Protein AF-A0A4C1YA91-F1 (afdb_monomer_lite)

InterPro domains:
  IPR002928 Myosin tail [PF01576] (52-305)
  IPR002928 Myosin tail [PF01576] (362-850)

Radius of gyration: 110.83 Å; chains: 1; bounding box: 227×131×378 Å

Sequence (899 aa):
MSGVKEERPHRKVKFGICQENVFETGCLVDPHEGNDFRSARDYWESMCISDNSSLDQSYDSRDVLEKAKQTLEAENADLATELKTASAARAEGERRRKQAEAQLAEVAAKLQEIERARSELQEKCVRLQAESEQALQQLEQAELKASAAVKQAGTIGAQLSEAQTLLEEETKLKLSLQTKLRNLEQQLEQARDQLEEEEEAKKNLEKQIATMTQQVTDAKKKAEEAEEAATALEEQRKKLSKDVEALHRQIDELQQANDKLDKSKKKIQAELDDTNIELETQRAKVLELEKKQKSFDKCSLKEDVVTRIERAMLRWFGHLERMNESGLTKQIYRASVCDGKVGRSRVKKFYADHIGGILKKGQILSTRNRGACMKRLVVAEERAVAERNAAERDQAEREAREKETRVLSLTRELDEAAEKIEELERSKRLLQSELDELANTQGTADKNVHELERAKRALESQLAELRAQNEEIEDDLQLTEDAKLRLEVNMQAMRAQFERDLQAKEEQGEEKRRGIVKQLRDLEGELEEERKQRAAAVAQRKKLEAELKDAEQALHLANKLKEDASKQVKKLQQQMKEALREAEEARAGREEAANAARDAERRVKALEAEALQQAEELAASERARRQAEAERDDLLDEVNNSSSKGTLLVDEKKRLEARIAALEEDLDEEQSNNEILNDRLRKAQNQIDQLTMELGTEKSATQKLESSKLVLERQNKELKAKLAEMETAGRAKSKGIITSLELKVSNLEEQLEAESRERLAQQKASRKLDKKMKELALQLDEERRHADQYKEQIEKVNNRVKTLKRQLDEAEEEVQREKVGKRKAQRELEDILETHESLTRECNNLRNKLRRTGAGIGISGTTSSRIKRGSLATSGGTGAAGSGDESLDDINDTTNSIE

pLDDT: mean 73.23, std 19.44, range [23.89, 95.88]

Structure (mmCIF, N/CA/C/O backbone):
data_AF-A0A4C1YA91-F1
#
_entry.id   AF-A0A4C1YA91-F1
#
loop_
_atom_site.group_PDB
_atom_site.id
_atom_site.type_symbol
_atom_site.label_atom_id
_atom_site.label_alt_id
_atom_site.label_comp_id
_atom_site.label_asym_id
_atom_site.label_entity_id
_atom_site.label_seq_id
_atom_site.pdbx_PDB_ins_code
_atom_site.Cartn_x
_atom_site.Cartn_y
_atom_site.Cartn_z
_atom_site.occupancy
_atom_site.B_iso_or_equiv
_atom_site.auth_seq_id
_atom_site.auth_comp_id
_atom_site.auth_asym_id
_atom_site.auth_atom_id
_atom_site.pdbx_PDB_model_num
ATOM 1 N N . MET A 1 1 ? -65.467 -52.767 82.008 1.00 36.25 1 MET A N 1
ATOM 2 C CA . MET A 1 1 ? -64.210 -53.440 82.404 1.00 36.25 1 MET A CA 1
ATOM 3 C C . MET A 1 1 ? -63.932 -53.027 83.848 1.00 36.25 1 MET A C 1
ATOM 5 O O . MET A 1 1 ? -63.899 -51.832 84.081 1.00 36.25 1 MET A O 1
ATOM 9 N N . SER A 1 2 ? -64.108 -53.879 84.870 1.00 33.06 2 SER A N 1
ATOM 10 C CA . SER A 1 2 ? -63.334 -55.093 85.253 1.00 33.06 2 SER A CA 1
ATOM 11 C C . SER A 1 2 ? -61.965 -54.743 85.867 1.00 33.06 2 SER A C 1
ATOM 13 O O . SER A 1 2 ? -61.186 -54.099 85.178 1.00 33.06 2 SER A O 1
ATOM 15 N N . GLY A 1 3 ? -61.593 -55.146 87.093 1.00 34.50 3 GLY A N 1
ATOM 16 C CA . GLY A 1 3 ? -62.260 -55.981 88.121 1.00 34.50 3 GLY A CA 1
ATOM 17 C C . GLY A 1 3 ? -61.747 -55.647 89.549 1.00 34.50 3 GLY A C 1
ATOM 18 O O . GLY A 1 3 ? -60.958 -54.725 89.693 1.00 34.50 3 GLY A O 1
ATOM 19 N N . VAL A 1 4 ? -62.280 -56.225 90.641 1.00 36.47 4 VAL A N 1
ATOM 20 C CA . VAL A 1 4 ? -61.835 -57.515 91.250 1.00 36.47 4 VAL A CA 1
ATOM 21 C C . VAL A 1 4 ? -60.334 -57.458 91.620 1.00 36.47 4 VAL A C 1
ATOM 23 O O . VAL A 1 4 ? -59.521 -57.366 90.709 1.00 36.47 4 VAL A O 1
ATOM 26 N N . LYS A 1 5 ? -59.875 -57.473 92.887 1.00 35.34 5 LYS A N 1
ATOM 27 C CA . LYS A 1 5 ? -60.200 -58.307 94.083 1.00 35.34 5 LYS A CA 1
ATOM 28 C C . LYS A 1 5 ? -60.018 -57.482 95.399 1.00 35.34 5 LYS A C 1
ATOM 30 O O . LYS A 1 5 ? -59.333 -56.471 95.349 1.00 35.34 5 LYS A O 1
ATOM 35 N N . GLU A 1 6 ? -60.747 -57.679 96.515 1.00 37.47 6 GLU A N 1
ATOM 36 C CA . GLU A 1 6 ? -60.669 -58.765 97.544 1.00 37.47 6 GLU A CA 1
ATOM 37 C C . GLU A 1 6 ? -59.343 -58.708 98.356 1.00 37.47 6 GLU A C 1
ATOM 39 O O . GLU A 1 6 ? -58.309 -58.412 97.775 1.00 37.47 6 GLU A O 1
ATOM 44 N N . GLU A 1 7 ? -59.273 -58.898 99.685 1.00 31.50 7 GLU A N 1
ATOM 45 C CA . GLU A 1 7 ? -60.080 -59.749 100.592 1.00 31.50 7 GLU A CA 1
ATOM 46 C C . GLU A 1 7 ? -60.581 -59.052 101.900 1.00 31.50 7 GLU A C 1
ATOM 48 O O . GLU A 1 7 ? -60.613 -57.828 102.008 1.00 31.50 7 GLU A O 1
ATOM 53 N N . ARG A 1 8 ? -61.062 -59.839 102.883 1.00 34.16 8 ARG A N 1
ATOM 54 C CA . ARG A 1 8 ? -61.615 -59.440 104.209 1.00 34.16 8 ARG A CA 1
ATOM 55 C C . ARG A 1 8 ? -61.109 -60.451 105.283 1.00 34.16 8 ARG A C 1
ATOM 57 O O . ARG A 1 8 ? -60.181 -61.186 104.969 1.00 34.16 8 ARG A O 1
ATOM 64 N N . PRO A 1 9 ? -61.794 -60.718 106.423 1.00 54.94 9 PRO A N 1
ATOM 65 C CA . PRO A 1 9 ? -62.444 -59.864 107.435 1.00 54.94 9 PRO A CA 1
ATOM 66 C C . PRO A 1 9 ? -61.939 -60.193 108.872 1.00 54.94 9 PRO A C 1
ATOM 68 O O . PRO A 1 9 ? -61.188 -61.138 109.065 1.00 54.94 9 PRO A O 1
ATOM 71 N N . HIS A 1 10 ? -62.522 -59.582 109.914 1.00 30.53 10 HIS A N 1
ATOM 72 C CA . HIS A 1 10 ? -63.130 -60.387 110.996 1.00 30.53 10 HIS A CA 1
ATOM 73 C C . HIS A 1 10 ? -64.281 -59.641 111.706 1.00 30.53 10 HIS A C 1
ATOM 75 O O . HIS A 1 10 ? -64.357 -58.417 111.676 1.00 30.53 10 HIS A O 1
ATOM 81 N N . ARG A 1 11 ? -65.225 -60.388 112.302 1.00 32.25 11 ARG A N 1
ATOM 82 C CA . ARG A 1 11 ? -66.416 -59.884 113.028 1.00 32.25 11 ARG A CA 1
ATOM 83 C C . ARG A 1 11 ? -66.560 -60.562 114.398 1.00 32.25 11 ARG A C 1
ATOM 85 O O . ARG A 1 11 ? -66.386 -61.780 114.449 1.00 32.25 11 ARG A O 1
ATOM 92 N N . LYS A 1 12 ? -67.039 -59.819 115.410 1.00 29.92 12 LYS A N 1
ATOM 93 C CA . LYS A 1 12 ? -68.144 -60.120 116.374 1.00 29.92 12 LYS A CA 1
ATOM 94 C C . LYS A 1 12 ? -68.134 -59.046 117.498 1.00 29.92 12 LYS A C 1
ATOM 96 O O . LYS A 1 12 ? -67.041 -58.621 117.831 1.00 29.92 12 LYS A O 1
ATOM 101 N N . VAL A 1 13 ? -69.199 -58.478 118.097 1.00 30.39 13 VAL A N 1
ATOM 102 C CA . VAL A 1 13 ? -70.683 -58.647 118.162 1.00 30.39 13 VAL A CA 1
ATOM 103 C C . VAL A 1 13 ? -71.199 -59.117 119.544 1.00 30.39 13 VAL A C 1
ATOM 105 O O . VAL A 1 13 ? -70.820 -60.195 119.983 1.00 30.39 13 VAL A O 1
ATOM 108 N N . LYS A 1 14 ? -72.190 -58.361 120.077 1.00 30.61 14 LYS A N 1
ATOM 109 C CA . LYS A 1 14 ? -73.210 -58.638 121.136 1.00 30.61 14 LYS A CA 1
ATOM 110 C C . LYS A 1 14 ? -72.938 -58.344 122.638 1.00 30.61 14 LYS A C 1
ATOM 112 O O . LYS A 1 14 ? -72.162 -59.035 123.274 1.00 30.61 14 LYS A O 1
ATOM 117 N N . PHE A 1 15 ? -73.766 -57.419 123.163 1.00 31.34 15 PHE A N 1
ATOM 118 C CA . PHE A 1 15 ? -74.708 -57.516 124.312 1.00 31.34 15 PHE A CA 1
ATOM 119 C C . PHE A 1 15 ? -74.268 -57.992 125.719 1.00 31.34 15 PHE A C 1
ATOM 121 O O . PHE A 1 15 ? -73.731 -59.080 125.883 1.00 31.34 15 PHE A O 1
ATOM 128 N N . GLY A 1 16 ? -74.736 -57.252 126.740 1.00 28.77 16 GLY A N 1
ATOM 129 C CA . GLY A 1 16 ? -74.879 -57.658 128.150 1.00 28.77 16 GLY A CA 1
ATOM 130 C C . GLY A 1 16 ? -75.738 -56.640 128.932 1.00 28.77 16 GLY A C 1
ATOM 131 O O . GLY A 1 16 ? -75.663 -55.451 128.633 1.00 28.77 16 GLY A O 1
ATOM 132 N N . ILE A 1 17 ? -76.590 -57.094 129.865 1.00 34.31 17 ILE A N 1
ATOM 133 C CA . ILE A 1 17 ? -77.516 -56.291 130.707 1.00 34.31 17 ILE A CA 1
ATOM 134 C C . ILE A 1 17 ? -77.594 -56.956 132.110 1.00 34.31 17 ILE A C 1
ATOM 136 O O . ILE A 1 17 ? -77.250 -58.133 132.218 1.00 34.31 17 ILE A O 1
ATOM 140 N N . CYS A 1 18 ? -78.091 -56.223 133.122 1.00 28.77 18 CYS A N 1
ATOM 141 C CA . CYS A 1 18 ? -78.454 -56.623 134.505 1.00 28.77 18 CYS A CA 1
ATOM 142 C C . CYS A 1 18 ? -77.326 -56.655 135.574 1.00 28.77 18 CYS A C 1
ATOM 144 O O . CYS A 1 18 ? -76.172 -56.859 135.213 1.00 28.77 18 CYS A O 1
ATOM 146 N N . GLN A 1 19 ? -77.573 -56.549 136.900 1.00 30.06 19 GLN A N 1
ATOM 147 C CA . GLN A 1 19 ? -78.640 -55.911 137.733 1.00 30.06 19 GLN A CA 1
ATOM 148 C C . GLN A 1 19 ? -78.337 -56.171 139.242 1.00 30.06 19 GLN A C 1
ATOM 150 O O . GLN A 1 19 ? -77.990 -57.303 139.554 1.00 30.06 19 GLN A O 1
ATOM 155 N N . GLU A 1 20 ? -78.554 -55.194 140.151 1.00 31.94 20 GLU A N 1
ATOM 156 C CA . GLU A 1 20 ? -78.727 -55.369 141.636 1.00 31.94 20 GLU A CA 1
ATOM 157 C C . GLU A 1 20 ? -77.534 -55.961 142.473 1.00 31.94 20 GLU A C 1
ATOM 159 O O . GLU A 1 20 ? -76.585 -56.481 141.899 1.00 31.94 20 GLU A O 1
ATOM 164 N N . ASN A 1 21 ? -77.422 -55.890 143.824 1.00 31.88 21 ASN A N 1
ATOM 165 C CA . ASN A 1 21 ? -78.192 -55.215 144.901 1.00 31.88 21 ASN A CA 1
ATOM 166 C C . ASN A 1 21 ? -77.363 -54.944 146.208 1.00 31.88 21 ASN A C 1
ATOM 168 O O . ASN A 1 21 ? -76.535 -55.768 146.580 1.00 31.88 21 ASN A O 1
ATOM 172 N N . VAL A 1 22 ? -77.668 -53.822 146.896 1.00 33.84 22 VAL A N 1
ATOM 173 C CA . VAL A 1 22 ? -77.886 -53.561 148.364 1.00 33.84 22 VAL A CA 1
ATOM 174 C C . VAL A 1 22 ? -77.042 -54.212 149.500 1.00 33.84 22 VAL A C 1
ATOM 176 O O . VAL A 1 22 ? -76.906 -55.425 149.544 1.00 33.84 22 VAL A O 1
ATOM 179 N N . PHE A 1 23 ? -76.632 -53.392 150.501 1.00 26.50 23 PHE A N 1
ATOM 180 C CA . PHE A 1 23 ? -76.869 -53.486 151.985 1.00 26.50 23 PHE A CA 1
ATOM 181 C C . PHE A 1 23 ? -76.265 -52.210 152.667 1.00 26.50 23 PHE A C 1
ATOM 183 O O . PHE A 1 23 ? -75.113 -51.895 152.389 1.00 26.50 23 PHE A O 1
ATOM 190 N N . GLU A 1 24 ? -77.016 -51.272 153.284 1.00 32.28 24 GLU A N 1
ATOM 191 C CA . GLU A 1 24 ? -77.578 -51.194 154.673 1.00 32.28 24 GLU A CA 1
ATOM 192 C C . GLU A 1 24 ? -76.527 -50.997 155.806 1.00 32.28 24 GLU A C 1
ATOM 194 O O . GLU A 1 24 ? -75.452 -51.579 155.730 1.00 32.28 24 GLU A O 1
ATOM 199 N N . THR A 1 25 ? -76.718 -50.223 156.896 1.00 29.62 25 THR A N 1
ATOM 200 C CA . THR A 1 25 ? -77.871 -49.465 157.478 1.00 29.62 25 THR A CA 1
ATOM 201 C C . THR A 1 25 ? -77.532 -47.943 157.606 1.00 29.62 25 THR A C 1
ATOM 203 O O . THR A 1 25 ? -76.817 -47.461 156.733 1.00 29.62 25 THR A O 1
ATOM 206 N N . GLY A 1 26 ? -77.973 -47.061 158.535 1.00 28.78 26 GLY A N 1
ATOM 207 C CA . GLY A 1 26 ? -78.795 -47.111 159.772 1.00 28.78 26 GLY A CA 1
ATOM 208 C C . GLY A 1 26 ? -78.870 -45.731 160.496 1.00 28.78 26 GLY A C 1
ATOM 209 O O . GLY A 1 26 ? -78.205 -44.794 160.064 1.00 28.78 26 GLY A O 1
ATOM 210 N N . CYS A 1 27 ? -79.677 -45.576 161.567 1.00 30.55 27 CYS A N 1
ATOM 211 C CA . CYS A 1 27 ? -79.903 -44.332 162.366 1.00 30.55 27 CYS A CA 1
ATOM 212 C C . CYS A 1 27 ? -80.317 -44.640 163.845 1.00 30.55 27 CYS A C 1
ATOM 214 O O . CYS A 1 27 ? -80.451 -45.817 164.168 1.00 30.55 27 CYS A O 1
ATOM 216 N N . LEU A 1 28 ? -80.613 -43.599 164.669 1.00 28.38 28 LEU A N 1
ATOM 217 C CA . LEU A 1 28 ? -81.133 -43.580 166.080 1.00 28.38 28 LEU A CA 1
ATOM 218 C C . LEU A 1 28 ? -80.105 -43.777 167.243 1.00 28.38 28 LEU A C 1
ATOM 220 O O . LEU A 1 28 ? -79.094 -44.430 167.014 1.00 28.38 28 LEU A O 1
ATOM 224 N N . VAL A 1 29 ? -80.306 -43.360 168.524 1.00 30.00 29 VAL A N 1
ATOM 225 C CA . VAL A 1 29 ? -80.939 -42.171 169.207 1.00 30.00 29 VAL A CA 1
ATOM 226 C C . VAL A 1 29 ? -80.755 -42.267 170.764 1.00 30.00 29 VAL A C 1
ATOM 228 O O . VAL A 1 29 ? -81.053 -43.327 171.300 1.00 30.00 29 VAL A O 1
ATOM 231 N N . ASP A 1 30 ? -80.311 -41.186 171.451 1.00 31.67 30 ASP A N 1
ATOM 232 C CA . ASP A 1 30 ? -80.519 -40.741 172.883 1.00 31.67 30 ASP A CA 1
ATOM 233 C C . ASP A 1 30 ? -80.424 -41.726 174.120 1.00 31.67 30 ASP A C 1
ATOM 235 O O . ASP A 1 30 ? -80.076 -42.890 173.941 1.00 31.67 30 ASP A O 1
ATOM 239 N N . PRO A 1 31 ? -80.730 -41.344 175.405 1.00 54.06 31 PRO A N 1
ATOM 240 C CA . PRO A 1 31 ? -80.105 -40.322 176.298 1.00 54.06 31 PRO A CA 1
ATOM 241 C C . PRO A 1 31 ? -79.834 -40.805 177.782 1.00 54.06 31 PRO A C 1
ATOM 243 O O . PRO A 1 31 ? -79.712 -42.001 178.024 1.00 54.06 31 PRO A O 1
ATOM 246 N N . HIS A 1 32 ? -79.824 -39.876 178.776 1.00 28.44 32 HIS A N 1
ATOM 247 C CA . HIS A 1 32 ? -79.619 -39.998 180.261 1.00 28.44 32 HIS A CA 1
ATOM 248 C C . HIS A 1 32 ? -78.151 -40.197 180.737 1.00 28.44 32 HIS A C 1
ATOM 250 O O . HIS A 1 32 ? -77.385 -40.871 180.064 1.00 28.44 32 HIS A O 1
ATOM 256 N N . GLU A 1 33 ? -77.635 -39.693 181.878 1.00 31.62 33 GLU A N 1
ATOM 257 C CA . GLU A 1 33 ? -78.011 -38.676 182.905 1.00 31.62 33 GLU A CA 1
ATOM 258 C C . GLU A 1 33 ? -76.718 -38.281 183.699 1.00 31.62 33 GLU A C 1
ATOM 260 O O . GLU A 1 33 ? -75.680 -38.898 183.472 1.00 31.62 33 GLU A O 1
ATOM 265 N N . GLY A 1 34 ? -76.631 -37.317 184.637 1.00 29.84 34 GLY A N 1
ATOM 266 C CA . GLY A 1 34 ? -77.588 -36.356 185.220 1.00 29.84 34 GLY A CA 1
ATOM 267 C C . GLY A 1 34 ? -76.985 -35.630 186.459 1.00 29.84 34 GLY A C 1
ATOM 268 O O . GLY A 1 34 ? -76.326 -36.281 187.265 1.00 29.84 34 GLY A O 1
ATOM 269 N N . ASN A 1 35 ? -77.236 -34.313 186.632 1.00 36.03 35 ASN A N 1
ATOM 270 C CA . ASN A 1 35 ? -76.660 -33.384 187.652 1.00 36.03 35 ASN A CA 1
ATOM 271 C C . ASN A 1 35 ? -75.109 -33.198 187.588 1.00 36.03 35 ASN A C 1
ATOM 273 O O . ASN A 1 35 ? -74.393 -34.091 187.159 1.00 36.03 35 ASN A O 1
ATOM 277 N N . ASP A 1 36 ? -74.480 -32.066 187.951 1.00 36.66 36 ASP A N 1
ATOM 278 C CA . ASP A 1 36 ? -74.911 -30.819 188.626 1.00 36.66 36 ASP A CA 1
ATOM 279 C C . ASP A 1 36 ? -74.031 -29.598 188.173 1.00 36.66 36 ASP A C 1
ATOM 281 O O . ASP A 1 36 ? -73.176 -29.728 187.301 1.00 36.66 36 ASP A O 1
ATOM 285 N N . PHE A 1 37 ? -74.193 -28.421 188.797 1.00 32.12 37 PHE A N 1
ATOM 286 C CA . PHE A 1 37 ? -73.309 -27.231 188.784 1.00 32.12 37 PHE A CA 1
ATOM 287 C C . PHE A 1 37 ? -73.179 -26.378 187.502 1.00 32.12 37 PHE A C 1
ATOM 289 O O . PHE A 1 37 ? -72.110 -26.245 186.913 1.00 32.12 37 PHE A O 1
ATOM 296 N N . ARG A 1 38 ? -74.258 -25.644 187.191 1.00 46.25 38 ARG A N 1
ATOM 297 C CA . ARG A 1 38 ? -74.375 -24.158 187.048 1.00 46.25 38 ARG A CA 1
ATOM 298 C C . ARG A 1 38 ? -73.259 -23.240 186.470 1.00 46.25 38 ARG A C 1
ATOM 300 O O . ARG A 1 38 ? -73.533 -22.050 186.385 1.00 46.25 38 ARG A O 1
ATOM 307 N N . SER A 1 39 ? -72.069 -23.688 186.061 1.00 47.19 39 SER A N 1
ATOM 308 C CA . SER A 1 39 ? -70.943 -22.799 185.681 1.00 47.19 39 SER A CA 1
ATOM 309 C C . SER A 1 39 ? -70.430 -22.952 184.239 1.00 47.19 39 SER A C 1
ATOM 311 O O . SER A 1 39 ? -69.507 -22.237 183.857 1.00 47.19 39 SER A O 1
ATOM 313 N N . ALA A 1 40 ? -70.985 -23.875 183.444 1.00 45.53 40 ALA A N 1
ATOM 314 C CA . ALA A 1 40 ? -70.473 -24.198 182.102 1.00 45.53 40 ALA A CA 1
ATOM 315 C C . ALA A 1 40 ? -71.290 -23.619 180.925 1.00 45.53 40 ALA A C 1
ATOM 317 O O . ALA A 1 40 ? -70.802 -23.620 179.797 1.00 45.53 40 ALA A O 1
ATOM 318 N N . ARG A 1 41 ? -72.523 -23.136 181.158 1.00 47.12 41 ARG A N 1
ATOM 319 C CA . ARG A 1 41 ? -73.445 -22.705 180.084 1.00 47.12 41 ARG A CA 1
ATOM 320 C C . ARG A 1 41 ? -72.890 -21.525 179.280 1.00 47.12 41 ARG A C 1
ATOM 322 O O . ARG A 1 41 ? -72.819 -21.603 178.058 1.00 47.12 41 ARG A O 1
ATOM 329 N N . ASP A 1 42 ? -72.446 -20.487 179.975 1.00 50.50 42 ASP A N 1
ATOM 330 C CA . ASP A 1 42 ? -72.050 -19.197 179.397 1.00 50.50 42 ASP A CA 1
ATOM 331 C C . ASP A 1 42 ? -70.810 -19.304 178.480 1.00 50.50 42 ASP A C 1
ATOM 333 O O . ASP A 1 42 ? -70.578 -18.446 177.633 1.00 50.50 42 ASP A O 1
ATOM 337 N N . TYR A 1 43 ? -70.025 -20.383 178.606 1.00 52.19 43 TYR A N 1
ATOM 338 C CA . TYR A 1 43 ? -68.881 -20.667 177.729 1.00 52.19 43 TYR A CA 1
ATOM 339 C C . TYR A 1 43 ? -69.290 -21.372 176.422 1.00 52.19 43 TYR A C 1
ATOM 341 O O . TYR A 1 43 ? -68.618 -21.227 175.402 1.00 52.19 43 TYR A O 1
ATOM 349 N N . TRP A 1 44 ? -70.396 -22.124 176.435 1.00 48.59 44 TRP A N 1
ATOM 350 C CA . TRP A 1 44 ? -70.868 -22.916 175.291 1.00 48.59 44 TRP A CA 1
ATOM 351 C C . TRP A 1 44 ? -71.650 -22.072 174.274 1.00 48.59 44 TRP A C 1
ATOM 353 O O . TRP A 1 44 ? -71.534 -22.282 173.066 1.00 48.59 44 TRP A O 1
ATOM 363 N N . GLU A 1 45 ? -72.398 -21.077 174.758 1.00 53.97 45 GLU A N 1
ATOM 364 C CA . GLU A 1 45 ? -73.183 -20.152 173.927 1.00 53.97 45 GLU A CA 1
ATOM 365 C C . GLU A 1 45 ? -72.280 -19.300 173.010 1.00 53.97 45 GLU A C 1
ATOM 367 O O . GLU A 1 45 ? -72.591 -19.096 171.838 1.00 53.97 45 GLU A O 1
ATOM 372 N N . SER A 1 46 ? -71.103 -18.897 173.506 1.00 54.09 46 SER A N 1
ATOM 373 C CA . SER A 1 46 ? -70.082 -18.177 172.728 1.00 54.09 46 SER A CA 1
ATOM 374 C C . SER A 1 46 ? -69.478 -19.034 171.603 1.00 54.09 46 SER A C 1
ATOM 376 O O . SER A 1 46 ? -69.305 -18.565 170.477 1.00 54.09 46 SER A O 1
ATOM 378 N N . MET A 1 47 ? -69.203 -20.317 171.877 1.00 49.81 47 MET A N 1
ATOM 379 C CA . MET A 1 47 ? -68.592 -21.225 170.900 1.00 49.81 47 MET A CA 1
ATOM 380 C C . MET A 1 47 ? -69.553 -21.550 169.746 1.00 49.81 47 MET A C 1
ATOM 382 O O . MET A 1 47 ? -69.157 -21.470 168.588 1.00 49.81 47 MET A O 1
ATOM 386 N N . CYS A 1 48 ? -70.840 -21.774 170.039 1.00 50.69 48 CYS A N 1
ATOM 387 C CA . CYS A 1 48 ? -71.861 -22.001 169.008 1.00 50.69 48 CYS A CA 1
ATOM 388 C C . CYS A 1 48 ? -72.008 -20.819 168.033 1.00 50.69 48 CYS A C 1
ATOM 390 O O . CYS A 1 48 ? -72.216 -21.028 166.840 1.00 50.69 48 CYS A O 1
ATOM 392 N N . ILE A 1 49 ? -71.884 -19.577 168.519 1.00 58.78 49 ILE A N 1
ATOM 393 C CA . ILE A 1 49 ? -71.943 -18.376 167.669 1.00 58.78 49 ILE A CA 1
ATOM 394 C C . ILE A 1 49 ? -70.706 -18.292 166.755 1.00 58.78 49 ILE A C 1
ATOM 396 O O . ILE A 1 49 ? -70.831 -17.922 165.587 1.00 58.78 49 ILE A O 1
ATOM 400 N N . SER A 1 50 ? -69.527 -18.677 167.255 1.00 54.28 50 SER A N 1
ATOM 401 C CA . SER A 1 50 ? -68.296 -18.748 166.456 1.00 54.28 50 SER A CA 1
ATOM 402 C C . SER A 1 50 ? -68.374 -19.822 165.365 1.00 54.28 50 SER A C 1
ATOM 404 O O . SER A 1 50 ? -68.070 -19.545 164.204 1.00 54.28 50 SER A O 1
ATOM 406 N N . ASP A 1 51 ? -68.818 -21.031 165.714 1.00 53.88 51 ASP A N 1
ATOM 407 C CA . ASP A 1 51 ? -68.870 -22.158 164.779 1.00 53.88 51 ASP A CA 1
ATOM 408 C C . ASP A 1 51 ? -69.907 -21.923 163.670 1.00 53.88 51 ASP A C 1
ATOM 410 O O . ASP A 1 51 ? -69.609 -22.140 162.494 1.00 53.88 51 ASP A O 1
ATOM 414 N N . ASN A 1 52 ? -71.086 -21.383 164.005 1.00 52.88 52 ASN A N 1
ATOM 415 C CA . ASN A 1 52 ? -72.120 -21.077 163.013 1.00 52.88 52 ASN A CA 1
ATOM 416 C C . ASN A 1 52 ? -71.679 -19.956 162.045 1.00 52.88 52 ASN A C 1
ATOM 418 O O . ASN A 1 52 ? -71.892 -20.061 160.841 1.00 52.88 52 ASN A O 1
ATOM 422 N N . SER A 1 53 ? -70.964 -18.940 162.547 1.00 56.06 53 SER A N 1
ATOM 423 C CA . SER A 1 53 ? -70.332 -17.894 161.721 1.00 56.06 53 SER A CA 1
ATOM 424 C C . SER A 1 53 ? -69.290 -18.466 160.744 1.00 56.06 53 SER A C 1
ATOM 426 O O . SER A 1 53 ? -69.214 -18.049 159.587 1.00 56.06 53 SER A O 1
ATOM 428 N N . SER A 1 54 ? -68.517 -19.474 161.172 1.00 53.12 54 SER A N 1
ATOM 429 C CA . SER A 1 54 ? -67.551 -20.160 160.300 1.00 53.12 54 SER A CA 1
ATOM 430 C C . SER A 1 54 ? -68.218 -21.003 159.201 1.00 53.12 54 SER A C 1
ATOM 432 O O . SER A 1 54 ? -67.679 -21.120 158.099 1.00 53.12 54 SER A O 1
ATOM 434 N N . LEU A 1 55 ? -69.410 -21.544 159.477 1.00 56.81 55 LEU A N 1
ATOM 435 C CA . LEU A 1 55 ? -70.217 -22.300 158.518 1.00 56.81 55 LEU A CA 1
ATOM 436 C C . LEU A 1 55 ? -70.824 -21.393 157.443 1.00 56.81 55 LEU A C 1
ATOM 438 O O . LEU A 1 55 ? -70.675 -21.700 156.261 1.00 56.81 55 LEU A O 1
ATOM 442 N N . ASP A 1 56 ? -71.419 -20.258 157.819 1.00 60.47 56 ASP A N 1
ATOM 443 C CA . ASP A 1 56 ? -71.965 -19.295 156.850 1.00 60.47 56 ASP A CA 1
ATOM 444 C C . ASP A 1 56 ? -70.866 -18.750 155.916 1.00 60.47 56 ASP A C 1
ATOM 446 O O . ASP A 1 56 ? -71.031 -18.756 154.695 1.00 60.47 56 ASP A O 1
ATOM 450 N N . GLN A 1 57 ? -69.684 -18.402 156.451 1.00 61.88 57 GLN A N 1
ATOM 451 C CA . GLN A 1 57 ? -68.530 -18.012 155.623 1.00 61.88 57 GLN A CA 1
ATOM 452 C C . GLN A 1 57 ? -68.071 -19.124 154.665 1.00 61.88 57 GLN A C 1
ATOM 454 O O . GLN A 1 57 ? -67.565 -18.831 153.577 1.00 61.88 57 GLN A O 1
ATOM 459 N N . SER A 1 58 ? -68.241 -20.395 155.041 1.00 58.91 58 SER A N 1
ATOM 460 C CA . SER A 1 58 ? -67.919 -21.542 154.187 1.00 58.91 58 SER A CA 1
ATOM 461 C C . SER A 1 58 ? -68.931 -21.711 153.048 1.00 58.91 58 SER A C 1
ATOM 463 O O . SER A 1 58 ? -68.523 -21.945 151.908 1.00 58.91 58 SER A O 1
ATOM 465 N N . TYR A 1 59 ? -70.228 -21.522 153.317 1.00 66.44 59 TYR A N 1
ATOM 466 C CA . TYR A 1 59 ? -71.273 -21.564 152.290 1.00 66.44 59 TYR A CA 1
ATOM 467 C C . TYR A 1 59 ? -71.162 -20.406 151.292 1.00 66.44 59 TYR A C 1
ATOM 469 O O . TYR A 1 59 ? -71.151 -20.667 150.089 1.00 66.44 59 TYR A O 1
ATOM 477 N N . ASP A 1 60 ? -70.974 -19.164 151.751 1.00 70.88 60 ASP A N 1
ATOM 478 C CA . ASP A 1 60 ? -70.741 -18.022 150.852 1.00 70.88 60 ASP A CA 1
ATOM 479 C C . ASP A 1 60 ? -69.476 -18.228 149.999 1.00 70.88 60 ASP A C 1
ATOM 481 O O . ASP A 1 60 ? -69.488 -17.998 148.787 1.00 70.88 60 ASP A O 1
ATOM 485 N N . SER A 1 61 ? -68.390 -18.735 150.598 1.00 68.56 61 SER A N 1
ATOM 486 C CA . SER A 1 61 ? -67.158 -19.054 149.860 1.00 68.56 61 SER A CA 1
ATOM 487 C C . SER A 1 61 ? -67.381 -20.139 148.802 1.00 68.56 61 SER A C 1
ATOM 489 O O . SER A 1 61 ? -66.858 -20.027 147.691 1.00 68.56 61 SER A O 1
ATOM 491 N N . ARG A 1 62 ? -68.172 -21.177 149.112 1.00 76.69 62 ARG A N 1
ATOM 492 C CA . ARG A 1 62 ? -68.537 -22.227 148.153 1.00 76.69 62 ARG A CA 1
ATOM 493 C C . ARG A 1 62 ? -69.358 -21.654 147.002 1.00 76.69 62 ARG A C 1
ATOM 495 O O . ARG A 1 62 ? -69.015 -21.909 145.855 1.00 76.69 62 ARG A O 1
ATOM 502 N N . ASP A 1 63 ? -70.387 -20.862 147.279 1.00 72.75 63 ASP A N 1
ATOM 503 C CA . ASP A 1 63 ? -71.273 -20.315 146.246 1.00 72.75 63 ASP A CA 1
ATOM 504 C C . ASP A 1 63 ? -70.570 -19.272 145.358 1.00 72.75 63 ASP A C 1
ATOM 506 O O . ASP A 1 63 ? -70.904 -19.134 144.179 1.00 72.75 63 ASP A O 1
ATOM 510 N N . VAL A 1 64 ? -69.560 -18.566 145.880 1.00 77.94 64 VAL A N 1
ATOM 511 C CA . VAL A 1 64 ? -68.646 -17.733 145.077 1.00 77.94 64 VAL A CA 1
ATOM 512 C C . VAL A 1 64 ? -67.740 -18.595 144.190 1.00 77.94 64 VAL A C 1
ATOM 514 O O . VAL A 1 64 ? -67.595 -18.295 143.004 1.00 77.94 64 VAL A O 1
ATOM 517 N N . LEU A 1 65 ? -67.167 -19.682 144.718 1.00 74.12 65 LEU A N 1
ATOM 518 C CA . LEU A 1 65 ? -66.340 -20.616 143.941 1.00 74.12 65 LEU A CA 1
ATOM 519 C C . LEU A 1 65 ? -67.145 -21.381 142.880 1.00 74.12 65 LEU A C 1
ATOM 521 O O . LEU A 1 65 ? -66.632 -21.631 141.793 1.00 74.12 65 LEU A O 1
ATOM 525 N N . GLU A 1 66 ? -68.401 -21.725 143.157 1.00 75.06 66 GLU A N 1
ATOM 526 C CA . GLU A 1 66 ? -69.284 -22.433 142.229 1.00 75.06 66 GLU A CA 1
ATOM 527 C C . GLU A 1 66 ? -69.755 -21.518 141.088 1.00 75.06 66 GLU A C 1
ATOM 529 O O . GLU A 1 66 ? -69.758 -21.938 139.930 1.00 75.06 66 GLU A O 1
ATOM 534 N N . LYS A 1 67 ? -70.008 -20.231 141.370 1.00 80.25 67 LYS A N 1
ATOM 535 C CA . LYS A 1 67 ? -70.181 -19.202 140.328 1.00 80.25 67 LYS A CA 1
ATOM 536 C C . LYS A 1 67 ? -68.908 -19.018 139.503 1.00 80.25 67 LYS A C 1
ATOM 538 O O . LYS A 1 67 ? -68.978 -19.073 138.282 1.00 80.25 67 LYS A O 1
ATOM 543 N N . ALA A 1 68 ? -67.742 -18.873 140.139 1.00 77.81 68 ALA A N 1
ATOM 544 C CA . ALA A 1 68 ? -66.467 -18.728 139.429 1.00 77.81 68 ALA A CA 1
ATOM 545 C C . ALA A 1 68 ? -66.137 -19.950 138.550 1.00 77.81 68 ALA A C 1
ATOM 547 O O . ALA A 1 68 ? -65.630 -19.794 137.441 1.00 77.81 68 ALA A O 1
ATOM 548 N N . LYS A 1 69 ? -66.477 -21.162 139.009 1.00 79.31 69 LYS A N 1
ATOM 549 C CA . LYS A 1 69 ? -66.398 -22.397 138.220 1.00 79.31 69 LYS A CA 1
ATOM 550 C C . LYS A 1 69 ? -67.297 -22.327 136.983 1.00 79.31 69 LYS A C 1
ATOM 552 O O . LYS A 1 69 ? -66.820 -22.641 135.900 1.00 79.31 69 LYS A O 1
ATOM 557 N N . GLN A 1 70 ? -68.550 -21.889 137.123 1.00 77.06 70 GLN A N 1
ATOM 558 C CA . GLN A 1 70 ? -69.465 -21.725 135.986 1.00 77.06 70 GLN A CA 1
ATOM 559 C C . GLN A 1 70 ? -68.950 -20.682 134.980 1.00 77.06 70 GLN A C 1
ATOM 561 O O . GLN A 1 70 ? -69.009 -20.935 133.779 1.00 77.06 70 GLN A O 1
ATOM 566 N N . THR A 1 71 ? -68.370 -19.564 135.440 1.00 79.62 71 THR A N 1
ATOM 567 C CA . THR A 1 71 ? -67.721 -18.585 134.548 1.00 79.62 71 THR A CA 1
ATOM 568 C C . THR A 1 71 ? -66.548 -19.208 133.790 1.00 79.62 71 THR A C 1
ATOM 570 O O . THR A 1 71 ? -66.480 -19.095 132.573 1.00 79.62 71 THR A O 1
ATOM 573 N N . LEU A 1 72 ? -65.662 -19.937 134.479 1.00 77.25 72 LEU A N 1
ATOM 574 C CA . LEU A 1 72 ? -64.511 -20.602 133.857 1.00 77.25 72 LEU A CA 1
ATOM 575 C C . LEU A 1 72 ? -64.915 -21.749 132.913 1.00 77.25 72 LEU A C 1
ATOM 577 O O . LEU A 1 72 ? -64.205 -22.024 131.947 1.00 77.25 72 LEU A O 1
ATOM 581 N N . GLU A 1 73 ? -66.037 -22.426 133.162 1.00 78.06 73 GLU A N 1
ATOM 582 C CA . GLU A 1 73 ? -66.591 -23.440 132.255 1.00 78.06 73 GLU A CA 1
ATOM 583 C C . GLU A 1 73 ? -67.207 -22.802 130.997 1.00 78.06 73 GLU A C 1
ATOM 585 O O . GLU A 1 73 ? -67.018 -23.341 129.906 1.00 78.06 73 GLU A O 1
ATOM 590 N N . ALA A 1 74 ? -67.842 -21.629 131.117 1.00 80.94 74 ALA A N 1
ATOM 591 C CA . ALA A 1 74 ? -68.281 -20.826 129.973 1.00 80.94 74 ALA A CA 1
ATOM 592 C C . ALA A 1 74 ? -67.088 -20.292 129.158 1.00 80.94 74 ALA A C 1
ATOM 594 O O . ALA A 1 74 ? -67.005 -20.559 127.964 1.00 80.94 74 ALA A O 1
ATOM 595 N N . GLU A 1 75 ? -66.098 -19.666 129.804 1.00 82.75 75 GLU A N 1
ATOM 596 C CA . GLU A 1 75 ? -64.875 -19.172 129.149 1.00 82.75 75 GLU A CA 1
ATOM 597 C C . GLU A 1 75 ? -64.117 -20.293 128.410 1.00 82.75 75 GLU A C 1
ATOM 599 O O . GLU A 1 75 ? -63.605 -20.080 127.311 1.00 82.75 75 GLU A O 1
ATOM 604 N N . ASN A 1 76 ? -64.076 -21.517 128.954 1.00 74.62 76 ASN A N 1
ATOM 605 C CA . ASN A 1 76 ? -63.497 -22.670 128.251 1.00 74.62 76 ASN A CA 1
ATOM 606 C C . ASN A 1 76 ? -64.343 -23.135 127.056 1.00 74.62 76 ASN A C 1
ATOM 608 O O . ASN A 1 76 ? -63.775 -23.591 126.060 1.00 74.62 76 ASN A O 1
ATOM 612 N N . ALA A 1 77 ? -65.674 -23.044 127.129 1.00 84.00 77 ALA A N 1
ATOM 613 C CA . ALA A 1 77 ? -66.544 -23.335 125.992 1.00 84.00 77 ALA A CA 1
ATOM 614 C C . ALA A 1 77 ? -66.343 -22.301 124.873 1.00 84.00 77 ALA A C 1
ATOM 616 O O . ALA A 1 77 ? -66.115 -22.691 123.724 1.00 84.00 77 ALA A O 1
ATOM 617 N N . ASP A 1 78 ? -66.315 -21.013 125.218 1.00 84.25 78 ASP A N 1
ATOM 618 C CA . ASP A 1 78 ? -66.089 -19.907 124.288 1.00 84.25 78 ASP A CA 1
ATOM 619 C C . ASP A 1 78 ? -64.719 -20.037 123.609 1.00 84.25 78 ASP A C 1
ATOM 621 O O . ASP A 1 78 ? -64.657 -20.149 122.382 1.00 84.25 78 ASP A O 1
ATOM 625 N N . LEU A 1 79 ? -63.633 -20.193 124.378 1.00 83.31 79 LEU A N 1
ATOM 626 C CA . LEU A 1 79 ? -62.281 -20.440 123.850 1.00 83.31 79 LEU A CA 1
ATOM 627 C C . LEU A 1 79 ? -62.205 -21.703 122.970 1.00 83.31 79 LEU A C 1
ATOM 629 O O . LEU A 1 79 ? -61.441 -21.744 122.001 1.00 83.31 79 LEU A O 1
ATOM 633 N N . ALA A 1 80 ? -63.004 -22.738 123.251 1.00 79.69 80 ALA A N 1
ATOM 634 C CA . ALA A 1 80 ? -63.088 -23.926 122.401 1.00 79.69 80 ALA A CA 1
ATOM 635 C C . ALA A 1 80 ? -63.863 -23.681 121.090 1.00 79.69 80 ALA A C 1
ATOM 637 O O . ALA A 1 80 ? -63.614 -24.385 120.102 1.00 79.69 80 ALA A O 1
ATOM 638 N N . THR A 1 81 ? -64.768 -22.696 121.036 1.00 83.31 81 THR A N 1
ATOM 639 C CA . THR A 1 81 ? -65.362 -22.224 119.773 1.00 83.31 81 THR A CA 1
ATOM 640 C C . THR A 1 81 ? -64.403 -21.315 119.006 1.00 83.31 81 THR A C 1
ATOM 642 O O . THR A 1 81 ? -64.202 -21.552 117.814 1.00 83.31 81 THR A O 1
ATOM 645 N N . GLU A 1 82 ? -63.713 -20.383 119.672 1.00 83.81 82 GLU A N 1
ATOM 646 C CA . GLU A 1 82 ? -62.689 -19.524 119.060 1.00 83.81 82 GLU A CA 1
ATOM 647 C C . GLU A 1 82 ? -61.546 -20.343 118.447 1.00 83.81 82 GLU A C 1
ATOM 649 O O . GLU A 1 82 ? -61.126 -20.098 117.315 1.00 83.81 82 GLU A O 1
ATOM 654 N N . LEU A 1 83 ? -61.074 -21.387 119.138 1.00 78.75 83 LEU A N 1
ATOM 655 C CA . LEU A 1 83 ? -60.047 -22.281 118.601 1.00 78.75 83 LEU A CA 1
ATOM 656 C C . LEU A 1 83 ? -60.534 -23.012 117.337 1.00 78.75 83 LEU A C 1
ATOM 658 O O . LEU A 1 83 ? -59.764 -23.192 116.387 1.00 78.75 83 LEU A O 1
ATOM 662 N N . LYS A 1 84 ? -61.815 -23.407 117.286 1.00 83.50 84 LYS A N 1
ATOM 663 C CA . LYS A 1 84 ? -62.422 -24.025 116.096 1.00 83.50 84 LYS A CA 1
ATOM 664 C C . LYS A 1 84 ? -62.536 -23.024 114.947 1.00 83.50 84 LYS A C 1
ATOM 666 O O . LYS A 1 84 ? -62.074 -23.350 113.852 1.00 83.50 84 LYS A O 1
ATOM 671 N N . THR A 1 85 ? -63.079 -21.827 115.170 1.00 83.94 85 THR A N 1
ATOM 672 C CA . THR A 1 85 ? -63.228 -20.803 114.120 1.00 83.94 85 THR A CA 1
ATOM 673 C C . THR A 1 85 ? -61.867 -20.334 113.602 1.00 83.94 85 THR A C 1
ATOM 675 O O . THR A 1 85 ? -61.666 -20.298 112.388 1.00 83.94 85 THR A O 1
ATOM 678 N N . ALA A 1 86 ? -60.880 -20.123 114.478 1.00 77.44 86 ALA A N 1
ATOM 679 C CA . ALA A 1 86 ? -59.500 -19.831 114.093 1.00 77.44 86 ALA A CA 1
ATOM 680 C C . ALA A 1 86 ? -58.856 -20.977 113.287 1.00 77.44 86 ALA A C 1
ATOM 682 O O . ALA A 1 86 ? -58.155 -20.725 112.301 1.00 77.44 86 ALA A O 1
ATOM 683 N N . SER A 1 87 ? -59.113 -22.243 113.644 1.00 78.31 87 SER A N 1
ATOM 684 C CA . SER A 1 87 ? -58.617 -23.394 112.872 1.00 78.31 87 SER A CA 1
ATOM 685 C C . SER A 1 87 ? -59.245 -23.482 111.473 1.00 78.31 87 SER A C 1
ATOM 687 O O . SER A 1 87 ? -58.535 -23.747 110.499 1.00 78.31 87 SER A O 1
ATOM 689 N N . ALA A 1 88 ? -60.544 -23.183 111.350 1.00 82.94 88 ALA A N 1
ATOM 690 C CA . ALA A 1 88 ? -61.260 -23.148 110.078 1.00 82.94 88 ALA A CA 1
ATOM 691 C C . ALA A 1 88 ? -60.782 -21.983 109.196 1.00 82.94 88 ALA A C 1
ATOM 693 O O . ALA A 1 88 ? -60.446 -22.197 108.032 1.00 82.94 88 ALA A O 1
ATOM 694 N N . ALA A 1 89 ? -60.646 -20.781 109.765 1.00 80.75 89 ALA A N 1
ATOM 695 C CA . ALA A 1 89 ? -60.100 -19.609 109.084 1.00 80.75 89 ALA A CA 1
ATOM 696 C C . ALA A 1 89 ? -58.665 -19.856 108.585 1.00 80.75 89 ALA A C 1
ATOM 698 O O . ALA A 1 89 ? -58.336 -19.529 107.444 1.00 80.75 89 ALA A O 1
ATOM 699 N N . ARG A 1 90 ? -57.821 -20.521 109.388 1.00 84.94 90 ARG A N 1
ATOM 700 C CA . ARG A 1 90 ? -56.472 -20.934 108.970 1.00 84.94 90 ARG A CA 1
ATOM 701 C C . ARG A 1 90 ? -56.507 -21.948 107.822 1.00 84.94 90 ARG A C 1
ATOM 703 O O . ARG A 1 90 ? -55.713 -21.827 106.892 1.00 84.94 90 ARG A O 1
ATOM 710 N N . ALA A 1 91 ? -57.414 -22.925 107.856 1.00 80.31 91 ALA A N 1
ATOM 711 C CA . ALA A 1 91 ? -57.573 -23.906 106.780 1.00 80.31 91 ALA A CA 1
ATOM 712 C C . ALA A 1 91 ? -58.116 -23.281 105.479 1.00 80.31 91 ALA A C 1
ATOM 714 O O . ALA A 1 91 ? -57.723 -23.697 104.387 1.00 80.31 91 ALA A O 1
ATOM 715 N N . GLU A 1 92 ? -58.979 -22.266 105.570 1.00 82.12 92 GLU A N 1
ATOM 716 C CA . GLU A 1 92 ? -59.445 -21.500 104.411 1.00 82.12 92 GLU A CA 1
ATOM 717 C C . GLU A 1 92 ? -58.340 -20.592 103.850 1.00 82.12 92 GLU A C 1
ATOM 719 O O . GLU A 1 92 ? -58.111 -20.596 102.641 1.00 82.12 92 GLU A O 1
ATOM 724 N N . GLY A 1 93 ? -57.572 -19.909 104.705 1.00 78.25 93 GLY A N 1
ATOM 725 C CA . GLY A 1 93 ? -56.391 -19.138 104.299 1.00 78.25 93 GLY A CA 1
ATOM 726 C C . GLY A 1 93 ? -55.325 -19.996 103.605 1.00 78.25 93 GLY A C 1
ATOM 727 O O . GLY A 1 93 ? -54.797 -19.610 102.565 1.00 78.25 93 GLY A O 1
ATOM 728 N N . GLU A 1 94 ? -55.070 -21.208 104.107 1.00 82.94 94 GLU A N 1
ATOM 729 C CA . GLU A 1 94 ? -54.162 -22.189 103.492 1.00 82.94 94 GLU A CA 1
ATOM 730 C C . GLU A 1 94 ? -54.646 -22.645 102.097 1.00 82.94 94 GLU A C 1
ATOM 732 O O . GLU A 1 94 ? -53.827 -22.905 101.211 1.00 82.94 94 GLU A O 1
ATOM 737 N N . ARG A 1 95 ? -55.969 -22.706 101.867 1.00 86.50 95 ARG A N 1
ATOM 738 C CA . ARG A 1 95 ? -56.563 -22.966 100.542 1.00 86.50 95 ARG A CA 1
ATOM 739 C C . ARG A 1 95 ? -56.440 -21.755 99.615 1.00 86.50 95 ARG A C 1
ATOM 741 O O . ARG A 1 95 ? -55.942 -21.920 98.502 1.00 86.50 95 ARG A O 1
ATOM 748 N N . ARG A 1 96 ? -56.816 -20.551 100.074 1.00 87.00 96 ARG A N 1
ATOM 749 C CA . ARG A 1 96 ? -56.686 -19.299 99.298 1.00 87.00 96 ARG A CA 1
ATOM 750 C C . ARG A 1 96 ? -55.230 -19.061 98.873 1.00 87.00 96 ARG A C 1
ATOM 752 O O . ARG A 1 96 ? -54.983 -18.755 97.711 1.00 87.00 96 ARG A O 1
ATOM 759 N N . ARG A 1 97 ? -54.259 -19.312 99.765 1.00 85.69 97 ARG A N 1
ATOM 760 C CA . ARG A 1 97 ? -52.816 -19.254 99.464 1.00 85.69 97 ARG A CA 1
ATOM 761 C C . ARG A 1 97 ? -52.430 -20.170 98.299 1.00 85.69 97 ARG A C 1
ATOM 763 O O . ARG A 1 97 ? -51.833 -19.701 97.338 1.00 85.69 97 ARG A O 1
ATOM 770 N N . LYS A 1 98 ? -52.811 -21.451 98.346 1.00 87.31 98 LYS A N 1
ATOM 771 C CA . LYS A 1 98 ? -52.494 -22.422 97.279 1.00 87.31 98 LYS A CA 1
ATOM 772 C C . LYS A 1 98 ? -53.173 -22.092 95.949 1.00 87.31 98 LYS A C 1
ATOM 774 O O . LYS A 1 98 ? -52.599 -22.344 94.894 1.00 87.31 98 LYS A O 1
ATOM 779 N N . GLN A 1 99 ? -54.370 -21.509 95.990 1.00 84.75 99 GLN A N 1
ATOM 780 C CA . GLN A 1 99 ? -55.075 -21.042 94.797 1.00 84.75 99 GLN A CA 1
ATOM 781 C C . GLN A 1 99 ? -54.362 -19.839 94.154 1.00 84.75 99 GLN A C 1
ATOM 783 O O . GLN A 1 99 ? -54.141 -19.846 92.944 1.00 84.75 99 GLN A O 1
ATOM 788 N N . ALA A 1 100 ? -53.911 -18.870 94.957 1.00 79.06 100 ALA A N 1
ATOM 789 C CA . ALA A 1 100 ? -53.101 -17.746 94.483 1.00 79.06 100 ALA A CA 1
ATOM 790 C C . ALA A 1 100 ? -51.720 -18.193 93.957 1.00 79.06 100 ALA A C 1
ATOM 792 O O . ALA A 1 100 ? -51.264 -17.704 92.928 1.00 79.06 100 ALA A O 1
ATOM 793 N N . GLU A 1 101 ? -51.071 -19.166 94.607 1.00 83.50 101 GLU A N 1
ATOM 794 C CA . GLU A 1 101 ? -49.810 -19.767 94.139 1.00 83.50 101 GLU A CA 1
ATOM 795 C C . GLU A 1 101 ? -49.973 -20.456 92.770 1.00 83.50 101 GLU A C 1
ATOM 797 O O . GLU A 1 101 ? -49.116 -20.299 91.899 1.00 83.50 101 GLU A O 1
ATOM 802 N N . ALA A 1 102 ? -51.094 -21.149 92.537 1.00 85.69 102 ALA A N 1
ATOM 803 C CA . ALA A 1 102 ? -51.410 -21.742 91.236 1.00 85.69 102 ALA A CA 1
ATOM 804 C C . ALA A 1 102 ? -51.669 -20.677 90.150 1.00 85.69 102 ALA A C 1
ATOM 806 O O . ALA A 1 102 ? -51.138 -20.785 89.045 1.00 85.69 102 ALA A O 1
ATOM 807 N N . GLN A 1 103 ? -52.421 -19.618 90.471 1.00 83.31 103 GLN A N 1
ATOM 808 C CA . GLN A 1 103 ? -52.671 -18.498 89.552 1.00 83.31 103 GLN A CA 1
ATOM 809 C C . GLN A 1 103 ? -51.377 -17.745 89.195 1.00 83.31 103 GLN A C 1
ATOM 811 O O . GLN A 1 103 ? -51.158 -17.407 88.031 1.00 83.31 103 GLN A O 1
ATOM 816 N N . LEU A 1 104 ? -50.477 -17.537 90.162 1.00 79.88 104 LEU A N 1
ATOM 817 C CA . LEU A 1 104 ? -49.154 -16.951 89.921 1.00 79.88 104 LEU A CA 1
ATOM 818 C C . LEU A 1 104 ? -48.294 -17.825 88.996 1.00 79.88 104 LEU A C 1
ATOM 820 O O . LEU A 1 104 ? -47.621 -17.288 88.116 1.00 79.88 104 LEU A O 1
ATOM 824 N N . ALA A 1 105 ? -48.340 -19.152 89.148 1.00 84.88 105 ALA A N 1
ATOM 825 C CA . ALA A 1 105 ? -47.637 -20.075 88.257 1.00 84.88 105 ALA A CA 1
ATOM 826 C C . ALA A 1 105 ? -48.180 -20.022 86.814 1.00 84.88 105 ALA A C 1
ATOM 828 O O . ALA A 1 105 ? -47.396 -19.992 85.864 1.00 84.88 105 ALA A O 1
ATOM 829 N N . GLU A 1 106 ? -49.502 -19.938 86.637 1.00 88.56 106 GLU A N 1
ATOM 830 C CA . GLU A 1 106 ? -50.134 -19.807 85.316 1.00 88.56 106 GLU A CA 1
ATOM 831 C C . GLU A 1 106 ? -49.780 -18.470 84.634 1.00 88.56 106 GLU A C 1
ATOM 833 O O . GLU A 1 106 ? -49.427 -18.440 83.453 1.00 88.56 106 GLU A O 1
ATOM 838 N N . VAL A 1 107 ? -49.805 -17.359 85.380 1.00 81.62 107 VAL A N 1
ATOM 839 C CA . VAL A 1 107 ? -49.403 -16.035 84.872 1.00 81.62 107 VAL A CA 1
ATOM 840 C C . VAL A 1 107 ? -47.907 -15.995 84.531 1.00 81.62 107 VAL A C 1
ATOM 842 O O . VAL A 1 107 ? -47.529 -15.392 83.525 1.00 81.62 107 VAL A O 1
ATOM 845 N N . ALA A 1 108 ? -47.051 -16.664 85.309 1.00 82.19 108 ALA A N 1
ATOM 846 C CA . ALA A 1 108 ? -45.623 -16.779 85.012 1.00 82.19 108 ALA A CA 1
ATOM 847 C C . ALA A 1 108 ? -45.349 -17.597 83.734 1.00 82.19 108 ALA A C 1
ATOM 849 O O . ALA A 1 108 ? -44.495 -17.208 82.935 1.00 82.19 108 ALA A O 1
ATOM 850 N N . ALA A 1 109 ? -46.099 -18.681 83.500 1.00 86.88 109 ALA A N 1
ATOM 851 C CA . ALA A 1 109 ? -46.005 -19.467 82.269 1.00 86.88 109 ALA A CA 1
ATOM 852 C C . ALA A 1 109 ? -46.406 -18.637 81.035 1.00 86.88 109 ALA A C 1
ATOM 854 O O . ALA A 1 109 ? -45.625 -18.526 80.089 1.00 86.88 109 ALA A O 1
ATOM 855 N N . LYS A 1 110 ? -47.561 -17.957 81.087 1.00 87.25 110 LYS A N 1
ATOM 856 C CA . LYS A 1 110 ? -48.027 -17.064 80.009 1.00 87.25 110 LYS A CA 1
ATOM 857 C C . LYS A 1 110 ? -47.047 -15.919 79.732 1.00 87.25 110 LYS A C 1
ATOM 859 O O . LYS A 1 110 ? -46.874 -15.523 78.581 1.00 87.25 110 LYS A O 1
ATOM 864 N N . LEU A 1 111 ? -46.362 -15.405 80.759 1.00 83.94 111 LEU A N 1
ATOM 865 C CA . LEU A 1 111 ? -45.312 -14.400 80.577 1.00 83.94 111 LEU A CA 1
ATOM 866 C C . LEU A 1 111 ? -44.128 -14.956 79.767 1.00 83.94 111 LEU A C 1
ATOM 868 O O . LEU A 1 111 ? -43.694 -14.294 78.828 1.00 83.94 111 LEU A O 1
ATOM 872 N N . GLN A 1 112 ? -43.654 -16.175 80.058 1.00 86.88 112 GLN A N 1
ATOM 873 C CA . GLN A 1 112 ? -42.580 -16.811 79.277 1.00 86.88 112 GLN A CA 1
ATOM 874 C C . GLN A 1 112 ? -42.978 -17.100 77.822 1.00 86.88 112 GLN A C 1
ATOM 876 O O . GLN A 1 112 ? -42.135 -17.005 76.928 1.00 86.88 112 GLN A O 1
ATOM 881 N N . GLU A 1 113 ? -44.237 -17.453 77.561 1.00 87.94 113 GLU A N 1
ATOM 882 C CA . GLU A 1 113 ? -44.743 -17.647 76.195 1.00 87.94 113 GLU A CA 1
ATOM 883 C C . GLU A 1 113 ? -44.758 -16.327 75.411 1.00 87.94 113 GLU A C 1
ATOM 885 O O . GLU A 1 113 ? -44.264 -16.271 74.283 1.00 87.94 113 GLU A O 1
ATOM 890 N N . ILE A 1 114 ? -45.228 -15.240 76.032 1.00 84.25 114 ILE A N 1
ATOM 891 C CA . ILE A 1 114 ? -45.208 -13.894 75.441 1.00 84.25 114 ILE A CA 1
ATOM 892 C C . ILE A 1 114 ? -43.766 -13.404 75.226 1.00 84.25 114 ILE A C 1
ATOM 894 O O . ILE A 1 114 ? -43.471 -12.806 74.191 1.00 84.25 114 ILE A O 1
ATOM 898 N N . GLU A 1 115 ? -42.842 -13.677 76.151 1.00 85.69 115 GLU A N 1
ATOM 899 C CA . GLU A 1 115 ? -41.425 -13.318 76.004 1.00 85.69 115 GLU A CA 1
ATOM 900 C C . GLU A 1 115 ? -40.735 -14.095 74.870 1.00 85.69 115 GLU A C 1
ATOM 902 O O . GLU A 1 115 ? -39.994 -13.486 74.092 1.00 85.69 115 GLU A O 1
ATOM 907 N N . ARG A 1 116 ? -41.041 -15.391 74.693 1.00 90.81 116 ARG A N 1
ATOM 908 C CA . ARG A 1 116 ? -40.608 -16.169 73.515 1.00 90.81 116 ARG A CA 1
ATOM 909 C C . ARG A 1 116 ? -41.161 -15.584 72.219 1.00 90.81 116 ARG A C 1
ATOM 911 O O . ARG A 1 116 ? -40.380 -15.257 71.327 1.00 90.81 116 ARG A O 1
ATOM 918 N N . ALA A 1 117 ? -42.476 -15.373 72.137 1.00 84.44 117 ALA A N 1
ATOM 919 C CA . ALA A 1 117 ? -43.120 -14.809 70.951 1.00 84.44 117 ALA A CA 1
ATOM 920 C C . ALA A 1 117 ? -42.564 -13.415 70.597 1.00 84.44 117 ALA A C 1
ATOM 922 O O . ALA A 1 117 ? -42.353 -13.106 69.422 1.00 84.44 117 ALA A O 1
ATOM 923 N N . ARG A 1 118 ? -42.247 -12.586 71.604 1.00 89.06 118 ARG A N 1
ATOM 924 C CA . ARG A 1 118 ? -41.579 -11.292 71.406 1.00 89.06 118 ARG A CA 1
ATOM 925 C C . ARG A 1 118 ? -40.169 -11.461 70.837 1.00 89.06 118 ARG A C 1
ATOM 927 O O . ARG A 1 118 ? -39.805 -10.701 69.943 1.00 89.06 118 ARG A O 1
ATOM 934 N N . SER A 1 119 ? -39.393 -12.433 71.323 1.00 85.69 119 SER A N 1
ATOM 935 C CA . SER A 1 119 ? -38.050 -12.727 70.801 1.00 85.69 119 SER A CA 1
ATOM 936 C C . SER A 1 119 ? -38.103 -13.178 69.340 1.00 85.69 119 SER A C 1
ATOM 938 O O . SER A 1 119 ? -37.395 -12.623 68.505 1.00 85.69 119 SER A O 1
ATOM 940 N N . GLU A 1 120 ? -39.008 -14.099 68.997 1.00 89.12 120 GLU A N 1
ATOM 941 C CA . GLU A 1 120 ? -39.189 -14.575 67.619 1.00 89.12 120 GLU A CA 1
ATOM 942 C C . GLU A 1 120 ? -39.618 -13.460 66.655 1.00 89.12 120 GLU A C 1
ATOM 944 O O . GLU A 1 120 ? -39.137 -13.394 65.523 1.00 89.12 120 GLU A O 1
ATOM 949 N N . LEU A 1 121 ? -40.518 -12.567 67.082 1.00 84.50 121 LEU A N 1
ATOM 950 C CA . LEU A 1 121 ? -40.911 -11.395 66.294 1.00 84.50 121 LEU A CA 1
ATOM 951 C C . LEU A 1 121 ? -39.759 -10.391 66.151 1.00 84.50 121 LEU A C 1
ATOM 953 O O . LEU A 1 121 ? -39.573 -9.822 65.077 1.00 84.50 121 LEU A O 1
ATOM 957 N N . GLN A 1 122 ? -38.954 -10.203 67.199 1.00 86.81 122 GLN A N 1
ATOM 958 C CA . GLN A 1 122 ? -37.788 -9.322 67.172 1.00 86.81 122 GLN A CA 1
ATOM 959 C C . GLN A 1 122 ? -36.692 -9.864 66.232 1.00 86.81 122 GLN A C 1
ATOM 961 O O . GLN A 1 122 ? -36.140 -9.097 65.443 1.00 86.81 122 GLN A O 1
ATOM 966 N N . GLU A 1 123 ? -36.442 -11.177 66.224 1.00 90.00 123 GLU A N 1
ATOM 967 C CA . GLU A 1 123 ? -35.556 -11.839 65.255 1.00 90.00 123 GLU A CA 1
ATOM 968 C C . GLU A 1 123 ? -36.082 -11.750 63.815 1.00 90.00 123 GLU A C 1
ATOM 970 O O . GLU A 1 123 ? -35.308 -11.465 62.898 1.00 90.00 123 GLU A O 1
ATOM 975 N N . LYS A 1 124 ? -37.395 -11.931 63.600 1.00 87.75 124 LYS A N 1
ATOM 976 C CA . LYS A 1 124 ? -38.034 -11.752 62.283 1.00 87.75 124 LYS A CA 1
ATOM 977 C C . LYS A 1 124 ? -37.862 -10.321 61.764 1.00 87.75 124 LYS A C 1
ATOM 979 O O . LYS A 1 124 ? -37.473 -10.153 60.612 1.00 87.75 124 LYS A O 1
ATOM 984 N N . CYS A 1 125 ? -38.065 -9.303 62.604 1.00 84.75 125 CYS A N 1
ATOM 985 C CA . CYS A 1 125 ? -37.815 -7.906 62.233 1.00 84.75 125 CYS A CA 1
ATOM 986 C C . CYS A 1 125 ? -36.347 -7.655 61.855 1.00 84.75 125 CYS A C 1
ATOM 988 O O . CYS A 1 125 ? -36.093 -7.062 60.811 1.00 84.75 125 CYS A O 1
ATOM 990 N N . VAL A 1 126 ? -35.382 -8.143 62.646 1.00 88.44 126 VAL A N 1
ATOM 991 C CA . VAL A 1 126 ? -33.946 -7.992 62.335 1.00 88.44 126 VAL A CA 1
ATOM 992 C C . VAL A 1 126 ? -33.578 -8.690 61.021 1.00 88.44 126 VAL A C 1
ATOM 994 O O . VAL A 1 126 ? -32.822 -8.133 60.226 1.00 88.44 126 VAL A O 1
ATOM 997 N N . ARG A 1 127 ? -34.137 -9.877 60.748 1.00 89.12 127 ARG A N 1
ATOM 998 C CA . ARG A 1 127 ? -33.896 -10.604 59.492 1.00 89.12 127 ARG A CA 1
ATOM 999 C C . ARG A 1 127 ? -34.475 -9.868 58.278 1.00 89.12 127 ARG A C 1
ATOM 1001 O O . ARG A 1 127 ? -33.744 -9.645 57.320 1.00 89.12 127 ARG A O 1
ATOM 1008 N N . LEU A 1 128 ? -35.730 -9.418 58.349 1.00 82.88 128 LEU A N 1
ATOM 1009 C CA . LEU A 1 128 ? -36.368 -8.626 57.286 1.00 82.88 128 LEU A CA 1
ATOM 1010 C C . LEU A 1 128 ? -35.650 -7.289 57.044 1.00 82.88 128 LEU A C 1
ATOM 1012 O O . LEU A 1 128 ? -35.544 -6.834 55.906 1.00 82.88 128 LEU A O 1
ATOM 1016 N N . GLN A 1 129 ? -35.123 -6.664 58.100 1.00 81.31 129 GLN A N 1
ATOM 1017 C CA . GLN A 1 129 ? -34.339 -5.437 57.985 1.00 81.31 129 GLN A CA 1
ATOM 1018 C C . GLN A 1 129 ? -33.007 -5.685 57.256 1.00 81.31 129 GLN A C 1
ATOM 1020 O O . GLN A 1 129 ? -32.680 -4.945 56.329 1.00 81.31 129 GLN A O 1
ATOM 1025 N N . ALA A 1 130 ? -32.293 -6.767 57.585 1.00 87.56 130 ALA A N 1
ATOM 1026 C CA . ALA A 1 130 ? -31.076 -7.165 56.875 1.00 87.56 130 ALA A CA 1
ATOM 1027 C C . ALA A 1 130 ? -31.341 -7.548 55.403 1.00 87.56 130 ALA A C 1
ATOM 1029 O O . ALA A 1 130 ? -30.555 -7.198 54.525 1.00 87.56 130 ALA A O 1
ATOM 1030 N N . GLU A 1 131 ? -32.459 -8.220 55.108 1.00 86.50 131 GLU A N 1
ATOM 1031 C CA . GLU A 1 131 ? -32.884 -8.538 53.735 1.00 86.50 131 GLU A CA 1
ATOM 1032 C C . GLU A 1 131 ? -33.208 -7.267 52.925 1.00 86.50 131 GLU A C 1
ATOM 1034 O O . GLU A 1 131 ? -32.823 -7.163 51.758 1.00 86.50 131 GLU A O 1
ATOM 1039 N N . SER A 1 132 ? -33.830 -6.262 53.552 1.00 80.31 132 SER A N 1
ATOM 1040 C CA . SER A 1 132 ? -34.087 -4.942 52.953 1.00 80.31 132 SER A CA 1
ATOM 1041 C C . SER A 1 132 ? -32.792 -4.170 52.659 1.00 80.31 132 SER A C 1
ATOM 1043 O O . SER A 1 132 ? -32.589 -3.683 51.545 1.00 80.31 132 SER A O 1
ATOM 1045 N N . GLU A 1 133 ? -31.860 -4.123 53.617 1.00 90.50 133 GLU A N 1
ATOM 1046 C CA . GLU A 1 133 ? -30.538 -3.507 53.435 1.00 90.50 133 GLU A CA 1
ATOM 1047 C C . GLU A 1 133 ? -29.729 -4.218 52.331 1.00 90.50 133 GLU A C 1
ATOM 1049 O O . GLU A 1 133 ? -29.088 -3.563 51.504 1.00 90.50 133 GLU A O 1
ATOM 1054 N N . GLN A 1 134 ? -29.818 -5.550 52.241 1.00 89.44 134 GLN A N 1
ATOM 1055 C CA . GLN A 1 134 ? -29.186 -6.328 51.173 1.00 89.44 134 GLN A CA 1
ATOM 1056 C C . GLN A 1 134 ? -29.824 -6.067 49.795 1.00 89.44 134 GLN A C 1
ATOM 1058 O O . GLN A 1 134 ? -29.109 -6.023 48.789 1.00 89.44 134 GLN A O 1
ATOM 1063 N N . ALA A 1 135 ? -31.145 -5.876 49.724 1.00 83.31 135 ALA A N 1
ATOM 1064 C CA . ALA A 1 135 ? -31.843 -5.527 48.487 1.00 83.31 135 ALA A CA 1
ATOM 1065 C C . ALA A 1 135 ? -31.459 -4.123 47.985 1.00 83.31 135 ALA A C 1
ATOM 1067 O O . ALA A 1 135 ? -31.202 -3.951 46.791 1.00 83.31 135 ALA A O 1
ATOM 1068 N N . LEU A 1 136 ? -31.329 -3.144 48.888 1.00 85.25 136 LEU A N 1
ATOM 1069 C CA . LEU A 1 136 ? -30.849 -1.795 48.563 1.00 85.25 136 LEU A CA 1
ATOM 1070 C C . LEU A 1 136 ? -29.414 -1.816 48.011 1.00 85.25 136 LEU A C 1
ATOM 1072 O O . LEU A 1 136 ? -29.150 -1.215 46.971 1.00 85.25 136 LEU A O 1
ATOM 1076 N N . GLN A 1 137 ? -28.505 -2.582 48.624 1.00 89.38 137 GLN A N 1
ATOM 1077 C CA . GLN A 1 137 ? -27.136 -2.749 48.108 1.00 89.38 137 GLN A CA 1
ATOM 1078 C C . GLN A 1 137 ? -27.095 -3.437 46.730 1.00 89.38 137 GLN A C 1
ATOM 1080 O O . GLN A 1 137 ? -26.239 -3.119 45.903 1.00 89.38 137 GLN A O 1
ATOM 1085 N N . GLN A 1 138 ? -28.013 -4.372 46.449 1.00 83.50 138 GLN A N 1
ATOM 1086 C CA . GLN A 1 138 ? -28.128 -4.989 45.120 1.00 83.50 138 GLN A CA 1
ATOM 1087 C C . GLN A 1 138 ? -28.629 -3.994 44.062 1.00 83.50 138 GLN A C 1
ATOM 1089 O O . GLN A 1 138 ? -28.129 -4.022 42.935 1.00 83.50 138 GLN A O 1
ATOM 1094 N N . LEU A 1 139 ? -29.560 -3.102 44.421 1.00 81.81 139 LEU A N 1
ATOM 1095 C CA . LEU A 1 139 ? -30.041 -2.029 43.547 1.00 81.81 139 LEU A CA 1
ATOM 1096 C C . LEU A 1 139 ? -28.924 -1.023 43.228 1.00 81.81 139 LEU A C 1
ATOM 1098 O O . LEU A 1 139 ? -28.639 -0.788 42.057 1.00 81.81 139 LEU A O 1
ATOM 1102 N N . GLU A 1 140 ? -28.223 -0.515 44.243 1.00 87.06 140 GLU A N 1
ATOM 1103 C CA . GLU A 1 140 ? -27.131 0.459 44.082 1.00 87.06 140 GLU A CA 1
ATOM 1104 C C . GLU A 1 140 ? -25.990 -0.103 43.202 1.00 87.06 140 GLU A C 1
ATOM 1106 O O . GLU A 1 140 ? -25.480 0.565 42.298 1.00 87.06 140 GLU A O 1
ATOM 1111 N N . GLN A 1 141 ? -25.649 -1.390 43.362 1.00 87.44 141 GLN A N 1
ATOM 1112 C CA . GLN A 1 141 ? -24.712 -2.075 42.463 1.00 87.44 141 GLN A CA 1
ATOM 1113 C C . GLN A 1 141 ? -25.241 -2.259 41.031 1.00 87.44 141 GLN A C 1
ATOM 1115 O O . GLN A 1 141 ? -24.438 -2.310 40.095 1.00 87.44 141 GLN A O 1
ATOM 1120 N N . ALA A 1 142 ? -26.552 -2.417 40.837 1.00 79.44 142 ALA A N 1
ATOM 1121 C CA . ALA A 1 142 ? -27.155 -2.532 39.511 1.00 79.44 142 ALA A CA 1
ATOM 1122 C C . ALA A 1 142 ? -27.170 -1.177 38.785 1.00 79.44 142 ALA A C 1
ATOM 1124 O O . ALA A 1 142 ? -26.818 -1.119 37.607 1.00 79.44 142 ALA A O 1
ATOM 1125 N N . GLU A 1 143 ? -27.477 -0.087 39.492 1.00 86.94 143 GLU A N 1
ATOM 1126 C CA . GLU A 1 143 ? -27.436 1.281 38.963 1.00 86.94 143 GLU A CA 1
ATOM 1127 C C . GLU A 1 143 ? -26.012 1.706 38.578 1.00 86.94 143 GLU A C 1
ATOM 1129 O O . GLU A 1 143 ? -25.798 2.235 37.484 1.00 86.94 143 GLU A O 1
ATOM 1134 N N . LEU A 1 144 ? -25.006 1.381 39.401 1.00 88.50 144 LEU A N 1
ATOM 1135 C CA . LEU A 1 144 ? -23.594 1.593 39.059 1.00 88.50 144 LEU A CA 1
ATOM 1136 C C . LEU A 1 144 ? -23.180 0.828 37.789 1.00 88.50 144 LEU A C 1
ATOM 1138 O O . LEU A 1 144 ? -22.505 1.390 36.923 1.00 88.50 144 LEU A O 1
ATOM 1142 N N . LYS A 1 145 ? -23.619 -0.431 37.634 1.00 87.00 145 LYS A N 1
ATOM 1143 C CA . LYS A 1 145 ? -23.365 -1.238 36.424 1.00 87.00 145 LYS A CA 1
ATOM 1144 C C . LYS A 1 145 ? -24.088 -0.676 35.196 1.00 87.00 145 LYS A C 1
ATOM 1146 O O . LYS A 1 145 ? -23.494 -0.638 34.123 1.00 87.00 145 LYS A O 1
ATOM 1151 N N . ALA A 1 146 ? -25.323 -0.195 35.344 1.00 79.56 146 ALA A N 1
ATOM 1152 C CA . ALA A 1 146 ? -26.065 0.457 34.266 1.00 79.56 146 ALA A CA 1
ATOM 1153 C C . ALA A 1 146 ? -25.392 1.770 33.825 1.00 79.56 146 ALA A C 1
ATOM 1155 O O . ALA A 1 146 ? -25.188 1.986 32.633 1.00 79.56 146 ALA A O 1
ATOM 1156 N N . SER A 1 147 ? -24.961 2.606 34.776 1.00 84.19 147 SER A N 1
ATOM 1157 C CA . SER A 1 147 ? -24.222 3.850 34.514 1.00 84.19 147 SER A CA 1
ATOM 1158 C C . SER A 1 147 ? -22.891 3.596 33.791 1.00 84.19 147 SER A C 1
ATOM 1160 O O . SER A 1 147 ? -22.554 4.298 32.834 1.00 84.19 147 SER A O 1
ATOM 1162 N N . ALA A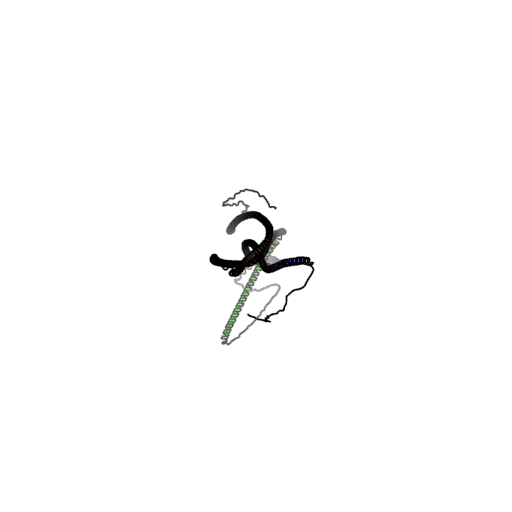 1 148 ? -22.158 2.549 34.185 1.00 84.44 148 ALA A N 1
ATOM 1163 C CA . ALA A 1 148 ? -20.949 2.113 33.488 1.00 84.44 148 ALA A CA 1
ATOM 1164 C C . ALA A 1 148 ? -21.247 1.625 32.057 1.00 84.44 148 ALA A C 1
ATOM 1166 O O . ALA A 1 148 ? -20.581 2.057 31.117 1.00 84.44 148 ALA A O 1
ATOM 1167 N N . ALA A 1 149 ? -22.279 0.794 31.874 1.00 80.00 149 ALA A N 1
ATOM 1168 C CA . ALA A 1 149 ? -22.676 0.278 30.565 1.00 80.00 149 ALA A CA 1
ATOM 1169 C C . ALA A 1 149 ? -23.139 1.386 29.600 1.00 80.00 149 ALA A C 1
ATOM 1171 O O . ALA A 1 149 ? -22.784 1.349 28.425 1.00 80.00 149 ALA A O 1
ATOM 1172 N N . VAL A 1 150 ? -23.864 2.403 30.083 1.00 83.88 150 VAL A N 1
ATOM 1173 C CA . VAL A 1 150 ? -24.262 3.574 29.276 1.00 83.88 150 VAL A CA 1
ATOM 1174 C C . VAL A 1 150 ? -23.038 4.366 28.808 1.00 83.88 150 VAL A C 1
ATOM 1176 O O . VAL A 1 150 ? -22.958 4.725 27.634 1.00 83.88 150 VAL A O 1
ATOM 1179 N N . LYS A 1 151 ? -22.048 4.589 29.683 1.00 86.88 151 LYS A N 1
ATOM 1180 C CA . LYS A 1 151 ? -20.787 5.249 29.298 1.00 86.88 151 LYS A CA 1
ATOM 1181 C C . LYS A 1 151 ? -20.014 4.432 28.264 1.00 86.88 151 LYS A C 1
ATOM 1183 O O . LYS A 1 151 ? -19.597 4.984 27.252 1.00 86.88 151 LYS A O 1
ATOM 1188 N N . GLN A 1 152 ? -19.883 3.124 28.482 1.00 84.81 152 GLN A N 1
ATOM 1189 C CA . GLN A 1 152 ? -19.172 2.222 27.574 1.00 84.81 152 GLN A CA 1
ATOM 1190 C C . GLN A 1 152 ? -19.868 2.099 26.207 1.00 84.81 152 GLN A C 1
ATOM 1192 O O . GLN A 1 152 ? -19.192 2.072 25.183 1.00 84.81 152 GLN A O 1
ATOM 1197 N N . ALA A 1 153 ? -21.204 2.111 26.165 1.00 81.81 153 ALA A N 1
ATOM 1198 C CA . ALA A 1 153 ? -21.968 2.192 24.920 1.00 81.81 153 ALA A CA 1
ATOM 1199 C C . ALA A 1 153 ? -21.730 3.520 24.178 1.00 81.81 153 ALA A C 1
ATOM 1201 O O . ALA A 1 153 ? -21.612 3.517 22.955 1.00 81.81 153 ALA A O 1
ATOM 1202 N N . GLY A 1 154 ? -21.589 4.637 24.902 1.00 84.44 154 GLY A N 1
ATOM 1203 C CA . GLY A 1 154 ? -21.165 5.920 24.332 1.00 84.44 154 GLY A CA 1
ATOM 1204 C C . GLY A 1 154 ? -19.762 5.862 23.717 1.00 84.44 154 GLY A C 1
ATOM 1205 O O . GLY A 1 154 ? -19.570 6.320 22.593 1.00 84.44 154 GLY A O 1
ATOM 1206 N N . THR A 1 155 ? -18.798 5.237 24.403 1.00 85.38 155 THR A N 1
ATOM 1207 C CA . THR A 1 155 ? -17.435 5.026 23.880 1.00 85.38 155 THR A CA 1
ATOM 1208 C C . THR A 1 155 ? -17.436 4.167 22.614 1.00 85.38 155 THR A C 1
ATOM 1210 O O . THR A 1 155 ? -16.835 4.558 21.618 1.00 85.38 155 THR A O 1
ATOM 1213 N N . ILE A 1 156 ? -18.163 3.045 22.613 1.00 83.44 156 ILE A N 1
ATOM 1214 C CA . ILE A 1 156 ? -18.287 2.165 21.439 1.00 83.44 156 ILE A CA 1
ATOM 1215 C C . ILE A 1 156 ? -19.000 2.887 20.282 1.00 83.44 156 ILE A C 1
ATOM 1217 O O . ILE A 1 156 ? -18.627 2.706 19.127 1.00 83.44 156 ILE A O 1
ATOM 1221 N N . GLY A 1 157 ? -19.982 3.748 20.571 1.00 86.75 157 GLY A N 1
ATOM 1222 C CA . GLY A 1 157 ? -20.634 4.597 19.570 1.00 86.75 157 GLY A CA 1
ATOM 1223 C C . GLY A 1 157 ? -19.680 5.603 18.916 1.00 86.75 157 GLY A C 1
ATOM 1224 O O . GLY A 1 157 ? -19.712 5.765 17.697 1.00 86.75 157 GLY A O 1
ATOM 1225 N N . ALA A 1 158 ? -18.791 6.226 19.696 1.00 84.44 158 ALA A N 1
ATOM 1226 C CA . ALA A 1 158 ? -17.745 7.104 19.168 1.00 84.44 158 ALA A CA 1
ATOM 1227 C C . ALA A 1 158 ? -16.735 6.327 18.303 1.00 84.44 158 ALA A C 1
ATOM 1229 O O . ALA A 1 158 ? -16.499 6.704 17.159 1.00 84.44 158 ALA A O 1
ATOM 1230 N N . GLN A 1 159 ? -16.235 5.187 18.793 1.00 81.50 159 GLN A N 1
ATOM 1231 C CA . GLN A 1 159 ? -15.318 4.314 18.047 1.00 81.50 159 GLN A CA 1
ATOM 1232 C C . GLN A 1 159 ? -15.934 3.790 16.739 1.00 81.50 159 GLN A C 1
ATOM 1234 O O . GLN A 1 159 ? -15.246 3.684 15.726 1.00 81.50 159 GLN A O 1
ATOM 1239 N N . LEU A 1 160 ? -17.239 3.493 16.728 1.00 82.31 160 LEU A N 1
ATOM 1240 C CA . LEU A 1 160 ? -17.965 3.112 15.515 1.00 82.31 160 LEU A CA 1
ATOM 1241 C C . LEU A 1 160 ? -18.046 4.275 14.514 1.00 82.31 160 LEU A C 1
ATOM 1243 O O . LEU A 1 160 ? -17.890 4.045 13.317 1.00 82.31 160 LEU A O 1
ATOM 1247 N N . SER A 1 161 ? -18.248 5.508 14.990 1.00 85.00 161 SER A N 1
ATOM 1248 C CA . SER A 1 161 ? -18.238 6.707 14.144 1.00 85.00 161 SER A CA 1
ATOM 1249 C C . SER A 1 161 ? -16.856 6.957 13.532 1.00 85.00 161 SER A C 1
ATOM 1251 O O . SER A 1 161 ? -16.767 7.230 12.338 1.00 85.00 161 SER A O 1
ATOM 1253 N N . GLU A 1 162 ? -15.781 6.820 14.315 1.00 89.38 162 GLU A N 1
ATOM 1254 C CA . GLU A 1 162 ? -14.399 6.949 13.829 1.00 89.38 162 GLU A CA 1
ATOM 1255 C C . GLU A 1 162 ? -14.062 5.862 12.797 1.00 89.38 162 GLU A C 1
ATOM 1257 O O . GLU A 1 162 ? -13.525 6.156 11.727 1.00 89.38 162 GLU A O 1
ATOM 1262 N N . ALA A 1 163 ? -14.447 4.609 13.065 1.00 80.75 163 ALA A N 1
ATOM 1263 C CA . ALA A 1 163 ? -14.268 3.495 12.135 1.00 80.75 163 ALA A CA 1
ATOM 1264 C C . ALA A 1 163 ? -15.063 3.682 10.828 1.00 80.75 163 ALA A C 1
ATOM 1266 O O . ALA A 1 163 ? -14.580 3.307 9.759 1.00 80.75 163 ALA A O 1
ATOM 1267 N N . GLN A 1 164 ? -16.252 4.292 10.885 1.00 83.56 164 GLN A N 1
ATOM 1268 C CA . GLN A 1 164 ? -17.024 4.660 9.695 1.00 83.56 164 GLN A CA 1
ATOM 1269 C C . GLN A 1 164 ? -16.328 5.759 8.880 1.00 83.56 164 GLN A C 1
ATOM 1271 O O . GLN A 1 164 ? -16.199 5.605 7.665 1.00 83.56 164 GLN A O 1
ATOM 1276 N N . THR A 1 165 ? -15.804 6.815 9.515 1.00 87.31 165 THR A N 1
ATOM 1277 C CA . THR A 1 165 ? -15.044 7.854 8.796 1.00 87.31 165 THR A CA 1
ATOM 1278 C C . THR A 1 165 ? -13.754 7.312 8.179 1.00 87.31 165 THR A C 1
ATOM 1280 O O . THR A 1 165 ? -13.475 7.604 7.018 1.00 87.31 165 THR A O 1
ATOM 1283 N N . LEU A 1 166 ? -13.023 6.441 8.884 1.00 85.00 166 LEU A N 1
ATOM 1284 C CA . LEU A 1 166 ? -11.823 5.787 8.350 1.00 85.00 166 LEU A CA 1
ATOM 1285 C C . LEU A 1 166 ? -12.148 4.865 7.162 1.00 85.00 166 LEU A C 1
ATOM 1287 O O . LEU A 1 166 ? -11.390 4.823 6.197 1.00 85.00 166 LEU A O 1
ATOM 1291 N N . LEU A 1 167 ? -13.295 4.177 7.173 1.00 82.94 167 LEU A N 1
ATOM 1292 C CA . LEU A 1 167 ? -13.752 3.367 6.038 1.00 82.94 167 LEU A CA 1
ATOM 1293 C C . LEU A 1 167 ? -14.130 4.229 4.818 1.00 82.94 167 LEU A C 1
ATOM 1295 O O . LEU A 1 167 ? -13.864 3.842 3.676 1.00 82.94 167 LEU A O 1
ATOM 1299 N N . GLU A 1 168 ? -14.717 5.411 5.025 1.00 82.81 168 GLU A N 1
ATOM 1300 C CA . GLU A 1 168 ? -14.942 6.380 3.946 1.00 82.81 168 GLU A CA 1
ATOM 1301 C C . GLU A 1 168 ? -13.636 6.968 3.388 1.00 82.81 168 GLU A C 1
ATOM 1303 O O . GLU A 1 168 ? -13.548 7.253 2.192 1.00 82.81 168 GLU A O 1
ATOM 1308 N N . GLU A 1 169 ? -12.619 7.160 4.224 1.00 86.25 169 GLU A N 1
ATOM 1309 C CA . GLU A 1 169 ? -11.298 7.622 3.792 1.00 86.25 169 GLU A CA 1
ATOM 1310 C C . GLU A 1 169 ? -10.533 6.524 3.045 1.00 86.25 169 GLU A C 1
ATOM 1312 O O . GLU A 1 169 ? -10.067 6.771 1.932 1.00 86.25 169 GLU A O 1
ATOM 1317 N N . GLU A 1 170 ? -10.495 5.288 3.554 1.00 79.00 170 GLU A N 1
ATOM 1318 C CA . GLU A 1 170 ? -9.892 4.156 2.841 1.00 79.00 170 GLU A CA 1
ATOM 1319 C C . GLU A 1 170 ? -10.596 3.866 1.510 1.00 79.00 170 GLU A C 1
ATOM 1321 O O . GLU A 1 170 ? -9.929 3.550 0.526 1.00 79.00 170 GLU A O 1
ATOM 1326 N N . THR A 1 171 ? -11.922 4.011 1.414 1.00 81.94 171 THR A N 1
ATOM 1327 C CA . THR A 1 171 ? -12.625 3.824 0.130 1.00 81.94 171 THR A CA 1
ATOM 1328 C C . THR A 1 171 ? -12.337 4.951 -0.869 1.00 81.94 171 THR A C 1
ATOM 1330 O O . THR A 1 171 ? -12.143 4.659 -2.052 1.00 81.94 171 THR A O 1
ATOM 1333 N N . LYS A 1 172 ? -12.195 6.211 -0.424 1.00 87.69 172 LYS A N 1
ATOM 1334 C CA . LYS A 1 172 ? -11.704 7.326 -1.266 1.00 87.69 172 LYS A CA 1
ATOM 1335 C C . LYS A 1 172 ? -10.258 7.093 -1.726 1.00 87.69 172 LYS A C 1
ATOM 1337 O O . LYS A 1 172 ? -9.963 7.233 -2.915 1.00 87.69 172 LYS A O 1
ATOM 1342 N N . LEU A 1 173 ? -9.368 6.685 -0.818 1.00 84.44 173 LEU A N 1
ATOM 1343 C CA . LEU A 1 173 ? -7.970 6.362 -1.126 1.00 84.44 173 LEU A CA 1
ATOM 1344 C C . LEU A 1 173 ? -7.869 5.175 -2.089 1.00 84.44 173 LEU A C 1
ATOM 1346 O O . LEU A 1 173 ? -7.140 5.258 -3.073 1.00 84.44 173 LEU A O 1
ATOM 1350 N N . LYS A 1 174 ? -8.659 4.117 -1.889 1.00 87.12 174 LYS A N 1
ATOM 1351 C CA . LYS A 1 174 ? -8.737 2.958 -2.788 1.00 87.12 174 LYS A CA 1
ATOM 1352 C C . LYS A 1 174 ? -9.189 3.343 -4.196 1.00 87.12 174 LYS A C 1
ATOM 1354 O O . LYS A 1 174 ? -8.587 2.874 -5.154 1.00 87.12 174 LYS A O 1
ATOM 1359 N N . LEU A 1 175 ? -10.197 4.206 -4.345 1.00 82.69 175 LEU A N 1
ATOM 1360 C CA . LEU A 1 175 ? -10.636 4.698 -5.661 1.00 82.69 175 LEU A CA 1
ATOM 1361 C C . LEU A 1 175 ? -9.563 5.568 -6.342 1.00 82.69 175 LEU A C 1
ATOM 1363 O O . LEU A 1 175 ? -9.340 5.446 -7.548 1.00 82.69 175 LEU A O 1
ATOM 1367 N N . SER A 1 176 ? -8.850 6.393 -5.570 1.00 84.69 176 SER A N 1
ATOM 1368 C CA . SER A 1 176 ? -7.697 7.169 -6.051 1.00 84.69 176 SER A CA 1
ATOM 1369 C C . SER A 1 176 ? -6.553 6.257 -6.517 1.00 84.69 176 SER A C 1
ATOM 1371 O O . SER A 1 176 ? -6.082 6.382 -7.647 1.00 84.69 176 SER A O 1
ATOM 1373 N N . LEU A 1 177 ? -6.166 5.270 -5.702 1.00 81.50 177 LEU A N 1
ATOM 1374 C CA . LEU A 1 177 ? -5.137 4.278 -6.026 1.00 81.50 177 LEU A CA 1
ATOM 1375 C C . LEU A 1 177 ? -5.534 3.391 -7.211 1.00 81.50 177 LEU A C 1
ATOM 1377 O O . LEU A 1 177 ? -4.697 3.130 -8.063 1.00 81.50 177 LEU A O 1
ATOM 1381 N N . GLN A 1 178 ? -6.801 2.988 -7.329 1.00 84.06 178 GLN A N 1
ATOM 1382 C CA . GLN A 1 178 ? -7.307 2.232 -8.479 1.00 84.06 178 GLN A CA 1
ATOM 1383 C C . GLN A 1 178 ? -7.276 3.065 -9.774 1.00 84.06 178 GLN A C 1
ATOM 1385 O O . GLN A 1 178 ? -7.011 2.528 -10.847 1.00 84.06 178 GLN A O 1
ATOM 1390 N N . THR A 1 179 ? -7.487 4.381 -9.678 1.00 85.69 179 THR A N 1
ATOM 1391 C CA . THR A 1 179 ? -7.340 5.306 -10.815 1.00 85.69 179 THR A CA 1
ATOM 1392 C C . THR A 1 179 ? -5.865 5.495 -11.190 1.00 85.69 179 THR A C 1
ATOM 1394 O O . THR A 1 179 ? -5.523 5.430 -12.368 1.00 85.69 179 THR A O 1
ATOM 1397 N N . LYS A 1 180 ? -4.969 5.653 -10.203 1.00 84.06 180 LYS A N 1
ATOM 1398 C CA . LYS A 1 180 ? -3.512 5.691 -10.429 1.00 84.06 180 LYS A CA 1
ATOM 1399 C C . LYS A 1 180 ? -2.996 4.395 -11.053 1.00 84.06 180 LYS A C 1
ATOM 1401 O O . LYS A 1 180 ? -2.247 4.464 -12.018 1.00 84.06 180 LYS A O 1
ATOM 1406 N N . LEU A 1 181 ? -3.423 3.240 -10.539 1.00 79.31 181 LEU A N 1
ATOM 1407 C CA . LEU A 1 181 ? -3.069 1.921 -11.062 1.00 79.31 181 LEU A CA 1
ATOM 1408 C C . LEU A 1 181 ? -3.457 1.811 -12.536 1.00 79.31 181 LEU A C 1
ATOM 1410 O O . LEU A 1 181 ? -2.601 1.502 -13.350 1.00 79.31 181 LEU A O 1
ATOM 1414 N N . ARG A 1 182 ? -4.693 2.178 -12.897 1.00 86.56 182 ARG A N 1
ATOM 1415 C CA . ARG A 1 182 ? -5.148 2.157 -14.293 1.00 86.56 182 ARG A CA 1
ATOM 1416 C C . ARG A 1 182 ? -4.339 3.084 -15.210 1.00 86.56 182 ARG A C 1
ATOM 1418 O O . ARG A 1 182 ? -4.088 2.736 -16.360 1.00 86.56 182 ARG A O 1
ATOM 1425 N N . ASN A 1 183 ? -3.906 4.243 -14.711 1.00 82.81 183 ASN A N 1
ATOM 1426 C CA . ASN A 1 183 ? -3.024 5.140 -15.461 1.00 82.81 183 ASN A CA 1
ATOM 1427 C C . ASN A 1 183 ? -1.607 4.555 -15.618 1.00 82.81 183 ASN A C 1
ATOM 1429 O O . ASN A 1 183 ? -1.019 4.691 -16.686 1.00 82.81 183 ASN A O 1
ATOM 1433 N N . LEU A 1 184 ? -1.072 3.888 -14.590 1.00 80.94 184 LEU A N 1
ATOM 1434 C CA . LEU A 1 184 ? 0.225 3.201 -14.643 1.00 80.94 184 LEU A CA 1
ATOM 1435 C C . LEU A 1 184 ? 0.181 1.963 -15.550 1.00 80.94 184 LEU A C 1
ATOM 1437 O O . LEU A 1 184 ? 1.123 1.729 -16.294 1.00 80.94 184 LEU A O 1
ATOM 1441 N N . GLU A 1 185 ? -0.920 1.209 -15.550 1.00 83.56 185 GLU A N 1
ATOM 1442 C CA . GLU A 1 185 ? -1.186 0.115 -16.495 1.00 83.56 185 GLU A CA 1
ATOM 1443 C C . GLU A 1 185 ? -1.224 0.640 -17.940 1.00 83.56 185 GLU A C 1
ATOM 1445 O O . GLU A 1 185 ? -0.606 0.052 -18.822 1.00 83.56 185 GLU A O 1
ATOM 1450 N N . GLN A 1 186 ? -1.870 1.788 -18.181 1.00 87.75 186 GLN A N 1
ATOM 1451 C CA . GLN A 1 186 ? -1.879 2.432 -19.498 1.00 87.75 186 GLN A CA 1
ATOM 1452 C C . GLN A 1 186 ? -0.490 2.953 -19.914 1.00 87.75 186 GLN A C 1
ATOM 1454 O O . GLN A 1 186 ? -0.125 2.828 -21.080 1.00 87.75 186 GLN A O 1
ATOM 1459 N N . GLN A 1 187 ? 0.298 3.506 -18.986 1.00 86.12 187 GLN A N 1
ATOM 1460 C CA . GLN A 1 187 ? 1.682 3.923 -19.253 1.00 86.12 187 GLN A CA 1
ATOM 1461 C C . GLN A 1 187 ? 2.613 2.728 -19.501 1.00 86.12 187 GLN A C 1
ATOM 1463 O O . GLN A 1 187 ? 3.504 2.818 -20.341 1.00 86.12 187 GLN A O 1
ATOM 1468 N N . LEU A 1 188 ? 2.397 1.605 -18.809 1.00 82.50 188 LEU A N 1
ATOM 1469 C CA . LEU A 1 188 ? 3.124 0.355 -19.029 1.00 82.50 188 LEU A CA 1
ATOM 1470 C C . LEU A 1 188 ? 2.843 -0.209 -20.426 1.00 82.50 188 LEU A C 1
ATOM 1472 O O . LEU A 1 188 ? 3.776 -0.652 -21.088 1.00 82.50 188 LEU A O 1
ATOM 1476 N N . GLU A 1 189 ? 1.587 -0.169 -20.879 1.00 87.62 189 GLU A N 1
ATOM 1477 C CA . GLU A 1 189 ? 1.222 -0.611 -22.230 1.00 87.62 189 GLU A CA 1
ATOM 1478 C C . GLU A 1 189 ? 1.808 0.325 -23.297 1.00 87.62 189 GLU A C 1
ATOM 1480 O O . GLU A 1 189 ? 2.484 -0.143 -24.202 1.00 87.62 189 GLU A O 1
ATOM 1485 N N . GLN A 1 190 ? 1.719 1.648 -23.117 1.00 85.56 190 GLN A N 1
ATOM 1486 C CA . GLN A 1 190 ? 2.374 2.614 -24.014 1.00 85.56 190 GLN A CA 1
ATOM 1487 C C . GLN A 1 190 ? 3.901 2.432 -24.085 1.00 85.56 190 GLN A C 1
ATOM 1489 O O . GLN A 1 190 ? 4.498 2.626 -25.142 1.00 85.56 190 GLN A O 1
ATOM 1494 N N . ALA A 1 191 ? 4.545 2.041 -22.981 1.00 80.88 191 ALA A N 1
ATOM 1495 C CA . ALA A 1 191 ? 5.972 1.721 -22.956 1.00 80.88 191 ALA A CA 1
ATOM 1496 C C . ALA A 1 191 ? 6.302 0.357 -23.600 1.00 80.88 191 ALA A C 1
ATOM 1498 O O . ALA A 1 191 ? 7.435 0.158 -24.035 1.00 80.88 191 ALA A O 1
ATOM 1499 N N . ARG A 1 192 ? 5.338 -0.574 -23.680 1.00 83.56 192 ARG A N 1
ATOM 1500 C CA . ARG A 1 192 ? 5.457 -1.821 -24.457 1.00 83.56 192 ARG A CA 1
ATOM 1501 C C . ARG A 1 192 ? 5.291 -1.555 -25.944 1.00 83.56 192 ARG A C 1
ATOM 1503 O O . ARG A 1 192 ? 6.156 -1.978 -26.696 1.00 83.56 192 ARG A O 1
ATOM 1510 N N . ASP A 1 193 ? 4.269 -0.795 -26.338 1.00 87.81 193 ASP A N 1
ATOM 1511 C CA . ASP A 1 193 ? 4.050 -0.377 -27.728 1.00 87.81 193 ASP A CA 1
ATOM 1512 C C . ASP A 1 193 ? 5.323 0.291 -28.287 1.00 87.81 193 ASP A C 1
ATOM 1514 O O . ASP A 1 193 ? 5.844 -0.111 -29.325 1.00 87.81 193 ASP A O 1
ATOM 1518 N N . GLN A 1 194 ? 5.908 1.232 -27.533 1.00 79.38 194 GLN A N 1
ATOM 1519 C CA . GLN A 1 194 ? 7.177 1.888 -27.886 1.00 79.38 194 GLN A CA 1
ATOM 1520 C C . GLN A 1 194 ? 8.377 0.929 -27.928 1.00 79.38 194 GLN A C 1
ATOM 1522 O O . GLN A 1 194 ? 9.275 1.111 -28.750 1.00 79.38 194 GLN A O 1
ATOM 1527 N N . LEU A 1 195 ? 8.424 -0.088 -27.060 1.00 79.19 195 LEU A N 1
ATOM 1528 C CA . LEU A 1 195 ? 9.484 -1.099 -27.088 1.00 79.19 195 LEU A CA 1
ATOM 1529 C C . LEU A 1 195 ? 9.350 -2.024 -28.306 1.00 79.19 195 LEU A C 1
ATOM 1531 O O . LEU A 1 195 ? 10.366 -2.395 -28.888 1.00 79.19 195 LEU A O 1
ATOM 1535 N N . GLU A 1 196 ? 8.127 -2.373 -28.712 1.00 85.94 196 GLU A N 1
ATOM 1536 C CA . GLU A 1 196 ? 7.871 -3.153 -29.925 1.00 85.94 196 GLU A CA 1
ATOM 1537 C C . GLU A 1 196 ? 8.188 -2.339 -31.193 1.00 85.94 196 GLU A C 1
ATOM 1539 O O . GLU A 1 196 ? 8.859 -2.863 -32.085 1.00 85.94 196 GLU A O 1
ATOM 1544 N N . GLU A 1 197 ? 7.835 -1.046 -31.241 1.00 86.94 197 GLU A N 1
ATOM 1545 C CA . GLU A 1 197 ? 8.236 -0.122 -32.317 1.00 86.94 197 GLU A CA 1
ATOM 1546 C C . GLU A 1 197 ? 9.769 0.019 -32.426 1.00 86.94 197 GLU A C 1
ATOM 1548 O O . GLU A 1 197 ? 10.325 -0.115 -33.520 1.00 86.94 197 GLU A O 1
ATOM 1553 N N . GLU A 1 198 ? 10.478 0.230 -31.311 1.00 76.94 198 GLU A N 1
ATOM 1554 C CA . GLU A 1 198 ? 11.950 0.292 -31.282 1.00 76.94 198 GLU A CA 1
ATOM 1555 C C . GLU A 1 198 ? 12.597 -1.066 -31.615 1.00 76.94 198 GLU A C 1
ATOM 1557 O O . GLU A 1 198 ? 13.634 -1.120 -32.282 1.00 76.94 198 GLU A O 1
ATOM 1562 N N . GLU A 1 199 ? 11.984 -2.191 -31.233 1.00 82.56 199 GLU A N 1
ATOM 1563 C CA . GLU A 1 199 ? 12.434 -3.517 -31.658 1.00 82.56 199 GLU A CA 1
ATOM 1564 C C . GLU A 1 199 ? 12.242 -3.748 -33.165 1.00 82.56 199 GLU A C 1
ATOM 1566 O O . GLU A 1 199 ? 13.120 -4.338 -33.800 1.00 82.56 199 GLU A O 1
ATOM 1571 N N . GLU A 1 200 ? 11.134 -3.308 -33.766 1.00 84.19 200 GLU A N 1
ATOM 1572 C CA . GLU A 1 200 ? 10.937 -3.361 -35.219 1.00 84.19 200 GLU A CA 1
ATOM 1573 C C . GLU A 1 200 ? 11.910 -2.430 -35.953 1.00 84.19 200 GLU A C 1
ATOM 1575 O O . GLU A 1 200 ? 12.535 -2.845 -36.936 1.00 84.19 200 GLU A O 1
ATOM 1580 N N . ALA A 1 201 ? 12.116 -1.209 -35.451 1.00 84.00 201 ALA A N 1
ATOM 1581 C CA . ALA A 1 201 ? 13.113 -0.275 -35.967 1.00 84.00 201 ALA A CA 1
ATOM 1582 C C . ALA A 1 201 ? 14.523 -0.889 -35.920 1.00 84.00 201 ALA A C 1
ATOM 1584 O O . ALA A 1 201 ? 15.224 -0.905 -36.935 1.00 84.00 201 ALA A O 1
ATOM 1585 N N . LYS A 1 202 ? 14.904 -1.502 -34.792 1.00 86.44 202 LYS A N 1
ATOM 1586 C CA . LYS A 1 202 ? 16.163 -2.243 -34.628 1.00 86.44 202 LYS A CA 1
ATOM 1587 C C . LYS A 1 202 ? 16.274 -3.415 -35.603 1.00 86.44 202 LYS A C 1
ATOM 1589 O O . LYS A 1 202 ? 17.278 -3.504 -36.304 1.00 86.44 202 LYS A O 1
ATOM 1594 N N . LYS A 1 203 ? 15.243 -4.260 -35.735 1.00 86.56 203 LYS A N 1
ATOM 1595 C CA . LYS A 1 203 ? 15.209 -5.375 -36.707 1.00 86.56 203 LYS A CA 1
ATOM 1596 C C . LYS A 1 203 ? 15.338 -4.876 -38.152 1.00 86.56 203 LYS A C 1
ATOM 1598 O O . LYS A 1 203 ? 15.891 -5.574 -39.000 1.00 86.56 203 LYS A O 1
ATOM 1603 N N . ASN A 1 204 ? 14.839 -3.680 -38.464 1.00 84.94 204 ASN A N 1
ATOM 1604 C CA . ASN A 1 204 ? 14.954 -3.074 -39.791 1.00 84.94 204 ASN A CA 1
ATOM 1605 C C . ASN A 1 204 ? 16.335 -2.439 -40.037 1.00 84.94 204 ASN A C 1
ATOM 1607 O O . ASN A 1 204 ? 16.887 -2.610 -41.125 1.00 84.94 204 ASN A O 1
ATOM 1611 N N . LEU A 1 205 ? 16.944 -1.811 -39.028 1.00 81.12 205 LEU A N 1
ATOM 1612 C CA . LEU A 1 205 ? 18.338 -1.357 -39.077 1.00 81.12 205 LEU A CA 1
ATOM 1613 C C . LEU A 1 205 ? 19.318 -2.536 -39.175 1.00 81.12 205 LEU A C 1
ATOM 1615 O O . LEU A 1 205 ? 20.254 -2.479 -39.963 1.00 81.12 205 LEU A O 1
ATOM 1619 N N . GLU A 1 206 ? 19.077 -3.643 -38.470 1.00 80.88 206 GLU A N 1
ATOM 1620 C CA . GLU A 1 206 ? 19.874 -4.874 -38.575 1.00 80.88 206 GLU A CA 1
ATOM 1621 C C . GLU A 1 206 ? 19.819 -5.479 -39.987 1.00 80.88 206 GLU A C 1
ATOM 1623 O O . GLU A 1 206 ? 20.857 -5.868 -40.523 1.00 80.88 206 GLU A O 1
ATOM 1628 N N . LYS A 1 207 ? 18.648 -5.480 -40.645 1.00 88.38 207 LYS A N 1
ATOM 1629 C CA . LYS A 1 207 ? 18.521 -5.863 -42.068 1.00 88.38 207 LYS A CA 1
ATOM 1630 C C . LYS A 1 207 ? 19.307 -4.923 -42.989 1.00 88.38 207 LYS A C 1
ATOM 1632 O O . LYS A 1 207 ? 19.947 -5.396 -43.929 1.00 88.38 207 LYS A O 1
ATOM 1637 N N . GLN A 1 208 ? 19.276 -3.610 -42.741 1.00 78.00 208 GLN A N 1
ATOM 1638 C CA . GLN A 1 208 ? 20.058 -2.643 -43.522 1.00 78.00 208 GLN A CA 1
ATOM 1639 C C . GLN A 1 208 ? 21.562 -2.855 -43.324 1.00 78.00 208 GLN A C 1
ATOM 1641 O O . GLN A 1 208 ? 22.286 -2.953 -44.310 1.00 78.00 208 GLN A O 1
ATOM 1646 N N . ILE A 1 209 ? 22.025 -3.019 -42.082 1.00 79.19 209 ILE A N 1
ATOM 1647 C CA . ILE A 1 209 ? 23.424 -3.318 -41.757 1.00 79.19 209 ILE A CA 1
ATOM 1648 C C . ILE A 1 209 ? 23.857 -4.618 -42.438 1.00 79.19 209 ILE A C 1
ATOM 1650 O O . ILE A 1 209 ? 24.862 -4.604 -43.137 1.00 79.19 209 ILE A O 1
ATOM 1654 N N . ALA A 1 210 ? 23.074 -5.699 -42.348 1.00 81.94 210 ALA A N 1
ATOM 1655 C CA . ALA A 1 210 ? 23.375 -6.955 -43.038 1.00 81.94 210 ALA A CA 1
ATOM 1656 C C . ALA A 1 210 ? 23.459 -6.783 -44.568 1.00 81.94 210 ALA A C 1
ATOM 1658 O O . ALA A 1 210 ? 24.368 -7.318 -45.200 1.00 81.94 210 ALA A O 1
ATOM 1659 N N . THR A 1 211 ? 22.567 -5.983 -45.162 1.00 84.38 211 THR A N 1
ATOM 1660 C CA . THR A 1 211 ? 22.590 -5.675 -46.603 1.00 84.38 211 THR A CA 1
ATOM 1661 C C . THR A 1 211 ? 23.844 -4.889 -46.997 1.00 84.38 211 THR A C 1
ATOM 1663 O O . THR A 1 211 ? 24.504 -5.231 -47.977 1.00 84.38 211 THR A O 1
ATOM 1666 N N . MET A 1 212 ? 24.220 -3.872 -46.217 1.00 79.38 212 MET A N 1
ATOM 1667 C CA . MET A 1 212 ? 25.443 -3.092 -46.442 1.00 79.38 212 MET A CA 1
ATOM 1668 C C . MET A 1 212 ? 26.707 -3.933 -46.204 1.00 79.38 212 MET A C 1
ATOM 1670 O O . MET A 1 212 ? 27.672 -3.814 -46.954 1.00 79.38 212 MET A O 1
ATOM 1674 N N . THR A 1 213 ? 26.706 -4.830 -45.211 1.00 78.56 213 THR A N 1
ATOM 1675 C CA . THR A 1 213 ? 27.794 -5.792 -44.982 1.00 78.56 213 THR A CA 1
ATOM 1676 C C . THR A 1 213 ? 27.953 -6.737 -46.171 1.00 78.56 213 THR A C 1
ATOM 1678 O O . THR A 1 213 ? 29.081 -6.925 -46.620 1.00 78.56 213 THR A O 1
ATOM 1681 N N . GLN A 1 214 ? 26.855 -7.253 -46.739 1.00 84.38 214 GLN A N 1
ATOM 1682 C CA . GLN A 1 214 ? 26.908 -8.088 -47.943 1.00 84.38 214 GLN A CA 1
ATOM 1683 C C . GLN A 1 214 ? 27.464 -7.312 -49.147 1.00 84.38 214 GLN A C 1
ATOM 1685 O O . GLN A 1 214 ? 28.329 -7.817 -49.858 1.00 84.38 214 GLN A O 1
ATOM 1690 N N . GLN A 1 215 ? 27.047 -6.057 -49.347 1.00 77.31 215 GLN A N 1
ATOM 1691 C CA . GLN A 1 215 ? 27.608 -5.202 -50.401 1.00 77.31 215 GLN A CA 1
ATOM 1692 C C . GLN A 1 215 ? 29.116 -4.965 -50.213 1.00 77.31 215 GLN A C 1
ATOM 1694 O O . GLN A 1 215 ? 29.861 -4.966 -51.192 1.00 77.31 215 GLN A O 1
ATOM 1699 N N . VAL A 1 216 ? 29.589 -4.820 -48.969 1.00 78.31 216 VAL A N 1
ATOM 1700 C CA . VAL A 1 216 ? 31.022 -4.704 -48.656 1.00 78.31 216 VAL A CA 1
ATOM 1701 C C . VAL A 1 216 ? 31.770 -6.020 -48.899 1.00 78.31 216 VAL A C 1
ATOM 1703 O O . VAL A 1 216 ? 32.884 -5.974 -49.420 1.00 78.31 216 VAL A O 1
ATOM 1706 N N . THR A 1 217 ? 31.201 -7.191 -48.589 1.00 80.12 217 THR A N 1
ATOM 1707 C CA . THR A 1 217 ? 31.843 -8.478 -48.924 1.00 80.12 217 THR A CA 1
ATOM 1708 C C . THR A 1 217 ? 31.864 -8.742 -50.428 1.00 80.12 217 THR A C 1
ATOM 1710 O O . THR A 1 217 ? 32.881 -9.195 -50.944 1.00 80.12 217 THR A O 1
ATOM 1713 N N . ASP A 1 218 ? 30.802 -8.383 -51.151 1.00 82.25 218 ASP A N 1
ATOM 1714 C CA . ASP A 1 218 ? 30.736 -8.513 -52.610 1.00 82.25 218 ASP A CA 1
ATOM 1715 C C . ASP A 1 218 ? 31.714 -7.553 -53.306 1.00 82.25 218 ASP A C 1
ATOM 1717 O O . ASP A 1 218 ? 32.306 -7.898 -54.329 1.00 82.25 218 ASP A O 1
ATOM 1721 N N . ALA A 1 219 ? 31.911 -6.351 -52.752 1.00 73.12 219 ALA A N 1
ATOM 1722 C CA . ALA A 1 219 ? 32.912 -5.396 -53.222 1.00 73.12 219 ALA A CA 1
ATOM 1723 C C . ALA A 1 219 ? 34.346 -5.875 -52.940 1.00 73.12 219 ALA A C 1
ATOM 1725 O O . ALA A 1 219 ? 35.195 -5.764 -53.821 1.00 73.12 219 ALA A O 1
ATOM 1726 N N . LYS A 1 220 ? 34.610 -6.455 -51.758 1.00 77.38 220 LYS A N 1
ATOM 1727 C CA . LYS A 1 220 ? 35.909 -7.075 -51.438 1.00 77.38 220 LYS A CA 1
ATOM 1728 C C . LYS A 1 220 ? 36.232 -8.229 -52.379 1.00 77.38 220 LYS A C 1
ATOM 1730 O O . LYS A 1 220 ? 37.287 -8.205 -52.997 1.00 77.38 220 LYS A O 1
ATOM 1735 N N . LYS A 1 221 ? 35.294 -9.157 -52.585 1.00 83.25 221 LYS A N 1
ATOM 1736 C CA . LYS A 1 221 ? 35.482 -10.292 -53.499 1.00 83.25 221 LYS A CA 1
ATOM 1737 C C . LYS A 1 221 ? 35.786 -9.846 -54.935 1.00 83.25 221 LYS A C 1
ATOM 1739 O O . LYS A 1 221 ? 36.628 -10.440 -55.593 1.00 83.25 221 LYS A O 1
ATOM 1744 N N . LYS A 1 222 ? 35.159 -8.763 -55.407 1.00 79.75 222 LYS A N 1
ATOM 1745 C CA . LYS A 1 222 ? 35.463 -8.160 -56.720 1.00 79.75 222 LYS A CA 1
ATOM 1746 C C . LYS A 1 222 ? 36.819 -7.451 -56.774 1.00 79.75 222 LYS A C 1
ATOM 1748 O O . LYS A 1 222 ? 37.395 -7.355 -57.852 1.00 79.75 222 LYS A O 1
ATOM 1753 N N . ALA A 1 223 ? 37.319 -6.938 -55.650 1.00 72.88 223 ALA A N 1
ATOM 1754 C CA . ALA A 1 223 ? 38.670 -6.390 -55.558 1.00 72.88 223 ALA A CA 1
ATOM 1755 C C . ALA A 1 223 ? 39.724 -7.512 -55.547 1.00 72.88 223 ALA A C 1
ATOM 1757 O O . ALA A 1 223 ? 40.706 -7.414 -56.272 1.00 72.88 223 ALA A O 1
ATOM 1758 N N . GLU A 1 224 ? 39.469 -8.602 -54.818 1.00 79.94 224 GLU A N 1
ATOM 1759 C CA . GLU A 1 224 ? 40.285 -9.826 -54.813 1.00 79.94 224 GLU A CA 1
ATOM 1760 C C . GLU A 1 224 ? 40.357 -10.442 -56.229 1.00 79.94 224 GLU A C 1
ATOM 1762 O O . GLU A 1 224 ? 41.445 -10.659 -56.754 1.00 79.94 224 GLU A O 1
ATOM 1767 N N . GLU A 1 225 ? 39.216 -10.597 -56.915 1.00 81.00 225 GLU A N 1
ATOM 1768 C CA . GLU A 1 225 ? 39.145 -11.036 -58.324 1.00 81.00 225 GLU A CA 1
ATOM 1769 C C . GLU A 1 225 ? 39.907 -10.100 -59.289 1.00 81.00 225 GLU A C 1
ATOM 1771 O O . GLU A 1 225 ? 40.466 -10.552 -60.291 1.00 81.00 225 GLU A O 1
ATOM 1776 N N . ALA A 1 226 ? 39.957 -8.794 -59.002 1.00 75.38 226 ALA A N 1
ATOM 1777 C CA . ALA A 1 226 ? 40.720 -7.827 -59.792 1.00 75.38 226 ALA A CA 1
ATOM 1778 C C . ALA A 1 226 ? 42.233 -7.871 -59.499 1.00 75.38 226 ALA A C 1
ATOM 1780 O O . ALA A 1 226 ? 43.032 -7.628 -60.404 1.00 75.38 226 ALA A O 1
ATOM 1781 N N . GLU A 1 227 ? 42.640 -8.210 -58.273 1.00 76.19 227 GLU A N 1
ATOM 1782 C CA . GLU A 1 227 ? 44.042 -8.402 -57.882 1.00 76.19 227 GLU A CA 1
ATOM 1783 C C . GLU A 1 227 ? 44.614 -9.710 -58.465 1.00 76.19 227 GLU A C 1
ATOM 1785 O O . GLU A 1 227 ? 45.724 -9.719 -59.007 1.00 76.19 227 GLU A O 1
ATOM 1790 N N . GLU A 1 228 ? 43.825 -10.790 -58.483 1.00 79.12 228 GLU A N 1
ATOM 1791 C CA . GLU A 1 228 ? 44.150 -12.024 -59.218 1.00 79.12 228 GLU A CA 1
ATOM 1792 C C . GLU A 1 228 ? 44.292 -11.762 -60.732 1.00 79.12 228 GLU A C 1
ATOM 1794 O O . GLU A 1 228 ? 45.249 -12.214 -61.365 1.00 79.12 228 GLU A O 1
ATOM 1799 N N . ALA A 1 229 ? 43.400 -10.958 -61.325 1.00 78.38 229 ALA A N 1
ATOM 1800 C CA . ALA A 1 229 ? 43.519 -10.564 -62.730 1.00 78.38 229 ALA A CA 1
ATOM 1801 C C . ALA A 1 229 ? 44.762 -9.689 -63.002 1.00 78.38 229 ALA A C 1
ATOM 1803 O O . ALA A 1 229 ? 45.448 -9.879 -64.011 1.00 78.38 229 ALA A O 1
ATOM 1804 N N . ALA A 1 230 ? 45.087 -8.751 -62.107 1.00 72.38 230 ALA A N 1
ATOM 1805 C CA . ALA A 1 230 ? 46.258 -7.883 -62.235 1.00 72.38 230 ALA A CA 1
ATOM 1806 C C . ALA A 1 230 ? 47.579 -8.663 -62.118 1.00 72.38 230 ALA A C 1
ATOM 1808 O O . ALA A 1 230 ? 48.500 -8.444 -62.909 1.00 72.38 230 ALA A O 1
ATOM 1809 N N . THR A 1 231 ? 47.667 -9.611 -61.182 1.00 79.94 231 THR A N 1
ATOM 1810 C CA . THR A 1 231 ? 48.853 -10.468 -61.017 1.00 79.94 231 THR A CA 1
ATOM 1811 C C . THR A 1 231 ? 49.047 -11.417 -62.204 1.00 79.94 231 THR A C 1
ATOM 1813 O O . THR A 1 231 ? 50.170 -11.541 -62.697 1.00 79.94 231 THR A O 1
ATOM 1816 N N . ALA A 1 232 ? 47.974 -11.989 -62.764 1.00 77.88 232 ALA A N 1
ATOM 1817 C CA . ALA A 1 232 ? 48.048 -12.771 -64.002 1.00 77.88 232 ALA A CA 1
ATOM 1818 C C . ALA A 1 232 ? 48.553 -11.940 -65.205 1.00 77.88 232 ALA A C 1
ATOM 1820 O O . ALA A 1 232 ? 49.391 -12.405 -65.985 1.00 77.88 232 ALA A O 1
ATOM 1821 N N . LEU A 1 233 ? 48.106 -10.684 -65.333 1.00 73.75 233 LEU A N 1
ATOM 1822 C CA . LEU A 1 233 ? 48.597 -9.753 -66.358 1.00 73.75 233 LEU A CA 1
ATOM 1823 C C . LEU A 1 233 ? 50.069 -9.359 -66.136 1.00 73.75 233 LEU A C 1
ATOM 1825 O O . LEU A 1 233 ? 50.824 -9.242 -67.105 1.00 73.75 233 LEU A O 1
ATOM 1829 N N . GLU A 1 234 ? 50.517 -9.212 -64.885 1.00 74.88 234 GLU A N 1
ATOM 1830 C CA . GLU A 1 234 ? 51.936 -9.028 -64.565 1.00 74.88 234 GLU A CA 1
ATOM 1831 C C . GLU A 1 234 ? 52.794 -10.229 -64.987 1.00 74.88 234 GLU A C 1
ATOM 1833 O O . GLU A 1 234 ? 53.885 -10.033 -65.525 1.00 74.88 234 GLU A O 1
ATOM 1838 N N . GLU A 1 235 ? 52.340 -11.464 -64.759 1.00 80.38 235 GLU A N 1
ATOM 1839 C CA . GLU A 1 235 ? 53.066 -12.662 -65.198 1.00 80.38 235 GLU A CA 1
ATOM 1840 C C . GLU A 1 235 ? 53.127 -12.762 -66.726 1.00 80.38 235 GLU A C 1
ATOM 1842 O O . GLU A 1 235 ? 54.199 -13.019 -67.285 1.00 80.38 235 GLU A O 1
ATOM 1847 N N . GLN A 1 236 ? 52.023 -12.467 -67.420 1.00 76.12 236 GLN A N 1
ATOM 1848 C CA . GLN A 1 236 ? 51.995 -12.408 -68.882 1.00 76.12 236 GLN A CA 1
ATOM 1849 C C . GLN A 1 236 ? 52.956 -11.335 -69.423 1.00 76.12 236 GLN A C 1
ATOM 1851 O O . GLN A 1 236 ? 53.731 -11.612 -70.339 1.00 76.12 236 GLN A O 1
ATOM 1856 N N . ARG A 1 237 ? 52.990 -10.142 -68.812 1.00 83.50 237 ARG A N 1
ATOM 1857 C CA . ARG A 1 237 ? 53.957 -9.073 -69.122 1.00 83.50 237 ARG A CA 1
ATOM 1858 C C . ARG A 1 237 ? 55.404 -9.514 -68.871 1.00 83.50 237 ARG A C 1
ATOM 1860 O O . ARG A 1 237 ? 56.262 -9.288 -69.722 1.00 83.50 237 ARG A O 1
ATOM 1867 N N . LYS A 1 238 ? 55.689 -10.175 -67.742 1.00 84.00 238 LYS A N 1
ATOM 1868 C CA . LYS A 1 238 ? 57.026 -10.713 -67.404 1.00 84.00 238 LYS A CA 1
ATOM 1869 C C . LYS A 1 238 ? 57.470 -11.816 -68.371 1.00 84.00 238 LYS A C 1
ATOM 1871 O O . LYS A 1 238 ? 58.669 -11.956 -68.608 1.00 84.00 238 LYS A O 1
ATOM 1876 N N . LYS A 1 239 ? 56.534 -12.580 -68.945 1.00 83.44 239 LYS A N 1
ATOM 1877 C CA . LYS A 1 239 ? 56.815 -13.548 -70.014 1.00 83.44 239 LYS A CA 1
ATOM 1878 C C . LYS A 1 239 ? 57.142 -12.841 -71.332 1.00 83.44 239 LYS A C 1
ATOM 1880 O O . LYS A 1 239 ? 58.240 -13.031 -71.844 1.00 83.44 239 LYS A O 1
ATOM 1885 N N . LEU A 1 240 ? 56.261 -11.956 -71.805 1.00 77.06 240 LEU A N 1
ATOM 1886 C CA . LEU A 1 240 ? 56.467 -11.191 -73.043 1.00 77.06 240 LEU A CA 1
ATOM 1887 C C . LEU A 1 240 ? 57.776 -10.384 -73.016 1.00 77.06 240 LEU A C 1
ATOM 1889 O O . LEU A 1 240 ? 58.483 -10.343 -74.015 1.00 77.06 240 LEU A O 1
ATOM 1893 N N . SER A 1 241 ? 58.163 -9.822 -71.866 1.00 80.62 241 SER A N 1
ATOM 1894 C CA . SER A 1 241 ? 59.457 -9.140 -71.699 1.00 80.62 241 SER A CA 1
ATOM 1895 C C . SER A 1 241 ? 60.661 -10.054 -71.981 1.00 80.62 241 SER A C 1
ATOM 1897 O O . SER A 1 241 ? 61.633 -9.610 -72.586 1.00 80.62 241 SER A O 1
ATOM 1899 N N . LYS A 1 242 ? 60.604 -11.332 -71.581 1.00 85.00 242 LYS A N 1
ATOM 1900 C CA . LYS A 1 242 ? 61.669 -12.317 -71.847 1.00 85.00 242 LYS A CA 1
ATOM 1901 C C . LYS A 1 242 ? 61.677 -12.776 -73.301 1.00 85.00 242 LYS A C 1
ATOM 1903 O O . LYS A 1 242 ? 62.750 -12.991 -73.859 1.00 85.00 242 LYS A O 1
ATOM 1908 N N . ASP A 1 243 ? 60.499 -12.901 -73.905 1.00 81.19 243 ASP A N 1
ATOM 1909 C CA . ASP A 1 243 ? 60.364 -13.226 -75.325 1.00 81.19 243 ASP A CA 1
ATOM 1910 C C . ASP A 1 243 ? 60.933 -12.071 -76.186 1.00 81.19 243 ASP A C 1
ATOM 1912 O O . ASP A 1 243 ? 61.702 -12.310 -77.116 1.00 81.19 243 ASP A O 1
ATOM 1916 N N . VAL A 1 244 ? 60.690 -10.811 -75.796 1.00 78.50 244 VAL A N 1
ATOM 1917 C CA . VAL A 1 244 ? 61.300 -9.609 -76.398 1.00 78.50 244 VAL A CA 1
ATOM 1918 C C . VAL A 1 244 ? 62.822 -9.559 -76.194 1.00 78.50 244 VAL A C 1
ATOM 1920 O O . VAL A 1 244 ? 63.541 -9.258 -77.145 1.00 78.50 244 VAL A O 1
ATOM 1923 N N . GLU A 1 245 ? 63.351 -9.887 -75.009 1.00 82.94 245 GLU A N 1
ATOM 1924 C CA . GLU A 1 245 ? 64.808 -10.018 -74.800 1.00 82.94 245 GLU A CA 1
ATOM 1925 C C . GLU A 1 245 ? 65.440 -11.098 -75.696 1.00 82.94 245 GLU A C 1
ATOM 1927 O O . GLU A 1 245 ? 66.557 -10.926 -76.187 1.00 82.94 245 GLU A O 1
ATOM 1932 N N . ALA A 1 246 ? 64.751 -12.224 -75.900 1.00 82.69 246 ALA A N 1
ATOM 1933 C CA . ALA A 1 246 ? 65.229 -13.305 -76.757 1.00 82.69 246 ALA A CA 1
ATOM 1934 C C . ALA A 1 246 ? 65.250 -12.887 -78.237 1.00 82.69 246 ALA A C 1
ATOM 1936 O O . ALA A 1 246 ? 66.235 -13.151 -78.929 1.00 82.69 246 ALA A O 1
ATOM 1937 N N . LEU A 1 247 ? 64.214 -12.177 -78.699 1.00 81.44 247 LEU A N 1
ATOM 1938 C CA . LEU A 1 247 ? 64.156 -11.619 -80.052 1.00 81.44 247 LEU A CA 1
ATOM 1939 C C . LEU A 1 247 ? 65.252 -10.570 -80.292 1.00 81.44 247 LEU A C 1
ATOM 1941 O O . LEU A 1 247 ? 65.891 -10.614 -81.341 1.00 81.44 247 LEU A O 1
ATOM 1945 N N . HIS A 1 248 ? 65.552 -9.697 -79.322 1.00 77.19 248 HIS A N 1
ATOM 1946 C CA . HIS A 1 248 ? 66.673 -8.751 -79.440 1.00 77.19 248 HIS A CA 1
ATOM 1947 C C . HIS A 1 248 ? 68.020 -9.468 -79.609 1.00 77.19 248 HIS A C 1
ATOM 1949 O O . HIS A 1 248 ? 68.755 -9.150 -80.539 1.00 77.19 248 HIS A O 1
ATOM 1955 N N . ARG A 1 249 ? 68.309 -10.508 -78.811 1.00 81.75 249 ARG A N 1
ATOM 1956 C CA . ARG A 1 249 ? 69.539 -11.313 -78.981 1.00 81.75 249 ARG A CA 1
ATOM 1957 C C . ARG A 1 249 ? 69.612 -11.974 -80.363 1.00 81.75 249 ARG A C 1
ATOM 1959 O O . ARG A 1 249 ? 70.686 -12.051 -80.953 1.00 81.75 249 ARG A O 1
ATOM 1966 N N . GLN A 1 250 ? 68.478 -12.422 -80.904 1.00 80.69 250 GLN A N 1
ATOM 1967 C CA . GLN A 1 250 ? 68.421 -12.989 -82.253 1.00 80.69 250 GLN A CA 1
ATOM 1968 C C . GLN A 1 250 ? 68.643 -11.923 -83.346 1.00 80.69 250 GLN A C 1
ATOM 1970 O O . GLN A 1 250 ? 69.264 -12.215 -84.369 1.00 80.69 250 GLN A O 1
ATOM 1975 N N . ILE A 1 251 ? 68.190 -10.684 -83.127 1.00 77.31 251 ILE A N 1
ATOM 1976 C CA . ILE A 1 251 ? 68.481 -9.534 -83.997 1.00 77.31 251 ILE A CA 1
ATOM 1977 C C . ILE A 1 251 ? 69.978 -9.187 -83.946 1.00 77.31 251 ILE A C 1
ATOM 1979 O O . ILE A 1 251 ? 70.585 -9.070 -85.011 1.00 77.31 251 ILE A O 1
ATOM 1983 N N . ASP A 1 252 ? 70.597 -9.139 -82.759 1.00 82.81 252 ASP A N 1
ATOM 1984 C CA . ASP A 1 252 ? 72.044 -8.916 -82.588 1.00 82.81 252 ASP A CA 1
ATOM 1985 C C . ASP A 1 252 ? 72.878 -9.970 -83.343 1.00 82.81 252 ASP A C 1
ATOM 1987 O O . ASP A 1 252 ? 73.836 -9.644 -84.052 1.00 82.81 252 ASP A O 1
ATOM 1991 N N . GLU A 1 253 ? 72.516 -11.254 -83.224 1.00 83.50 253 GLU A N 1
ATOM 1992 C CA . GLU A 1 253 ? 73.178 -12.356 -83.935 1.00 83.50 253 GLU A CA 1
ATOM 1993 C C . GLU A 1 253 ? 73.045 -12.223 -85.462 1.00 83.50 253 GLU A C 1
ATOM 1995 O O . GLU A 1 253 ? 74.022 -12.421 -86.196 1.00 83.50 253 GLU A O 1
ATOM 2000 N N . LEU A 1 254 ? 71.860 -11.842 -85.953 1.00 79.94 254 LEU A N 1
ATOM 2001 C CA . LEU A 1 254 ? 71.604 -11.619 -87.378 1.00 79.94 254 LEU A CA 1
ATOM 2002 C C . LEU A 1 254 ? 72.322 -10.372 -87.912 1.00 79.94 254 LEU A C 1
ATOM 2004 O O . LEU A 1 254 ? 72.877 -10.425 -89.012 1.00 79.94 254 LEU A O 1
ATOM 2008 N N . GLN A 1 255 ? 72.397 -9.283 -87.143 1.00 80.44 255 GLN A N 1
ATOM 2009 C CA . GLN A 1 255 ? 73.198 -8.108 -87.491 1.00 80.44 255 GLN A CA 1
ATOM 2010 C C . GLN A 1 255 ? 74.684 -8.474 -87.558 1.00 80.44 255 GLN A C 1
ATOM 2012 O O . GLN A 1 255 ? 75.322 -8.212 -88.577 1.00 80.44 255 GLN A O 1
ATOM 2017 N N . GLN A 1 256 ? 75.224 -9.193 -86.567 1.00 82.56 256 GLN A N 1
ATOM 2018 C CA . GLN A 1 256 ? 76.600 -9.703 -86.609 1.00 82.56 256 GLN A CA 1
ATOM 2019 C C . GLN A 1 256 ? 76.867 -10.668 -87.776 1.00 82.56 256 GLN A C 1
ATOM 2021 O O . GLN A 1 256 ? 78.017 -10.807 -88.201 1.00 82.56 256 GLN A O 1
ATOM 2026 N N . ALA A 1 257 ? 75.859 -11.386 -88.277 1.00 81.44 257 ALA A N 1
ATOM 2027 C CA . ALA A 1 257 ? 75.980 -12.217 -89.474 1.00 81.44 257 ALA A CA 1
ATOM 2028 C C . ALA A 1 257 ? 75.992 -11.365 -90.756 1.00 81.44 257 ALA A C 1
ATOM 2030 O O . ALA A 1 257 ? 76.861 -11.551 -91.611 1.00 81.44 257 ALA A O 1
ATOM 2031 N N . ASN A 1 258 ? 75.086 -10.392 -90.861 1.00 74.69 258 ASN A N 1
ATOM 2032 C CA . ASN A 1 258 ? 74.994 -9.466 -91.990 1.00 74.69 258 ASN A CA 1
ATOM 2033 C C . ASN A 1 258 ? 76.277 -8.623 -92.131 1.00 74.69 258 ASN A C 1
ATOM 2035 O O . ASN A 1 258 ? 76.839 -8.493 -93.214 1.00 74.69 258 ASN A O 1
ATOM 2039 N N . ASP A 1 259 ? 76.826 -8.172 -91.006 1.00 84.56 259 ASP A N 1
ATOM 2040 C CA . ASP A 1 259 ? 78.073 -7.414 -90.911 1.00 84.56 259 ASP A CA 1
ATOM 2041 C C . ASP A 1 259 ? 79.300 -8.213 -91.421 1.00 84.56 259 ASP A C 1
ATOM 2043 O O . ASP A 1 259 ? 80.212 -7.662 -92.045 1.00 84.56 259 ASP A O 1
ATOM 2047 N N . LYS A 1 260 ? 79.301 -9.546 -91.251 1.00 85.56 260 LYS A N 1
ATOM 2048 C CA . LYS A 1 260 ? 80.306 -10.461 -91.839 1.00 85.56 260 LYS A CA 1
ATOM 2049 C C . LYS A 1 260 ? 80.098 -10.642 -93.349 1.00 85.56 260 LYS A C 1
ATOM 2051 O O . LYS A 1 260 ? 81.079 -10.684 -94.095 1.00 85.56 260 LYS A O 1
ATOM 2056 N N . LEU A 1 261 ? 78.846 -10.718 -93.809 1.00 76.88 261 LEU A N 1
ATOM 2057 C CA . LEU A 1 261 ? 78.511 -10.807 -95.235 1.00 76.88 261 LEU A CA 1
ATOM 2058 C C . LEU A 1 261 ? 78.896 -9.530 -95.989 1.00 76.88 261 LEU A C 1
ATOM 2060 O O . LEU A 1 261 ? 79.492 -9.618 -97.060 1.00 76.88 261 LEU A O 1
ATOM 2064 N N . ASP A 1 262 ? 78.650 -8.349 -95.424 1.00 79.12 262 ASP A N 1
ATOM 2065 C CA . ASP A 1 262 ? 78.965 -7.080 -96.086 1.00 79.12 262 ASP A CA 1
ATOM 2066 C C . ASP A 1 262 ? 80.487 -6.814 -96.129 1.00 79.12 262 ASP A C 1
ATOM 2068 O O . ASP A 1 262 ? 81.007 -6.279 -97.112 1.00 79.12 262 ASP A O 1
ATOM 2072 N N . LYS A 1 263 ? 81.244 -7.308 -95.133 1.00 87.31 263 LYS A N 1
ATOM 2073 C CA . LYS A 1 263 ? 82.720 -7.391 -95.179 1.00 87.31 263 LYS A CA 1
ATOM 2074 C C . LYS A 1 263 ? 83.211 -8.335 -96.288 1.00 87.31 263 LYS A C 1
ATOM 2076 O O . LYS A 1 263 ? 84.151 -7.993 -97.006 1.00 87.31 263 LYS A O 1
ATOM 2081 N N . SER A 1 264 ? 82.555 -9.482 -96.485 1.00 78.50 264 SER A N 1
ATOM 2082 C CA . SER A 1 264 ? 82.854 -10.407 -97.591 1.00 78.50 264 SER A CA 1
ATOM 2083 C C . SER A 1 264 ? 82.540 -9.791 -98.964 1.00 78.50 264 SER A C 1
ATOM 2085 O O . SER A 1 264 ? 83.381 -9.819 -99.861 1.00 78.50 264 SER A O 1
ATOM 2087 N N . LYS A 1 265 ? 81.384 -9.135 -99.103 1.00 84.12 265 LYS A N 1
ATOM 2088 C CA . LYS A 1 265 ? 80.952 -8.409 -100.307 1.00 84.12 265 LYS A CA 1
ATOM 2089 C C . LYS A 1 265 ? 81.916 -7.281 -100.687 1.00 84.12 265 LYS A C 1
ATOM 2091 O O . LYS A 1 265 ? 82.294 -7.187 -101.850 1.00 84.12 265 LYS A O 1
ATOM 2096 N N . LYS A 1 266 ? 82.382 -6.477 -99.722 1.00 83.75 266 LYS A N 1
ATOM 2097 C CA . LYS A 1 266 ? 83.405 -5.435 -99.953 1.00 83.75 266 LYS A CA 1
ATOM 2098 C C . LYS A 1 266 ? 84.739 -6.019 -100.440 1.00 83.75 266 LYS A C 1
ATOM 2100 O O . LYS A 1 266 ? 85.377 -5.419 -101.299 1.00 83.75 266 LYS A O 1
ATOM 2105 N N . LYS A 1 267 ? 85.134 -7.205 -99.959 1.00 84.94 267 LYS A N 1
ATOM 2106 C CA . LYS A 1 267 ? 86.330 -7.919 -100.441 1.00 84.94 267 LYS A CA 1
ATOM 2107 C C . LYS A 1 267 ? 86.169 -8.415 -101.885 1.00 84.94 267 LYS A C 1
ATOM 2109 O O . LYS A 1 267 ? 87.058 -8.188 -102.696 1.00 84.94 267 LYS A O 1
ATOM 2114 N N . ILE A 1 268 ? 85.025 -9.018 -102.218 1.00 76.06 268 ILE A N 1
ATOM 2115 C CA . ILE A 1 268 ? 84.712 -9.474 -103.586 1.00 76.06 268 ILE A CA 1
ATOM 2116 C C . ILE A 1 268 ? 84.620 -8.286 -104.562 1.00 76.06 268 ILE A C 1
ATOM 2118 O O . ILE A 1 268 ? 85.043 -8.405 -105.707 1.00 76.06 268 ILE A O 1
ATOM 2122 N N . GLN A 1 269 ? 84.118 -7.130 -104.115 1.00 78.00 269 GLN A N 1
ATOM 2123 C CA . GLN A 1 269 ? 84.095 -5.907 -104.923 1.00 78.00 269 GLN A CA 1
ATOM 2124 C C . GLN A 1 269 ? 85.513 -5.413 -105.254 1.00 78.00 269 GLN A C 1
ATOM 2126 O O . GLN A 1 269 ? 85.790 -5.126 -106.412 1.00 78.00 269 GLN A O 1
ATOM 2131 N N . ALA A 1 270 ? 86.430 -5.390 -104.280 1.00 79.94 270 ALA A N 1
ATOM 2132 C CA . ALA A 1 270 ? 87.828 -5.035 -104.539 1.00 79.94 270 ALA A CA 1
ATOM 2133 C C . ALA A 1 270 ? 88.504 -6.015 -105.521 1.00 79.94 270 ALA A C 1
ATOM 2135 O O . ALA A 1 270 ? 89.158 -5.585 -106.467 1.00 79.94 270 ALA A O 1
ATOM 2136 N N . GLU A 1 271 ? 88.275 -7.324 -105.356 1.00 81.19 271 GLU A N 1
ATOM 2137 C CA . GLU A 1 271 ? 88.769 -8.355 -106.283 1.00 81.19 271 GLU A CA 1
ATOM 2138 C C . GLU A 1 271 ? 88.209 -8.176 -107.710 1.00 81.19 271 GLU A C 1
ATOM 2140 O O . GLU A 1 271 ? 88.925 -8.387 -108.690 1.00 81.19 271 GLU A O 1
ATOM 2145 N N . LEU A 1 272 ? 86.952 -7.739 -107.850 1.00 77.38 272 LEU A N 1
ATOM 2146 C CA . LEU A 1 272 ? 86.355 -7.394 -109.142 1.00 77.38 272 LEU A CA 1
ATOM 2147 C C . LEU A 1 272 ? 87.033 -6.164 -109.767 1.00 77.38 272 LEU A C 1
ATOM 2149 O O . LEU A 1 272 ? 87.389 -6.194 -110.947 1.00 77.38 272 LEU A O 1
ATOM 2153 N N . ASP A 1 273 ? 87.230 -5.100 -108.991 1.00 86.12 273 ASP A N 1
ATOM 2154 C CA . ASP A 1 273 ? 87.790 -3.837 -109.477 1.00 86.12 273 ASP A CA 1
ATOM 2155 C C . ASP A 1 273 ? 89.267 -3.980 -109.894 1.00 86.12 273 ASP A C 1
ATOM 2157 O O . ASP A 1 273 ? 89.648 -3.479 -110.957 1.00 86.12 273 ASP A O 1
ATOM 2161 N N . ASP A 1 274 ? 90.061 -4.778 -109.171 1.00 86.38 274 ASP A N 1
ATOM 2162 C CA . ASP A 1 274 ? 91.420 -5.168 -109.580 1.00 86.38 274 ASP A CA 1
ATOM 2163 C C . ASP A 1 274 ? 91.421 -5.885 -110.948 1.00 86.38 274 ASP A C 1
ATOM 2165 O O . ASP A 1 274 ? 92.198 -5.535 -111.845 1.00 86.38 274 ASP A O 1
ATOM 2169 N N . THR A 1 275 ? 90.512 -6.849 -111.169 1.00 77.94 275 THR A N 1
ATOM 2170 C CA . THR A 1 275 ? 90.429 -7.550 -112.470 1.00 77.94 275 THR A CA 1
ATOM 2171 C C . THR A 1 275 ? 89.953 -6.651 -113.615 1.00 77.94 275 THR A C 1
ATOM 2173 O O . THR A 1 275 ? 90.369 -6.850 -114.760 1.00 77.94 275 THR A O 1
ATOM 2176 N N . ASN A 1 276 ? 89.143 -5.623 -113.334 1.00 80.38 276 ASN A N 1
ATOM 2177 C CA . ASN A 1 276 ? 88.773 -4.609 -114.323 1.00 80.38 276 ASN A CA 1
ATOM 2178 C C . ASN A 1 276 ? 89.986 -3.753 -114.733 1.00 80.38 276 ASN A C 1
ATOM 2180 O O . ASN A 1 276 ? 90.208 -3.546 -115.928 1.00 80.38 276 ASN A O 1
ATOM 2184 N N . ILE A 1 277 ? 90.814 -3.321 -113.776 1.00 87.31 277 ILE A N 1
ATOM 2185 C CA . ILE A 1 277 ? 92.055 -2.569 -114.046 1.00 87.31 277 ILE A CA 1
ATOM 2186 C C . ILE A 1 277 ? 93.036 -3.413 -114.878 1.00 87.31 277 ILE A C 1
ATOM 2188 O O . ILE A 1 277 ? 93.652 -2.916 -115.832 1.00 87.31 277 ILE A O 1
ATOM 2192 N N . GLU A 1 278 ? 93.160 -4.710 -114.580 1.00 84.62 278 GLU A N 1
ATOM 2193 C CA . GLU A 1 278 ? 93.991 -5.613 -115.379 1.00 84.62 278 GLU A CA 1
ATOM 2194 C C . GLU A 1 278 ? 93.433 -5.794 -116.806 1.00 84.62 278 GLU A C 1
ATOM 2196 O O . GLU A 1 278 ? 94.190 -5.713 -117.780 1.00 84.62 278 GLU A O 1
ATOM 2201 N N . LEU A 1 279 ? 92.110 -5.932 -116.967 1.00 76.62 279 LEU A N 1
ATOM 2202 C CA . LEU A 1 279 ? 91.444 -6.002 -118.274 1.00 76.62 279 LEU A CA 1
ATOM 2203 C C . LEU A 1 279 ? 91.694 -4.744 -119.126 1.00 76.62 279 LEU A C 1
ATOM 2205 O O . LEU A 1 279 ? 92.008 -4.856 -120.316 1.00 76.62 279 LEU A O 1
ATOM 2209 N N . GLU A 1 280 ? 91.593 -3.547 -118.542 1.00 82.56 280 GLU A N 1
ATOM 2210 C CA . GLU A 1 280 ? 91.901 -2.292 -119.240 1.00 82.56 280 GLU A CA 1
ATOM 2211 C C . GLU A 1 280 ? 93.382 -2.185 -119.617 1.00 82.56 280 GLU A C 1
ATOM 2213 O O . GLU A 1 280 ? 93.715 -1.781 -120.736 1.00 82.56 280 GLU A O 1
ATOM 2218 N N . THR A 1 281 ? 94.273 -2.665 -118.749 1.00 85.38 281 THR A N 1
ATOM 2219 C CA . THR A 1 281 ? 95.712 -2.754 -119.027 1.00 85.38 281 THR A CA 1
ATOM 2220 C C . THR A 1 281 ? 96.007 -3.666 -120.228 1.00 85.38 281 THR A C 1
ATOM 2222 O O . THR A 1 281 ? 96.882 -3.353 -121.043 1.00 85.38 281 THR A O 1
ATOM 2225 N N . GLN A 1 282 ? 95.269 -4.769 -120.409 1.00 77.19 282 GLN A N 1
ATOM 2226 C CA . GLN A 1 282 ? 95.394 -5.602 -121.615 1.00 77.19 282 GLN A CA 1
ATOM 2227 C C . GLN A 1 282 ? 94.802 -4.916 -122.861 1.00 77.19 282 GLN A C 1
ATOM 2229 O O . GLN A 1 282 ? 95.424 -4.951 -123.926 1.00 77.19 282 GLN A O 1
ATOM 2234 N N . ARG A 1 283 ? 93.653 -4.228 -122.744 1.00 81.75 283 ARG A N 1
ATOM 2235 C CA . ARG A 1 283 ? 93.061 -3.438 -123.849 1.00 81.75 283 ARG A CA 1
ATOM 2236 C C . ARG A 1 283 ? 94.030 -2.367 -124.368 1.00 81.75 283 ARG A C 1
ATOM 2238 O O . ARG A 1 283 ? 94.173 -2.213 -125.581 1.00 81.75 283 ARG A O 1
ATOM 2245 N N . ALA A 1 284 ? 94.745 -1.682 -123.473 1.00 78.38 284 ALA A N 1
ATOM 2246 C CA . ALA A 1 284 ? 95.753 -0.684 -123.835 1.00 78.38 284 ALA A CA 1
ATOM 2247 C C . ALA A 1 284 ? 96.915 -1.283 -124.656 1.00 78.38 284 ALA A C 1
ATOM 2249 O O . ALA A 1 284 ? 97.302 -0.712 -125.678 1.00 78.38 284 ALA A O 1
ATOM 2250 N N . LYS A 1 285 ? 97.422 -2.464 -124.270 1.00 79.88 285 LYS A N 1
ATOM 2251 C CA . LYS A 1 285 ? 98.489 -3.177 -125.004 1.00 79.88 285 LYS A CA 1
ATOM 2252 C C . LYS A 1 285 ? 98.054 -3.581 -126.417 1.00 79.88 285 LYS A C 1
ATOM 2254 O O . LYS A 1 285 ? 98.820 -3.407 -127.363 1.00 79.88 285 LYS A O 1
ATOM 2259 N N . VAL A 1 286 ? 96.819 -4.064 -126.589 1.00 76.50 286 VAL A N 1
ATOM 2260 C CA . VAL A 1 286 ? 96.261 -4.390 -127.920 1.00 76.50 286 VAL A CA 1
ATOM 2261 C C . VAL A 1 286 ? 96.211 -3.142 -128.814 1.00 76.50 286 VAL A C 1
ATOM 2263 O O . VAL A 1 286 ? 96.654 -3.184 -129.963 1.00 76.50 286 VAL A O 1
ATOM 2266 N N . LEU A 1 287 ? 95.770 -2.005 -128.266 1.00 82.69 287 LEU A N 1
ATOM 2267 C CA . LEU A 1 287 ? 95.738 -0.711 -128.960 1.00 82.69 287 LEU A CA 1
ATOM 2268 C C . LEU A 1 287 ? 97.128 -0.185 -129.366 1.00 82.69 287 LEU A C 1
ATOM 2270 O O . LEU A 1 287 ? 97.246 0.546 -130.353 1.00 82.69 287 LEU A O 1
ATOM 2274 N N . GLU A 1 288 ? 98.185 -0.537 -128.631 1.00 79.00 288 GLU A N 1
ATOM 2275 C CA . GLU A 1 288 ? 99.567 -0.214 -129.004 1.00 79.00 288 GLU A CA 1
ATOM 2276 C C . GLU A 1 288 ? 100.067 -1.096 -130.162 1.00 79.00 288 GLU A C 1
ATOM 2278 O O . GLU A 1 288 ? 100.683 -0.596 -131.108 1.00 79.00 288 GLU A O 1
ATOM 2283 N N . LEU A 1 289 ? 99.761 -2.398 -130.126 1.00 73.69 289 LEU A N 1
ATOM 2284 C CA . LEU A 1 289 ? 100.132 -3.352 -131.176 1.00 73.69 289 LEU A CA 1
ATOM 2285 C C . LEU A 1 289 ? 99.466 -3.009 -132.518 1.00 73.69 289 LEU A C 1
ATOM 2287 O O . LEU A 1 289 ? 100.145 -2.983 -133.546 1.00 73.69 289 LEU A O 1
ATOM 2291 N N . GLU A 1 290 ? 98.183 -2.631 -132.519 1.00 75.38 290 GLU A N 1
ATOM 2292 C CA . GLU A 1 290 ? 97.500 -2.160 -133.733 1.00 75.38 290 GLU A CA 1
ATOM 2293 C C . GLU A 1 290 ? 98.179 -0.945 -134.385 1.00 75.38 290 GLU A C 1
ATOM 2295 O O . GLU A 1 290 ? 98.226 -0.838 -135.614 1.00 75.38 290 GLU A O 1
ATOM 2300 N N . LYS A 1 291 ? 98.707 -0.010 -133.583 1.00 77.62 291 LYS A N 1
ATOM 2301 C CA . LYS A 1 291 ? 99.409 1.176 -134.101 1.00 77.62 291 LYS A CA 1
ATOM 2302 C C . LYS A 1 291 ? 100.740 0.806 -134.762 1.00 77.62 291 LYS A C 1
ATOM 2304 O O . LYS A 1 291 ? 101.114 1.449 -135.740 1.00 77.62 291 LYS A O 1
ATOM 2309 N N . LYS A 1 292 ? 101.418 -0.239 -134.273 1.00 73.69 292 LYS A N 1
ATOM 2310 C CA . LYS A 1 292 ? 102.654 -0.781 -134.869 1.00 73.69 292 LYS A CA 1
ATOM 2311 C C . LYS A 1 292 ? 102.381 -1.564 -136.158 1.00 73.69 292 LYS A C 1
ATOM 2313 O O . LYS A 1 292 ? 103.153 -1.445 -137.103 1.00 73.69 292 LYS A O 1
ATOM 2318 N N . GLN A 1 293 ? 101.257 -2.278 -136.245 1.00 63.94 293 GLN A N 1
ATOM 2319 C CA . GLN A 1 293 ? 100.801 -2.905 -137.494 1.00 63.94 293 GLN A CA 1
ATOM 2320 C C . GLN A 1 293 ? 100.594 -1.843 -138.595 1.00 63.94 293 GLN A C 1
ATOM 2322 O O . GLN A 1 293 ? 101.197 -1.902 -139.665 1.00 63.94 293 GLN A O 1
ATOM 2327 N N . LYS A 1 294 ? 99.827 -0.790 -138.274 1.00 70.38 294 LYS A N 1
ATOM 2328 C CA . LYS A 1 294 ? 99.429 0.287 -139.201 1.00 70.38 294 LYS A CA 1
ATOM 2329 C C . LYS A 1 294 ? 100.578 1.201 -139.671 1.00 70.38 294 LYS A C 1
ATOM 2331 O O . LYS A 1 294 ? 100.347 2.034 -140.550 1.00 70.38 294 LYS A O 1
ATOM 2336 N N . SER A 1 295 ? 101.794 1.082 -139.122 1.00 58.44 295 SER A N 1
ATOM 2337 C CA . SER A 1 295 ? 102.990 1.751 -139.662 1.00 58.44 295 SER A CA 1
ATOM 2338 C C . SER A 1 295 ? 103.770 0.873 -140.649 1.00 58.44 295 SER A C 1
ATOM 2340 O O . SER A 1 295 ? 104.275 1.401 -141.640 1.00 58.44 295 SER A O 1
ATOM 2342 N N . PHE A 1 296 ? 103.812 -0.449 -140.441 1.00 53.56 296 PHE A N 1
ATOM 2343 C CA . PHE A 1 296 ? 104.443 -1.399 -141.367 1.00 53.56 296 PHE A CA 1
ATOM 2344 C C . PHE A 1 296 ? 103.733 -1.437 -142.727 1.00 53.56 296 PHE A C 1
ATOM 2346 O O . PHE A 1 296 ? 104.386 -1.327 -143.766 1.00 53.56 296 PHE A O 1
ATOM 2353 N N . ASP A 1 297 ? 102.397 -1.474 -142.723 1.00 53.28 297 ASP A N 1
ATOM 2354 C CA . ASP A 1 297 ? 101.565 -1.518 -143.938 1.00 53.28 297 ASP A CA 1
ATOM 2355 C C . ASP A 1 297 ? 101.674 -0.249 -144.818 1.00 53.28 297 ASP A C 1
ATOM 2357 O O . ASP A 1 297 ? 101.105 -0.184 -145.908 1.00 53.28 297 ASP A O 1
ATOM 2361 N N . LYS A 1 298 ? 102.394 0.788 -144.360 1.00 47.56 298 LYS A N 1
ATOM 2362 C CA . LYS A 1 298 ? 102.468 2.106 -145.011 1.00 47.56 298 LYS A CA 1
ATOM 2363 C C . LYS A 1 298 ? 103.732 2.356 -145.843 1.00 47.56 298 LYS A C 1
ATOM 2365 O O . LYS A 1 298 ? 103.801 3.386 -146.513 1.00 47.56 298 LYS A O 1
ATOM 2370 N N . CYS A 1 299 ? 104.700 1.435 -145.837 1.00 43.25 299 CYS A N 1
ATOM 2371 C CA . CYS A 1 299 ? 105.930 1.526 -146.645 1.00 43.25 299 CYS A CA 1
ATOM 2372 C C . CYS A 1 299 ? 105.958 0.601 -147.877 1.00 43.25 299 CYS A C 1
ATOM 2374 O O . CYS A 1 299 ? 106.830 0.760 -148.725 1.00 43.25 299 CYS A O 1
ATOM 2376 N N . SER A 1 300 ? 105.024 -0.343 -148.007 1.00 32.75 300 SER A N 1
ATOM 2377 C CA . SER A 1 300 ? 105.038 -1.406 -149.029 1.00 32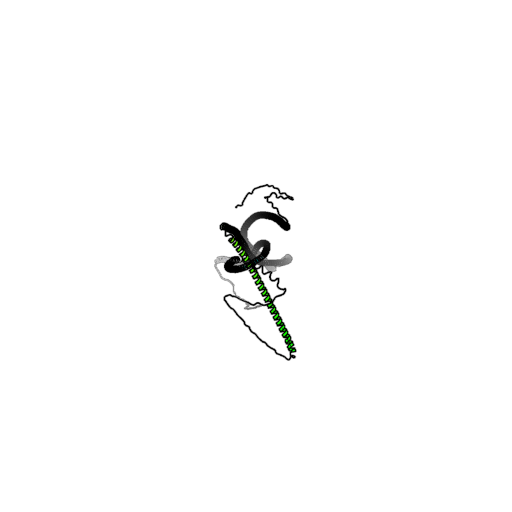.75 300 SER A CA 1
ATOM 2378 C C . SER A 1 300 ? 104.253 -1.094 -150.316 1.00 32.75 300 SER A C 1
ATOM 2380 O O . SER A 1 300 ? 104.145 -1.953 -151.186 1.00 32.75 300 SER A O 1
ATOM 2382 N N . LEU A 1 301 ? 103.690 0.113 -150.458 1.00 38.16 301 LEU A N 1
ATOM 2383 C CA . LEU A 1 301 ? 102.704 0.451 -151.499 1.00 38.16 301 LEU A CA 1
ATOM 2384 C C . LEU A 1 301 ? 103.081 1.707 -152.309 1.00 38.16 301 LEU A C 1
ATOM 2386 O O . LEU A 1 301 ? 102.406 2.735 -152.226 1.00 38.16 301 LEU A O 1
ATOM 2390 N N . LYS A 1 302 ? 104.158 1.628 -153.107 1.00 43.41 302 LYS A N 1
ATOM 2391 C CA . LYS A 1 302 ? 104.500 2.652 -154.123 1.00 43.41 302 LYS A CA 1
ATOM 2392 C C . LYS A 1 302 ? 105.015 2.140 -155.479 1.00 43.41 302 LYS A C 1
ATOM 2394 O O . LYS A 1 302 ? 105.255 2.961 -156.360 1.00 43.41 302 LYS A O 1
ATOM 2399 N N . GLU A 1 303 ? 105.100 0.830 -155.684 1.00 40.22 303 GLU A N 1
ATOM 2400 C CA . GLU A 1 303 ? 105.310 0.214 -157.005 1.00 40.22 303 GLU A CA 1
ATOM 2401 C C . GLU A 1 303 ? 104.053 -0.602 -157.401 1.00 40.22 303 GLU A C 1
ATOM 2403 O O . GLU A 1 303 ? 103.148 -0.760 -156.582 1.00 40.22 303 GLU A O 1
ATOM 2408 N N . ASP A 1 304 ? 103.954 -1.055 -158.660 1.00 41.38 304 ASP A N 1
ATOM 2409 C CA . ASP A 1 304 ? 102.807 -1.790 -159.258 1.00 41.38 304 ASP A CA 1
ATOM 2410 C C . ASP A 1 304 ? 101.506 -1.022 -159.627 1.00 41.38 304 ASP A C 1
ATOM 2412 O O . ASP A 1 304 ? 100.402 -1.572 -159.607 1.00 41.38 304 ASP A O 1
ATOM 2416 N N . VAL A 1 305 ? 101.614 0.224 -160.118 1.00 50.16 305 VAL A N 1
ATOM 2417 C CA . VAL A 1 305 ? 100.491 0.917 -160.813 1.00 50.16 305 VAL A CA 1
ATOM 2418 C C . VAL A 1 305 ? 100.547 0.793 -162.351 1.00 50.16 305 VAL A C 1
ATOM 2420 O O . VAL A 1 305 ? 99.511 0.842 -163.012 1.00 50.16 305 VAL A O 1
ATOM 2423 N N . VAL A 1 306 ? 101.725 0.580 -162.948 1.00 46.34 306 VAL A N 1
ATOM 2424 C CA . VAL A 1 306 ? 101.907 0.584 -164.420 1.00 46.34 306 VAL A CA 1
ATOM 2425 C C . VAL A 1 306 ? 101.393 -0.707 -165.087 1.00 46.34 306 VAL A C 1
ATOM 2427 O O . VAL A 1 306 ? 100.847 -0.685 -166.189 1.00 46.34 306 VAL A O 1
ATOM 2430 N N . THR A 1 307 ? 101.493 -1.848 -164.404 1.00 47.62 307 THR A N 1
ATOM 2431 C CA . THR A 1 307 ? 101.465 -3.208 -164.985 1.00 47.62 307 THR A CA 1
ATOM 2432 C C . THR A 1 307 ? 100.066 -3.771 -165.321 1.00 47.62 307 THR A C 1
ATOM 2434 O O . THR A 1 307 ? 99.898 -4.990 -165.496 1.00 47.62 307 THR A O 1
ATOM 2437 N N . ARG A 1 308 ? 99.031 -2.913 -165.380 1.00 49.41 308 ARG A N 1
ATOM 2438 C CA . ARG A 1 308 ? 97.612 -3.329 -165.443 1.00 49.41 308 ARG A CA 1
ATOM 2439 C C . ARG A 1 308 ? 96.747 -2.721 -166.556 1.00 49.41 308 ARG A C 1
ATOM 2441 O O . ARG A 1 308 ? 95.641 -3.216 -166.747 1.00 49.41 308 ARG A O 1
ATOM 2448 N N . ILE A 1 309 ? 97.234 -1.742 -167.324 1.00 46.94 309 ILE A N 1
ATOM 2449 C CA . ILE A 1 309 ? 96.468 -1.143 -168.442 1.00 46.94 309 ILE A CA 1
ATOM 2450 C C . ILE A 1 309 ? 96.459 -2.047 -169.695 1.00 46.94 309 ILE A C 1
ATOM 2452 O O . ILE A 1 309 ? 95.437 -2.171 -170.367 1.00 46.94 309 ILE A O 1
ATOM 2456 N N . GLU A 1 310 ? 97.556 -2.746 -169.994 1.00 37.94 310 GLU A N 1
ATOM 2457 C CA . GLU A 1 310 ? 97.741 -3.416 -171.297 1.00 37.94 310 GLU A CA 1
ATOM 2458 C C . GLU A 1 310 ? 96.903 -4.691 -171.507 1.00 37.94 310 GLU A C 1
ATOM 2460 O O . GLU A 1 310 ? 96.587 -5.060 -172.638 1.00 37.94 310 GLU A O 1
ATOM 2465 N N . ARG A 1 311 ? 96.497 -5.385 -170.435 1.00 45.19 311 ARG A N 1
ATOM 2466 C CA . ARG A 1 311 ? 95.825 -6.700 -170.540 1.00 45.19 311 ARG A CA 1
ATOM 2467 C C . ARG A 1 311 ? 94.312 -6.646 -170.792 1.00 45.19 311 ARG A C 1
ATOM 2469 O O . ARG A 1 311 ? 93.675 -7.697 -170.817 1.00 45.19 311 ARG A O 1
ATOM 2476 N N . ALA A 1 312 ? 93.751 -5.460 -171.037 1.00 46.16 312 ALA A N 1
ATOM 2477 C CA . ALA A 1 312 ? 92.345 -5.286 -171.410 1.00 46.16 312 ALA A CA 1
ATOM 2478 C C . ALA A 1 312 ? 92.068 -5.460 -172.920 1.00 46.16 312 ALA A C 1
ATOM 2480 O O . ALA A 1 312 ? 90.994 -5.929 -173.284 1.00 46.16 312 ALA A O 1
ATOM 2481 N N . MET A 1 313 ? 93.012 -5.117 -173.810 1.00 39.41 313 MET A N 1
ATOM 2482 C CA . MET A 1 313 ? 92.732 -5.026 -175.259 1.00 39.41 313 MET A CA 1
ATOM 2483 C C . MET A 1 313 ? 92.966 -6.319 -176.065 1.00 39.41 313 MET A C 1
ATOM 2485 O O . MET A 1 313 ? 92.408 -6.474 -177.148 1.00 39.41 313 MET A O 1
ATOM 2489 N N . LEU A 1 314 ? 93.735 -7.286 -175.552 1.00 37.50 314 LEU A N 1
ATOM 2490 C CA . LEU A 1 314 ? 94.207 -8.444 -176.335 1.00 37.50 314 LEU A CA 1
ATOM 2491 C C . LEU A 1 314 ? 93.319 -9.707 -176.301 1.00 37.50 314 LEU A C 1
ATOM 2493 O O . LEU A 1 314 ? 93.791 -10.804 -176.590 1.00 37.50 314 LEU A O 1
ATOM 2497 N N . ARG A 1 315 ? 92.023 -9.578 -175.986 1.00 39.91 315 ARG A N 1
ATOM 2498 C CA . ARG A 1 315 ? 91.025 -10.655 -176.187 1.00 39.91 315 ARG A CA 1
ATOM 2499 C C . ARG A 1 315 ? 89.704 -10.194 -176.823 1.00 39.91 315 ARG A C 1
ATOM 2501 O O . ARG A 1 315 ? 88.679 -10.846 -176.657 1.00 39.91 315 ARG A O 1
ATOM 2508 N N . TRP A 1 316 ? 89.745 -9.117 -177.613 1.00 37.88 316 TRP A N 1
ATOM 2509 C CA . TRP A 1 316 ? 88.650 -8.755 -178.532 1.00 37.88 316 TRP A CA 1
ATOM 2510 C C . TRP A 1 316 ? 88.814 -9.350 -179.947 1.00 37.88 316 TRP A C 1
ATOM 2512 O O . TRP A 1 316 ? 87.866 -9.366 -180.723 1.00 37.88 316 TRP A O 1
ATOM 2522 N N . PHE A 1 317 ? 89.988 -9.909 -180.272 1.00 32.47 317 PHE A N 1
ATOM 2523 C CA . PHE A 1 317 ? 90.249 -10.631 -181.523 1.00 32.47 317 PHE A CA 1
ATOM 2524 C C . PHE A 1 317 ? 90.690 -12.069 -181.228 1.00 32.47 317 PHE A C 1
ATOM 2526 O O . PHE A 1 317 ? 91.821 -12.315 -180.820 1.00 32.47 317 PHE A O 1
ATOM 2533 N N . GLY A 1 318 ? 89.766 -13.017 -181.405 1.00 36.91 318 GLY A N 1
ATOM 2534 C CA . GLY A 1 318 ? 89.999 -14.439 -181.119 1.00 36.91 318 GLY A CA 1
ATOM 2535 C C . GLY A 1 318 ? 89.009 -15.415 -181.765 1.00 36.91 318 GLY A C 1
ATOM 2536 O O . GLY A 1 318 ? 89.030 -16.599 -181.429 1.00 36.91 318 GLY A O 1
ATOM 2537 N N . HIS A 1 319 ? 88.135 -14.950 -182.668 1.00 40.06 319 HIS A N 1
ATOM 2538 C CA . HIS A 1 319 ? 87.243 -15.844 -183.415 1.00 40.06 319 HIS A CA 1
ATOM 2539 C C . HIS A 1 319 ? 86.844 -15.340 -184.812 1.00 40.06 319 HIS A C 1
ATOM 2541 O O . HIS A 1 319 ? 85.670 -15.306 -185.170 1.00 40.06 319 HIS A O 1
ATOM 2547 N N . LEU A 1 320 ? 87.845 -15.006 -185.632 1.00 30.36 320 LEU A N 1
ATOM 2548 C CA . LEU A 1 320 ? 87.705 -15.133 -187.082 1.00 30.36 320 LEU A CA 1
ATOM 2549 C C . LEU A 1 320 ? 88.961 -15.791 -187.672 1.00 30.36 320 LEU A C 1
ATOM 2551 O O . LEU A 1 320 ? 89.977 -15.141 -187.867 1.00 30.36 320 LEU A O 1
ATOM 2555 N N . GLU A 1 321 ? 88.831 -17.099 -187.905 1.00 31.88 321 GLU A N 1
ATOM 2556 C CA . GLU A 1 321 ? 89.501 -17.924 -188.922 1.00 31.88 321 GLU A CA 1
ATOM 2557 C C . GLU A 1 321 ? 91.038 -17.884 -189.119 1.00 31.88 321 GLU A C 1
ATOM 2559 O O . GLU A 1 321 ? 91.606 -16.876 -189.518 1.00 31.88 321 GLU A O 1
ATOM 2564 N N . ARG A 1 322 ? 91.643 -19.091 -189.101 1.00 31.45 322 ARG A N 1
ATOM 2565 C CA . ARG A 1 322 ? 92.953 -19.469 -189.699 1.00 31.45 322 ARG A CA 1
ATOM 2566 C C . ARG A 1 322 ? 94.184 -18.773 -189.059 1.00 31.45 322 ARG A C 1
ATOM 2568 O O . ARG A 1 322 ? 94.418 -17.595 -189.264 1.00 31.45 322 ARG A O 1
ATOM 2575 N N . MET A 1 323 ? 95.082 -19.465 -188.347 1.00 23.89 323 MET A N 1
ATOM 2576 C CA . MET A 1 323 ? 95.698 -20.749 -188.720 1.00 23.89 323 MET A CA 1
ATOM 2577 C C . MET A 1 323 ? 96.309 -21.556 -187.551 1.00 23.89 323 MET A C 1
ATOM 2579 O O . MET A 1 323 ? 97.024 -20.995 -186.730 1.00 23.89 323 MET A O 1
ATOM 2583 N N . ASN A 1 324 ? 96.181 -22.885 -187.673 1.00 29.86 324 ASN A N 1
ATOM 2584 C CA . ASN A 1 324 ? 97.199 -23.927 -187.416 1.00 29.86 324 ASN A CA 1
ATOM 2585 C C . ASN A 1 324 ? 97.685 -24.235 -185.972 1.00 29.86 324 ASN A C 1
ATOM 2587 O O . ASN A 1 324 ? 97.439 -23.509 -185.015 1.00 29.86 324 ASN A O 1
ATOM 2591 N N . GLU A 1 325 ? 98.336 -25.397 -185.842 1.00 32.69 325 GLU A N 1
ATOM 2592 C CA . GLU A 1 325 ? 98.626 -26.131 -184.602 1.00 32.69 325 GLU A CA 1
ATOM 2593 C C . GLU A 1 325 ? 100.118 -26.118 -184.175 1.00 32.69 325 GLU A C 1
ATOM 2595 O O . GLU A 1 325 ? 100.998 -25.680 -184.916 1.00 32.69 325 GLU A O 1
ATOM 2600 N N . SER A 1 326 ? 100.393 -26.777 -183.032 1.00 33.56 326 SER A N 1
ATOM 2601 C CA . SER A 1 326 ? 101.690 -27.324 -182.554 1.00 33.56 326 SER A CA 1
ATOM 2602 C C . SER A 1 326 ? 102.700 -26.372 -181.870 1.00 33.56 326 SER A C 1
ATOM 2604 O O . SER A 1 326 ? 102.738 -25.181 -182.154 1.00 33.56 326 SER A O 1
ATOM 2606 N N . GLY A 1 327 ? 103.544 -26.902 -180.955 1.00 31.14 327 GLY A N 1
ATOM 2607 C CA . GLY A 1 327 ? 104.713 -26.157 -180.422 1.00 31.14 327 GLY A CA 1
ATOM 2608 C C . GLY A 1 327 ? 105.118 -26.343 -178.941 1.00 31.14 327 GLY A C 1
ATOM 2609 O O . GLY A 1 327 ? 105.129 -25.390 -178.176 1.00 31.14 327 GLY A O 1
ATOM 2610 N N . LEU A 1 328 ? 105.488 -27.560 -178.537 1.00 31.00 328 LEU A N 1
ATOM 2611 C CA . LEU A 1 328 ? 106.098 -27.965 -177.248 1.00 31.00 328 LEU A CA 1
ATOM 2612 C C . LEU A 1 328 ? 107.183 -27.047 -176.593 1.00 31.00 328 LEU A C 1
ATOM 2614 O O . LEU A 1 328 ? 108.137 -26.657 -177.257 1.00 31.00 328 LEU A O 1
ATOM 2618 N N . THR A 1 329 ? 107.211 -27.025 -175.240 1.00 36.12 329 THR A N 1
ATOM 2619 C CA . THR A 1 329 ? 108.412 -26.913 -174.336 1.00 36.12 329 THR A CA 1
ATOM 2620 C C . THR A 1 329 ? 109.186 -25.560 -174.241 1.00 36.12 329 THR A C 1
ATOM 2622 O O . THR A 1 329 ? 108.984 -24.706 -175.085 1.00 36.12 329 THR A O 1
ATOM 2625 N N . LYS A 1 330 ? 110.062 -25.232 -173.249 1.00 35.16 330 LYS A N 1
ATOM 2626 C CA . LYS A 1 330 ? 110.685 -25.926 -172.070 1.00 35.16 330 LYS A CA 1
ATOM 2627 C C . LYS A 1 330 ? 111.311 -24.917 -171.049 1.00 35.16 330 LYS A C 1
ATOM 2629 O O . LYS A 1 330 ? 111.762 -23.870 -171.484 1.00 35.16 330 LYS A O 1
ATOM 2634 N N . GLN A 1 331 ? 111.533 -25.348 -169.784 1.00 30.72 331 GLN A N 1
ATOM 2635 C CA . GLN A 1 331 ? 112.633 -24.926 -168.849 1.00 30.72 331 GLN A CA 1
ATOM 2636 C C . GLN A 1 331 ? 112.647 -23.460 -168.282 1.00 30.72 331 GLN A C 1
ATOM 2638 O O . GLN A 1 331 ? 112.022 -22.588 -168.862 1.00 30.72 331 GLN A O 1
ATOM 2643 N N . ILE A 1 332 ? 113.276 -23.101 -167.132 1.00 32.69 332 ILE A N 1
ATOM 2644 C CA . ILE A 1 332 ? 114.094 -23.836 -166.121 1.00 32.69 332 ILE A CA 1
ATOM 2645 C C . ILE A 1 332 ? 114.001 -23.236 -164.674 1.00 32.69 332 ILE A C 1
ATOM 2647 O O . ILE A 1 332 ? 113.811 -22.037 -164.553 1.00 32.69 332 ILE A O 1
ATOM 2651 N N . TYR A 1 333 ? 114.164 -24.084 -163.629 1.00 32.16 333 TYR A N 1
ATOM 2652 C CA . TYR A 1 333 ? 114.684 -23.910 -162.221 1.00 32.16 333 TYR A CA 1
ATOM 2653 C C . TYR A 1 333 ? 114.608 -22.552 -161.441 1.00 32.16 333 TYR A C 1
ATOM 2655 O O . TYR A 1 333 ? 114.782 -21.501 -162.031 1.00 32.16 333 TYR A O 1
ATOM 2663 N N . ARG A 1 334 ? 114.496 -22.449 -160.088 1.00 41.44 334 ARG A N 1
ATOM 2664 C CA . ARG A 1 334 ? 114.635 -23.337 -158.873 1.00 41.44 334 ARG A CA 1
ATOM 2665 C C . ARG A 1 334 ? 114.096 -22.565 -157.604 1.00 41.44 334 ARG A C 1
ATOM 2667 O O . ARG A 1 334 ? 113.648 -21.448 -157.812 1.00 41.44 334 ARG A O 1
ATOM 2674 N N . ALA A 1 335 ? 114.104 -22.950 -156.302 1.00 34.81 335 ALA A N 1
ATOM 2675 C CA . ALA A 1 335 ? 114.410 -24.146 -155.465 1.00 34.81 335 ALA A CA 1
ATOM 2676 C C . ALA A 1 335 ? 113.813 -24.010 -154.014 1.00 34.81 335 ALA A C 1
ATOM 2678 O O . ALA A 1 335 ? 113.488 -22.902 -153.618 1.00 34.81 335 ALA A O 1
ATOM 2679 N N . SER A 1 336 ? 113.801 -25.113 -153.231 1.00 35.41 336 SER A N 1
ATOM 2680 C CA . SER A 1 336 ? 114.116 -25.277 -151.769 1.00 35.41 336 SER A CA 1
ATOM 2681 C C . SER A 1 336 ? 113.498 -24.421 -150.618 1.00 35.41 336 SER A C 1
ATOM 2683 O O . SER A 1 336 ? 113.470 -23.206 -150.723 1.00 35.41 336 SER A O 1
ATOM 2685 N N . VAL A 1 337 ? 113.171 -24.948 -149.406 1.00 40.62 337 VAL A N 1
ATOM 2686 C CA . VAL A 1 337 ? 112.935 -26.346 -148.910 1.00 40.62 337 VAL A CA 1
ATOM 2687 C C . VAL A 1 337 ? 112.336 -26.397 -147.458 1.00 40.62 337 VAL A C 1
ATOM 2689 O O . VAL A 1 337 ? 112.704 -25.551 -146.654 1.00 40.62 337 VAL A O 1
ATOM 2692 N N . CYS A 1 338 ? 111.523 -27.430 -147.121 1.00 36.53 338 CYS A N 1
ATOM 2693 C CA . CYS A 1 338 ? 111.199 -28.017 -145.771 1.00 36.53 338 CYS A CA 1
ATOM 2694 C C . CYS A 1 338 ? 110.499 -27.201 -144.626 1.00 36.53 338 CYS A C 1
ATOM 2696 O O . CYS A 1 338 ? 110.730 -26.009 -144.506 1.00 36.53 338 CYS A O 1
ATOM 2698 N N . ASP A 1 339 ? 109.718 -27.769 -143.665 1.00 40.59 339 ASP A N 1
ATOM 2699 C CA . ASP A 1 339 ? 108.935 -29.045 -143.558 1.00 40.59 339 ASP A CA 1
ATOM 2700 C C . ASP A 1 339 ? 107.982 -29.118 -142.301 1.00 40.59 339 ASP A C 1
ATOM 2702 O O . ASP A 1 339 ? 108.317 -28.566 -141.256 1.00 40.59 339 ASP A O 1
ATOM 2706 N N . GLY A 1 340 ? 106.882 -29.910 -142.358 1.00 36.25 340 GLY A N 1
ATOM 2707 C CA . GLY A 1 340 ? 106.290 -30.692 -141.223 1.00 36.25 340 GLY A CA 1
ATOM 2708 C C . GLY A 1 340 ? 104.908 -30.340 -140.578 1.00 36.25 340 GLY A C 1
ATOM 2709 O O . GLY A 1 340 ? 104.428 -29.228 -140.749 1.00 36.25 340 GLY A O 1
ATOM 2710 N N . LYS A 1 341 ? 104.227 -31.192 -139.751 1.00 40.41 341 LYS A N 1
ATOM 2711 C CA . LYS A 1 341 ? 103.798 -32.636 -139.885 1.00 40.41 341 LYS A CA 1
ATOM 2712 C C . LYS A 1 341 ? 102.909 -33.208 -138.699 1.00 40.41 341 LYS A C 1
ATOM 2714 O O . LYS A 1 341 ? 103.463 -33.528 -137.661 1.00 40.41 341 LYS A O 1
ATOM 2719 N N . VAL A 1 342 ? 101.600 -33.510 -138.934 1.00 40.38 342 VAL A N 1
ATOM 2720 C CA . VAL A 1 342 ? 100.736 -34.635 -138.360 1.00 40.38 342 VAL A CA 1
ATOM 2721 C C . VAL A 1 342 ? 100.322 -34.656 -136.837 1.00 40.38 342 VAL A C 1
ATOM 2723 O O . VAL A 1 342 ? 101.092 -34.176 -136.024 1.00 40.38 342 VAL A O 1
ATOM 2726 N N . GLY A 1 343 ? 99.188 -35.222 -136.310 1.00 36.62 343 GLY A N 1
ATOM 2727 C CA . GLY A 1 343 ? 97.844 -35.678 -136.826 1.00 36.62 343 GLY A CA 1
ATOM 2728 C C . GLY A 1 343 ? 97.109 -36.911 -136.134 1.00 36.62 343 GLY A C 1
ATOM 2729 O O . GLY A 1 343 ? 97.797 -37.826 -135.704 1.00 36.62 343 GLY A O 1
ATOM 2730 N N . ARG A 1 344 ? 95.734 -37.012 -136.184 1.00 40.62 344 ARG A N 1
ATOM 2731 C CA . ARG A 1 344 ? 94.774 -38.211 -136.028 1.00 40.62 344 ARG A CA 1
ATOM 2732 C C . ARG A 1 344 ? 94.442 -38.822 -134.606 1.00 40.62 344 ARG A C 1
ATOM 2734 O O . ARG A 1 344 ? 95.144 -38.454 -133.683 1.00 40.62 344 ARG A O 1
ATOM 2741 N N . SER A 1 345 ? 93.504 -39.783 -134.287 1.00 35.91 345 SER A N 1
ATOM 2742 C CA . SER A 1 345 ? 92.082 -40.259 -134.623 1.00 35.91 345 SER A CA 1
ATOM 2743 C C . SER A 1 345 ? 91.727 -41.625 -133.878 1.00 35.91 345 SER A C 1
ATOM 2745 O O . SER A 1 345 ? 92.694 -42.252 -133.471 1.00 35.91 345 SER A O 1
ATOM 2747 N N . ARG A 1 346 ? 90.529 -42.296 -133.718 1.00 41.59 346 ARG A N 1
ATOM 2748 C CA . ARG A 1 346 ? 89.017 -42.094 -133.640 1.00 41.59 346 ARG A CA 1
ATOM 2749 C C . ARG A 1 346 ? 88.244 -43.490 -133.432 1.00 41.59 346 ARG A C 1
ATOM 2751 O O . ARG A 1 346 ? 88.886 -44.495 -133.697 1.00 41.59 346 ARG A O 1
ATOM 2758 N N . VAL A 1 347 ? 86.903 -43.573 -133.113 1.00 35.91 347 VAL A N 1
ATOM 2759 C CA . VAL A 1 347 ? 85.855 -44.691 -133.369 1.00 35.91 347 VAL A CA 1
ATOM 2760 C C . VAL A 1 347 ? 85.386 -45.750 -132.265 1.00 35.91 347 VAL A C 1
ATOM 2762 O O . VAL A 1 347 ? 86.270 -46.422 -131.755 1.00 35.91 347 VAL A O 1
ATOM 2765 N N . LYS A 1 348 ? 84.041 -46.023 -132.004 1.00 38.91 348 LYS A N 1
ATOM 2766 C CA . LYS A 1 348 ? 83.287 -47.360 -131.755 1.00 38.91 348 LYS A CA 1
ATOM 2767 C C . LYS A 1 348 ? 81.743 -47.339 -131.314 1.00 38.91 348 LYS A C 1
ATOM 2769 O O . LYS A 1 348 ? 81.142 -46.286 -131.484 1.00 38.91 348 LYS A O 1
ATOM 2774 N N . LYS A 1 349 ? 81.070 -48.478 -130.898 1.00 41.25 349 LYS A N 1
ATOM 2775 C CA . LYS A 1 349 ? 79.563 -48.755 -130.731 1.00 41.25 349 LYS A CA 1
ATOM 2776 C C . LYS A 1 349 ? 79.140 -50.046 -129.895 1.00 41.25 349 LYS A C 1
ATOM 2778 O O . LYS A 1 349 ? 79.869 -51.014 -130.075 1.00 41.25 349 LYS A O 1
ATOM 2783 N N . PHE A 1 350 ? 77.982 -50.124 -129.143 1.00 37.62 350 PHE A N 1
ATOM 2784 C CA . PHE A 1 350 ? 76.990 -51.280 -128.867 1.00 37.62 350 PHE A CA 1
ATOM 2785 C C . PHE A 1 350 ? 75.924 -50.971 -127.713 1.00 37.62 350 PHE A C 1
ATOM 2787 O O . PHE A 1 350 ? 76.045 -49.852 -127.231 1.00 37.62 350 PHE A O 1
ATOM 2794 N N . TYR A 1 351 ? 74.871 -51.712 -127.199 1.00 35.31 351 TYR A N 1
ATOM 2795 C CA . TYR A 1 351 ? 74.159 -53.056 -127.341 1.00 35.31 351 TYR A CA 1
ATOM 2796 C C . TYR A 1 351 ? 72.631 -53.101 -126.827 1.00 35.31 351 TYR A C 1
ATOM 2798 O O . TYR A 1 351 ? 72.023 -52.037 -126.835 1.00 35.31 351 TYR A O 1
ATOM 2806 N N . ALA A 1 352 ? 71.992 -54.263 -126.448 1.00 42.25 352 ALA A N 1
ATOM 2807 C CA . ALA A 1 352 ? 70.549 -54.534 -126.004 1.00 42.25 352 ALA A CA 1
ATOM 2808 C C . ALA A 1 352 ? 70.405 -55.814 -125.058 1.00 42.25 352 ALA A C 1
ATOM 2810 O O . ALA A 1 352 ? 71.483 -56.297 -124.716 1.00 42.25 352 ALA A O 1
ATOM 2811 N N . ASP A 1 353 ? 69.308 -56.485 -124.558 1.00 43.28 353 ASP A N 1
ATOM 2812 C CA . ASP A 1 353 ? 67.782 -56.608 -124.628 1.00 43.28 353 ASP A CA 1
ATOM 2813 C C . ASP A 1 353 ? 67.225 -57.410 -123.333 1.00 43.28 353 ASP A C 1
ATOM 2815 O O . ASP A 1 353 ? 68.027 -57.442 -122.402 1.00 43.28 353 ASP A O 1
ATOM 2819 N N . HIS A 1 354 ? 66.065 -58.100 -123.012 1.00 39.00 354 HIS A N 1
ATOM 2820 C CA . HIS A 1 354 ? 64.735 -58.597 -123.564 1.00 39.00 354 HIS A CA 1
ATOM 2821 C C . HIS A 1 354 ? 63.713 -59.224 -122.478 1.00 39.00 354 HIS A C 1
ATOM 2823 O O . HIS A 1 354 ? 64.179 -59.584 -121.402 1.00 39.00 354 HIS A O 1
ATOM 2829 N N . ILE A 1 355 ? 62.396 -59.499 -122.792 1.00 42.66 355 ILE A N 1
ATOM 2830 C CA . ILE A 1 355 ? 61.335 -60.458 -122.191 1.00 42.66 355 ILE A CA 1
ATOM 2831 C C . ILE A 1 355 ? 60.638 -60.237 -120.776 1.00 42.66 355 ILE A C 1
ATOM 2833 O O . ILE A 1 355 ? 61.201 -59.498 -119.981 1.00 42.66 355 ILE A O 1
ATOM 2837 N N . GLY A 1 356 ? 59.485 -60.823 -120.280 1.00 41.78 356 GLY A N 1
ATOM 2838 C CA . GLY A 1 356 ? 58.166 -61.382 -120.796 1.00 41.78 356 GLY A CA 1
ATOM 2839 C C . GLY A 1 356 ? 57.376 -62.512 -119.970 1.00 41.78 356 GLY A C 1
ATOM 2840 O O . GLY A 1 356 ? 57.985 -63.533 -119.674 1.00 41.78 356 GLY A O 1
ATOM 2841 N N . GLY A 1 357 ? 56.031 -62.428 -119.666 1.00 42.94 357 GLY A N 1
ATOM 2842 C CA . GLY A 1 357 ? 55.090 -63.520 -119.126 1.00 42.94 357 GLY A CA 1
ATOM 2843 C C . GLY A 1 357 ? 53.906 -63.080 -118.159 1.00 42.94 357 GLY A C 1
ATOM 2844 O O . GLY A 1 357 ? 53.931 -61.911 -117.799 1.00 42.94 357 GLY A O 1
ATOM 2845 N N . ILE A 1 358 ? 52.866 -63.819 -117.623 1.00 43.66 358 ILE A N 1
ATOM 2846 C CA . ILE A 1 358 ? 52.034 -65.060 -117.932 1.00 43.66 358 ILE A CA 1
ATOM 2847 C C . ILE A 1 358 ? 50.609 -65.136 -117.169 1.00 43.66 358 ILE A C 1
ATOM 2849 O O . ILE A 1 358 ? 50.024 -64.071 -117.007 1.00 43.66 358 ILE A O 1
ATOM 2853 N N . LEU A 1 359 ? 49.943 -66.286 -116.784 1.00 48.12 359 LEU A N 1
ATOM 2854 C CA . LEU A 1 359 ? 48.426 -66.450 -116.620 1.00 48.12 359 LEU A CA 1
ATOM 2855 C C . LEU A 1 359 ? 47.728 -67.519 -115.643 1.00 48.12 359 LEU A C 1
ATOM 2857 O O . LEU A 1 359 ? 48.116 -68.681 -115.650 1.00 48.12 359 LEU A O 1
ATOM 2861 N N . LYS A 1 360 ? 46.556 -67.159 -115.015 1.00 50.59 360 LYS A N 1
ATOM 2862 C CA . LYS A 1 360 ? 45.144 -67.777 -114.915 1.00 50.59 360 LYS A CA 1
ATOM 2863 C C . LYS A 1 360 ? 44.702 -69.154 -114.248 1.00 50.59 360 LYS A C 1
ATOM 2865 O O . LYS A 1 360 ? 45.247 -70.192 -114.604 1.00 50.59 360 LYS A O 1
ATOM 2870 N N . LYS A 1 361 ? 43.548 -69.177 -113.484 1.00 43.50 361 LYS A N 1
ATOM 2871 C CA . LYS A 1 361 ? 42.442 -70.234 -113.271 1.00 43.50 361 LYS A CA 1
ATOM 2872 C C . LYS A 1 361 ? 41.414 -69.848 -112.129 1.00 43.50 361 LYS A C 1
ATOM 2874 O O . LYS A 1 361 ? 41.747 -68.904 -111.428 1.00 43.50 361 LYS A O 1
ATOM 2879 N N . GLY A 1 362 ? 40.218 -70.441 -111.809 1.00 38.50 362 GLY A N 1
ATOM 2880 C CA . GLY A 1 362 ? 39.184 -71.260 -112.538 1.00 38.50 362 GLY A CA 1
ATOM 2881 C C . GLY A 1 362 ? 38.106 -72.127 -111.739 1.00 38.50 362 GLY A C 1
ATOM 2882 O O . GLY A 1 362 ? 38.454 -73.237 -111.368 1.00 38.50 362 GLY A O 1
ATOM 2883 N N . GLN A 1 363 ? 36.802 -71.713 -111.636 1.00 42.84 363 GLN A N 1
ATOM 2884 C CA . GLN A 1 363 ? 35.489 -72.480 -111.428 1.00 42.84 363 GLN A CA 1
ATOM 2885 C C . GLN A 1 363 ? 35.157 -73.325 -110.130 1.00 42.84 363 GLN A C 1
ATOM 2887 O O . GLN A 1 363 ? 36.066 -73.613 -109.367 1.00 42.84 363 GLN A O 1
ATOM 2892 N N . ILE A 1 364 ? 33.942 -73.908 -109.865 1.00 50.47 364 ILE A N 1
ATOM 2893 C CA . ILE A 1 364 ? 32.509 -73.457 -109.619 1.00 50.47 364 ILE A CA 1
ATOM 2894 C C . ILE A 1 364 ? 31.603 -74.667 -109.162 1.00 50.47 364 ILE A C 1
ATOM 2896 O O . ILE A 1 364 ? 31.767 -75.717 -109.771 1.00 50.47 364 ILE A O 1
ATOM 2900 N N . LEU A 1 365 ? 30.616 -74.542 -108.217 1.00 40.84 365 LEU A N 1
ATOM 2901 C CA . LEU A 1 365 ? 29.264 -75.232 -108.219 1.00 40.84 365 LEU A CA 1
ATOM 2902 C C . LEU A 1 365 ? 28.317 -75.072 -106.967 1.00 40.84 365 LEU A C 1
ATOM 2904 O O . LEU A 1 365 ? 28.738 -74.740 -105.863 1.00 40.84 365 LEU A O 1
ATOM 2908 N N . SER A 1 366 ? 27.027 -75.425 -107.171 1.00 33.97 366 SER A N 1
ATOM 2909 C CA . SER A 1 366 ? 25.929 -75.799 -106.225 1.00 33.97 366 SER A CA 1
ATOM 2910 C C . SER A 1 366 ? 25.285 -74.765 -105.262 1.00 33.97 366 SER A C 1
ATOM 2912 O O . SER A 1 366 ? 25.763 -74.513 -104.151 1.00 33.97 366 SER A O 1
ATOM 2914 N N . THR A 1 367 ? 24.094 -74.258 -105.624 1.00 44.50 367 THR A N 1
ATOM 2915 C CA . THR A 1 367 ? 23.282 -73.284 -104.853 1.00 44.50 367 THR A CA 1
ATOM 2916 C C . THR A 1 367 ? 21.758 -73.496 -105.009 1.00 44.50 367 THR A C 1
ATOM 2918 O O . THR A 1 367 ? 21.174 -73.081 -106.005 1.00 44.50 367 THR A O 1
ATOM 2921 N N . ARG A 1 368 ? 21.057 -74.058 -104.001 1.00 43.53 368 ARG A N 1
ATOM 2922 C CA . ARG A 1 368 ? 19.579 -73.897 -103.888 1.00 43.53 368 ARG A CA 1
ATOM 2923 C C . ARG A 1 368 ? 19.030 -73.895 -102.455 1.00 43.53 368 ARG A C 1
ATOM 2925 O O . ARG A 1 368 ? 18.450 -72.892 -102.052 1.00 43.53 368 ARG A O 1
ATOM 2932 N N . ASN A 1 369 ? 19.325 -74.909 -101.631 1.00 46.53 369 ASN A N 1
ATOM 2933 C CA . ASN A 1 369 ? 18.915 -74.920 -100.207 1.00 46.53 369 ASN A CA 1
ATOM 2934 C C . ASN A 1 369 ? 19.587 -73.842 -99.337 1.00 46.53 369 ASN A C 1
ATOM 2936 O O . ASN A 1 369 ? 19.205 -73.661 -98.184 1.00 46.53 369 ASN A O 1
ATOM 2940 N N . ARG A 1 370 ? 20.529 -73.063 -99.889 1.00 51.56 370 ARG A N 1
ATOM 2941 C CA . ARG A 1 370 ? 21.027 -71.859 -99.217 1.00 51.56 370 ARG A CA 1
ATOM 2942 C C . ARG A 1 370 ? 19.893 -70.844 -98.999 1.00 51.56 370 ARG A C 1
ATOM 2944 O O . ARG A 1 370 ? 19.866 -70.241 -97.942 1.00 51.56 370 ARG A O 1
ATOM 2951 N N . GLY A 1 371 ? 18.929 -70.703 -99.920 1.00 54.38 371 GLY A N 1
ATOM 2952 C CA . GLY A 1 371 ? 18.012 -69.551 -100.041 1.00 54.38 371 GLY A CA 1
ATOM 2953 C C . GLY A 1 371 ? 17.338 -69.003 -98.766 1.00 54.38 371 GLY A C 1
ATOM 2954 O O . GLY A 1 371 ? 17.261 -67.788 -98.604 1.00 54.38 371 GLY A O 1
ATOM 2955 N N . ALA A 1 372 ? 16.875 -69.848 -97.838 1.00 52.78 372 ALA A N 1
ATOM 2956 C CA . ALA A 1 372 ? 16.218 -69.385 -96.605 1.00 52.78 372 ALA A CA 1
ATOM 2957 C C . ALA A 1 372 ? 17.215 -68.974 -95.504 1.00 52.78 372 ALA A C 1
ATOM 2959 O O . ALA A 1 372 ? 17.039 -67.939 -94.861 1.00 52.78 372 ALA A O 1
ATOM 2960 N N . CYS A 1 373 ? 18.295 -69.744 -95.331 1.00 50.00 373 CYS A N 1
ATOM 2961 C CA . CYS A 1 373 ? 19.424 -69.362 -94.480 1.00 50.00 373 CYS A CA 1
ATOM 2962 C C . CYS A 1 373 ? 20.102 -68.104 -95.043 1.00 50.00 373 CYS A C 1
ATOM 2964 O O . CYS A 1 373 ? 20.306 -67.141 -94.321 1.00 50.00 373 CYS A O 1
ATOM 2966 N N . MET A 1 374 ? 20.302 -68.070 -96.361 1.00 55.97 374 MET A N 1
ATOM 2967 C CA . MET A 1 374 ? 20.767 -66.946 -97.169 1.00 55.97 374 MET A CA 1
ATOM 2968 C C . MET A 1 374 ? 19.878 -65.711 -97.028 1.00 55.97 374 MET A C 1
ATOM 2970 O O . MET A 1 374 ? 20.431 -64.633 -96.988 1.00 55.97 374 MET A O 1
ATOM 2974 N N . LYS A 1 375 ? 18.548 -65.803 -96.874 1.00 57.62 375 LYS A N 1
ATOM 2975 C CA . LYS A 1 375 ? 17.738 -64.603 -96.577 1.00 57.62 375 LYS A CA 1
ATOM 2976 C C . LYS A 1 375 ? 17.968 -64.047 -95.168 1.00 57.62 375 LYS A C 1
ATOM 2978 O O . LYS A 1 375 ? 17.917 -62.835 -95.004 1.00 57.62 375 LYS A O 1
ATOM 2983 N N . ARG A 1 376 ? 18.241 -64.885 -94.160 1.00 58.66 376 ARG A N 1
ATOM 2984 C CA . ARG A 1 376 ? 18.610 -64.398 -92.813 1.00 58.66 376 ARG A CA 1
ATOM 2985 C C . ARG A 1 376 ? 20.060 -63.921 -92.744 1.00 58.66 376 ARG A C 1
ATOM 2987 O O . ARG A 1 376 ? 20.306 -62.910 -92.103 1.00 58.66 376 ARG A O 1
ATOM 2994 N N . LEU A 1 377 ? 20.975 -64.608 -93.432 1.00 59.03 377 LEU A N 1
ATOM 2995 C CA . LEU A 1 377 ? 22.353 -64.169 -93.638 1.00 59.03 377 LEU A CA 1
ATOM 2996 C C . LEU A 1 377 ? 22.361 -62.831 -94.367 1.00 59.03 377 LEU A C 1
ATOM 2998 O O . LEU A 1 377 ? 22.804 -61.883 -93.760 1.00 59.03 377 LEU A O 1
ATOM 3002 N N . VAL A 1 378 ? 21.753 -62.701 -95.550 1.00 68.75 378 VAL A N 1
ATOM 3003 C CA . VAL A 1 378 ? 21.662 -61.428 -96.289 1.00 68.75 378 VAL A CA 1
ATOM 3004 C C . VAL A 1 378 ? 21.039 -60.320 -95.439 1.00 68.75 378 VAL A C 1
ATOM 3006 O O . VAL A 1 378 ? 21.590 -59.237 -95.415 1.00 68.75 378 VAL A O 1
ATOM 3009 N N . VAL A 1 379 ? 19.974 -60.547 -94.659 1.00 73.31 379 VAL A N 1
ATOM 3010 C CA . VAL A 1 379 ? 19.445 -59.481 -93.775 1.00 73.31 379 VAL A CA 1
ATOM 3011 C C . VAL A 1 379 ? 20.400 -59.130 -92.617 1.00 73.31 379 VAL A C 1
ATOM 3013 O O . VAL A 1 379 ? 20.458 -57.973 -92.210 1.00 73.31 379 VAL A O 1
ATOM 3016 N N . ALA A 1 380 ? 21.168 -60.086 -92.088 1.00 71.50 380 ALA A N 1
ATOM 3017 C CA . ALA A 1 380 ? 22.197 -59.827 -91.074 1.00 71.50 380 ALA A CA 1
ATOM 3018 C C . ALA A 1 380 ? 23.495 -59.238 -91.666 1.00 71.50 380 ALA A C 1
ATOM 3020 O O . ALA A 1 380 ? 24.200 -58.496 -90.995 1.00 71.50 380 ALA A O 1
ATOM 3021 N N . GLU A 1 381 ? 23.794 -59.548 -92.923 1.00 75.12 381 GLU A N 1
ATOM 3022 C CA . GLU A 1 381 ? 24.975 -59.160 -93.689 1.00 75.12 381 GLU A CA 1
ATOM 3023 C C . GLU A 1 381 ? 24.770 -57.776 -94.310 1.00 75.12 381 GLU A C 1
ATOM 3025 O O . GLU A 1 381 ? 25.670 -56.955 -94.232 1.00 75.12 381 GLU A O 1
ATOM 3030 N N . GLU A 1 382 ? 23.563 -57.446 -94.779 1.00 75.50 382 GLU A N 1
ATOM 3031 C CA . GLU A 1 382 ? 23.155 -56.076 -95.106 1.00 75.50 382 GLU A CA 1
ATOM 3032 C C . GLU A 1 382 ? 23.052 -55.199 -93.857 1.00 75.50 382 GLU A C 1
ATOM 3034 O O . GLU A 1 382 ? 23.419 -54.031 -93.929 1.00 75.50 382 GLU A O 1
ATOM 3039 N N . ARG A 1 383 ? 22.657 -55.737 -92.690 1.00 76.19 383 ARG A N 1
ATOM 3040 C CA . ARG A 1 383 ? 22.815 -55.008 -91.417 1.00 76.19 383 ARG A CA 1
ATOM 3041 C C . ARG A 1 383 ? 24.282 -54.778 -91.072 1.00 76.19 383 ARG A C 1
ATOM 3043 O O . ARG A 1 383 ? 24.650 -53.638 -90.836 1.00 76.19 383 ARG A O 1
ATOM 3050 N N . ALA A 1 384 ? 25.130 -55.803 -91.128 1.00 79.69 384 ALA A N 1
ATOM 3051 C CA . ALA A 1 384 ? 26.561 -55.658 -90.859 1.00 79.69 384 ALA A CA 1
ATOM 3052 C C . ALA A 1 384 ? 27.270 -54.742 -91.878 1.00 79.69 384 ALA A C 1
ATOM 3054 O O . ALA A 1 384 ? 28.228 -54.060 -91.527 1.00 79.69 384 ALA A O 1
ATOM 3055 N N . VAL A 1 385 ? 26.810 -54.694 -93.132 1.00 84.31 385 VAL A N 1
ATOM 3056 C CA . VAL A 1 385 ? 27.276 -53.744 -94.154 1.00 84.31 385 VAL A CA 1
ATOM 3057 C C . VAL A 1 385 ? 26.733 -52.342 -93.885 1.00 84.31 385 VAL A C 1
ATOM 3059 O O . VAL A 1 385 ? 27.497 -51.395 -93.980 1.00 84.31 385 VAL A O 1
ATOM 3062 N N . ALA A 1 386 ? 25.474 -52.173 -93.476 1.00 79.44 386 ALA A N 1
ATOM 3063 C CA . ALA A 1 386 ? 24.946 -50.869 -93.071 1.00 79.44 386 ALA A CA 1
ATOM 3064 C C . ALA A 1 386 ? 25.657 -50.319 -91.818 1.00 79.44 386 ALA A C 1
ATOM 3066 O O . ALA A 1 386 ? 25.980 -49.137 -91.771 1.00 79.44 386 ALA A O 1
ATOM 3067 N N . GLU A 1 387 ? 25.958 -51.177 -90.842 1.00 84.62 387 GLU A N 1
ATOM 3068 C CA . GLU A 1 387 ? 26.723 -50.854 -89.631 1.00 84.62 387 GLU A CA 1
ATOM 3069 C C . GLU A 1 387 ? 28.188 -50.515 -89.959 1.00 84.62 387 GLU A C 1
ATOM 3071 O O . GLU A 1 387 ? 28.715 -49.542 -89.424 1.00 84.62 387 GLU A O 1
ATOM 3076 N N . ARG A 1 388 ? 28.832 -51.234 -90.895 1.00 86.12 388 ARG A N 1
ATOM 3077 C CA . ARG A 1 388 ? 30.160 -50.863 -91.427 1.00 86.12 388 ARG A CA 1
ATOM 3078 C C . ARG A 1 388 ? 30.126 -49.538 -92.176 1.00 86.12 388 ARG A C 1
ATOM 3080 O O . ARG A 1 388 ? 30.915 -48.665 -91.854 1.00 86.12 388 ARG A O 1
ATOM 3087 N N . ASN A 1 389 ? 29.190 -49.349 -93.104 1.00 84.50 389 ASN A N 1
ATOM 3088 C CA . ASN A 1 389 ? 29.056 -48.113 -93.875 1.00 84.50 389 ASN A CA 1
ATOM 3089 C C . ASN A 1 389 ? 28.765 -46.908 -92.960 1.00 84.50 389 ASN A C 1
ATOM 3091 O O . ASN A 1 389 ? 29.249 -45.810 -93.221 1.00 84.50 389 ASN A O 1
ATOM 3095 N N . ALA A 1 390 ? 28.011 -47.103 -91.871 1.00 83.12 390 ALA A N 1
ATOM 3096 C CA . ALA A 1 390 ? 27.823 -46.091 -90.835 1.00 83.12 390 ALA A CA 1
ATOM 3097 C C . ALA A 1 390 ? 29.128 -45.816 -90.069 1.00 83.12 390 ALA A C 1
ATOM 3099 O O . ALA A 1 390 ? 29.515 -44.661 -89.938 1.00 83.12 390 ALA A O 1
ATOM 3100 N N . ALA A 1 391 ? 29.853 -46.849 -89.631 1.00 87.88 391 ALA A N 1
ATOM 3101 C CA . ALA A 1 391 ? 31.135 -46.683 -88.944 1.00 87.88 391 ALA A CA 1
ATOM 3102 C C . ALA A 1 391 ? 32.220 -46.032 -89.830 1.00 87.88 391 ALA A C 1
ATOM 3104 O O . ALA A 1 391 ? 32.990 -45.209 -89.339 1.00 87.88 391 ALA A O 1
ATOM 3105 N N . GLU A 1 392 ? 32.259 -46.360 -91.124 1.00 86.44 392 GLU A N 1
ATOM 3106 C CA . GLU A 1 392 ? 33.145 -45.768 -92.133 1.00 86.44 392 GLU A CA 1
ATOM 3107 C C . GLU A 1 392 ? 32.767 -44.311 -92.429 1.00 86.44 392 GLU A C 1
ATOM 3109 O O . GLU A 1 392 ? 33.651 -43.457 -92.481 1.00 86.44 392 GLU A O 1
ATOM 3114 N N . ARG A 1 393 ? 31.468 -43.989 -92.533 1.00 89.25 393 ARG A N 1
ATOM 3115 C CA . ARG A 1 393 ? 30.982 -42.602 -92.621 1.00 89.25 393 ARG A CA 1
ATOM 3116 C C . ARG A 1 393 ? 31.388 -41.798 -91.387 1.00 89.25 393 ARG A C 1
ATOM 3118 O O . ARG A 1 393 ? 31.940 -40.714 -91.529 1.00 89.25 393 ARG A O 1
ATOM 3125 N N . ASP A 1 394 ? 31.144 -42.328 -90.194 1.00 89.31 394 ASP A N 1
ATOM 3126 C CA . ASP A 1 394 ? 31.424 -41.638 -88.932 1.00 89.31 394 ASP A CA 1
ATOM 3127 C C . ASP A 1 394 ? 32.938 -41.487 -88.696 1.00 89.31 394 ASP A C 1
ATOM 3129 O O . ASP A 1 394 ? 33.379 -40.522 -88.075 1.00 89.31 394 ASP A O 1
ATOM 3133 N N . GLN A 1 395 ? 33.751 -42.412 -89.218 1.00 89.31 395 GLN A N 1
ATOM 3134 C CA . GLN A 1 395 ? 35.208 -42.283 -89.267 1.00 89.31 395 GLN A CA 1
ATOM 3135 C C . GLN A 1 395 ? 35.648 -41.207 -90.269 1.00 89.31 395 GLN A C 1
ATOM 3137 O O . GLN A 1 395 ? 36.456 -40.351 -89.916 1.00 89.31 395 GLN A O 1
ATOM 3142 N N . ALA A 1 396 ? 35.088 -41.193 -91.480 1.00 86.25 396 ALA A N 1
ATOM 3143 C CA . ALA A 1 396 ? 35.367 -40.157 -92.473 1.00 86.25 396 ALA A CA 1
ATOM 3144 C C . ALA A 1 396 ? 34.937 -38.758 -91.991 1.00 86.25 396 ALA A C 1
ATOM 3146 O O . ALA A 1 396 ? 35.612 -37.776 -92.291 1.00 86.25 396 ALA A O 1
ATOM 3147 N N . GLU A 1 397 ? 33.862 -38.659 -91.204 1.00 86.50 397 GLU A N 1
ATOM 3148 C CA . GLU A 1 397 ? 33.416 -37.408 -90.586 1.00 86.50 397 GLU A CA 1
ATOM 3149 C C . GLU A 1 397 ? 34.351 -36.953 -89.451 1.00 86.50 397 GLU A C 1
ATOM 3151 O O . GLU A 1 397 ? 34.687 -35.770 -89.386 1.00 86.50 397 GLU A O 1
ATOM 3156 N N . ARG A 1 398 ? 34.844 -37.868 -88.598 1.00 90.69 398 ARG A N 1
ATOM 3157 C CA . ARG A 1 398 ? 35.912 -37.549 -87.625 1.00 90.69 398 ARG A CA 1
ATOM 3158 C C . ARG A 1 398 ? 37.155 -37.030 -88.331 1.00 90.69 398 ARG A C 1
ATOM 3160 O O . ARG A 1 398 ? 37.636 -35.954 -88.000 1.00 90.69 398 ARG A O 1
ATOM 3167 N N . GLU A 1 399 ? 37.618 -37.739 -89.354 1.00 88.81 399 GLU A N 1
ATOM 3168 C CA . GLU A 1 399 ? 38.771 -37.318 -90.143 1.00 88.81 399 GLU A CA 1
ATOM 3169 C C . GLU A 1 399 ? 38.551 -35.986 -90.870 1.00 88.81 399 GLU A C 1
ATOM 3171 O O . GLU A 1 399 ? 39.504 -35.231 -91.046 1.00 88.81 399 GLU A O 1
ATOM 3176 N N . ALA A 1 400 ? 37.328 -35.680 -91.312 1.00 87.56 400 ALA A N 1
ATOM 3177 C CA . ALA A 1 400 ? 37.001 -34.380 -91.891 1.00 87.56 400 ALA A CA 1
ATOM 3178 C C . ALA A 1 400 ? 37.133 -33.265 -90.845 1.00 87.56 400 ALA A C 1
ATOM 3180 O O . ALA A 1 400 ? 37.804 -32.273 -91.114 1.00 87.56 400 ALA A O 1
ATOM 3181 N N . ARG A 1 401 ? 36.591 -33.467 -89.636 1.00 91.06 401 ARG A N 1
ATOM 3182 C CA . ARG A 1 401 ? 36.713 -32.521 -88.512 1.00 91.06 401 ARG A CA 1
ATOM 3183 C C . ARG A 1 401 ? 38.162 -32.370 -88.028 1.00 91.06 401 ARG A C 1
ATOM 3185 O O . ARG A 1 401 ? 38.585 -31.268 -87.692 1.00 91.06 401 ARG A O 1
ATOM 3192 N N . GLU A 1 402 ? 38.958 -33.441 -88.030 1.00 91.44 402 GLU A N 1
ATOM 3193 C CA . GLU A 1 402 ? 40.402 -33.384 -87.744 1.00 91.44 402 GLU A CA 1
ATOM 3194 C C . GLU A 1 402 ? 41.161 -32.583 -88.812 1.00 91.44 402 GLU A C 1
ATOM 3196 O O . GLU A 1 402 ? 42.015 -31.760 -88.481 1.00 91.44 402 GLU A O 1
ATOM 3201 N N . LYS A 1 403 ? 40.831 -32.778 -90.097 1.00 92.12 403 LYS A N 1
ATOM 3202 C CA . LYS A 1 403 ? 41.415 -32.021 -91.217 1.00 92.12 403 LYS A CA 1
ATOM 3203 C C . LYS A 1 403 ? 40.996 -30.546 -91.168 1.00 92.12 403 LYS A C 1
ATOM 3205 O O . LYS A 1 403 ? 41.845 -29.687 -91.370 1.00 92.12 403 LYS A O 1
ATOM 3210 N N . GLU A 1 404 ? 39.747 -30.246 -90.819 1.00 90.06 404 GLU A N 1
ATOM 3211 C CA . GLU A 1 404 ? 39.226 -28.889 -90.589 1.00 90.06 404 GLU A CA 1
ATOM 3212 C C . GLU A 1 404 ? 39.929 -28.197 -89.406 1.00 90.06 404 GLU A C 1
ATOM 3214 O O . GLU A 1 404 ? 40.467 -27.103 -89.561 1.00 90.06 404 GLU A O 1
ATOM 3219 N N . THR A 1 405 ? 40.056 -28.880 -88.262 1.00 88.88 405 THR A N 1
ATOM 3220 C CA . THR A 1 405 ? 40.839 -28.408 -87.099 1.00 88.88 405 THR A CA 1
ATOM 3221 C C . THR A 1 405 ? 42.295 -28.124 -87.482 1.00 88.88 405 THR A C 1
ATOM 3223 O O . THR A 1 405 ? 42.878 -27.125 -87.062 1.00 88.88 405 THR A O 1
ATOM 3226 N N . ARG A 1 406 ? 42.892 -28.976 -88.325 1.00 93.06 406 ARG A N 1
ATOM 3227 C CA . ARG A 1 406 ? 44.264 -28.799 -88.812 1.00 93.06 406 ARG A CA 1
ATOM 3228 C C . ARG A 1 406 ? 44.399 -27.650 -89.813 1.00 93.06 406 ARG A C 1
ATOM 3230 O O . ARG A 1 406 ? 45.432 -26.990 -89.808 1.00 93.06 406 ARG A O 1
ATOM 3237 N N . VAL A 1 407 ? 43.379 -27.379 -90.630 1.00 91.06 407 VAL A N 1
ATOM 3238 C CA . VAL A 1 407 ? 43.325 -26.171 -91.469 1.00 91.06 407 VAL A CA 1
ATOM 3239 C C . VAL A 1 407 ? 43.277 -24.925 -90.588 1.00 91.06 407 VAL A C 1
ATOM 3241 O O . VAL A 1 407 ? 44.073 -24.026 -90.816 1.00 91.06 407 VAL A O 1
ATOM 3244 N N . LEU A 1 408 ? 42.451 -24.897 -89.536 1.00 90.75 408 LEU A N 1
ATOM 3245 C CA . LEU A 1 408 ? 42.400 -23.765 -88.599 1.00 90.75 408 LEU A CA 1
ATOM 3246 C C . LEU A 1 408 ? 43.741 -23.532 -87.874 1.00 90.75 408 LEU A C 1
ATOM 3248 O O . LEU A 1 408 ? 44.148 -22.381 -87.723 1.00 90.75 408 LEU A O 1
ATOM 3252 N N . SER A 1 409 ? 44.456 -24.599 -87.489 1.00 91.75 409 SER A N 1
ATOM 3253 C CA . SER A 1 409 ? 45.831 -24.499 -86.959 1.00 91.75 409 SER A CA 1
ATOM 3254 C C . SER A 1 409 ? 46.774 -23.864 -87.982 1.00 91.75 409 SER A C 1
ATOM 3256 O O . SER A 1 409 ? 47.418 -22.866 -87.682 1.00 91.75 409 SER A O 1
ATOM 3258 N N . LEU A 1 410 ? 46.786 -24.373 -89.218 1.00 91.31 410 LEU A N 1
ATOM 3259 C CA . LEU A 1 410 ? 47.655 -23.873 -90.287 1.00 91.31 410 LEU A CA 1
ATOM 3260 C C . LEU A 1 410 ? 47.312 -22.440 -90.726 1.00 91.31 410 LEU A C 1
ATOM 3262 O O . LEU A 1 410 ? 48.214 -21.699 -91.107 1.00 91.31 410 LEU A O 1
ATOM 3266 N N . THR A 1 411 ? 46.042 -22.028 -90.658 1.00 90.00 411 THR A N 1
ATOM 3267 C CA . THR A 1 411 ? 45.634 -20.629 -90.857 1.00 90.00 411 THR A CA 1
ATOM 3268 C C . THR A 1 411 ? 46.209 -19.752 -89.753 1.00 90.00 411 THR A C 1
ATOM 3270 O O . THR A 1 411 ? 46.896 -18.788 -90.064 1.00 90.00 411 THR A O 1
ATOM 3273 N N . ARG A 1 412 ? 46.049 -20.136 -88.479 1.00 93.12 412 ARG A N 1
ATOM 3274 C CA . ARG A 1 412 ? 46.636 -19.399 -87.352 1.00 93.12 412 ARG A CA 1
ATOM 3275 C C . ARG A 1 412 ? 48.165 -19.329 -87.434 1.00 93.12 412 ARG A C 1
ATOM 3277 O O . ARG A 1 412 ? 48.732 -18.272 -87.196 1.00 93.12 412 ARG A O 1
ATOM 3284 N N . GLU A 1 413 ? 48.835 -20.424 -87.785 1.00 91.25 413 GLU A N 1
ATOM 3285 C CA . GLU A 1 413 ? 50.292 -20.468 -87.988 1.00 91.25 413 GLU A CA 1
ATOM 3286 C C . GLU A 1 413 ? 50.745 -19.539 -89.133 1.00 91.25 413 GLU A C 1
ATOM 3288 O O . GLU A 1 413 ? 51.839 -18.978 -89.075 1.00 91.25 413 GLU A O 1
ATOM 3293 N N . LEU A 1 414 ? 49.903 -19.346 -90.156 1.00 89.69 414 LEU A N 1
ATOM 3294 C CA . LEU A 1 414 ? 50.146 -18.438 -91.278 1.00 89.69 414 LEU A CA 1
ATOM 3295 C C . LEU A 1 414 ? 49.867 -16.971 -90.912 1.00 89.69 414 LEU A C 1
ATOM 3297 O O . LEU A 1 414 ? 50.657 -16.108 -91.289 1.00 89.69 414 LEU A O 1
ATOM 3301 N N . ASP A 1 415 ? 48.819 -16.691 -90.136 1.00 91.94 415 ASP A N 1
ATOM 3302 C CA . ASP A 1 415 ? 48.527 -15.356 -89.597 1.00 91.94 415 ASP A CA 1
ATOM 3303 C C . ASP A 1 415 ? 49.639 -14.915 -88.625 1.00 91.94 415 ASP A C 1
ATOM 3305 O O . ASP A 1 415 ? 50.233 -13.850 -88.789 1.00 91.94 415 ASP A O 1
ATOM 3309 N N . GLU A 1 416 ? 50.038 -15.788 -87.693 1.00 91.12 416 GLU A N 1
ATOM 3310 C CA . GLU A 1 416 ? 51.174 -15.564 -86.791 1.00 91.12 416 GLU A CA 1
ATOM 3311 C C . GLU A 1 416 ? 52.520 -15.448 -87.536 1.00 91.12 416 GLU A C 1
ATOM 3313 O O . GLU A 1 416 ? 53.486 -14.925 -86.975 1.00 91.12 416 GLU A O 1
ATOM 3318 N N . ALA A 1 417 ? 52.633 -15.944 -88.773 1.00 86.94 417 ALA A N 1
ATOM 3319 C CA . ALA A 1 417 ? 53.795 -15.713 -89.631 1.00 86.94 417 ALA A CA 1
ATOM 3320 C C . ALA A 1 417 ? 53.699 -14.375 -90.385 1.00 86.94 417 ALA A C 1
ATOM 3322 O O . ALA A 1 417 ? 54.716 -13.701 -90.548 1.00 86.94 417 ALA A O 1
ATOM 3323 N N . ALA A 1 418 ? 52.498 -13.957 -90.795 1.00 89.38 418 ALA A N 1
ATOM 3324 C CA . ALA A 1 418 ? 52.250 -12.654 -91.407 1.00 89.38 418 ALA A CA 1
ATOM 3325 C C . ALA A 1 418 ? 52.505 -11.503 -90.417 1.00 89.38 418 ALA A C 1
ATOM 3327 O O . ALA A 1 418 ? 53.193 -10.548 -90.771 1.00 89.38 418 ALA A O 1
ATOM 3328 N N . GLU A 1 419 ? 52.066 -11.630 -89.160 1.00 92.50 419 GLU A N 1
ATOM 3329 C CA . GLU A 1 419 ? 52.374 -10.663 -88.094 1.00 92.50 419 GLU A CA 1
ATOM 3330 C C . GLU A 1 419 ? 53.888 -10.515 -87.875 1.00 92.50 419 GLU A C 1
ATOM 3332 O O . GLU A 1 419 ? 54.394 -9.396 -87.798 1.00 92.50 419 GLU A O 1
ATOM 3337 N N . LYS A 1 420 ? 54.636 -11.629 -87.866 1.00 89.31 420 LYS A N 1
ATOM 3338 C CA . LYS A 1 420 ? 56.108 -11.615 -87.768 1.00 89.31 420 LYS A CA 1
ATOM 3339 C C . LYS A 1 420 ? 56.768 -10.982 -88.997 1.00 89.31 420 LYS A C 1
ATOM 3341 O O . LYS A 1 420 ? 57.794 -10.323 -88.858 1.00 89.31 420 LYS A O 1
ATOM 3346 N N . ILE A 1 421 ? 56.197 -11.140 -90.194 1.00 89.75 421 ILE A N 1
ATOM 3347 C CA . ILE A 1 421 ? 56.670 -10.446 -91.403 1.00 89.75 421 ILE A CA 1
ATOM 3348 C C . ILE A 1 421 ? 56.405 -8.939 -91.297 1.00 89.75 421 ILE A C 1
ATOM 3350 O O . ILE A 1 421 ? 57.300 -8.156 -91.607 1.00 89.75 421 ILE A O 1
ATOM 3354 N N . GLU A 1 422 ? 55.237 -8.512 -90.807 1.00 92.38 422 GLU A N 1
ATOM 3355 C CA . GLU A 1 422 ? 54.972 -7.092 -90.550 1.00 92.38 422 GLU A CA 1
ATOM 3356 C C . GLU A 1 422 ? 55.894 -6.508 -89.474 1.00 92.38 422 GLU A C 1
ATOM 3358 O O . GLU A 1 422 ? 56.379 -5.390 -89.631 1.00 92.38 422 GLU A O 1
ATOM 3363 N N . GLU A 1 423 ? 56.171 -7.241 -88.396 1.00 90.56 423 GLU A N 1
ATOM 3364 C CA . GLU A 1 423 ? 57.098 -6.818 -87.344 1.00 90.56 423 GLU A CA 1
ATOM 3365 C C . GLU A 1 423 ? 58.537 -6.696 -87.868 1.00 90.56 423 GLU A C 1
ATOM 3367 O O . GLU A 1 423 ? 59.195 -5.682 -87.624 1.00 90.56 423 GLU A O 1
ATOM 3372 N N . LEU A 1 424 ? 58.992 -7.655 -88.682 1.00 88.31 424 LEU A N 1
ATOM 3373 C CA . LEU A 1 424 ? 60.275 -7.582 -89.389 1.00 88.31 424 LEU A CA 1
ATOM 3374 C C . LEU A 1 424 ? 60.312 -6.464 -90.443 1.00 88.31 424 LEU A C 1
ATOM 3376 O O . LEU A 1 424 ? 61.369 -5.883 -90.678 1.00 88.31 424 LEU A O 1
ATOM 3380 N N . GLU A 1 425 ? 59.187 -6.107 -91.067 1.00 90.44 425 GLU A N 1
ATOM 3381 C CA . GLU A 1 425 ? 59.113 -4.920 -91.922 1.00 90.44 425 GLU A CA 1
ATOM 3382 C C . GLU A 1 425 ? 59.142 -3.616 -91.121 1.00 90.44 425 GLU A C 1
ATOM 3384 O O . GLU A 1 425 ? 59.776 -2.658 -91.563 1.00 90.44 425 GLU A O 1
ATOM 3389 N N . ARG A 1 426 ? 58.498 -3.554 -89.950 1.00 92.19 426 ARG A N 1
ATOM 3390 C CA . ARG A 1 426 ? 58.550 -2.388 -89.056 1.00 92.19 426 ARG A CA 1
ATOM 3391 C C . ARG A 1 426 ? 59.968 -2.183 -88.531 1.00 92.19 426 ARG A C 1
ATOM 3393 O O . ARG A 1 426 ? 60.493 -1.084 -88.684 1.00 92.19 426 ARG A O 1
ATOM 3400 N N . SER A 1 427 ? 60.621 -3.228 -88.017 1.00 87.19 427 SER A N 1
ATOM 3401 C CA . SER A 1 427 ? 62.013 -3.145 -87.557 1.00 87.19 427 SER A CA 1
ATOM 3402 C C . SER A 1 427 ? 62.979 -2.851 -88.705 1.00 87.19 427 SER A C 1
ATOM 3404 O O . SER A 1 427 ? 63.852 -2.009 -88.546 1.00 87.19 427 SER A O 1
ATOM 3406 N N . LYS A 1 428 ? 62.775 -3.411 -89.907 1.00 88.31 428 LYS A N 1
ATOM 3407 C CA . LYS A 1 428 ? 63.541 -3.030 -91.107 1.00 88.31 428 LYS A CA 1
ATOM 3408 C C . LYS A 1 428 ? 63.363 -1.555 -91.484 1.00 88.31 428 LYS A C 1
ATOM 3410 O O . LYS A 1 428 ? 64.340 -0.924 -91.870 1.00 88.31 428 LYS A O 1
ATOM 3415 N N . ARG A 1 429 ? 62.148 -0.998 -91.413 1.00 91.31 429 ARG A N 1
ATOM 3416 C CA . ARG A 1 429 ? 61.902 0.436 -91.681 1.00 91.31 429 ARG A CA 1
ATOM 3417 C C . ARG A 1 429 ? 62.550 1.321 -90.613 1.00 91.31 429 ARG A C 1
ATOM 3419 O O . ARG A 1 429 ? 63.070 2.374 -90.955 1.00 91.31 429 ARG A O 1
ATOM 3426 N N . LEU A 1 430 ? 62.552 0.875 -89.358 1.00 88.81 430 LEU A N 1
ATOM 3427 C CA . LEU A 1 430 ? 63.164 1.578 -88.231 1.00 88.81 430 LEU A CA 1
ATOM 3428 C C . LEU A 1 430 ? 64.700 1.557 -88.339 1.00 88.81 430 LEU A C 1
ATOM 3430 O O . LEU A 1 430 ? 65.308 2.617 -88.382 1.00 88.81 430 LEU A O 1
ATOM 3434 N N . LEU A 1 431 ? 65.302 0.386 -88.576 1.00 86.88 431 LEU A N 1
ATOM 3435 C CA . LEU A 1 431 ? 66.726 0.219 -88.904 1.00 86.88 431 LEU A CA 1
ATOM 3436 C C . LEU A 1 431 ? 67.141 0.966 -90.184 1.00 86.88 431 LEU A C 1
ATOM 3438 O O . LEU A 1 431 ? 68.290 1.380 -90.296 1.00 86.88 431 LEU A O 1
ATOM 3442 N N . GLN A 1 432 ? 66.243 1.143 -91.162 1.00 85.38 432 GLN A N 1
ATOM 3443 C CA . GLN A 1 432 ? 66.510 1.984 -92.334 1.00 85.38 432 GLN A CA 1
ATOM 3444 C C . GLN A 1 432 ? 66.485 3.475 -91.971 1.00 85.38 432 GLN A C 1
ATOM 3446 O O . GLN A 1 432 ? 67.337 4.198 -92.467 1.00 85.38 432 GLN A O 1
ATOM 3451 N N . SER A 1 433 ? 65.580 3.926 -91.089 1.00 86.56 433 SER A N 1
ATOM 3452 C CA . SER A 1 433 ? 65.611 5.297 -90.547 1.00 86.56 433 SER A CA 1
ATOM 3453 C C . SER A 1 433 ? 66.907 5.535 -89.780 1.00 86.56 433 SER A C 1
ATOM 3455 O O . SER A 1 433 ? 67.627 6.469 -90.099 1.00 86.56 433 SER A O 1
ATOM 3457 N N . GLU A 1 434 ? 67.280 4.631 -88.870 1.00 84.56 434 GLU A N 1
ATOM 3458 C CA . GLU A 1 434 ? 68.548 4.694 -88.134 1.00 84.56 434 GLU A CA 1
ATOM 3459 C C . GLU A 1 434 ? 69.763 4.687 -89.072 1.00 84.56 434 GLU A C 1
ATOM 3461 O O . GLU A 1 434 ? 70.706 5.444 -88.859 1.00 84.56 434 GLU A O 1
ATOM 3466 N N . LEU A 1 435 ? 69.758 3.873 -90.134 1.00 80.75 435 LEU A N 1
ATOM 3467 C CA . LEU A 1 435 ? 70.848 3.831 -91.111 1.00 80.75 435 LEU A CA 1
ATOM 3468 C C . LEU A 1 435 ? 70.891 5.084 -91.997 1.00 80.75 435 LEU A C 1
ATOM 3470 O O . LEU A 1 435 ? 71.983 5.554 -92.308 1.00 80.75 435 LEU A O 1
ATOM 3474 N N . ASP A 1 436 ? 69.746 5.654 -92.369 1.00 82.44 436 ASP A N 1
ATOM 3475 C CA . ASP A 1 436 ? 69.669 6.909 -93.118 1.00 82.44 436 ASP A CA 1
ATOM 3476 C C . ASP A 1 436 ? 70.049 8.105 -92.220 1.00 82.44 436 ASP A C 1
ATOM 3478 O O . ASP A 1 436 ? 70.730 9.026 -92.665 1.00 82.44 436 ASP A O 1
ATOM 3482 N N . GLU A 1 437 ? 69.695 8.087 -90.935 1.00 80.94 437 GLU A N 1
ATOM 3483 C CA . GLU A 1 437 ? 70.113 9.058 -89.917 1.00 80.94 437 GLU A CA 1
ATOM 3484 C C . GLU A 1 437 ? 71.622 8.969 -89.652 1.00 80.94 437 GLU A C 1
ATOM 3486 O O . GLU A 1 437 ? 72.313 9.984 -89.732 1.00 80.94 437 GLU A O 1
ATOM 3491 N N . LEU A 1 438 ? 72.169 7.766 -89.449 1.00 74.94 438 LEU A N 1
ATOM 3492 C CA . LEU A 1 438 ? 73.613 7.529 -89.329 1.00 74.94 438 LEU A CA 1
ATOM 3493 C C . LEU A 1 438 ? 74.363 7.894 -90.619 1.00 74.94 438 LEU A C 1
ATOM 3495 O O . LEU A 1 438 ? 75.445 8.471 -90.556 1.00 74.94 438 LEU A O 1
ATOM 3499 N N . ALA A 1 439 ? 73.793 7.642 -91.799 1.00 74.06 439 ALA A N 1
ATOM 3500 C CA . ALA A 1 439 ? 74.367 8.104 -93.062 1.00 74.06 439 ALA A CA 1
ATOM 3501 C C . ALA A 1 439 ? 74.334 9.639 -93.178 1.00 74.06 439 ALA A C 1
ATOM 3503 O O . ALA A 1 439 ? 75.265 10.226 -93.730 1.00 74.06 439 ALA A O 1
ATOM 3504 N N . ASN A 1 440 ? 73.322 10.306 -92.614 1.00 69.19 440 ASN A N 1
ATOM 3505 C CA . ASN A 1 440 ? 73.271 11.765 -92.515 1.00 69.19 440 ASN A CA 1
ATOM 3506 C C . ASN A 1 440 ? 74.253 12.335 -91.468 1.00 69.19 440 ASN A C 1
ATOM 3508 O O . ASN A 1 440 ? 74.746 13.443 -91.679 1.00 69.19 440 ASN A O 1
ATOM 3512 N N . THR A 1 441 ? 74.591 11.614 -90.386 1.00 62.50 441 THR A N 1
ATOM 3513 C CA . THR A 1 441 ? 75.665 12.031 -89.453 1.00 62.50 441 THR A CA 1
ATOM 3514 C C . THR A 1 441 ? 77.065 11.726 -89.985 1.00 62.50 441 THR A C 1
ATOM 3516 O O . THR A 1 441 ? 77.996 12.483 -89.726 1.00 62.50 441 THR A O 1
ATOM 3519 N N . GLN A 1 442 ? 77.234 10.653 -90.762 1.00 57.12 442 GLN A N 1
ATOM 3520 C CA . GLN A 1 442 ? 78.516 10.272 -91.358 1.00 57.12 442 GLN A CA 1
ATOM 3521 C C . GLN A 1 442 ? 78.820 11.058 -92.646 1.00 57.12 442 GLN A C 1
ATOM 3523 O O . GLN A 1 442 ? 79.976 11.368 -92.928 1.00 57.12 442 GLN A O 1
ATOM 3528 N N . GLY A 1 443 ? 77.793 11.417 -93.420 1.00 57.72 443 GLY A N 1
ATOM 3529 C CA . GLY A 1 443 ? 77.907 12.133 -94.694 1.00 57.72 443 GLY A CA 1
ATOM 3530 C C . GLY A 1 443 ? 78.302 13.609 -94.586 1.00 57.72 443 GLY A C 1
ATOM 3531 O O . GLY A 1 443 ? 78.477 14.261 -95.615 1.00 57.72 443 GLY A O 1
ATOM 3532 N N . THR A 1 444 ? 78.449 14.158 -93.375 1.00 53.97 444 THR A N 1
ATOM 3533 C CA . THR A 1 444 ? 78.917 15.538 -93.165 1.00 53.97 444 THR A CA 1
ATOM 3534 C C . THR A 1 444 ? 80.411 15.660 -92.842 1.00 53.97 444 THR A C 1
ATOM 3536 O O . THR A 1 444 ? 80.927 16.770 -92.996 1.00 53.97 444 THR A O 1
ATOM 3539 N N . ALA A 1 445 ? 81.086 14.548 -92.498 1.00 56.38 445 ALA A N 1
ATOM 3540 C CA . ALA A 1 445 ? 82.333 14.439 -91.710 1.00 56.38 445 ALA A CA 1
ATOM 3541 C C . ALA A 1 445 ? 83.622 15.111 -92.249 1.00 56.38 445 ALA A C 1
ATOM 3543 O O . ALA A 1 445 ? 84.702 14.947 -91.678 1.00 56.38 445 ALA A O 1
ATOM 3544 N N . ASP A 1 446 ? 83.537 15.889 -93.327 1.00 49.56 446 ASP A N 1
ATOM 3545 C CA . ASP A 1 446 ? 84.637 16.687 -93.884 1.00 49.56 446 ASP A CA 1
ATOM 3546 C C . ASP A 1 446 ? 84.687 18.128 -93.315 1.00 49.56 446 ASP A C 1
ATOM 3548 O O . ASP A 1 446 ? 85.419 18.981 -93.828 1.00 49.56 446 ASP A O 1
ATOM 3552 N N . LYS A 1 447 ? 83.899 18.464 -92.275 1.00 56.53 447 LYS A N 1
ATOM 3553 C CA . LYS A 1 447 ? 83.775 19.835 -91.723 1.00 56.53 447 LYS A CA 1
ATOM 3554 C C . LYS A 1 447 ? 83.825 19.886 -90.189 1.00 56.53 447 LYS A C 1
ATOM 3556 O O . LYS A 1 447 ? 83.112 20.678 -89.565 1.00 56.53 447 LYS A O 1
ATOM 3561 N N . ASN A 1 448 ? 84.783 19.134 -89.639 1.00 59.75 448 ASN A N 1
ATOM 3562 C CA . ASN A 1 448 ? 85.228 18.922 -88.243 1.00 59.75 448 ASN A CA 1
ATOM 3563 C C . ASN A 1 448 ? 85.064 20.028 -87.163 1.00 59.75 448 ASN A C 1
ATOM 3565 O O . ASN A 1 448 ? 85.319 19.747 -85.998 1.00 59.75 448 ASN A O 1
ATOM 3569 N N . VAL A 1 449 ? 84.674 21.267 -87.478 1.00 65.06 449 VAL A N 1
ATOM 3570 C CA . VAL A 1 449 ? 84.352 22.314 -86.484 1.00 65.06 449 VAL A CA 1
ATOM 3571 C C . VAL A 1 449 ? 82.844 22.552 -86.407 1.00 65.06 449 VAL A C 1
ATOM 3573 O O . VAL A 1 449 ? 82.251 22.370 -85.348 1.00 65.06 449 VAL A O 1
ATOM 3576 N N . HIS A 1 450 ? 82.194 22.887 -87.525 1.00 64.44 450 HIS A N 1
ATOM 3577 C CA . HIS A 1 450 ? 80.754 23.182 -87.545 1.00 64.44 450 HIS A CA 1
ATOM 3578 C C . HIS A 1 450 ? 79.880 21.952 -87.263 1.00 64.44 450 HIS A C 1
ATOM 3580 O O . HIS A 1 450 ? 78.738 22.084 -86.825 1.00 64.44 450 HIS A O 1
ATOM 3586 N N . GLU A 1 451 ? 80.413 20.752 -87.486 1.00 63.88 451 GLU A N 1
ATOM 3587 C CA . GLU A 1 451 ? 79.767 19.501 -87.089 1.00 63.88 451 GLU A CA 1
ATOM 3588 C C . GLU A 1 451 ? 79.829 19.278 -85.582 1.00 63.88 451 GLU A C 1
ATOM 3590 O O . GLU A 1 451 ? 78.808 18.956 -84.984 1.00 63.88 451 GLU A O 1
ATOM 3595 N N . LEU A 1 452 ? 80.979 19.539 -84.948 1.00 71.88 452 LEU A N 1
ATOM 3596 C CA . LEU A 1 452 ? 81.096 19.503 -83.489 1.00 71.88 452 LEU A CA 1
ATOM 3597 C C . LEU A 1 452 ? 80.219 20.582 -82.843 1.00 71.88 452 LEU A C 1
ATOM 3599 O O . LEU A 1 452 ? 79.578 20.307 -81.836 1.00 71.88 452 LEU A O 1
ATOM 3603 N N . GLU A 1 453 ? 80.099 21.772 -83.442 1.00 76.88 453 GLU A N 1
ATOM 3604 C CA . GLU A 1 453 ? 79.132 22.788 -83.001 1.00 76.88 453 GLU A CA 1
ATOM 3605 C C . GLU A 1 453 ? 77.672 22.329 -83.158 1.00 76.88 453 GLU A C 1
ATOM 3607 O O . GLU A 1 453 ? 76.845 22.627 -82.296 1.00 76.88 453 GLU A O 1
ATOM 3612 N N . ARG A 1 454 ? 77.331 21.600 -84.231 1.00 79.88 454 ARG A N 1
ATOM 3613 C CA . ARG A 1 454 ? 75.973 21.075 -84.454 1.00 79.88 454 ARG A CA 1
ATOM 3614 C C . ARG A 1 454 ? 75.644 19.921 -83.507 1.00 79.88 454 ARG A C 1
ATOM 3616 O O . ARG A 1 454 ? 74.581 19.946 -82.897 1.00 79.88 454 ARG A O 1
ATOM 3623 N N . ALA A 1 455 ? 76.545 18.952 -83.356 1.00 78.19 455 ALA A N 1
ATOM 3624 C CA . ALA A 1 455 ? 76.399 17.831 -82.432 1.00 78.19 455 ALA A CA 1
ATOM 3625 C C . ALA A 1 455 ? 76.353 18.318 -80.978 1.00 78.19 455 ALA A C 1
ATOM 3627 O O . ALA A 1 455 ? 75.494 17.887 -80.214 1.00 78.19 455 ALA A O 1
ATOM 3628 N N . LYS A 1 456 ? 77.196 19.298 -80.619 1.00 79.81 456 LYS A N 1
ATOM 3629 C CA . LYS A 1 456 ? 77.117 19.986 -79.328 1.00 79.81 456 LYS A CA 1
ATOM 3630 C C . LYS A 1 456 ? 75.740 20.625 -79.122 1.00 79.81 456 LYS A C 1
ATOM 3632 O O . LYS A 1 456 ? 75.135 20.369 -78.093 1.00 79.81 456 LYS A O 1
ATOM 3637 N N . ARG A 1 457 ? 75.216 21.392 -80.088 1.00 85.56 457 ARG A N 1
ATOM 3638 C CA . ARG A 1 457 ? 73.875 22.004 -79.972 1.00 85.56 457 ARG A CA 1
ATOM 3639 C C . ARG A 1 457 ? 72.746 20.974 -79.885 1.00 85.56 457 ARG A C 1
ATOM 3641 O O . ARG A 1 457 ? 71.774 21.226 -79.186 1.00 85.56 457 ARG A O 1
ATOM 3648 N N . ALA A 1 458 ? 72.868 19.830 -80.559 1.00 82.38 458 ALA A N 1
ATOM 3649 C CA . ALA A 1 458 ? 71.904 18.735 -80.444 1.00 82.38 458 ALA A CA 1
ATOM 3650 C C . ALA A 1 458 ? 71.923 18.113 -79.037 1.00 82.38 458 ALA A C 1
ATOM 3652 O O . ALA A 1 458 ? 70.871 17.968 -78.423 1.00 82.38 458 ALA A O 1
ATOM 3653 N N . LEU A 1 459 ? 73.113 17.844 -78.488 1.00 82.69 459 LEU A N 1
ATOM 3654 C CA . LEU A 1 459 ? 73.277 17.374 -77.109 1.00 82.69 459 LEU A CA 1
ATOM 3655 C C . LEU A 1 459 ? 72.841 18.429 -76.079 1.00 82.69 459 LEU A C 1
ATOM 3657 O O . LEU A 1 459 ? 72.266 18.073 -75.060 1.00 82.69 459 LEU A O 1
ATOM 3661 N N . GLU A 1 460 ? 73.065 19.722 -76.334 1.00 88.69 460 GLU A N 1
ATOM 3662 C CA . GLU A 1 460 ? 72.560 20.820 -75.496 1.00 88.69 460 GLU A CA 1
ATOM 3663 C C . GLU A 1 460 ? 71.023 20.921 -75.547 1.00 88.69 460 GLU A C 1
ATOM 3665 O O . GLU A 1 460 ? 70.423 21.227 -74.519 1.00 88.69 460 GLU A O 1
ATOM 3670 N N . SER A 1 461 ? 70.385 20.604 -76.684 1.00 89.69 461 SER A N 1
ATOM 3671 C CA . SER A 1 461 ? 68.919 20.491 -76.802 1.00 89.69 461 SER A CA 1
ATOM 3672 C C . SER A 1 461 ? 68.391 19.293 -76.015 1.00 89.69 461 SER A C 1
ATOM 3674 O O . SER A 1 461 ? 67.569 19.470 -75.127 1.00 89.69 461 SER A O 1
ATOM 3676 N N . GLN A 1 462 ? 68.948 18.096 -76.231 1.00 87.12 462 GLN A N 1
ATOM 3677 C CA . GLN A 1 462 ? 68.565 16.883 -75.497 1.00 87.12 462 GLN A CA 1
ATOM 3678 C C . GLN A 1 462 ? 68.788 17.022 -73.982 1.00 87.12 462 GLN A C 1
ATOM 3680 O O . GLN A 1 462 ? 67.972 16.564 -73.190 1.00 87.12 462 GLN A O 1
ATOM 3685 N N . LEU A 1 463 ? 69.859 17.698 -73.555 1.00 88.50 463 LEU A N 1
ATOM 3686 C CA . LEU A 1 463 ? 70.119 18.017 -72.147 1.00 88.50 463 LEU A CA 1
ATOM 3687 C C . LEU A 1 463 ? 69.109 19.034 -71.582 1.00 88.50 463 LEU A C 1
ATOM 3689 O O . LEU A 1 463 ? 68.819 18.994 -70.389 1.00 88.50 463 LEU A O 1
ATOM 3693 N N . ALA A 1 464 ? 68.591 19.953 -72.401 1.00 91.44 464 ALA A N 1
ATOM 3694 C CA . ALA A 1 464 ? 67.536 20.885 -72.002 1.00 91.44 464 ALA A CA 1
ATOM 3695 C C . ALA A 1 464 ? 66.158 20.203 -71.953 1.00 91.44 464 ALA A C 1
ATOM 3697 O O . ALA A 1 464 ? 65.417 20.417 -71.002 1.00 91.44 464 ALA A O 1
ATOM 3698 N N . GLU A 1 465 ? 65.850 19.334 -72.915 1.00 92.25 465 GLU A N 1
ATOM 3699 C CA . GLU A 1 465 ? 64.632 18.514 -72.960 1.00 92.25 465 GLU A CA 1
ATOM 3700 C C . GLU A 1 465 ? 64.576 17.540 -71.774 1.00 92.25 465 GLU A C 1
ATOM 3702 O O . GLU A 1 465 ? 63.573 17.488 -71.069 1.00 92.25 465 GLU A O 1
ATOM 3707 N N . LEU A 1 466 ? 65.680 16.846 -71.471 1.00 90.06 466 LEU A N 1
ATOM 3708 C CA . LEU A 1 466 ? 65.785 15.996 -70.281 1.00 90.06 466 LEU A CA 1
ATOM 3709 C C . LEU A 1 466 ? 65.721 16.800 -68.975 1.00 90.06 466 LEU A C 1
ATOM 3711 O O . LEU A 1 466 ? 65.248 16.270 -67.977 1.00 90.06 466 LEU A O 1
ATOM 3715 N N . ARG A 1 467 ? 66.169 18.063 -68.943 1.00 92.62 467 ARG A N 1
ATOM 3716 C CA . ARG A 1 467 ? 65.975 18.930 -67.766 1.00 92.62 467 ARG A CA 1
ATOM 3717 C C . ARG A 1 467 ? 64.517 19.319 -67.593 1.00 92.62 467 ARG A C 1
ATOM 3719 O O . ARG A 1 467 ? 63.996 19.084 -66.515 1.00 92.62 467 ARG A O 1
ATOM 3726 N N . ALA A 1 468 ? 63.859 19.789 -68.651 1.00 92.69 468 ALA A N 1
ATOM 3727 C CA . ALA A 1 468 ? 62.432 20.095 -68.624 1.00 92.69 468 ALA A CA 1
ATOM 3728 C C . ALA A 1 468 ? 61.598 18.877 -68.188 1.00 92.69 468 ALA A C 1
ATOM 3730 O O . ALA A 1 468 ? 60.717 19.019 -67.356 1.00 92.69 468 ALA A O 1
ATOM 3731 N N . GLN A 1 469 ? 61.935 17.668 -68.650 1.00 92.38 469 GLN A N 1
ATOM 3732 C CA . GLN A 1 469 ? 61.268 16.435 -68.210 1.00 92.38 469 GLN A CA 1
ATOM 3733 C C . GLN A 1 469 ? 61.532 16.079 -66.738 1.00 92.38 469 GLN A C 1
ATOM 3735 O O . GLN A 1 469 ? 60.652 15.518 -66.095 1.00 92.38 469 GLN A O 1
ATOM 3740 N N . ASN A 1 470 ? 62.714 16.381 -66.183 1.00 89.25 470 ASN A N 1
ATOM 3741 C CA . ASN A 1 470 ? 62.940 16.216 -64.741 1.00 89.25 470 ASN A CA 1
ATOM 3742 C C . ASN A 1 470 ? 62.197 17.297 -63.941 1.00 89.25 470 ASN A C 1
ATOM 3744 O O . ASN A 1 470 ? 61.577 16.959 -62.945 1.00 89.25 470 ASN A O 1
ATOM 3748 N N . GLU A 1 471 ? 62.192 18.552 -64.400 1.00 93.81 471 GLU A N 1
ATOM 3749 C CA . GLU A 1 471 ? 61.442 19.659 -63.788 1.00 93.81 471 GLU A CA 1
ATOM 3750 C C . GLU A 1 471 ? 59.923 19.366 -63.783 1.00 93.81 471 GLU A C 1
ATOM 3752 O O . GLU A 1 471 ? 59.282 19.494 -62.745 1.00 93.81 471 GLU A O 1
ATOM 3757 N N . GLU A 1 472 ? 59.359 18.856 -64.887 1.00 94.25 472 GLU A N 1
ATOM 3758 C CA . GLU A 1 472 ? 57.959 18.400 -64.976 1.00 94.25 472 GLU A CA 1
ATOM 3759 C C . GLU A 1 472 ? 57.656 17.231 -64.016 1.00 94.25 472 GLU A C 1
ATOM 3761 O O . GLU A 1 472 ? 56.605 17.220 -63.377 1.00 94.25 472 GLU A O 1
ATOM 3766 N N . ILE A 1 473 ? 58.570 16.262 -63.870 1.00 91.75 473 ILE A N 1
ATOM 3767 C CA . ILE A 1 473 ? 58.407 15.119 -62.950 1.00 91.75 473 ILE A CA 1
ATOM 3768 C C . ILE A 1 473 ? 58.582 15.535 -61.478 1.00 91.75 473 ILE A C 1
ATOM 3770 O O . ILE A 1 473 ? 57.925 14.965 -60.607 1.00 91.75 473 ILE A O 1
ATOM 3774 N N . GLU A 1 474 ? 59.440 16.514 -61.181 1.00 93.81 474 GLU A N 1
ATOM 3775 C CA . GLU A 1 474 ? 59.609 17.085 -59.839 1.00 93.81 474 GLU A CA 1
ATOM 3776 C C . GLU A 1 474 ? 58.368 17.899 -59.422 1.00 93.81 474 GLU A C 1
ATOM 3778 O O . GLU A 1 474 ? 57.883 17.719 -58.302 1.00 93.81 474 GLU A O 1
ATOM 3783 N N . ASP A 1 475 ? 57.786 18.693 -60.332 1.00 95.44 475 ASP A N 1
ATOM 3784 C CA . ASP A 1 475 ? 56.508 19.393 -60.120 1.00 95.44 475 ASP A CA 1
ATOM 3785 C C . ASP A 1 475 ? 55.338 18.403 -59.917 1.00 95.44 475 ASP A C 1
ATOM 3787 O O . ASP A 1 475 ? 54.577 18.537 -58.953 1.00 95.44 475 ASP A O 1
ATOM 3791 N N . ASP A 1 476 ? 55.201 17.373 -60.766 1.00 92.31 476 ASP A N 1
ATOM 3792 C CA . ASP A 1 476 ? 54.162 16.336 -60.614 1.00 92.31 476 ASP A CA 1
ATOM 3793 C C . ASP A 1 476 ? 54.333 15.551 -59.300 1.00 92.31 476 ASP A C 1
ATOM 3795 O O . ASP A 1 476 ? 53.353 15.298 -58.587 1.00 92.31 476 ASP A O 1
ATOM 3799 N N . LEU A 1 477 ? 55.571 15.206 -58.922 1.00 92.88 477 LEU A N 1
ATOM 3800 C CA . LEU A 1 477 ? 55.859 14.579 -57.632 1.00 92.88 477 LEU A CA 1
ATOM 3801 C C . LEU A 1 477 ? 55.405 15.488 -56.485 1.00 92.88 477 LEU A C 1
ATOM 3803 O O . LEU A 1 477 ? 54.640 15.033 -55.631 1.00 92.88 477 LEU A O 1
ATOM 3807 N N . GLN A 1 478 ? 55.788 16.768 -56.497 1.00 94.69 478 GLN A N 1
ATOM 3808 C CA . GLN A 1 478 ? 55.383 17.725 -55.469 1.00 94.69 478 GLN A CA 1
ATOM 3809 C C . GLN A 1 478 ? 53.851 17.860 -55.390 1.00 94.69 478 GLN A C 1
ATOM 3811 O O . GLN A 1 478 ? 53.299 17.867 -54.288 1.00 94.69 478 GLN A O 1
ATOM 3816 N N . LEU A 1 479 ? 53.138 17.884 -56.522 1.00 92.75 479 LEU A N 1
ATOM 3817 C CA . LEU A 1 479 ? 51.670 17.889 -56.549 1.00 92.75 479 LEU A CA 1
ATOM 3818 C C . LEU A 1 479 ? 51.063 16.626 -55.913 1.00 92.75 479 LEU A C 1
ATOM 3820 O O . LEU A 1 479 ? 50.060 16.724 -55.195 1.00 92.75 479 LEU A O 1
ATOM 3824 N N . THR A 1 480 ? 51.659 15.445 -56.121 1.00 90.69 480 THR A N 1
ATOM 3825 C CA . THR A 1 480 ? 51.194 14.206 -55.468 1.00 90.69 480 THR A CA 1
ATOM 3826 C C . THR A 1 480 ? 51.507 14.156 -53.970 1.00 90.69 480 THR A C 1
ATOM 3828 O O . THR A 1 480 ? 50.672 13.674 -53.199 1.00 90.69 480 THR A O 1
ATOM 3831 N N . GLU A 1 481 ? 52.645 14.697 -53.522 1.00 94.50 481 GLU A N 1
ATOM 3832 C CA . GLU A 1 481 ? 52.961 14.817 -52.094 1.00 94.50 481 GLU A CA 1
ATOM 3833 C C . GLU A 1 481 ? 52.014 15.797 -51.389 1.00 94.50 481 GLU A C 1
ATOM 3835 O O . GLU A 1 481 ? 51.480 15.485 -50.323 1.00 94.50 481 GLU A O 1
ATOM 3840 N N . ASP A 1 482 ? 51.711 16.932 -52.018 1.00 93.50 482 ASP A N 1
ATOM 3841 C CA . ASP A 1 482 ? 50.773 17.926 -51.496 1.00 93.50 482 ASP A CA 1
ATOM 3842 C C . ASP A 1 482 ? 49.336 17.362 -51.420 1.00 93.50 482 ASP A C 1
ATOM 3844 O O . ASP A 1 482 ? 48.622 17.556 -50.430 1.00 93.50 482 ASP A O 1
ATOM 3848 N N . ALA A 1 483 ? 48.922 16.567 -52.415 1.00 93.75 483 ALA A N 1
ATOM 3849 C CA . ALA A 1 483 ? 47.658 15.829 -52.390 1.00 93.75 483 ALA A CA 1
ATOM 3850 C C . ALA A 1 483 ? 47.615 14.761 -51.278 1.00 93.75 483 ALA A C 1
ATOM 3852 O O . ALA A 1 483 ? 46.610 14.648 -50.568 1.00 93.75 483 ALA A O 1
ATOM 3853 N N . LYS A 1 484 ? 48.709 14.013 -51.079 1.00 94.06 484 LYS A N 1
ATOM 3854 C CA . LYS A 1 484 ? 48.857 13.035 -49.990 1.00 94.06 484 LYS A CA 1
ATOM 3855 C C . LYS A 1 484 ? 48.750 13.707 -48.619 1.00 94.06 484 LYS A C 1
ATOM 3857 O O . LYS A 1 484 ? 47.983 13.231 -47.785 1.00 94.06 484 LYS A O 1
ATOM 3862 N N . LEU A 1 485 ? 49.450 14.820 -48.394 1.00 95.88 485 LEU A N 1
ATOM 3863 C CA . LEU A 1 485 ? 49.401 15.564 -47.129 1.00 95.88 485 LEU A CA 1
ATOM 3864 C C . LEU A 1 485 ? 47.983 16.062 -46.817 1.00 95.88 485 LEU A C 1
ATOM 3866 O O . LEU A 1 485 ? 47.520 15.933 -45.683 1.00 95.88 485 LEU A O 1
ATOM 3870 N N . ARG A 1 486 ? 47.243 16.548 -47.822 1.00 94.75 486 ARG A N 1
ATOM 3871 C CA . ARG A 1 486 ? 45.827 16.935 -47.665 1.00 94.75 486 ARG A CA 1
ATOM 3872 C C . ARG A 1 486 ? 44.941 15.743 -47.283 1.00 94.75 486 ARG A C 1
ATOM 3874 O O . ARG A 1 486 ? 44.089 15.880 -46.407 1.00 94.75 486 ARG A O 1
ATOM 3881 N N . LEU A 1 487 ? 45.141 14.571 -47.894 1.00 93.06 487 LEU A N 1
ATOM 3882 C CA . LEU A 1 487 ? 44.421 13.342 -47.528 1.00 93.06 487 LEU A CA 1
ATOM 3883 C C . LEU A 1 487 ? 44.774 12.859 -46.113 1.00 93.06 487 LEU A C 1
ATOM 3885 O O . LEU A 1 487 ? 43.888 12.421 -45.381 1.00 93.06 487 LEU A O 1
ATOM 3889 N N . GLU A 1 488 ? 46.036 12.976 -45.704 1.00 92.38 488 GLU A N 1
ATOM 3890 C CA . GLU A 1 488 ? 46.504 12.578 -44.376 1.00 92.38 488 GLU A CA 1
ATOM 3891 C C . GLU A 1 488 ? 45.960 13.503 -43.272 1.00 92.38 488 GLU A C 1
ATOM 3893 O O . GLU A 1 488 ? 45.442 13.012 -42.267 1.00 92.38 488 GLU A O 1
ATOM 3898 N N . VAL A 1 489 ? 45.949 14.823 -43.494 1.00 95.69 489 VAL A N 1
ATOM 3899 C CA . VAL A 1 489 ? 45.291 15.799 -42.603 1.00 95.69 489 VAL A CA 1
ATOM 3900 C C . VAL A 1 489 ? 43.779 15.560 -42.533 1.00 95.69 489 VAL A C 1
ATOM 3902 O O . VAL A 1 489 ? 43.219 15.538 -41.437 1.00 95.69 489 VAL A O 1
ATOM 3905 N N . ASN A 1 490 ? 43.112 15.302 -43.664 1.00 93.69 490 ASN A N 1
ATOM 3906 C CA . ASN A 1 490 ? 41.685 14.959 -43.676 1.00 93.69 490 ASN A CA 1
ATOM 3907 C C . ASN A 1 490 ? 41.401 13.661 -42.900 1.00 93.69 490 ASN A C 1
ATOM 3909 O O . ASN A 1 490 ? 40.437 13.598 -42.139 1.00 93.69 490 ASN A O 1
ATOM 3913 N N . MET A 1 491 ? 42.252 12.638 -43.027 1.00 93.81 491 MET A N 1
ATOM 3914 C CA . MET A 1 491 ? 42.136 11.403 -42.247 1.00 93.81 491 MET A CA 1
ATOM 3915 C C . MET A 1 491 ? 42.325 11.660 -40.744 1.00 93.81 491 MET A C 1
ATOM 3917 O O . MET A 1 491 ? 41.575 11.108 -39.941 1.00 93.81 491 MET A O 1
ATOM 3921 N N . GLN A 1 492 ? 43.292 12.493 -40.347 1.00 93.56 492 GLN A N 1
ATOM 3922 C CA . GLN A 1 492 ? 43.494 12.868 -38.942 1.00 93.56 492 GLN A CA 1
ATOM 3923 C C . GLN A 1 492 ? 42.294 13.653 -38.387 1.00 93.56 492 GLN A C 1
ATOM 3925 O O . GLN A 1 492 ? 41.820 13.343 -37.296 1.00 93.56 492 GLN A O 1
ATOM 3930 N N . ALA A 1 493 ? 41.741 14.596 -39.157 1.00 92.00 493 ALA A N 1
ATOM 3931 C CA . ALA A 1 493 ? 40.535 15.336 -38.786 1.00 92.00 493 ALA A CA 1
ATOM 3932 C C . ALA A 1 493 ? 39.314 14.411 -38.614 1.00 92.00 493 ALA A C 1
ATOM 3934 O O . ALA A 1 493 ? 38.604 14.522 -37.613 1.00 92.00 493 ALA A O 1
ATOM 3935 N N . MET A 1 494 ? 39.115 13.457 -39.533 1.00 90.12 494 MET A N 1
ATOM 3936 C CA . MET A 1 494 ? 38.054 12.447 -39.438 1.00 90.12 494 MET A CA 1
ATOM 3937 C C . MET A 1 494 ? 38.241 11.518 -38.231 1.00 90.12 494 MET A C 1
ATOM 3939 O O . MET A 1 494 ? 37.269 11.241 -37.535 1.00 90.12 494 MET A O 1
ATOM 3943 N N . ARG A 1 495 ? 39.469 11.067 -37.927 1.00 93.25 495 ARG A N 1
ATOM 3944 C CA . ARG A 1 495 ? 39.756 10.271 -36.715 1.00 93.25 495 ARG A CA 1
ATOM 3945 C C . ARG A 1 495 ? 39.430 11.053 -35.445 1.00 93.25 495 ARG A C 1
ATOM 3947 O O . ARG A 1 495 ? 38.649 10.576 -34.632 1.00 93.25 495 ARG A O 1
ATOM 3954 N N . ALA A 1 496 ? 39.933 12.281 -35.334 1.00 94.00 496 ALA A N 1
ATOM 3955 C CA . ALA A 1 496 ? 39.663 13.144 -34.190 1.00 94.00 496 ALA A CA 1
ATOM 3956 C C . ALA A 1 496 ? 38.173 13.509 -34.060 1.00 94.00 496 ALA A C 1
ATOM 3958 O O . ALA A 1 496 ? 37.731 13.857 -32.967 1.00 94.00 496 ALA A O 1
ATOM 3959 N N . GLN A 1 497 ? 37.399 13.487 -35.153 1.00 92.75 497 GLN A N 1
ATOM 3960 C CA . GLN A 1 497 ? 35.940 13.589 -35.101 1.00 92.75 497 GLN A CA 1
ATOM 3961 C C . GLN A 1 497 ? 35.313 12.289 -34.582 1.00 92.75 497 GLN A C 1
ATOM 3963 O O . GLN A 1 497 ? 34.555 12.355 -33.622 1.00 92.75 497 GLN A O 1
ATOM 3968 N N . PHE A 1 498 ? 35.656 11.125 -35.144 1.00 93.50 498 PHE A N 1
ATOM 3969 C CA . PHE A 1 498 ? 35.141 9.833 -34.676 1.00 93.50 498 PHE A CA 1
ATOM 3970 C C . PHE A 1 498 ? 35.445 9.570 -33.194 1.00 93.50 498 PHE A C 1
ATOM 3972 O O . PHE A 1 498 ? 34.598 9.021 -32.501 1.00 93.50 498 PHE A O 1
ATOM 3979 N N . GLU A 1 499 ? 36.606 9.991 -32.691 1.00 93.62 499 GLU A N 1
ATOM 3980 C CA . GLU A 1 499 ? 36.965 9.905 -31.267 1.00 93.62 499 GLU A CA 1
ATOM 3981 C C . GLU A 1 499 ? 36.054 10.784 -30.391 1.00 93.62 499 GLU A C 1
ATOM 3983 O O . GLU A 1 499 ? 35.563 10.322 -29.362 1.00 93.62 499 GLU A O 1
ATOM 3988 N N . ARG A 1 500 ? 35.746 12.015 -30.827 1.00 94.81 500 ARG A N 1
ATOM 3989 C CA . ARG A 1 500 ? 34.792 12.909 -30.142 1.00 94.81 500 ARG A CA 1
ATOM 3990 C C . ARG A 1 500 ? 33.354 12.392 -30.207 1.00 94.81 500 ARG A C 1
ATOM 3992 O O . ARG A 1 500 ? 32.658 12.422 -29.196 1.00 94.81 500 ARG A O 1
ATOM 3999 N N . ASP A 1 501 ? 32.921 11.894 -31.362 1.00 92.81 501 ASP A N 1
ATOM 4000 C CA . ASP A 1 501 ? 31.584 11.325 -31.555 1.00 92.81 501 ASP A CA 1
ATOM 4001 C C . ASP A 1 501 ? 31.413 10.025 -30.740 1.00 92.81 501 ASP A C 1
ATOM 4003 O O . ASP A 1 501 ? 30.345 9.790 -30.172 1.00 92.81 501 ASP A O 1
ATOM 4007 N N . LEU A 1 502 ? 32.471 9.210 -30.615 1.00 91.62 502 LEU A N 1
ATOM 4008 C CA . LEU A 1 502 ? 32.509 8.030 -29.747 1.00 91.62 502 LEU A CA 1
ATOM 4009 C C . LEU A 1 502 ? 32.428 8.423 -28.267 1.00 91.62 502 LEU A C 1
ATOM 4011 O O . LEU A 1 502 ? 31.542 7.929 -27.573 1.00 91.62 502 LEU A O 1
ATOM 4015 N N . GLN A 1 503 ? 33.274 9.348 -27.800 1.00 93.38 503 GLN A N 1
ATOM 4016 C CA . GLN A 1 503 ? 33.246 9.820 -26.411 1.00 93.38 503 GLN A CA 1
ATOM 4017 C C . GLN A 1 503 ? 31.871 10.404 -26.048 1.00 93.38 503 GLN A C 1
ATOM 4019 O O . GLN A 1 503 ? 31.294 10.031 -25.030 1.00 93.38 503 GLN A O 1
ATOM 4024 N N . ALA A 1 504 ? 31.277 11.231 -26.915 1.00 92.25 504 ALA A N 1
ATOM 4025 C CA . ALA A 1 504 ? 29.933 11.772 -26.704 1.00 92.25 504 ALA A CA 1
ATOM 4026 C C . ALA A 1 504 ? 28.847 10.676 -26.638 1.00 92.25 504 ALA A C 1
ATOM 4028 O O . ALA A 1 504 ? 27.836 10.834 -25.947 1.00 92.25 504 ALA A O 1
ATOM 4029 N N . LYS A 1 505 ? 29.038 9.539 -27.326 1.00 93.12 505 LYS A N 1
ATOM 4030 C CA . LYS A 1 505 ? 28.148 8.368 -27.229 1.00 93.12 505 LYS A CA 1
ATOM 4031 C C . LYS A 1 505 ? 28.377 7.553 -25.959 1.00 93.12 505 LYS A C 1
ATOM 4033 O O . LYS A 1 505 ? 27.401 7.051 -25.398 1.00 93.12 505 LYS A O 1
ATOM 4038 N N . GLU A 1 506 ? 29.611 7.451 -25.480 1.00 92.56 506 GLU A N 1
ATOM 4039 C CA . GLU A 1 506 ? 29.932 6.822 -24.197 1.00 92.56 506 GLU A CA 1
ATOM 4040 C C . GLU A 1 506 ? 29.390 7.643 -23.020 1.00 92.56 506 GLU A C 1
ATOM 4042 O O . GLU A 1 506 ? 28.721 7.078 -22.154 1.00 92.56 506 GLU A O 1
ATOM 4047 N N . GLU A 1 507 ? 29.555 8.968 -23.045 1.00 94.50 507 GLU A N 1
ATOM 4048 C CA . GLU A 1 507 ? 28.991 9.911 -22.071 1.00 94.50 507 GLU A CA 1
ATOM 4049 C C . GLU A 1 507 ? 27.454 9.883 -22.078 1.00 94.50 507 GLU A C 1
ATOM 4051 O O . GLU A 1 507 ? 26.840 9.710 -21.025 1.00 94.50 507 GLU A O 1
ATOM 4056 N N . GLN A 1 508 ? 26.811 9.914 -23.253 1.00 92.25 508 GLN A N 1
ATOM 4057 C CA . GLN A 1 508 ? 25.356 9.724 -23.379 1.00 92.25 508 GLN A CA 1
ATOM 4058 C C . GLN A 1 508 ? 24.896 8.342 -22.864 1.00 92.25 508 GLN A C 1
ATOM 4060 O O . GLN A 1 508 ? 23.796 8.206 -22.320 1.00 92.25 508 GLN A O 1
ATOM 4065 N N . GLY A 1 509 ? 25.717 7.300 -23.022 1.00 90.31 509 GLY A N 1
ATOM 4066 C CA . GLY A 1 509 ? 25.457 5.960 -22.489 1.00 90.31 509 GLY A CA 1
ATOM 4067 C C . GLY A 1 509 ? 25.634 5.868 -20.970 1.00 90.31 509 GLY A C 1
ATOM 4068 O O . GLY A 1 509 ? 24.876 5.171 -20.292 1.00 90.31 509 GLY A O 1
ATOM 4069 N N . GLU A 1 510 ? 26.611 6.576 -20.407 1.00 93.50 510 GLU A N 1
ATOM 4070 C CA . GLU A 1 510 ? 26.772 6.768 -18.966 1.00 93.50 510 GLU A CA 1
ATOM 4071 C C . GLU A 1 510 ? 25.621 7.564 -18.359 1.00 93.50 510 GLU A C 1
ATOM 4073 O O . GLU A 1 510 ? 25.065 7.127 -17.356 1.00 93.50 510 GLU A O 1
ATOM 4078 N N . GLU A 1 511 ? 25.216 8.681 -18.959 1.00 93.94 511 GLU A N 1
ATOM 4079 C CA . GLU A 1 511 ? 24.122 9.512 -18.454 1.00 93.94 511 GLU A CA 1
ATOM 4080 C C . GLU A 1 511 ? 22.801 8.732 -18.422 1.00 93.94 511 GLU A C 1
ATOM 4082 O O . GLU A 1 511 ? 22.133 8.697 -17.387 1.00 93.94 511 GLU A O 1
ATOM 4087 N N . LYS A 1 512 ? 22.484 7.982 -19.489 1.00 93.38 512 LYS A N 1
ATOM 4088 C CA . LYS A 1 512 ? 21.345 7.048 -19.498 1.00 93.38 512 LYS A CA 1
ATOM 4089 C C . LYS A 1 512 ? 21.450 5.988 -18.396 1.00 93.38 512 LYS A C 1
ATOM 4091 O O . LYS A 1 512 ? 20.465 5.737 -17.704 1.00 93.38 512 LYS A O 1
ATOM 4096 N N . ARG A 1 513 ? 22.632 5.395 -18.172 1.00 93.44 513 ARG A N 1
ATOM 4097 C CA . ARG A 1 513 ? 22.851 4.434 -17.071 1.00 93.44 513 ARG A CA 1
ATOM 4098 C C . ARG A 1 513 ? 22.679 5.077 -15.693 1.00 93.44 513 ARG A C 1
ATOM 4100 O O . ARG A 1 513 ? 22.034 4.480 -14.837 1.00 93.44 513 ARG A O 1
ATOM 4107 N N . ARG A 1 514 ? 23.189 6.294 -15.478 1.00 95.19 514 ARG A N 1
ATOM 4108 C CA . ARG A 1 514 ? 23.015 7.067 -14.234 1.00 95.19 514 ARG A CA 1
ATOM 4109 C C . ARG A 1 514 ? 21.538 7.409 -14.001 1.00 95.19 514 ARG A C 1
ATOM 4111 O O . ARG A 1 514 ? 21.067 7.268 -12.876 1.00 95.19 514 ARG A O 1
ATOM 4118 N N . GLY A 1 515 ? 20.799 7.762 -15.056 1.00 91.94 515 GLY A N 1
ATOM 4119 C CA . GLY A 1 515 ? 19.349 7.974 -15.027 1.00 91.94 515 GLY A CA 1
ATOM 4120 C C . GLY A 1 515 ? 18.573 6.723 -14.606 1.00 91.94 515 GLY A C 1
ATOM 4121 O O . GLY A 1 515 ? 17.802 6.784 -13.652 1.00 91.94 515 GLY A O 1
ATOM 4122 N N . ILE A 1 516 ? 18.841 5.574 -15.236 1.00 91.94 516 ILE A N 1
ATOM 4123 C CA . ILE A 1 516 ? 18.204 4.289 -14.893 1.00 91.94 516 ILE A CA 1
ATOM 4124 C C . ILE A 1 516 ? 18.561 3.855 -13.461 1.00 91.94 516 ILE A C 1
ATOM 4126 O O . ILE A 1 516 ? 17.685 3.441 -12.708 1.00 91.94 516 ILE A O 1
ATOM 4130 N N . VAL A 1 517 ? 19.822 3.997 -13.036 1.00 92.75 517 VAL A N 1
ATOM 4131 C CA . VAL A 1 517 ? 20.243 3.695 -11.653 1.00 92.75 517 VAL A CA 1
ATOM 4132 C C . VAL A 1 517 ? 19.573 4.628 -10.639 1.00 92.75 517 VAL A C 1
ATOM 4134 O O . VAL A 1 517 ? 19.263 4.190 -9.531 1.00 92.75 517 VAL A O 1
ATOM 4137 N N . LYS A 1 518 ? 19.304 5.889 -10.999 1.00 95.88 518 LYS A N 1
ATOM 4138 C CA . LYS A 1 518 ? 18.503 6.786 -10.162 1.00 95.88 518 LYS A CA 1
ATOM 4139 C C . LYS A 1 518 ? 17.046 6.316 -10.088 1.00 95.88 518 LYS A C 1
ATOM 4141 O O . LYS A 1 518 ? 16.552 6.128 -8.988 1.00 95.88 518 LYS A O 1
ATOM 4146 N N . GLN A 1 519 ? 16.401 6.045 -11.225 1.00 91.25 519 GLN A N 1
ATOM 4147 C CA . GLN A 1 519 ? 15.021 5.540 -11.272 1.00 91.25 519 GLN A CA 1
ATOM 4148 C C . GLN A 1 519 ? 14.848 4.241 -10.470 1.00 91.25 519 GLN A C 1
ATOM 4150 O O . GLN A 1 519 ? 13.861 4.094 -9.758 1.00 91.25 519 GLN A O 1
ATOM 4155 N N . LEU A 1 520 ? 15.822 3.326 -10.529 1.00 88.44 520 LEU A N 1
ATOM 4156 C CA . LEU A 1 520 ? 15.829 2.114 -9.707 1.00 88.44 520 LEU A CA 1
ATOM 4157 C C . LEU A 1 520 ? 15.881 2.438 -8.209 1.00 88.44 520 LEU A C 1
ATOM 4159 O O . LEU A 1 520 ? 15.085 1.882 -7.464 1.00 88.44 520 LEU A O 1
ATOM 4163 N N . ARG A 1 521 ? 16.739 3.368 -7.768 1.00 92.69 521 ARG A N 1
ATOM 4164 C CA . ARG A 1 521 ? 16.795 3.801 -6.358 1.00 92.69 521 ARG A CA 1
ATOM 4165 C C . ARG A 1 521 ? 15.532 4.524 -5.900 1.00 92.69 521 ARG A C 1
ATOM 4167 O O . ARG A 1 521 ? 15.101 4.320 -4.769 1.00 92.69 521 ARG A O 1
ATOM 4174 N N . ASP A 1 522 ? 14.957 5.358 -6.763 1.00 91.25 522 ASP A N 1
ATOM 4175 C CA . ASP A 1 522 ? 13.715 6.078 -6.487 1.00 91.25 522 ASP A CA 1
ATOM 4176 C C . ASP A 1 522 ? 12.570 5.047 -6.276 1.00 91.25 522 ASP A C 1
ATOM 4178 O O . ASP A 1 522 ? 11.885 5.085 -5.253 1.00 91.25 522 ASP A O 1
ATOM 4182 N N . LEU A 1 523 ? 12.461 4.029 -7.147 1.00 90.00 523 LEU A N 1
ATOM 4183 C CA . LEU A 1 523 ? 11.510 2.907 -7.023 1.00 90.00 523 LEU A CA 1
ATOM 4184 C C . LEU A 1 523 ? 11.804 1.958 -5.842 1.00 90.00 523 LEU A C 1
ATOM 4186 O O . LEU A 1 523 ? 10.876 1.445 -5.215 1.00 90.00 523 LEU A O 1
ATOM 4190 N N . GLU A 1 524 ? 13.074 1.701 -5.513 1.00 89.75 524 GLU A N 1
ATOM 4191 C CA . GLU A 1 524 ? 13.470 0.948 -4.311 1.00 89.75 524 GLU A CA 1
ATOM 4192 C C . GLU A 1 524 ? 13.043 1.688 -3.033 1.00 89.75 524 GLU A C 1
ATOM 4194 O O . GLU A 1 524 ? 12.565 1.055 -2.088 1.00 89.75 524 GLU A O 1
ATOM 4199 N N . GLY A 1 525 ? 13.151 3.021 -3.029 1.00 92.25 525 GLY A N 1
ATOM 4200 C CA . GLY A 1 525 ? 12.653 3.896 -1.969 1.00 92.25 525 GLY A CA 1
ATOM 4201 C C . GLY A 1 525 ? 11.136 3.811 -1.806 1.00 92.25 525 GLY A C 1
ATOM 4202 O O . GLY A 1 525 ? 10.662 3.517 -0.708 1.00 92.25 525 GLY A O 1
ATOM 4203 N N . GLU A 1 526 ? 10.376 3.975 -2.894 1.00 91.50 526 GLU A N 1
ATOM 4204 C CA . GLU A 1 526 ? 8.912 3.811 -2.890 1.00 91.50 526 GLU A CA 1
ATOM 4205 C C . GLU A 1 526 ? 8.494 2.418 -2.383 1.00 91.50 526 GLU A C 1
ATOM 4207 O O . GLU A 1 526 ? 7.602 2.298 -1.539 1.00 91.50 526 GLU A O 1
ATOM 4212 N N . LEU A 1 527 ? 9.184 1.357 -2.819 1.00 86.94 527 LEU A N 1
ATOM 4213 C CA . LEU A 1 527 ? 8.934 -0.015 -2.371 1.00 86.94 527 LEU A CA 1
ATOM 4214 C C . LEU A 1 527 ? 9.245 -0.212 -0.876 1.00 86.94 527 LEU A C 1
ATOM 4216 O O . LEU A 1 527 ? 8.560 -0.982 -0.195 1.00 86.94 527 LEU A O 1
ATOM 4220 N N . GLU A 1 528 ? 10.269 0.455 -0.342 1.00 91.94 528 GLU A N 1
ATOM 4221 C CA . GLU A 1 528 ? 10.539 0.471 1.095 1.00 91.94 528 GLU A CA 1
ATOM 4222 C C . GLU A 1 528 ? 9.490 1.251 1.894 1.00 91.94 528 GLU A C 1
ATOM 4224 O O . GLU A 1 528 ? 9.140 0.822 2.997 1.00 91.94 528 GLU A O 1
ATOM 4229 N N . GLU A 1 529 ? 8.987 2.372 1.380 1.00 92.38 529 GLU A N 1
ATOM 4230 C CA . GLU A 1 529 ? 7.917 3.129 2.034 1.00 92.38 529 GLU A CA 1
ATOM 4231 C C . GLU A 1 529 ? 6.602 2.348 2.048 1.00 92.38 529 GLU A C 1
ATOM 4233 O O . GLU A 1 529 ? 6.006 2.211 3.115 1.00 92.38 529 GLU A O 1
ATOM 4238 N N . GLU A 1 530 ? 6.210 1.716 0.939 1.00 89.44 530 GLU A N 1
ATOM 4239 C CA . GLU A 1 530 ? 5.086 0.768 0.887 1.00 89.44 530 GLU A CA 1
ATOM 4240 C C . GLU A 1 530 ? 5.257 -0.377 1.900 1.00 89.44 530 GLU A C 1
ATOM 4242 O O . GLU A 1 530 ? 4.344 -0.694 2.665 1.00 89.44 530 GLU A O 1
ATOM 4247 N N . ARG A 1 531 ? 6.459 -0.964 2.009 1.00 90.62 531 ARG A N 1
ATOM 4248 C CA . ARG A 1 531 ? 6.752 -1.987 3.033 1.00 90.62 531 ARG A CA 1
ATOM 4249 C C . ARG A 1 531 ? 6.581 -1.451 4.460 1.00 90.62 531 ARG A C 1
ATOM 4251 O O . ARG A 1 531 ? 6.032 -2.168 5.300 1.00 90.62 531 ARG A O 1
ATOM 4258 N N . LYS A 1 532 ? 7.012 -0.216 4.742 1.00 92.88 532 LYS A N 1
ATOM 4259 C CA . LYS A 1 532 ? 6.867 0.446 6.056 1.00 92.88 532 LYS A CA 1
ATOM 4260 C C . LYS A 1 532 ? 5.395 0.759 6.362 1.00 92.88 532 LYS A C 1
ATOM 4262 O O . LYS A 1 532 ? 4.917 0.402 7.440 1.00 92.88 532 LYS A O 1
ATOM 4267 N N . GLN A 1 533 ? 4.654 1.327 5.409 1.00 89.00 533 GLN A N 1
ATOM 4268 C CA . GLN A 1 533 ? 3.219 1.617 5.528 1.00 89.00 533 GLN A CA 1
ATOM 4269 C C . GLN A 1 533 ? 2.405 0.332 5.734 1.00 89.00 533 GLN A C 1
ATOM 4271 O O . GLN A 1 533 ? 1.613 0.238 6.672 1.00 89.00 533 GLN A O 1
ATOM 4276 N N . ARG A 1 534 ? 2.665 -0.714 4.942 1.00 91.19 534 ARG A N 1
ATOM 4277 C CA . ARG A 1 534 ? 2.014 -2.024 5.077 1.00 91.19 534 ARG A CA 1
ATOM 4278 C C . ARG A 1 534 ? 2.331 -2.707 6.410 1.00 91.19 534 ARG A C 1
ATOM 4280 O O . ARG A 1 534 ? 1.453 -3.354 6.982 1.00 91.19 534 ARG A O 1
ATOM 4287 N N . ALA A 1 535 ? 3.548 -2.557 6.936 1.00 91.31 535 ALA A N 1
ATOM 4288 C CA . ALA A 1 535 ? 3.901 -3.046 8.269 1.00 91.31 535 ALA A CA 1
ATOM 4289 C C . ALA A 1 535 ? 3.145 -2.291 9.379 1.00 91.31 535 ALA A C 1
ATOM 4291 O O . ALA A 1 535 ? 2.613 -2.931 10.290 1.00 91.31 535 ALA A O 1
ATOM 4292 N N . ALA A 1 536 ? 3.030 -0.962 9.274 1.00 92.12 536 ALA A N 1
ATOM 4293 C CA . ALA A 1 536 ? 2.245 -0.140 10.196 1.00 92.12 536 ALA A CA 1
ATOM 4294 C C . ALA A 1 536 ? 0.750 -0.507 10.158 1.00 92.12 536 ALA A C 1
ATOM 4296 O O . ALA A 1 536 ? 0.159 -0.764 11.206 1.00 92.12 536 ALA A O 1
ATOM 4297 N N . ALA A 1 537 ? 0.165 -0.654 8.966 1.00 89.94 537 ALA A N 1
ATOM 4298 C CA . ALA A 1 537 ? -1.221 -1.088 8.788 1.00 89.94 537 ALA A CA 1
ATOM 4299 C C . ALA A 1 537 ? -1.479 -2.479 9.399 1.00 89.94 537 ALA A C 1
ATOM 4301 O O . ALA A 1 537 ? -2.480 -2.681 10.083 1.00 89.94 537 ALA A O 1
ATOM 4302 N N . VAL A 1 538 ? -0.557 -3.439 9.238 1.00 92.25 538 VAL A N 1
ATOM 4303 C CA . VAL A 1 538 ? -0.661 -4.764 9.883 1.00 92.25 538 VAL A CA 1
ATOM 4304 C C . VAL A 1 538 ? -0.539 -4.675 11.411 1.00 92.25 538 VAL A C 1
ATOM 4306 O O . VAL A 1 538 ? -1.238 -5.408 12.113 1.00 92.25 538 VAL A O 1
ATOM 4309 N N . ALA A 1 539 ? 0.303 -3.788 11.947 1.00 93.12 539 ALA A N 1
ATOM 4310 C CA . ALA A 1 539 ? 0.400 -3.560 13.390 1.00 93.12 539 ALA A CA 1
ATOM 4311 C C . ALA A 1 539 ? -0.885 -2.928 13.958 1.00 93.12 539 ALA A C 1
ATOM 4313 O O . ALA A 1 539 ? -1.408 -3.399 14.969 1.00 93.12 539 ALA A O 1
ATOM 4314 N N . GLN A 1 540 ? -1.443 -1.926 13.274 1.00 93.25 540 GLN A N 1
ATOM 4315 C CA . GLN A 1 540 ? -2.701 -1.283 13.655 1.00 93.25 540 GLN A CA 1
ATOM 4316 C C . GLN A 1 540 ? -3.892 -2.244 13.535 1.00 93.25 540 GLN A C 1
ATOM 4318 O O . GLN A 1 540 ? -4.716 -2.305 14.446 1.00 93.25 540 GLN A O 1
ATOM 4323 N N . ARG A 1 541 ? -3.937 -3.088 12.495 1.00 93.38 541 ARG A N 1
ATOM 4324 C CA . ARG A 1 541 ? -4.954 -4.142 12.372 1.00 93.38 541 ARG A CA 1
ATOM 4325 C C . ARG A 1 541 ? -4.876 -5.147 13.523 1.00 93.38 541 ARG A C 1
ATOM 4327 O O . ARG A 1 541 ? -5.908 -5.481 14.085 1.00 93.38 541 ARG A O 1
ATOM 4334 N N . LYS A 1 542 ? -3.674 -5.569 13.939 1.00 95.69 542 LYS A N 1
ATOM 4335 C CA . LYS A 1 542 ? -3.485 -6.437 15.120 1.00 95.69 542 LYS A CA 1
ATOM 4336 C C . LYS A 1 542 ? -3.918 -5.776 16.433 1.00 95.69 542 LYS A C 1
ATOM 4338 O O . LYS A 1 542 ? -4.425 -6.465 17.314 1.00 95.69 542 LYS A O 1
ATOM 4343 N N . LYS A 1 543 ? -3.735 -4.458 16.572 1.00 94.69 543 LYS A N 1
ATOM 4344 C CA . LYS A 1 543 ? -4.245 -3.686 17.718 1.00 94.69 543 LYS A CA 1
ATOM 4345 C C . LYS A 1 543 ? -5.778 -3.695 17.743 1.00 94.69 543 LYS A C 1
ATOM 4347 O O . LYS A 1 543 ? -6.353 -4.026 18.772 1.00 94.69 543 LYS A O 1
ATOM 4352 N N . LEU A 1 544 ? -6.424 -3.445 16.602 1.00 89.81 544 LEU A N 1
ATOM 4353 C CA . LEU A 1 544 ? -7.885 -3.506 16.466 1.00 89.81 544 LEU A CA 1
ATOM 4354 C C . LEU A 1 544 ? -8.441 -4.933 16.656 1.00 89.81 544 LEU A C 1
ATOM 4356 O O . LEU A 1 544 ? -9.476 -5.099 17.289 1.00 89.81 544 LEU A O 1
ATOM 4360 N N . GLU A 1 545 ? -7.744 -5.971 16.178 1.00 90.50 545 GLU A N 1
ATOM 4361 C CA . GLU A 1 545 ? -8.078 -7.385 16.436 1.00 90.50 545 GLU A CA 1
ATOM 4362 C C . GLU A 1 545 ? -8.045 -7.722 17.940 1.00 90.50 545 GLU A C 1
ATOM 4364 O O . GLU A 1 545 ? -8.889 -8.480 18.419 1.00 90.50 545 GLU A O 1
ATOM 4369 N N . ALA A 1 546 ? -7.097 -7.156 18.695 1.00 93.06 546 ALA A N 1
ATOM 4370 C CA . ALA A 1 546 ? -7.022 -7.324 20.146 1.00 93.06 546 ALA A CA 1
ATOM 4371 C C . ALA A 1 546 ? -8.124 -6.536 20.877 1.00 93.06 546 ALA A C 1
ATOM 4373 O O . ALA A 1 546 ? -8.829 -7.102 21.709 1.00 93.06 546 ALA A O 1
ATOM 4374 N N . GLU A 1 547 ? -8.329 -5.265 20.520 1.00 92.44 547 GLU A N 1
ATOM 4375 C CA . GLU A 1 547 ? -9.367 -4.402 21.106 1.00 92.44 547 GLU A CA 1
ATOM 4376 C C . GLU A 1 547 ? -10.781 -4.954 20.859 1.00 92.44 547 GLU A C 1
ATOM 4378 O O . GLU A 1 547 ? -11.608 -4.961 21.773 1.00 92.44 547 GLU A O 1
ATOM 4383 N N . LEU A 1 548 ? -11.037 -5.512 19.670 1.00 89.62 548 LEU A N 1
ATOM 4384 C CA . LEU A 1 548 ? -12.264 -6.248 19.360 1.00 89.62 548 LEU A CA 1
ATOM 4385 C C . LEU A 1 548 ? -12.432 -7.468 20.274 1.00 89.62 548 LEU A C 1
ATOM 4387 O O . LEU A 1 548 ? -13.494 -7.649 20.864 1.00 89.62 548 LEU A O 1
ATOM 4391 N N . LYS A 1 549 ? -11.388 -8.286 20.433 1.00 94.88 549 LYS A N 1
ATOM 4392 C CA . LYS A 1 549 ? -11.432 -9.500 21.259 1.00 94.88 549 LYS A CA 1
ATOM 4393 C C . LYS A 1 549 ? -11.641 -9.198 22.748 1.00 94.88 549 LYS A C 1
ATOM 4395 O O . LYS A 1 549 ? -12.285 -9.974 23.458 1.00 94.88 549 LYS A O 1
ATOM 4400 N N . ASP A 1 550 ? -11.123 -8.080 23.244 1.00 93.31 550 ASP A N 1
ATOM 4401 C CA . ASP A 1 550 ? -11.372 -7.630 24.617 1.00 93.31 550 ASP A CA 1
ATOM 4402 C C . ASP A 1 550 ? -12.791 -7.053 24.772 1.00 93.31 550 ASP A C 1
ATOM 4404 O O . ASP A 1 550 ? -13.456 -7.316 25.780 1.00 93.31 550 ASP A O 1
ATOM 4408 N N . ALA A 1 551 ? -13.324 -6.378 23.746 1.00 88.38 551 ALA A N 1
ATOM 4409 C CA . ALA A 1 551 ? -14.728 -5.966 23.699 1.00 88.38 551 ALA A CA 1
ATOM 4410 C C . ALA A 1 551 ? -15.699 -7.166 23.635 1.00 88.38 551 ALA A C 1
ATOM 4412 O O . ALA A 1 551 ? -16.719 -7.160 24.325 1.00 88.38 551 ALA A O 1
ATOM 4413 N N . GLU A 1 552 ? -15.374 -8.228 22.888 1.00 91.56 552 GLU A N 1
ATOM 4414 C CA . GLU A 1 552 ? -16.126 -9.493 22.861 1.00 91.56 552 GLU A CA 1
ATOM 4415 C C . GLU A 1 552 ? -16.160 -10.165 24.243 1.00 91.56 552 GLU A C 1
ATOM 4417 O O . GLU A 1 552 ? -17.223 -10.583 24.712 1.00 91.56 552 GLU A O 1
ATOM 4422 N N . GLN A 1 553 ? -15.017 -10.223 24.938 1.00 92.75 553 GLN A N 1
ATOM 4423 C CA . GLN A 1 553 ? -14.933 -10.746 26.306 1.00 92.75 553 GLN A CA 1
ATOM 4424 C C . GLN A 1 553 ? -15.754 -9.900 27.292 1.00 92.75 553 GLN A C 1
ATOM 4426 O O . GLN A 1 553 ? -16.491 -10.455 28.114 1.00 92.75 553 GLN A O 1
ATOM 4431 N N . ALA A 1 554 ? -15.688 -8.569 27.188 1.00 91.38 554 ALA A N 1
ATOM 4432 C CA . ALA A 1 554 ? -16.493 -7.658 27.998 1.00 91.38 554 ALA A CA 1
ATOM 4433 C C . ALA A 1 554 ? -18.001 -7.828 27.731 1.00 91.38 554 ALA A C 1
ATOM 4435 O O . ALA A 1 554 ? -18.789 -7.897 28.676 1.00 91.38 554 ALA A O 1
ATOM 4436 N N . LEU A 1 555 ? -18.407 -7.978 26.465 1.00 90.12 555 LEU A N 1
ATOM 4437 C CA . LEU A 1 555 ? -19.792 -8.233 26.060 1.00 90.12 555 LEU A CA 1
ATOM 4438 C C . LEU A 1 555 ? -20.299 -9.589 26.574 1.00 90.12 555 LEU A C 1
ATOM 4440 O O . LEU A 1 555 ? -21.430 -9.684 27.056 1.00 90.12 555 LEU A O 1
ATOM 4444 N N . HIS A 1 556 ? -19.474 -10.636 26.517 1.00 92.81 556 HIS A N 1
ATOM 4445 C CA . HIS A 1 556 ? -19.799 -11.945 27.083 1.00 92.81 556 HIS A CA 1
ATOM 4446 C C . HIS A 1 556 ? -19.983 -11.867 28.610 1.00 92.81 556 HIS A C 1
ATOM 4448 O O . HIS A 1 556 ? -20.960 -12.393 29.151 1.00 92.81 556 HIS A O 1
ATOM 4454 N N . LEU A 1 557 ? -19.096 -11.153 29.314 1.00 93.75 557 LEU A N 1
ATOM 4455 C CA . LEU A 1 557 ? -19.207 -10.935 30.759 1.00 93.75 557 LEU A CA 1
ATOM 4456 C C . LEU A 1 557 ? -20.468 -10.128 31.122 1.00 93.75 557 LEU A C 1
ATOM 4458 O O . LEU A 1 557 ? -21.194 -10.501 32.045 1.00 93.75 557 LEU A O 1
ATOM 4462 N N . ALA A 1 558 ? -20.771 -9.070 30.366 1.00 89.31 558 ALA A N 1
ATOM 4463 C CA . ALA A 1 558 ? -21.970 -8.252 30.541 1.00 89.31 558 ALA A CA 1
ATOM 4464 C C . ALA A 1 558 ? -23.262 -9.046 30.282 1.00 89.31 558 ALA A C 1
ATOM 4466 O O . ALA A 1 558 ? -24.215 -8.933 31.056 1.00 89.31 558 ALA A O 1
ATOM 4467 N N . ASN A 1 559 ? -23.293 -9.902 29.254 1.00 89.62 559 ASN A N 1
ATOM 4468 C CA . ASN A 1 559 ? -24.426 -10.794 28.997 1.00 89.62 559 ASN A CA 1
ATOM 4469 C C . ASN A 1 559 ? -24.629 -11.809 30.129 1.00 89.62 559 ASN A C 1
ATOM 4471 O O . ASN A 1 559 ? -25.761 -11.990 30.574 1.00 89.62 559 ASN A O 1
ATOM 4475 N N . LYS A 1 560 ? -23.555 -12.398 30.673 1.00 95.38 560 LYS A N 1
ATOM 4476 C CA . LYS A 1 560 ? -23.655 -13.282 31.845 1.00 95.38 560 LYS A CA 1
ATOM 4477 C C . LYS A 1 560 ? -24.214 -12.547 33.072 1.00 95.38 560 LYS A C 1
ATOM 4479 O O . LYS A 1 560 ? -25.145 -13.035 33.708 1.00 95.38 560 LYS A O 1
ATOM 4484 N N . LEU A 1 561 ? -23.717 -11.341 33.361 1.00 93.06 561 LEU A N 1
ATOM 4485 C CA . LEU A 1 561 ? -24.233 -10.502 34.452 1.00 93.06 561 LEU A CA 1
ATOM 4486 C C . LEU A 1 561 ? -25.712 -10.124 34.252 1.00 93.06 561 LEU A C 1
ATOM 4488 O O . LEU A 1 561 ? -26.479 -10.130 35.213 1.00 93.06 561 LEU A O 1
ATOM 4492 N N . LYS A 1 562 ? -26.133 -9.845 33.011 1.00 93.19 562 LYS A N 1
ATOM 4493 C CA . LYS A 1 562 ? -27.536 -9.606 32.632 1.00 93.19 562 LYS A CA 1
ATOM 4494 C C . LYS A 1 562 ? -28.408 -10.846 32.847 1.00 93.19 562 LYS A C 1
ATOM 4496 O O . LYS A 1 562 ? -29.525 -10.715 33.347 1.00 93.19 562 LYS A O 1
ATOM 4501 N N . GLU A 1 563 ? -27.937 -12.038 32.485 1.00 93.25 563 GLU A N 1
ATOM 4502 C CA . GLU A 1 563 ? -28.672 -13.278 32.749 1.00 93.25 563 GLU A CA 1
ATOM 4503 C C . GLU A 1 563 ? -28.836 -13.541 34.244 1.00 93.25 563 GLU A C 1
ATOM 4505 O O . GLU A 1 563 ? -29.933 -13.881 34.683 1.00 93.25 563 GLU A O 1
ATOM 4510 N N . ASP A 1 564 ? -27.770 -13.378 35.027 1.00 91.44 564 ASP A N 1
ATOM 4511 C CA . ASP A 1 564 ? -27.800 -13.622 36.469 1.00 91.44 564 ASP A CA 1
ATOM 4512 C C . ASP A 1 564 ? -28.675 -12.582 37.194 1.00 91.44 564 ASP A C 1
ATOM 4514 O O . ASP A 1 564 ? -29.488 -12.948 38.046 1.00 91.44 564 ASP A O 1
ATOM 4518 N N . ALA A 1 565 ? -28.652 -11.318 36.756 1.00 87.44 565 ALA A N 1
ATOM 4519 C CA . ALA A 1 565 ? -29.623 -10.309 37.178 1.00 87.44 565 ALA A CA 1
ATOM 4520 C C . ALA A 1 565 ? -31.066 -10.672 36.770 1.00 87.44 565 ALA A C 1
ATOM 4522 O O . ALA A 1 565 ? -31.988 -10.516 37.567 1.00 87.44 565 ALA A O 1
ATOM 4523 N N . SER A 1 566 ? -31.290 -11.216 35.567 1.00 85.00 566 SER A N 1
ATOM 4524 C CA . SER A 1 566 ? -32.623 -11.659 35.124 1.00 85.00 566 SER A CA 1
ATOM 4525 C C . SER A 1 566 ? -33.147 -12.850 35.938 1.00 85.00 566 SER A C 1
ATOM 4527 O O . SER A 1 566 ? -34.333 -12.890 36.273 1.00 85.00 566 SER A O 1
ATOM 4529 N N . LYS A 1 567 ? -32.274 -13.794 36.318 1.00 95.19 567 LYS A N 1
ATOM 4530 C CA . LYS A 1 567 ? -32.590 -14.898 37.244 1.00 95.19 567 LYS A CA 1
ATOM 4531 C C . LYS A 1 567 ? -32.986 -14.343 38.621 1.00 95.19 567 LYS A C 1
ATOM 4533 O O . LYS A 1 567 ? -34.015 -14.749 39.159 1.00 95.19 567 LYS A O 1
ATOM 4538 N N . GLN A 1 568 ? -32.240 -13.366 39.144 1.00 87.88 568 GLN A N 1
ATOM 4539 C CA . GLN A 1 568 ? -32.534 -12.710 40.424 1.00 87.88 568 GLN A CA 1
ATOM 4540 C C . GLN A 1 568 ? -33.861 -11.928 40.393 1.00 87.88 568 GLN A C 1
ATOM 4542 O O . GLN A 1 568 ? -34.678 -12.087 41.295 1.00 87.88 568 GLN A O 1
ATOM 4547 N N . VAL A 1 569 ? -34.144 -11.162 39.331 1.00 87.25 569 VAL A N 1
ATOM 4548 C CA . VAL A 1 569 ? -35.432 -10.457 39.158 1.00 87.25 569 VAL A CA 1
ATOM 4549 C C . VAL A 1 569 ? -36.606 -11.437 39.101 1.00 87.25 569 VAL A C 1
ATOM 4551 O O . VAL A 1 569 ? -37.620 -11.205 39.756 1.00 87.25 569 VAL A O 1
ATOM 4554 N N . LYS A 1 570 ? -36.476 -12.565 38.387 1.00 93.69 570 LYS A N 1
ATOM 4555 C CA . LYS A 1 570 ? -37.511 -13.616 38.365 1.00 93.69 570 LYS A CA 1
ATOM 4556 C C . LYS A 1 570 ? -37.738 -14.235 39.747 1.00 93.69 570 LYS A C 1
ATOM 4558 O O . LYS A 1 570 ? -38.885 -14.485 40.110 1.00 93.69 570 LYS A O 1
ATOM 4563 N N . LYS A 1 571 ? -36.673 -14.443 40.529 1.00 93.50 571 LYS A N 1
ATOM 4564 C CA . LYS A 1 571 ? -36.768 -14.934 41.911 1.00 93.50 571 LYS A CA 1
ATOM 4565 C C . LYS A 1 571 ? -37.501 -13.933 42.813 1.00 93.50 571 LYS A C 1
ATOM 4567 O O . LYS A 1 571 ? -38.450 -14.319 43.485 1.00 93.50 571 LYS A O 1
ATOM 4572 N N . LEU A 1 572 ? -37.137 -12.650 42.755 1.00 88.19 572 LEU A N 1
ATOM 4573 C CA . LEU A 1 572 ? -37.803 -11.583 43.513 1.00 88.19 572 LEU A CA 1
ATOM 4574 C C . LEU A 1 572 ? -39.281 -11.418 43.111 1.00 88.19 572 LEU A C 1
ATOM 4576 O O . LEU A 1 572 ? -40.134 -11.261 43.979 1.00 88.19 572 LEU A O 1
ATOM 4580 N N . GLN A 1 573 ? -39.616 -11.531 41.819 1.00 83.50 573 GLN A N 1
ATOM 4581 C CA . GLN A 1 573 ? -41.011 -11.551 41.355 1.00 83.50 573 GLN A CA 1
ATOM 4582 C C . GLN A 1 573 ? -41.806 -12.751 41.889 1.00 83.50 573 GLN A C 1
ATOM 4584 O O . GLN A 1 573 ? -43.001 -12.616 42.146 1.00 83.50 573 GLN A O 1
ATOM 4589 N N . GLN A 1 574 ? -41.175 -13.917 42.046 1.00 91.69 574 GLN A N 1
ATOM 4590 C CA . GLN A 1 574 ? -41.827 -15.090 42.627 1.00 91.69 574 GLN A CA 1
ATOM 4591 C C . GLN A 1 574 ? -42.060 -14.905 44.134 1.00 91.69 574 GLN A C 1
ATOM 4593 O O . GLN A 1 574 ? -43.189 -15.064 44.589 1.00 91.69 574 GLN A O 1
ATOM 4598 N N . GLN A 1 575 ? -41.048 -14.441 44.874 1.00 86.56 575 GLN A N 1
ATOM 4599 C CA . GLN A 1 575 ? -41.167 -14.131 46.306 1.00 86.56 575 GLN A CA 1
ATOM 4600 C C . GLN A 1 575 ? -42.219 -13.039 46.579 1.00 86.56 575 GLN A C 1
ATOM 4602 O O . GLN A 1 575 ? -42.984 -13.138 47.534 1.00 86.56 575 GLN A O 1
ATOM 4607 N N . MET A 1 576 ? -42.330 -12.028 45.707 1.00 88.50 576 MET A N 1
ATOM 4608 C CA . MET A 1 576 ? -43.398 -11.021 45.770 1.00 88.50 576 MET A CA 1
ATOM 4609 C C . MET A 1 576 ? -44.794 -11.644 45.608 1.00 88.50 576 MET A C 1
ATOM 4611 O O . MET A 1 576 ? -45.718 -11.257 46.322 1.00 88.50 576 MET A O 1
ATOM 4615 N N . LYS A 1 577 ? -44.974 -12.594 44.680 1.00 93.44 577 LYS A N 1
ATOM 4616 C CA . LYS A 1 577 ? -46.258 -13.294 44.496 1.00 93.44 577 LYS A CA 1
ATOM 4617 C C . LYS A 1 577 ? -46.606 -14.171 45.694 1.00 93.44 577 LYS A C 1
ATOM 4619 O O . LYS A 1 577 ? -47.765 -14.212 46.085 1.00 93.44 577 LYS A O 1
ATOM 4624 N N . GLU A 1 578 ? -45.617 -14.845 46.270 1.00 91.62 578 GLU A N 1
ATOM 4625 C CA . GLU A 1 578 ? -45.784 -15.668 47.471 1.00 91.62 578 GLU A CA 1
ATOM 4626 C C . GLU A 1 578 ? -46.205 -14.801 48.668 1.00 91.62 578 GLU A C 1
ATOM 4628 O O . GLU A 1 578 ? -47.241 -15.074 49.270 1.00 91.62 578 GLU A O 1
ATOM 4633 N N . ALA A 1 579 ? -45.520 -13.679 48.912 1.00 84.62 579 ALA A N 1
ATOM 4634 C CA . ALA A 1 579 ? -45.883 -12.722 49.961 1.00 84.62 579 ALA A CA 1
ATOM 4635 C C . ALA A 1 579 ? -47.263 -12.062 49.748 1.00 84.62 579 ALA A C 1
ATOM 4637 O O . ALA A 1 579 ? -47.982 -11.805 50.714 1.00 84.62 579 ALA A O 1
ATOM 4638 N N . LEU A 1 580 ? -47.671 -11.803 48.496 1.00 84.69 580 LEU A N 1
ATOM 4639 C CA . LEU A 1 580 ? -49.035 -11.351 48.189 1.00 84.69 580 LEU A CA 1
ATOM 4640 C C . LEU A 1 580 ? -50.074 -12.432 48.514 1.00 84.69 580 LEU A C 1
ATOM 4642 O O . LEU A 1 580 ? -51.084 -12.121 49.140 1.00 84.69 580 LEU A O 1
ATOM 4646 N N . ARG A 1 581 ? -49.806 -13.693 48.156 1.00 90.44 581 ARG A N 1
ATOM 4647 C CA . ARG A 1 581 ? -50.695 -14.830 48.439 1.00 90.44 581 ARG A CA 1
ATOM 4648 C C . ARG A 1 581 ? -50.860 -15.055 49.945 1.00 90.44 581 ARG A C 1
ATOM 4650 O O . ARG A 1 581 ? -51.979 -15.226 50.416 1.00 90.44 581 ARG A O 1
ATOM 4657 N N . GLU A 1 582 ? -49.769 -14.977 50.708 1.00 86.56 582 GLU A N 1
ATOM 4658 C CA . GLU A 1 582 ? -49.795 -15.026 52.177 1.00 86.56 582 GLU A CA 1
ATOM 4659 C C . GLU A 1 582 ? -50.574 -13.844 52.780 1.00 86.56 582 GLU A C 1
ATOM 4661 O O . GLU A 1 582 ? -51.332 -14.020 53.733 1.00 86.56 582 GLU A O 1
ATOM 4666 N N . ALA A 1 583 ? -50.449 -12.639 52.212 1.00 81.94 583 ALA A N 1
ATOM 4667 C CA . ALA A 1 583 ? -51.212 -11.470 52.650 1.00 81.94 583 ALA A CA 1
ATOM 4668 C C . ALA A 1 583 ? -52.715 -11.567 52.315 1.00 81.94 583 ALA A C 1
ATOM 4670 O O . ALA A 1 583 ? -53.539 -11.022 53.051 1.00 81.94 583 ALA A O 1
ATOM 4671 N N . GLU A 1 584 ? -53.085 -12.255 51.233 1.00 89.62 584 GLU A N 1
ATOM 4672 C CA . GLU A 1 584 ? -54.474 -12.563 50.874 1.00 89.62 584 GLU A CA 1
ATOM 4673 C C . GLU A 1 584 ? -55.067 -13.643 51.792 1.00 89.62 584 GLU A C 1
ATOM 4675 O O . GLU A 1 584 ? -56.142 -13.432 52.353 1.00 89.62 584 GLU A O 1
ATOM 4680 N N . GLU A 1 585 ? -54.338 -14.729 52.064 1.00 89.38 585 GLU A N 1
ATOM 4681 C CA . GLU A 1 585 ? -54.739 -15.755 53.043 1.00 89.38 585 GLU A CA 1
ATOM 4682 C C . GLU A 1 585 ? -54.873 -15.169 54.460 1.00 89.38 585 GLU A C 1
ATOM 4684 O O . GLU A 1 585 ? -55.861 -15.416 55.153 1.00 89.38 585 GLU A O 1
ATOM 4689 N N . ALA A 1 586 ? -53.946 -14.297 54.871 1.00 82.19 586 ALA A N 1
ATOM 4690 C CA . ALA A 1 586 ? -54.019 -13.589 56.149 1.00 82.19 586 ALA A CA 1
ATOM 4691 C C . ALA A 1 586 ? -55.150 -12.542 56.214 1.00 82.19 586 ALA A C 1
ATOM 4693 O O . ALA A 1 586 ? -55.569 -12.168 57.313 1.00 82.19 586 ALA A O 1
ATOM 4694 N N . ARG A 1 587 ? -55.660 -12.052 55.074 1.00 83.62 587 ARG A N 1
ATOM 4695 C CA . ARG A 1 587 ? -56.883 -11.230 55.020 1.00 83.62 587 ARG A CA 1
ATOM 4696 C C . ARG A 1 587 ? -58.131 -12.097 55.145 1.00 83.62 587 ARG A C 1
ATOM 4698 O O . ARG A 1 587 ? -58.972 -11.780 55.980 1.00 83.62 587 ARG A O 1
ATOM 4705 N N . ALA A 1 588 ? -58.208 -13.200 54.400 1.00 88.31 588 ALA A N 1
ATOM 4706 C CA . ALA A 1 588 ? -59.317 -14.149 54.477 1.00 88.31 588 ALA A CA 1
ATOM 4707 C C . ALA A 1 588 ? -59.498 -14.683 55.910 1.00 88.31 588 ALA A C 1
ATOM 4709 O O . ALA A 1 588 ? -60.574 -14.538 56.482 1.00 88.31 588 ALA A O 1
ATOM 4710 N N . GLY A 1 589 ? -58.423 -15.154 56.554 1.00 86.81 589 GLY A N 1
ATOM 4711 C CA . GLY A 1 589 ? -58.477 -15.634 57.941 1.00 86.81 589 GLY A CA 1
ATOM 4712 C C . GLY A 1 589 ? -58.877 -14.560 58.968 1.00 86.81 589 GLY A C 1
ATOM 4713 O O . GLY A 1 589 ? -59.502 -14.873 59.980 1.00 86.81 589 GLY A O 1
ATOM 4714 N N . ARG A 1 590 ? -58.586 -13.272 58.714 1.00 85.81 590 ARG A N 1
ATOM 4715 C CA . ARG A 1 590 ? -59.100 -12.160 59.544 1.00 85.81 590 ARG A CA 1
ATOM 4716 C C . ARG A 1 590 ? -60.592 -11.924 59.333 1.00 85.81 590 ARG A C 1
ATOM 4718 O O . ARG A 1 590 ? -61.278 -11.577 60.290 1.00 85.81 590 ARG A O 1
ATOM 4725 N N . GLU A 1 591 ? -61.090 -12.077 58.111 1.00 87.50 591 GLU A N 1
ATOM 4726 C CA . GLU A 1 591 ? -62.510 -11.911 57.798 1.00 87.50 591 GLU A CA 1
ATOM 4727 C C . GLU A 1 591 ? -63.347 -13.082 58.337 1.00 87.50 591 GLU A C 1
ATOM 4729 O O . GLU A 1 591 ? -64.391 -12.855 58.949 1.00 87.50 591 GLU A O 1
ATOM 4734 N N . GLU A 1 592 ? -62.842 -14.314 58.242 1.00 89.31 592 GLU A N 1
ATOM 4735 C CA . GLU A 1 592 ? -63.400 -15.488 58.925 1.00 89.31 592 GLU A CA 1
ATOM 4736 C C . GLU A 1 592 ? -63.444 -15.286 60.447 1.00 89.31 592 GLU A C 1
ATOM 4738 O O . GLU A 1 592 ? -64.503 -15.447 61.056 1.00 89.31 592 GLU A O 1
ATOM 4743 N N . ALA A 1 593 ? -62.340 -14.845 61.063 1.00 83.31 593 ALA A N 1
ATOM 4744 C CA . ALA A 1 593 ? -62.295 -14.549 62.496 1.00 83.31 593 ALA A CA 1
ATOM 4745 C C . ALA A 1 593 ? -63.256 -13.414 62.903 1.00 83.31 593 ALA A C 1
ATOM 4747 O O . ALA A 1 593 ? -63.910 -13.504 63.942 1.00 83.31 593 ALA A O 1
ATOM 4748 N N . ALA A 1 594 ? -63.398 -12.369 62.081 1.00 86.31 594 ALA A N 1
ATOM 4749 C CA . ALA A 1 594 ? -64.349 -11.283 62.321 1.00 86.31 594 ALA A CA 1
ATOM 4750 C C . ALA A 1 594 ? -65.811 -11.749 62.205 1.00 86.31 594 ALA A C 1
ATOM 4752 O O . ALA A 1 594 ? -66.667 -11.290 62.962 1.00 86.31 594 ALA A O 1
ATOM 4753 N N . ASN A 1 595 ? -66.111 -12.679 61.297 1.00 89.00 595 ASN A N 1
ATOM 4754 C CA . ASN A 1 595 ? -67.438 -13.283 61.180 1.00 89.00 595 ASN A CA 1
ATOM 4755 C C . ASN A 1 595 ? -67.735 -14.232 62.351 1.00 89.00 595 ASN A C 1
ATOM 4757 O O . ASN A 1 595 ? -68.801 -14.124 62.955 1.00 89.00 595 ASN A O 1
ATOM 4761 N N . ALA A 1 596 ? -66.769 -15.054 62.768 1.00 86.12 596 ALA A N 1
ATOM 4762 C CA . ALA A 1 596 ? -66.881 -15.873 63.975 1.00 86.12 596 ALA A CA 1
ATOM 4763 C C . ALA A 1 596 ? -67.091 -15.020 65.244 1.00 86.12 596 ALA A C 1
ATOM 4765 O O . ALA A 1 596 ? -67.905 -15.376 66.097 1.00 86.12 596 ALA A O 1
ATOM 4766 N N . ALA A 1 597 ? -66.422 -13.864 65.347 1.00 83.00 597 ALA A N 1
ATOM 4767 C CA . ALA A 1 597 ? -66.627 -12.909 66.435 1.00 83.00 597 ALA A CA 1
ATOM 4768 C C . ALA A 1 597 ? -68.039 -12.295 66.417 1.00 83.00 597 ALA A C 1
ATOM 4770 O O . ALA A 1 597 ? -68.687 -12.249 67.459 1.00 83.00 597 ALA A O 1
ATOM 4771 N N . ARG A 1 598 ? -68.560 -11.898 65.245 1.00 91.25 598 ARG A N 1
ATOM 4772 C CA . ARG A 1 598 ? -69.951 -11.418 65.087 1.00 91.25 598 ARG A CA 1
ATOM 4773 C C . ARG A 1 598 ? -70.980 -12.480 65.479 1.00 91.25 598 ARG A C 1
ATOM 4775 O O . ARG A 1 598 ? -71.990 -12.153 66.097 1.00 91.25 598 ARG A O 1
ATOM 4782 N N . ASP A 1 599 ? -70.740 -13.747 65.149 1.00 88.44 599 ASP A N 1
ATOM 4783 C CA . ASP A 1 599 ? -71.633 -14.849 65.528 1.00 88.44 599 ASP A CA 1
ATOM 4784 C C . ASP A 1 599 ? -71.535 -15.213 67.015 1.00 88.44 599 ASP A C 1
ATOM 4786 O O . ASP A 1 599 ? -72.545 -15.570 67.622 1.00 88.44 599 ASP A O 1
ATOM 4790 N N . ALA A 1 600 ? -70.367 -15.051 67.642 1.00 81.75 600 ALA A N 1
ATOM 4791 C CA . ALA A 1 600 ? -70.245 -15.101 69.097 1.00 81.75 600 ALA A CA 1
ATOM 4792 C C . ALA A 1 600 ? -70.995 -13.933 69.767 1.00 81.75 600 ALA A C 1
ATOM 4794 O O . ALA A 1 600 ? -71.761 -14.157 70.699 1.00 81.75 600 ALA A O 1
ATOM 4795 N N . GLU A 1 601 ? -70.862 -12.709 69.251 1.00 84.94 601 GLU A N 1
ATOM 4796 C CA . GLU A 1 601 ? -71.557 -11.515 69.752 1.00 84.94 601 GLU A CA 1
ATOM 4797 C C . GLU A 1 601 ? -73.090 -11.639 69.632 1.00 84.94 601 GLU A C 1
ATOM 4799 O O . GLU A 1 601 ? -73.825 -11.253 70.540 1.00 84.94 601 GLU A O 1
ATOM 4804 N N . ARG A 1 602 ? -73.588 -12.247 68.544 1.00 92.44 602 ARG A N 1
ATOM 4805 C CA . ARG A 1 602 ? -75.007 -12.614 68.377 1.00 92.44 602 ARG A CA 1
ATOM 4806 C C . ARG A 1 602 ? -75.476 -13.622 69.430 1.00 92.44 602 ARG A C 1
ATOM 4808 O O . ARG A 1 602 ? -76.571 -13.462 69.959 1.00 92.44 602 ARG A O 1
ATOM 4815 N N . ARG A 1 603 ? -74.664 -14.639 69.748 1.00 91.06 603 ARG A N 1
ATOM 4816 C CA . ARG A 1 603 ? -74.979 -15.631 70.797 1.00 91.06 603 ARG A CA 1
ATOM 4817 C C . ARG A 1 603 ? -74.993 -15.003 72.188 1.00 91.06 603 ARG A C 1
ATOM 4819 O O . ARG A 1 603 ? -75.895 -15.307 72.955 1.00 91.06 603 ARG A O 1
ATOM 4826 N N . VAL A 1 604 ? -74.052 -14.106 72.493 1.00 84.44 604 VAL A N 1
ATOM 4827 C CA . VAL A 1 604 ? -74.051 -13.350 73.758 1.00 84.44 604 VAL A CA 1
ATOM 4828 C C . VAL A 1 604 ? -75.343 -12.544 73.893 1.00 84.44 604 VAL A C 1
ATOM 4830 O O . VAL A 1 604 ? -76.037 -12.706 74.885 1.00 84.44 604 VAL A O 1
ATOM 4833 N N . LYS A 1 605 ? -75.747 -11.795 72.860 1.00 87.81 605 LYS A N 1
ATOM 4834 C CA . LYS A 1 605 ? -76.993 -11.002 72.885 1.00 87.81 605 LYS A CA 1
ATOM 4835 C C . LYS A 1 605 ? -78.271 -11.843 72.984 1.00 87.81 605 LYS A C 1
ATOM 4837 O O . LYS A 1 605 ? -79.264 -11.371 73.527 1.00 87.81 605 LYS A O 1
ATOM 4842 N N . ALA A 1 606 ? -78.256 -13.084 72.492 1.00 87.06 606 ALA A N 1
ATOM 4843 C CA . ALA A 1 606 ? -79.345 -14.034 72.721 1.00 87.06 606 ALA A CA 1
ATOM 4844 C C . ALA A 1 606 ? -79.392 -14.495 74.191 1.00 87.06 606 ALA A C 1
ATOM 4846 O O . ALA A 1 606 ? -80.446 -14.421 74.814 1.00 87.06 606 ALA A O 1
ATOM 4847 N N . LEU A 1 607 ? -78.246 -14.870 74.771 1.00 84.56 607 LEU A N 1
ATOM 4848 C CA . LEU A 1 607 ? -78.137 -15.267 76.182 1.00 84.56 607 LEU A CA 1
ATOM 4849 C C . LEU A 1 607 ? -78.459 -14.111 77.149 1.00 84.56 607 LEU A C 1
ATOM 4851 O O . LEU A 1 607 ? -79.053 -14.338 78.198 1.00 84.56 607 LEU A O 1
ATOM 4855 N N . GLU A 1 608 ? -78.118 -12.868 76.797 1.00 83.31 608 GLU A N 1
ATOM 4856 C CA . GLU A 1 608 ? -78.512 -11.661 77.539 1.00 83.31 608 GLU A CA 1
ATOM 4857 C C . GLU A 1 608 ? -80.039 -11.468 77.540 1.00 83.31 608 GLU A C 1
ATOM 4859 O O . GLU A 1 608 ? -80.615 -11.124 78.571 1.00 83.31 608 GLU A O 1
ATOM 4864 N N . ALA A 1 609 ? -80.712 -11.737 76.414 1.00 85.50 609 ALA A N 1
ATOM 4865 C CA . ALA A 1 609 ? -82.171 -11.683 76.323 1.00 85.50 609 ALA A CA 1
ATOM 4866 C C . ALA A 1 609 ? -82.852 -12.831 77.096 1.00 85.50 609 ALA A C 1
ATOM 4868 O O . ALA A 1 609 ? -83.834 -12.593 77.796 1.00 85.50 609 ALA A O 1
ATOM 4869 N N . GLU A 1 610 ? -82.308 -14.051 77.032 1.00 85.06 610 GLU A N 1
ATOM 4870 C CA . GLU A 1 610 ? -82.771 -15.197 77.833 1.00 85.06 610 GLU A CA 1
ATOM 4871 C C . GLU A 1 610 ? -82.614 -14.931 79.344 1.00 85.06 610 GLU A C 1
ATOM 4873 O O . GLU A 1 610 ? -83.526 -15.210 80.123 1.00 85.06 610 GLU A O 1
ATOM 4878 N N . ALA A 1 611 ? -81.501 -14.320 79.766 1.00 81.12 611 ALA A N 1
ATOM 4879 C CA . ALA A 1 611 ? -81.273 -13.930 81.158 1.00 81.12 611 ALA A CA 1
ATOM 4880 C C . ALA A 1 611 ? -82.228 -12.817 81.631 1.00 81.12 611 ALA A C 1
ATOM 4882 O O . ALA A 1 611 ? -82.699 -12.857 82.768 1.00 81.12 611 ALA A O 1
ATOM 4883 N N . LEU A 1 612 ? -82.554 -11.847 80.766 1.00 87.06 612 LEU A N 1
ATOM 4884 C CA . LEU A 1 612 ? -83.574 -10.831 81.054 1.00 87.06 612 LEU A CA 1
ATOM 4885 C C . LEU A 1 612 ? -84.969 -11.453 81.202 1.00 87.06 612 LEU A C 1
ATOM 4887 O O . LEU A 1 612 ? -85.668 -11.125 82.158 1.00 87.06 612 LEU A O 1
ATOM 4891 N N . GLN A 1 613 ? -85.347 -12.397 80.333 1.00 86.56 613 GLN A N 1
ATOM 4892 C CA . GLN A 1 613 ? -86.616 -13.120 80.460 1.00 86.56 613 GLN A CA 1
ATOM 4893 C C . GLN A 1 613 ? -86.695 -13.878 81.798 1.00 86.56 613 GLN A C 1
ATOM 4895 O O . GLN A 1 613 ? -87.687 -13.755 82.514 1.00 86.56 613 GLN A O 1
ATOM 4900 N N . GLN A 1 614 ? -85.635 -14.593 82.192 1.00 82.69 614 GLN A N 1
ATOM 4901 C CA . GLN A 1 614 ? -85.592 -15.285 83.488 1.00 82.69 614 GLN A CA 1
ATOM 4902 C C . GLN A 1 614 ? -85.666 -14.318 84.684 1.00 82.69 614 GLN A C 1
ATOM 4904 O O . GLN A 1 614 ? -86.256 -14.656 85.711 1.00 82.69 614 GLN A O 1
ATOM 4909 N N . ALA A 1 615 ? -85.124 -13.102 84.564 1.00 79.88 615 ALA A N 1
ATOM 4910 C CA . ALA A 1 615 ? -85.266 -12.067 85.588 1.00 79.88 615 ALA A CA 1
ATOM 4911 C C . ALA A 1 615 ? -86.707 -11.523 85.683 1.00 79.88 615 ALA A C 1
ATOM 4913 O O . ALA A 1 615 ? -87.195 -11.276 86.788 1.00 79.88 615 ALA A O 1
ATOM 4914 N N . GLU A 1 616 ? -87.417 -11.376 84.559 1.00 86.69 616 GLU A N 1
ATOM 4915 C CA . GLU A 1 616 ? -88.839 -10.998 84.548 1.00 86.69 616 GLU A CA 1
ATOM 4916 C C . GLU A 1 616 ? -89.739 -12.102 85.128 1.00 86.69 616 GLU A C 1
ATOM 4918 O O . GLU A 1 616 ? -90.641 -11.803 85.918 1.00 86.69 616 GLU A O 1
ATOM 4923 N N . GLU A 1 617 ? -89.462 -13.370 84.804 1.00 84.12 617 GLU A N 1
ATOM 4924 C CA . GLU A 1 617 ? -90.137 -14.549 85.365 1.00 84.12 617 GLU A CA 1
ATOM 4925 C C . GLU A 1 617 ? -89.919 -14.654 86.886 1.00 84.12 617 GLU A C 1
ATOM 4927 O O . GLU A 1 617 ? -90.883 -14.819 87.642 1.00 84.12 617 GLU A O 1
ATOM 4932 N N . LEU A 1 618 ? -88.685 -14.452 87.365 1.00 80.12 618 LEU A N 1
ATOM 4933 C CA . LEU A 1 618 ? -88.376 -14.382 88.797 1.00 80.12 618 LEU A CA 1
ATOM 4934 C C . LEU A 1 618 ? -89.131 -13.232 89.480 1.00 80.12 618 LEU A C 1
ATOM 4936 O O . LEU A 1 618 ? -89.801 -13.445 90.491 1.00 80.12 618 LEU A O 1
ATOM 4940 N N . ALA A 1 619 ? -89.103 -12.028 88.903 1.00 84.44 619 ALA A N 1
ATOM 4941 C CA . ALA A 1 619 ? -89.815 -10.872 89.445 1.00 84.44 619 ALA A CA 1
ATOM 4942 C C . ALA A 1 619 ? -91.347 -11.045 89.417 1.00 84.44 619 ALA A C 1
ATOM 4944 O O . ALA A 1 619 ? -92.056 -10.380 90.175 1.00 84.44 619 ALA A O 1
ATOM 4945 N N . ALA A 1 620 ? -91.896 -11.888 88.536 1.00 84.06 620 ALA A N 1
ATOM 4946 C CA . ALA A 1 620 ? -93.304 -12.286 88.563 1.00 84.06 620 ALA A CA 1
ATOM 4947 C C . ALA A 1 620 ? -93.586 -13.280 89.706 1.00 84.06 620 ALA A C 1
ATOM 4949 O O . ALA A 1 620 ? -94.561 -13.103 90.439 1.00 84.06 620 ALA A O 1
ATOM 4950 N N . SER A 1 621 ? -92.693 -14.251 89.926 1.00 78.69 621 SER A N 1
ATOM 4951 C CA . SER A 1 621 ? -92.762 -15.180 91.061 1.00 78.69 621 SER A CA 1
ATOM 4952 C C . SER A 1 621 ? -92.680 -14.457 92.414 1.00 78.69 621 SER A C 1
ATOM 4954 O O . SER A 1 621 ? -93.452 -14.764 93.321 1.00 78.69 621 SER A O 1
ATOM 4956 N N . GLU A 1 622 ? -91.809 -13.453 92.560 1.00 76.50 622 GLU A N 1
ATOM 4957 C CA . GLU A 1 622 ? -91.729 -12.627 93.778 1.00 76.50 622 GLU A CA 1
ATOM 4958 C C . GLU A 1 622 ? -93.019 -11.839 94.051 1.00 76.50 622 GLU A C 1
ATOM 4960 O O . GLU A 1 622 ? -93.421 -11.688 95.207 1.00 76.50 622 GLU A O 1
ATOM 4965 N N . ARG A 1 623 ? -93.696 -11.355 92.999 1.00 86.50 623 ARG A N 1
ATOM 4966 C CA . ARG A 1 623 ? -94.999 -10.679 93.118 1.00 86.50 623 ARG A CA 1
ATOM 4967 C C . ARG A 1 623 ? -96.091 -11.640 93.585 1.00 86.50 623 ARG A C 1
ATOM 4969 O O . ARG A 1 623 ? -96.837 -11.284 94.492 1.00 86.50 623 ARG A O 1
ATOM 4976 N N . ALA A 1 624 ? -96.141 -12.855 93.035 1.00 82.50 624 ALA A N 1
ATOM 4977 C CA . ALA A 1 624 ? -97.066 -13.893 93.496 1.00 82.50 624 ALA A CA 1
ATOM 4978 C C . ALA A 1 624 ? -96.809 -14.278 94.967 1.00 82.50 624 ALA A C 1
ATOM 4980 O O . ALA A 1 624 ? -97.752 -14.375 95.749 1.00 82.50 624 ALA A O 1
ATOM 4981 N N . ARG A 1 625 ? -95.534 -14.404 95.370 1.00 82.81 625 ARG A N 1
ATOM 4982 C CA . ARG A 1 625 ? -95.140 -14.672 96.764 1.00 82.81 625 ARG A CA 1
ATOM 4983 C C . ARG A 1 625 ? -95.660 -13.597 97.727 1.00 82.81 625 ARG A C 1
ATOM 4985 O O . ARG A 1 625 ? -96.261 -13.939 98.737 1.00 82.81 625 ARG A O 1
ATOM 4992 N N . ARG A 1 626 ? -95.497 -12.311 97.383 1.00 79.06 626 ARG A N 1
ATOM 4993 C CA . ARG A 1 626 ? -95.994 -11.185 98.202 1.00 79.06 626 ARG A CA 1
ATOM 4994 C C . ARG A 1 626 ? -97.512 -11.126 98.321 1.00 79.06 626 ARG A C 1
ATOM 4996 O O . ARG A 1 626 ? -98.009 -10.639 99.329 1.00 79.06 626 ARG A O 1
ATOM 5003 N N . GLN A 1 627 ? -98.246 -11.605 97.320 1.00 75.56 627 GLN A N 1
ATOM 5004 C CA . GLN A 1 627 ? -99.701 -11.666 97.414 1.00 75.56 627 GLN A CA 1
ATOM 5005 C C . GLN A 1 627 ? -100.150 -12.743 98.417 1.00 75.56 627 GLN A C 1
ATOM 5007 O O . GLN A 1 627 ? -100.996 -12.462 99.259 1.00 75.56 627 GLN A O 1
ATOM 5012 N N . ALA A 1 628 ? -99.508 -13.917 98.417 1.00 70.31 628 ALA A N 1
ATOM 5013 C CA . ALA A 1 628 ? -99.753 -14.951 99.427 1.00 70.31 628 ALA A CA 1
ATOM 5014 C C . ALA A 1 628 ? -99.337 -14.519 100.853 1.00 70.31 628 ALA A C 1
ATOM 5016 O O . ALA A 1 628 ? -99.958 -14.933 101.829 1.00 70.31 628 ALA A O 1
ATOM 5017 N N . GLU A 1 629 ? -98.314 -13.665 100.992 1.00 71.00 629 GLU A N 1
ATOM 5018 C CA . GLU A 1 629 ? -97.949 -13.055 102.283 1.00 71.00 629 GLU A CA 1
ATOM 5019 C C . GLU A 1 629 ? -99.027 -12.083 102.798 1.00 71.00 629 GLU A C 1
ATOM 5021 O O . GLU A 1 629 ? -99.305 -12.077 103.992 1.00 71.00 629 GLU A O 1
ATOM 5026 N N . ALA A 1 630 ? -99.681 -11.314 101.919 1.00 72.50 630 ALA A N 1
ATOM 5027 C CA . ALA A 1 630 ? -100.794 -10.443 102.310 1.00 72.50 630 ALA A CA 1
ATOM 5028 C C . ALA A 1 630 ? -102.050 -11.244 102.706 1.00 72.50 630 ALA A C 1
ATOM 5030 O O . ALA A 1 630 ? -102.674 -10.946 103.720 1.00 72.50 630 ALA A O 1
ATOM 5031 N N . GLU A 1 631 ? -102.371 -12.311 101.965 1.00 70.81 631 GLU A N 1
ATOM 5032 C CA . GLU A 1 631 ? -103.491 -13.217 102.276 1.00 70.81 631 GLU A CA 1
ATOM 5033 C C . GLU A 1 631 ? -103.321 -13.917 103.646 1.00 70.81 631 GLU A C 1
ATOM 5035 O O . GLU A 1 631 ? -104.310 -14.229 104.308 1.00 70.81 631 GLU A O 1
ATOM 5040 N N . ARG A 1 632 ? -102.078 -14.119 104.115 1.00 71.00 632 ARG A N 1
ATOM 5041 C CA . ARG A 1 632 ? -101.768 -14.566 105.489 1.00 71.00 632 ARG A CA 1
ATOM 5042 C C . ARG A 1 632 ? -102.067 -13.484 106.532 1.00 71.00 632 ARG A C 1
ATOM 5044 O O . ARG A 1 632 ? -102.562 -13.811 107.608 1.00 71.00 632 ARG A O 1
ATOM 5051 N N . ASP A 1 633 ? -101.742 -12.228 106.245 1.00 68.12 633 ASP A N 1
ATOM 5052 C CA . ASP A 1 633 ? -101.840 -11.137 107.221 1.00 68.12 633 ASP A CA 1
ATOM 5053 C C . ASP A 1 633 ? -103.296 -10.698 107.451 1.00 68.12 633 ASP A C 1
ATOM 5055 O O . ASP A 1 633 ? -103.683 -10.470 108.598 1.00 68.12 633 ASP A O 1
ATOM 5059 N N . ASP A 1 634 ? -104.141 -10.727 106.413 1.00 69.56 634 ASP A N 1
ATOM 5060 C CA . ASP A 1 634 ? -105.597 -10.551 106.550 1.00 69.56 634 ASP A CA 1
ATOM 5061 C C . ASP A 1 634 ? -106.218 -11.622 107.481 1.00 69.56 634 ASP A C 1
ATOM 5063 O O . ASP A 1 634 ? -107.058 -11.315 108.330 1.00 69.56 634 ASP A O 1
ATOM 5067 N N . LEU A 1 635 ? -105.758 -12.880 107.386 1.00 60.88 635 LEU A N 1
ATOM 5068 C CA . LEU A 1 635 ? -106.169 -13.973 108.283 1.00 60.88 635 LEU A CA 1
ATOM 5069 C C . LEU A 1 635 ? -105.639 -13.804 109.720 1.00 60.88 635 LEU A C 1
ATOM 5071 O O . LEU A 1 635 ? -106.220 -14.351 110.660 1.00 60.88 635 LEU A O 1
ATOM 5075 N N . LEU A 1 636 ? -104.552 -13.052 109.914 1.00 48.22 636 LEU A N 1
ATOM 5076 C CA . LEU A 1 636 ? -103.983 -12.775 111.234 1.00 48.22 636 LEU A CA 1
ATOM 5077 C C . LEU A 1 636 ? -104.851 -11.778 112.023 1.00 48.22 636 LEU A C 1
ATOM 5079 O O . LEU A 1 636 ? -105.030 -11.930 113.234 1.00 48.22 636 LEU A O 1
ATOM 5083 N N . ASP A 1 637 ? -105.449 -10.795 111.344 1.00 54.38 637 ASP A N 1
ATOM 5084 C CA . ASP A 1 637 ? -106.322 -9.797 111.975 1.00 54.38 637 ASP A CA 1
ATOM 5085 C C . ASP A 1 637 ? -107.742 -10.309 112.286 1.00 54.38 637 ASP A C 1
ATOM 5087 O O . ASP A 1 637 ? -108.387 -9.806 113.217 1.00 54.38 637 ASP A O 1
ATOM 5091 N N . GLU A 1 638 ? -108.209 -11.377 111.627 1.00 54.88 638 GLU A N 1
ATOM 5092 C CA . GLU A 1 638 ? -109.394 -12.117 112.093 1.00 54.88 638 GLU A CA 1
ATOM 5093 C C . GLU A 1 638 ? -109.159 -12.744 113.484 1.00 54.88 638 GLU A C 1
ATOM 5095 O O . GLU A 1 638 ? -110.049 -12.710 114.339 1.00 54.88 638 GLU A O 1
ATOM 5100 N N . VAL A 1 639 ? -107.947 -13.246 113.760 1.00 49.69 639 VAL A N 1
ATOM 5101 C CA . VAL A 1 639 ? -107.582 -13.864 115.053 1.00 49.69 639 VAL A CA 1
ATOM 5102 C C . VAL A 1 639 ? -107.482 -12.829 116.184 1.00 49.69 639 VAL A C 1
ATOM 5104 O O . VAL A 1 639 ? -107.828 -13.124 117.332 1.00 49.69 639 VAL A O 1
ATOM 5107 N N . ASN A 1 640 ? -107.063 -11.596 115.881 1.00 44.06 640 ASN A N 1
ATOM 5108 C CA . ASN A 1 640 ? -106.859 -10.538 116.879 1.00 44.06 640 ASN A CA 1
ATOM 5109 C C . ASN A 1 640 ? -108.160 -10.018 117.533 1.00 44.06 640 ASN A C 1
ATOM 5111 O O . ASN A 1 640 ? -108.112 -9.431 118.618 1.00 44.06 640 ASN A O 1
ATOM 5115 N N . ASN A 1 641 ? -109.330 -10.239 116.923 1.00 46.19 641 ASN A N 1
ATOM 5116 C CA . ASN A 1 641 ? -110.593 -9.613 117.341 1.00 46.19 641 ASN A CA 1
ATOM 5117 C C . ASN A 1 641 ? -111.380 -10.344 118.455 1.00 46.19 641 ASN A C 1
ATOM 5119 O O . ASN A 1 641 ? -112.435 -9.859 118.873 1.00 46.19 641 ASN A O 1
ATOM 5123 N N . SER A 1 642 ? -110.900 -11.477 118.986 1.00 38.22 642 SER A N 1
ATOM 5124 C CA . SER A 1 642 ? -111.633 -12.263 120.000 1.00 38.22 642 SER A CA 1
ATOM 5125 C C . SER A 1 642 ? -110.835 -12.542 121.282 1.00 38.22 642 SER A C 1
ATOM 5127 O O . SER A 1 642 ? -110.034 -13.473 121.338 1.00 38.22 642 SER A O 1
ATOM 5129 N N . SER A 1 643 ? -111.097 -11.789 122.360 1.00 34.91 643 SER A N 1
ATOM 5130 C CA . SER A 1 643 ? -110.470 -12.028 123.673 1.00 34.91 643 SER A CA 1
ATOM 5131 C C . SER A 1 643 ? -111.334 -11.603 124.869 1.00 34.91 643 SER A C 1
ATOM 5133 O O . SER A 1 643 ? -111.537 -10.414 125.106 1.00 34.91 643 SER A O 1
ATOM 5135 N N . SER A 1 644 ? -111.787 -12.568 125.686 1.00 33.72 644 SER A N 1
ATOM 5136 C CA . SER A 1 644 ? -111.946 -12.363 127.141 1.00 33.72 644 SER A CA 1
ATOM 5137 C C . SER A 1 644 ? -112.098 -13.666 127.958 1.00 33.72 644 SER A C 1
ATOM 5139 O O . SER A 1 644 ? -113.121 -14.329 127.897 1.00 33.72 644 SER A O 1
ATOM 5141 N N . LYS A 1 645 ? -111.084 -13.938 128.802 1.00 42.97 645 LYS A N 1
ATOM 5142 C CA . LYS A 1 645 ? -111.103 -14.615 130.130 1.00 42.97 645 LYS A CA 1
ATOM 5143 C C . LYS A 1 645 ? -111.777 -15.998 130.300 1.00 42.97 645 LYS A C 1
ATOM 5145 O O . LYS A 1 645 ? -112.966 -16.165 130.074 1.00 42.97 645 LYS A O 1
ATOM 5150 N N . GLY A 1 646 ? -111.060 -16.937 130.935 1.00 37.22 646 GLY A N 1
ATOM 5151 C CA . GLY A 1 646 ? -111.659 -18.193 131.417 1.00 37.22 646 GLY A CA 1
ATOM 5152 C C . GLY A 1 646 ? -110.726 -19.114 132.219 1.00 37.22 646 GLY A C 1
ATOM 5153 O O . GLY A 1 646 ? -110.477 -18.896 133.402 1.00 37.22 646 GLY A O 1
ATOM 5154 N N . THR A 1 647 ? -110.248 -20.179 131.577 1.00 48.25 647 THR A N 1
ATOM 5155 C CA . THR A 1 647 ? -109.696 -21.415 132.177 1.00 48.25 647 THR A CA 1
ATOM 5156 C C . THR A 1 647 ? -108.162 -21.422 132.321 1.00 48.25 647 THR A C 1
ATOM 5158 O O . THR A 1 647 ? -107.468 -22.370 131.960 1.00 48.25 647 THR A O 1
ATOM 5161 N N . LEU A 1 648 ? -107.630 -20.333 132.875 1.00 53.47 648 LEU A N 1
ATOM 5162 C CA . LEU A 1 648 ? -106.263 -19.813 132.688 1.00 53.47 648 LEU A CA 1
ATOM 5163 C C . LEU A 1 648 ? -105.052 -20.582 133.290 1.00 53.47 648 LEU A C 1
ATOM 5165 O O . LEU A 1 648 ? -104.029 -19.957 133.543 1.00 53.47 648 LEU A O 1
ATOM 5169 N N . LEU A 1 649 ? -105.110 -21.899 133.540 1.00 48.72 649 LEU A N 1
ATOM 5170 C CA . LEU A 1 649 ? -103.984 -22.629 134.179 1.00 48.72 649 LEU A CA 1
ATOM 5171 C C . LEU A 1 649 ? -103.574 -23.982 133.567 1.00 48.72 649 LEU A C 1
ATOM 5173 O O . LEU A 1 649 ? -102.526 -24.504 133.940 1.00 48.72 649 LEU A O 1
ATOM 5177 N N . VAL A 1 650 ? -104.331 -24.549 132.621 1.00 55.31 650 VAL A N 1
ATOM 5178 C CA . VAL A 1 650 ? -103.892 -25.751 131.870 1.00 55.31 650 VAL A CA 1
ATOM 5179 C C . VAL A 1 650 ? -103.407 -25.368 130.475 1.00 55.31 650 VAL A C 1
ATOM 5181 O O . VAL A 1 650 ? -102.348 -25.821 130.038 1.00 55.31 650 VAL A O 1
ATOM 5184 N N . ASP A 1 651 ? -104.133 -24.469 129.812 1.00 54.78 651 ASP A N 1
ATOM 5185 C CA . ASP A 1 651 ? -103.756 -23.958 128.494 1.00 54.78 651 ASP A CA 1
ATOM 5186 C C . ASP A 1 651 ? -102.503 -23.075 128.561 1.00 54.78 651 ASP A C 1
ATOM 5188 O O . ASP A 1 651 ? -101.715 -23.079 127.624 1.00 54.78 651 ASP A O 1
ATOM 5192 N N . GLU A 1 652 ? -102.239 -22.416 129.696 1.00 59.31 652 GLU A N 1
ATOM 5193 C CA . GLU A 1 652 ? -101.029 -21.608 129.907 1.00 59.31 652 GLU A CA 1
ATOM 5194 C C . GLU A 1 652 ? -99.743 -22.453 129.781 1.00 59.31 652 GLU A C 1
ATOM 5196 O O . GLU A 1 652 ? -98.761 -22.002 129.196 1.00 59.31 652 GLU A O 1
ATOM 5201 N N . LYS A 1 653 ? -99.762 -23.723 130.224 1.00 53.38 653 LYS A N 1
ATOM 5202 C CA . LYS A 1 653 ? -98.630 -24.656 130.058 1.00 53.38 653 LYS A CA 1
ATOM 5203 C C . LYS A 1 653 ? -98.404 -25.009 128.587 1.00 53.38 653 LYS A C 1
ATOM 5205 O O . LYS A 1 653 ? -97.284 -24.893 128.103 1.00 53.38 653 LYS A O 1
ATOM 5210 N N . LYS A 1 654 ? -99.471 -25.370 127.864 1.00 64.69 654 LYS A N 1
ATOM 5211 C CA . LYS A 1 654 ? -99.404 -25.660 126.420 1.00 64.69 654 LYS A CA 1
ATOM 5212 C C . LYS A 1 654 ? -99.032 -24.429 125.596 1.00 64.69 654 LYS A C 1
ATOM 5214 O O . LYS A 1 654 ? -98.369 -24.556 124.577 1.00 64.69 654 LYS A O 1
ATOM 5219 N N . ARG A 1 655 ? -99.443 -23.240 126.038 1.00 69.38 655 ARG A N 1
ATOM 5220 C CA . ARG A 1 655 ? -99.099 -21.955 125.427 1.00 69.38 655 ARG A CA 1
ATOM 5221 C C . ARG A 1 655 ? -97.633 -21.601 125.642 1.00 69.38 655 ARG A C 1
ATOM 5223 O O . ARG A 1 655 ? -97.029 -21.047 124.735 1.00 69.38 655 ARG A O 1
ATOM 5230 N N . LEU A 1 656 ? -97.055 -21.930 126.798 1.00 60.12 656 LEU A N 1
ATOM 5231 C CA . LEU A 1 656 ? -95.614 -21.810 127.022 1.00 60.12 656 LEU A CA 1
ATOM 5232 C C . LEU A 1 656 ? -94.831 -22.835 126.192 1.00 60.12 656 LEU A C 1
ATOM 5234 O O . LEU A 1 656 ? -93.851 -22.456 125.570 1.00 60.12 656 LEU A O 1
ATOM 5238 N N . GLU A 1 657 ? -95.296 -24.083 126.091 1.00 66.81 657 GLU A N 1
ATOM 5239 C CA . GLU A 1 657 ? -94.691 -25.108 125.220 1.00 66.81 657 GLU A CA 1
ATOM 5240 C C . GLU A 1 657 ? -94.747 -24.706 123.733 1.00 66.81 657 GLU A C 1
ATOM 5242 O O . GLU A 1 657 ? -93.734 -24.760 123.044 1.00 66.81 657 GLU A O 1
ATOM 5247 N N . ALA A 1 658 ? -95.888 -24.204 123.250 1.00 73.12 658 ALA A N 1
ATOM 5248 C CA . ALA A 1 658 ? -96.025 -23.686 121.887 1.00 73.12 658 ALA A CA 1
ATOM 5249 C C . ALA A 1 658 ? -95.243 -22.380 121.653 1.00 73.12 658 ALA A C 1
ATOM 5251 O O . ALA A 1 658 ? -94.787 -22.134 120.542 1.00 73.12 658 ALA A O 1
ATOM 5252 N N . ARG A 1 659 ? -95.061 -21.541 122.683 1.00 73.88 659 ARG A N 1
ATOM 5253 C CA . ARG A 1 659 ? -94.242 -20.323 122.591 1.00 73.88 659 ARG A CA 1
ATOM 5254 C C . ARG A 1 659 ? -92.744 -20.617 122.647 1.00 73.88 659 ARG A C 1
ATOM 5256 O O . ARG A 1 659 ? -91.983 -19.833 122.103 1.00 73.88 659 ARG A O 1
ATOM 5263 N N . ILE A 1 660 ? -92.327 -21.719 123.269 1.00 69.69 660 ILE A N 1
ATOM 5264 C CA . ILE A 1 660 ? -90.960 -22.234 123.136 1.00 69.69 660 ILE A CA 1
ATOM 5265 C C . ILE A 1 660 ? -90.749 -22.692 121.692 1.00 69.69 660 ILE A C 1
ATOM 5267 O O . ILE A 1 660 ? -89.851 -22.166 121.055 1.00 69.69 660 ILE A O 1
ATOM 5271 N N . ALA A 1 661 ? -91.641 -23.520 121.137 1.00 73.94 661 ALA A N 1
ATOM 5272 C CA . ALA A 1 661 ? -91.547 -23.950 119.737 1.00 73.94 661 ALA A CA 1
ATOM 5273 C C . ALA A 1 661 ? -91.537 -22.774 118.736 1.00 73.94 661 ALA A C 1
ATOM 5275 O O . ALA A 1 661 ? -90.743 -22.773 117.805 1.00 73.94 661 ALA A O 1
ATOM 5276 N N . ALA A 1 662 ? -92.358 -21.739 118.955 1.00 74.50 662 ALA A N 1
ATOM 5277 C CA . ALA A 1 662 ? -92.335 -20.530 118.127 1.00 74.50 662 ALA A CA 1
ATOM 5278 C C . ALA A 1 662 ? -91.037 -19.716 118.287 1.00 74.50 662 ALA A C 1
ATOM 5280 O O . ALA A 1 662 ? -90.546 -19.173 117.311 1.00 74.50 662 ALA A O 1
ATOM 5281 N N . LEU A 1 663 ? -90.451 -19.656 119.490 1.00 71.00 663 LEU A N 1
ATOM 5282 C CA . LEU A 1 663 ? -89.150 -19.007 119.711 1.00 71.00 663 LEU A CA 1
ATOM 5283 C C . LEU A 1 663 ? -87.965 -19.852 119.212 1.00 71.00 663 LEU A C 1
ATOM 5285 O O . LEU A 1 663 ? -86.893 -19.303 118.986 1.00 71.00 663 LEU A O 1
ATOM 5289 N N . GLU A 1 664 ? -88.139 -21.165 119.053 1.00 71.38 664 GLU A N 1
ATOM 5290 C CA . GLU A 1 664 ? -87.200 -22.051 118.357 1.00 71.38 664 GLU A CA 1
ATOM 5291 C C . GLU A 1 664 ? -87.292 -21.828 116.834 1.00 71.38 664 GLU A C 1
ATOM 5293 O O . GLU A 1 664 ? -86.261 -21.702 116.183 1.00 71.38 664 GLU A O 1
ATOM 5298 N N . GLU A 1 665 ? -88.500 -21.658 116.282 1.00 74.94 665 GLU A N 1
ATOM 5299 C CA . GLU A 1 665 ? -88.733 -21.304 114.870 1.00 74.94 665 GLU A CA 1
ATOM 5300 C C . GLU A 1 665 ? -88.226 -19.883 114.534 1.00 74.94 665 GLU A C 1
ATOM 5302 O O . GLU A 1 665 ? -87.448 -19.733 113.595 1.00 74.94 665 GLU A O 1
ATOM 5307 N N . ASP A 1 666 ? -88.531 -18.866 115.357 1.00 76.31 666 ASP A N 1
ATOM 5308 C CA . ASP A 1 666 ? -87.972 -17.502 115.252 1.00 76.31 666 ASP A CA 1
ATOM 5309 C C . ASP A 1 666 ? -86.424 -17.516 115.289 1.00 76.31 666 ASP A C 1
ATOM 5311 O O . ASP A 1 666 ? -85.757 -16.737 114.602 1.00 76.31 666 ASP A O 1
ATOM 5315 N N . LEU A 1 667 ? -85.829 -18.395 116.109 1.00 70.31 667 LEU A N 1
ATOM 5316 C CA . LEU A 1 667 ? -84.376 -18.524 116.262 1.00 70.31 667 LEU A CA 1
ATOM 5317 C C . LEU A 1 667 ? -83.728 -19.263 115.082 1.00 70.31 667 LEU A C 1
ATOM 5319 O O . LEU A 1 667 ? -82.596 -18.941 114.719 1.00 70.31 667 LEU A O 1
ATOM 5323 N N . ASP A 1 668 ? -84.410 -20.232 114.475 1.00 76.50 668 ASP A N 1
ATOM 5324 C CA . ASP A 1 668 ? -83.964 -20.897 113.245 1.00 76.50 668 ASP A CA 1
ATOM 5325 C C . ASP A 1 668 ? -84.133 -19.980 112.013 1.00 76.50 668 ASP A C 1
ATOM 5327 O O . ASP A 1 668 ? -83.246 -19.950 111.153 1.00 76.50 668 ASP A O 1
ATOM 5331 N N . GLU A 1 669 ? -85.181 -19.144 111.953 1.00 77.00 669 GLU A N 1
ATOM 5332 C CA . GLU A 1 669 ? -85.303 -18.082 110.940 1.00 77.00 669 GLU A CA 1
ATOM 5333 C C . GLU A 1 669 ? -84.192 -17.030 111.082 1.00 77.00 669 GLU A C 1
ATOM 5335 O O . GLU A 1 669 ? -83.536 -16.699 110.090 1.00 77.00 669 GLU A O 1
ATOM 5340 N N . GLU A 1 670 ? -83.894 -16.548 112.295 1.00 70.25 670 GLU A N 1
ATOM 5341 C CA . GLU A 1 670 ? -82.791 -15.598 112.500 1.00 70.25 670 GLU A CA 1
ATOM 5342 C C . GLU A 1 670 ? -81.406 -16.225 112.282 1.00 70.25 670 GLU A C 1
ATOM 5344 O O . GLU A 1 670 ? -80.507 -15.549 111.775 1.00 70.25 670 GLU A O 1
ATOM 5349 N N . GLN A 1 671 ? -81.217 -17.522 112.558 1.00 69.25 671 GLN A N 1
ATOM 5350 C CA . GLN A 1 671 ? -80.022 -18.250 112.114 1.00 69.25 671 GLN A CA 1
ATOM 5351 C C . GLN A 1 671 ? -79.927 -18.272 110.581 1.00 69.25 671 GLN A C 1
ATOM 5353 O O . GLN A 1 671 ? -78.860 -17.974 110.041 1.00 69.25 671 GLN A O 1
ATOM 5358 N N . SER A 1 672 ? -81.027 -18.535 109.867 1.00 79.62 672 SER A N 1
ATOM 5359 C CA . SER A 1 672 ? -81.051 -18.515 108.398 1.00 79.62 672 SER A CA 1
ATOM 5360 C C . SER A 1 672 ? -80.778 -17.114 107.828 1.00 79.62 672 SER A C 1
ATOM 5362 O O . SER A 1 672 ? -79.974 -16.961 106.903 1.00 79.62 672 SER A O 1
ATOM 5364 N N . ASN A 1 673 ? -81.342 -16.061 108.428 1.00 78.56 673 ASN A N 1
ATOM 5365 C CA . ASN A 1 673 ? -81.015 -14.672 108.095 1.00 78.56 673 ASN A CA 1
ATOM 5366 C C . ASN A 1 673 ? -79.532 -14.363 108.352 1.00 78.56 673 ASN A C 1
ATOM 5368 O O . ASN A 1 673 ? -78.891 -13.698 107.530 1.00 78.56 673 ASN A O 1
ATOM 5372 N N . ASN A 1 674 ? -78.953 -14.883 109.440 1.00 78.62 674 ASN A N 1
ATOM 5373 C CA . ASN A 1 674 ? -77.527 -14.753 109.733 1.00 78.62 674 ASN A CA 1
ATOM 5374 C C . ASN A 1 674 ? -76.667 -15.475 108.683 1.00 78.62 674 ASN A C 1
ATOM 5376 O O . ASN A 1 674 ? -75.696 -14.898 108.194 1.00 78.62 674 ASN A O 1
ATOM 5380 N N . GLU A 1 675 ? -77.032 -16.690 108.262 1.00 77.94 675 GLU A N 1
ATOM 5381 C CA . GLU A 1 675 ? -76.360 -17.401 107.166 1.00 77.94 675 GLU A CA 1
ATOM 5382 C C . GLU A 1 675 ? -76.438 -16.619 105.845 1.00 77.94 675 GLU A C 1
ATOM 5384 O O . GLU A 1 675 ? -75.411 -16.410 105.197 1.00 77.94 675 GLU A O 1
ATOM 5389 N N . ILE A 1 676 ? -77.613 -16.099 105.472 1.00 80.06 676 ILE A N 1
ATOM 5390 C CA . ILE A 1 676 ? -77.807 -15.294 104.252 1.00 80.06 676 ILE A CA 1
ATOM 5391 C C . ILE A 1 676 ? -76.988 -13.993 104.301 1.00 80.06 676 ILE A C 1
ATOM 5393 O O . ILE A 1 676 ? -76.408 -13.584 103.287 1.00 80.06 676 ILE A O 1
ATOM 5397 N N . LEU A 1 677 ? -76.905 -13.334 105.461 1.00 76.88 677 LEU A N 1
ATOM 5398 C CA . LEU A 1 677 ? -76.081 -12.138 105.657 1.00 76.88 677 LEU A CA 1
ATOM 5399 C C . LEU A 1 677 ? -74.583 -12.457 105.613 1.00 76.88 677 LEU A C 1
ATOM 5401 O O . LEU A 1 677 ? -73.841 -11.742 104.937 1.00 76.88 677 LEU A O 1
ATOM 5405 N N . ASN A 1 678 ? -74.142 -13.549 106.240 1.00 74.38 678 ASN A N 1
ATOM 5406 C CA . ASN A 1 678 ? -72.763 -14.030 106.148 1.00 74.38 678 ASN A CA 1
ATOM 5407 C C . ASN A 1 678 ? -72.389 -14.394 104.708 1.00 74.38 678 ASN A C 1
ATOM 5409 O O . ASN A 1 678 ? -71.294 -14.067 104.258 1.00 74.38 678 ASN A O 1
ATOM 5413 N N . ASP A 1 679 ? -73.289 -15.014 103.948 1.00 80.69 679 ASP A N 1
ATOM 5414 C CA . ASP A 1 679 ? -73.020 -15.408 102.566 1.00 80.69 679 ASP A CA 1
ATOM 5415 C C . ASP A 1 679 ? -73.001 -14.194 101.613 1.00 80.69 679 ASP A C 1
ATOM 5417 O O . ASP A 1 679 ? -72.173 -14.124 100.699 1.00 80.69 679 ASP A O 1
ATOM 5421 N N . ARG A 1 680 ? -73.818 -13.161 101.879 1.00 84.19 680 ARG A N 1
ATOM 5422 C CA . ARG A 1 680 ? -73.707 -11.834 101.236 1.00 84.19 680 ARG A CA 1
ATOM 5423 C C . ARG A 1 680 ? -72.391 -11.132 101.591 1.00 84.19 680 ARG A C 1
ATOM 5425 O O . ARG A 1 680 ? -71.721 -10.628 100.690 1.00 84.19 680 ARG A O 1
ATOM 5432 N N . LEU A 1 681 ? -71.988 -11.142 102.863 1.00 78.69 681 LEU A N 1
ATOM 5433 C CA . LEU A 1 681 ? -70.712 -10.587 103.329 1.00 78.69 681 LEU A CA 1
ATOM 5434 C C . LEU A 1 681 ? -69.522 -11.311 102.679 1.00 78.69 681 LEU A C 1
ATOM 5436 O O . LEU A 1 681 ? -68.584 -10.667 102.218 1.00 78.69 681 LEU A O 1
ATOM 5440 N N . ARG A 1 682 ? -69.586 -12.641 102.558 1.00 84.56 682 ARG A N 1
ATOM 5441 C CA . ARG A 1 682 ? -68.565 -13.477 101.908 1.00 84.56 682 ARG A CA 1
ATOM 5442 C C . ARG A 1 682 ? -68.474 -13.206 100.406 1.00 84.56 682 ARG A C 1
ATOM 5444 O O . ARG A 1 682 ? -67.369 -13.128 99.877 1.00 84.56 682 ARG A O 1
ATOM 5451 N N . LYS A 1 683 ? -69.608 -12.994 99.725 1.00 85.00 683 LYS A N 1
ATOM 5452 C CA . LYS A 1 683 ? -69.654 -12.549 98.319 1.00 85.00 683 LYS A CA 1
ATOM 5453 C C . LYS A 1 683 ? -69.022 -11.163 98.146 1.00 85.00 683 LYS A C 1
ATOM 5455 O O . LYS A 1 683 ? -68.160 -11.010 97.284 1.00 85.00 683 LYS A O 1
ATOM 5460 N N . ALA A 1 684 ? -69.363 -10.197 99.001 1.00 76.44 684 ALA A N 1
ATOM 5461 C CA . ALA A 1 684 ? -68.755 -8.864 98.988 1.00 76.44 684 ALA A CA 1
ATOM 5462 C C . ALA A 1 684 ? -67.241 -8.907 99.276 1.00 76.44 684 ALA A C 1
ATOM 5464 O O . ALA A 1 684 ? -66.464 -8.273 98.565 1.00 76.44 684 ALA A O 1
ATOM 5465 N N . GLN A 1 685 ? -66.800 -9.707 100.253 1.00 79.50 685 GLN A N 1
ATOM 5466 C CA . GLN A 1 685 ? -65.379 -9.887 100.560 1.00 79.50 685 GLN A CA 1
ATOM 5467 C C . GLN A 1 685 ? -64.622 -10.523 99.390 1.00 79.50 685 GLN A C 1
ATOM 5469 O O . GLN A 1 685 ? -63.564 -10.030 99.021 1.00 79.50 685 GLN A O 1
ATOM 5474 N N . ASN A 1 686 ? -65.172 -11.560 98.751 1.00 82.81 686 ASN A N 1
ATOM 5475 C CA . ASN A 1 686 ? -64.563 -12.160 97.560 1.00 82.81 686 ASN A CA 1
ATOM 5476 C C . ASN A 1 686 ? -64.440 -11.147 96.403 1.00 82.81 686 ASN A C 1
ATOM 5478 O O . ASN A 1 686 ? -63.462 -11.179 95.659 1.00 82.81 686 ASN A O 1
ATOM 5482 N N . GLN A 1 687 ? -65.399 -10.226 96.268 1.00 84.38 687 GLN A N 1
ATOM 5483 C CA . GLN A 1 687 ? -65.374 -9.163 95.260 1.00 84.38 687 GLN A CA 1
ATOM 5484 C C . GLN A 1 687 ? -64.325 -8.077 95.583 1.00 84.38 687 GLN A C 1
ATOM 5486 O O . GLN A 1 687 ? -63.656 -7.580 94.678 1.00 84.38 687 GLN A O 1
ATOM 5491 N N . ILE A 1 688 ? -64.115 -7.758 96.866 1.00 79.50 688 ILE A N 1
ATOM 5492 C CA . ILE A 1 688 ? -63.022 -6.887 97.340 1.00 79.50 688 ILE A CA 1
ATOM 5493 C C . ILE A 1 688 ? -61.655 -7.556 97.122 1.00 79.50 688 ILE A C 1
ATOM 5495 O O . ILE A 1 688 ? -60.735 -6.911 96.614 1.00 79.50 688 ILE A O 1
ATOM 5499 N N . ASP A 1 689 ? -61.524 -8.843 97.457 1.00 84.94 689 ASP A N 1
ATOM 5500 C CA . ASP A 1 689 ? -60.310 -9.640 97.240 1.00 84.94 689 ASP A CA 1
ATOM 5501 C C . ASP A 1 689 ? -59.954 -9.683 95.739 1.00 84.94 689 ASP A C 1
ATOM 5503 O O . ASP A 1 689 ? -58.800 -9.452 95.368 1.00 84.94 689 ASP A O 1
ATOM 5507 N N . GLN A 1 690 ? -60.950 -9.890 94.866 1.00 83.50 690 GLN A N 1
ATOM 5508 C CA . GLN A 1 690 ? -60.789 -9.860 93.408 1.00 83.50 690 GLN A CA 1
ATOM 5509 C C . GLN A 1 690 ? -60.307 -8.489 92.908 1.00 83.50 690 GLN A C 1
ATOM 5511 O O . GLN A 1 690 ? -59.262 -8.419 92.261 1.00 83.50 690 GLN A O 1
ATOM 5516 N N . LEU A 1 691 ? -61.009 -7.398 93.239 1.00 83.19 691 LEU A N 1
ATOM 5517 C CA . LEU A 1 691 ? -60.632 -6.040 92.813 1.00 83.19 691 LEU A CA 1
ATOM 5518 C C . LEU A 1 691 ? -59.240 -5.635 93.334 1.00 83.19 691 LEU A C 1
ATOM 5520 O O . LEU A 1 691 ? -58.485 -4.938 92.653 1.00 83.19 691 LEU A O 1
ATOM 5524 N N . THR A 1 692 ? -58.864 -6.113 94.523 1.00 84.44 692 THR A N 1
ATOM 5525 C CA . THR A 1 692 ? -57.521 -5.922 95.089 1.00 84.44 692 THR A CA 1
ATOM 5526 C C . THR A 1 692 ? -56.457 -6.673 94.283 1.00 84.44 692 THR A C 1
ATOM 5528 O O . THR A 1 692 ? -55.375 -6.130 94.040 1.00 84.44 692 THR A O 1
ATOM 5531 N N . MET A 1 693 ? -56.757 -7.892 93.824 1.00 83.62 693 MET A N 1
ATOM 5532 C CA . MET A 1 693 ? -55.856 -8.675 92.975 1.00 83.62 693 MET A CA 1
ATOM 5533 C C . MET A 1 693 ? -55.714 -8.064 91.573 1.00 83.62 693 MET A C 1
ATOM 5535 O O . MET A 1 693 ? -54.592 -7.923 91.083 1.00 83.62 693 MET A O 1
ATOM 5539 N N . GLU A 1 694 ? -56.814 -7.616 90.965 1.00 83.19 694 GLU A N 1
ATOM 5540 C CA . GLU A 1 694 ? -56.829 -6.911 89.674 1.00 83.19 694 GLU A CA 1
ATOM 5541 C C . GLU A 1 694 ? -55.987 -5.623 89.732 1.00 83.19 694 GLU A C 1
ATOM 5543 O O . GLU A 1 694 ? -55.073 -5.441 88.920 1.00 83.19 694 GLU A O 1
ATOM 5548 N N . LEU A 1 695 ? -56.169 -4.794 90.768 1.00 79.69 695 LEU A N 1
ATOM 5549 C CA . LEU A 1 695 ? -55.338 -3.610 91.028 1.00 79.69 695 LEU A CA 1
ATOM 5550 C C . LEU A 1 695 ? -53.849 -3.955 91.236 1.00 79.69 695 LEU A C 1
ATOM 5552 O O . LEU A 1 695 ? -52.968 -3.160 90.895 1.00 79.69 695 LEU A O 1
ATOM 5556 N N . GLY A 1 696 ? -53.547 -5.134 91.788 1.00 82.56 696 GLY A N 1
ATOM 5557 C CA . GLY A 1 696 ? -52.189 -5.674 91.868 1.00 82.56 696 GLY A CA 1
ATOM 5558 C C . GLY A 1 696 ? -51.606 -6.013 90.491 1.00 82.56 696 GLY A C 1
ATOM 5559 O O . GLY A 1 696 ? -50.457 -5.661 90.204 1.00 82.56 696 GLY A O 1
ATOM 5560 N N . THR A 1 697 ? -52.399 -6.635 89.612 1.00 83.06 697 THR A N 1
ATOM 5561 C CA . THR A 1 697 ? -51.968 -6.958 88.242 1.00 83.06 697 THR A CA 1
ATOM 5562 C C . THR A 1 697 ? -51.740 -5.712 87.385 1.00 83.06 697 THR A C 1
ATOM 5564 O O . THR A 1 697 ? -50.722 -5.650 86.698 1.00 83.06 697 THR A O 1
ATOM 5567 N N . GLU A 1 698 ? -52.580 -4.678 87.495 1.00 73.88 698 GLU A N 1
ATOM 5568 C CA . GLU A 1 698 ? -52.391 -3.413 86.765 1.00 73.88 698 GLU A CA 1
ATOM 5569 C C . GLU A 1 698 ? -51.137 -2.647 87.213 1.00 73.88 698 GLU A C 1
ATOM 5571 O O . GLU A 1 698 ? -50.360 -2.158 86.390 1.00 73.88 698 GLU A O 1
ATOM 5576 N N . LYS A 1 699 ? -50.836 -2.620 88.519 1.00 82.25 699 LYS A N 1
ATOM 5577 C CA . LYS A 1 699 ? -49.570 -2.047 89.016 1.00 82.25 699 LYS A CA 1
ATOM 5578 C C . LYS A 1 699 ? -48.351 -2.790 88.450 1.00 82.25 699 LYS A C 1
ATOM 5580 O O . LYS A 1 699 ? -47.370 -2.154 88.065 1.00 82.25 699 LYS A O 1
ATOM 5585 N N . SER A 1 700 ? -48.431 -4.120 88.335 1.00 79.75 700 SER A N 1
ATOM 5586 C CA . SER A 1 700 ? -47.393 -4.943 87.694 1.00 79.75 700 SER A CA 1
ATOM 5587 C C . SER A 1 700 ? -47.264 -4.659 86.190 1.00 79.75 700 SER A C 1
ATOM 5589 O O . SER A 1 700 ? -46.147 -4.533 85.682 1.00 79.75 700 SER A O 1
ATOM 5591 N N . ALA A 1 701 ? -48.385 -4.519 85.476 1.00 81.75 701 ALA A N 1
ATOM 5592 C CA . ALA A 1 701 ? -48.409 -4.183 84.053 1.00 81.75 701 ALA A CA 1
ATOM 5593 C C . ALA A 1 701 ? -47.809 -2.792 83.795 1.00 81.75 701 ALA A C 1
ATOM 5595 O O . ALA A 1 701 ? -46.898 -2.654 82.977 1.00 81.75 701 ALA A O 1
ATOM 5596 N N . THR A 1 702 ? -48.229 -1.788 84.567 1.00 83.19 702 THR A N 1
ATOM 5597 C CA . THR A 1 702 ? -47.716 -0.411 84.509 1.00 83.19 702 THR A CA 1
ATOM 5598 C C . THR A 1 702 ? -46.195 -0.369 84.697 1.00 83.19 702 THR A C 1
ATOM 5600 O O . THR A 1 702 ? -45.488 0.201 83.868 1.00 83.19 702 THR A O 1
ATOM 5603 N N . GLN A 1 703 ? -45.654 -1.056 85.711 1.00 80.62 703 GLN A N 1
ATOM 5604 C CA . GLN A 1 703 ? -44.206 -1.093 85.964 1.00 80.62 703 GLN A CA 1
ATOM 5605 C C . GLN A 1 703 ? -43.411 -1.776 84.826 1.00 80.62 703 GLN A C 1
ATOM 5607 O O . GLN A 1 703 ? -42.289 -1.367 84.499 1.00 80.62 703 GLN A O 1
ATOM 5612 N N . LYS A 1 704 ? -43.986 -2.799 84.176 1.00 82.88 704 LYS A N 1
ATOM 5613 C CA . LYS A 1 704 ? -43.405 -3.439 82.978 1.00 82.88 704 LYS A CA 1
ATOM 5614 C C . LYS A 1 704 ? -43.439 -2.510 81.757 1.00 82.88 704 LYS A C 1
ATOM 5616 O O . LYS A 1 704 ? -42.484 -2.486 80.981 1.00 82.88 704 LYS A O 1
ATOM 5621 N N . LEU A 1 705 ? -44.493 -1.708 81.605 1.00 79.50 705 LEU A N 1
ATOM 5622 C CA . LEU A 1 705 ? -44.608 -0.718 80.530 1.00 79.50 705 LEU A CA 1
ATOM 5623 C C . LEU A 1 705 ? -43.626 0.451 80.715 1.00 79.50 705 LEU A C 1
ATOM 5625 O O . LEU A 1 705 ? -42.963 0.834 79.752 1.00 79.50 705 LEU A O 1
ATOM 5629 N N . GLU A 1 706 ? -43.447 0.972 81.933 1.00 82.69 706 GLU A N 1
ATOM 5630 C CA . GLU A 1 706 ? -42.464 2.034 82.212 1.00 82.69 706 GLU A CA 1
ATOM 5631 C C . GLU A 1 706 ? -41.016 1.581 81.979 1.00 82.69 706 GLU A C 1
ATOM 5633 O O . GLU A 1 706 ? -40.223 2.295 81.359 1.00 82.69 706 GLU A O 1
ATOM 5638 N N . SER A 1 707 ? -40.664 0.372 82.425 1.00 82.94 707 SER A N 1
ATOM 5639 C CA . SER A 1 707 ? -39.327 -0.189 82.195 1.00 82.94 707 SER A CA 1
ATOM 5640 C C . SER A 1 707 ? -39.071 -0.489 80.711 1.00 82.94 707 SER A C 1
ATOM 5642 O O . SER A 1 707 ? -37.991 -0.175 80.206 1.00 82.94 707 SER A O 1
ATOM 5644 N N . SER A 1 708 ? -40.070 -0.989 79.974 1.00 82.50 708 SER A N 1
ATOM 5645 C CA . SER A 1 708 ? -39.997 -1.146 78.513 1.00 82.50 708 SER A CA 1
ATOM 5646 C C . SER A 1 708 ? -39.823 0.200 77.791 1.00 82.50 708 SER A C 1
ATOM 5648 O O . SER A 1 708 ? -38.933 0.340 76.947 1.00 82.50 708 SER A O 1
ATOM 5650 N N . LYS A 1 709 ? -40.592 1.225 78.182 1.00 89.50 709 LYS A N 1
ATOM 5651 C CA . LYS A 1 709 ? -40.482 2.599 77.670 1.00 89.50 709 LYS A CA 1
ATOM 5652 C C . LYS A 1 709 ? -39.070 3.166 77.854 1.00 89.50 709 LYS A C 1
ATOM 5654 O O . LYS A 1 709 ? -38.500 3.674 76.893 1.00 89.50 709 LYS A O 1
ATOM 5659 N N . LEU A 1 710 ? -38.471 3.031 79.040 1.00 86.50 710 LEU A N 1
ATOM 5660 C CA . LEU A 1 710 ? -37.109 3.518 79.313 1.00 86.50 710 LEU A CA 1
ATOM 5661 C C . LEU A 1 710 ? -36.035 2.844 78.436 1.00 86.50 710 LEU A C 1
ATOM 5663 O O . LEU A 1 710 ? -35.058 3.492 78.051 1.00 86.50 710 LEU A O 1
ATOM 5667 N N . VAL A 1 711 ? -36.213 1.566 78.082 1.00 83.56 711 VAL A N 1
ATOM 5668 C CA . VAL A 1 711 ? -35.331 0.865 77.130 1.00 83.56 711 VAL A CA 1
ATOM 5669 C C . VAL A 1 711 ? -35.517 1.410 75.710 1.00 83.56 711 VAL A C 1
ATOM 5671 O O . VAL A 1 711 ? -34.529 1.753 75.057 1.00 83.56 711 VAL A O 1
ATOM 5674 N N . LEU A 1 712 ? -36.763 1.570 75.254 1.00 79.69 712 LEU A N 1
ATOM 5675 C CA . LEU A 1 712 ? -37.084 2.111 73.926 1.00 79.69 712 LEU A CA 1
ATOM 5676 C C . LEU A 1 712 ? -36.642 3.577 73.755 1.00 79.69 712 LEU A C 1
ATOM 5678 O O . LEU A 1 712 ? -36.215 3.969 72.666 1.00 79.69 712 LEU A O 1
ATOM 5682 N N . GLU A 1 713 ? -36.682 4.384 74.819 1.00 83.00 713 GLU A N 1
ATOM 5683 C CA . GLU A 1 713 ? -36.167 5.759 74.836 1.00 83.00 713 GLU A CA 1
ATOM 5684 C C . GLU A 1 713 ? -34.634 5.817 74.745 1.00 83.00 713 GLU A C 1
ATOM 5686 O O . GLU A 1 713 ? -34.096 6.691 74.058 1.00 83.00 713 GLU A O 1
ATOM 5691 N N . ARG A 1 714 ? -33.912 4.884 75.386 1.00 85.56 714 ARG A N 1
ATOM 5692 C CA . ARG A 1 714 ? -32.451 4.752 75.224 1.00 85.56 714 ARG A CA 1
ATOM 5693 C C . ARG A 1 714 ? -32.084 4.324 73.805 1.00 85.56 714 ARG A C 1
ATOM 5695 O O . ARG A 1 714 ? -31.277 4.996 73.168 1.00 85.56 714 ARG A O 1
ATOM 5702 N N . GLN A 1 715 ? -32.740 3.291 73.278 1.00 79.00 715 GLN A N 1
ATOM 5703 C CA . GLN A 1 715 ? -32.531 2.827 71.901 1.00 79.00 715 GLN A CA 1
ATOM 5704 C C . GLN A 1 715 ? -32.835 3.931 70.874 1.00 79.00 715 GLN A C 1
ATOM 5706 O O . GLN A 1 715 ? -32.061 4.130 69.942 1.00 79.00 715 GLN A O 1
ATOM 5711 N N . ASN A 1 716 ? -33.888 4.732 71.079 1.00 75.75 716 ASN A N 1
ATOM 5712 C CA . ASN A 1 716 ? -34.170 5.899 70.236 1.00 75.75 716 ASN A CA 1
ATOM 5713 C C . ASN A 1 716 ? -33.059 6.961 70.270 1.00 75.75 716 ASN A C 1
ATOM 5715 O O . ASN A 1 716 ? -32.793 7.588 69.245 1.00 75.75 716 ASN A O 1
ATOM 5719 N N . LYS A 1 717 ? -32.413 7.189 71.421 1.00 88.31 717 LYS A N 1
ATOM 5720 C CA . LYS A 1 717 ? -31.288 8.133 71.527 1.00 88.31 717 LYS A CA 1
ATOM 5721 C C . LYS A 1 717 ? -30.047 7.611 70.800 1.00 88.31 717 LYS A C 1
ATOM 5723 O O . LYS A 1 717 ? -29.443 8.368 70.046 1.00 88.31 717 LYS A O 1
ATOM 5728 N N . GLU A 1 718 ? -29.719 6.329 70.946 1.00 83.81 718 GLU A N 1
ATOM 5729 C CA . GLU A 1 718 ? -28.600 5.701 70.226 1.00 83.81 718 GLU A CA 1
ATOM 5730 C C . GLU A 1 718 ? -28.819 5.662 68.707 1.00 83.81 718 GLU A C 1
ATOM 5732 O O . GLU A 1 718 ? -27.906 5.980 67.946 1.00 83.81 718 GLU A O 1
ATOM 5737 N N . LEU A 1 719 ? -30.030 5.327 68.248 1.00 76.12 719 LEU A N 1
ATOM 5738 C CA . LEU A 1 719 ? -30.364 5.322 66.820 1.00 76.12 719 LEU A CA 1
ATOM 5739 C C . LEU A 1 719 ? -30.315 6.734 66.217 1.00 76.12 719 LEU A C 1
ATOM 5741 O O . LEU A 1 719 ? -29.810 6.899 65.110 1.00 76.12 719 LEU A O 1
ATOM 5745 N N . LYS A 1 720 ? -30.758 7.766 66.950 1.00 83.38 720 LYS A N 1
ATOM 5746 C CA . LYS A 1 720 ? -30.637 9.169 66.511 1.00 83.38 720 LYS A CA 1
ATOM 5747 C C . LYS A 1 720 ? -29.185 9.655 66.472 1.00 83.38 720 LYS A C 1
ATOM 5749 O O . LYS A 1 720 ? -28.837 10.394 65.556 1.00 83.38 720 LYS A O 1
ATOM 5754 N N . ALA A 1 721 ? -28.338 9.221 67.408 1.00 81.25 721 ALA A N 1
ATOM 5755 C CA . ALA A 1 721 ? -26.903 9.510 67.369 1.00 81.25 721 ALA A CA 1
ATOM 5756 C C . ALA A 1 721 ? -26.236 8.864 66.141 1.00 81.25 721 ALA A C 1
ATOM 5758 O O . ALA A 1 721 ? -25.623 9.567 65.340 1.00 81.25 721 ALA A O 1
ATOM 5759 N N . LYS A 1 722 ? -26.462 7.561 65.920 1.00 79.50 722 LYS A N 1
ATOM 5760 C CA . LYS A 1 722 ? -25.948 6.830 64.747 1.00 79.50 722 LYS A CA 1
ATOM 5761 C C . LYS A 1 722 ? -26.445 7.411 63.422 1.00 79.50 722 LYS A C 1
ATOM 5763 O O . LYS A 1 722 ? -25.677 7.480 62.467 1.00 79.50 722 LYS A O 1
ATOM 5768 N N . LEU A 1 723 ? -27.699 7.867 63.354 1.00 73.31 723 LEU A N 1
ATOM 5769 C CA . LEU A 1 723 ? -28.228 8.552 62.172 1.00 73.31 723 LEU A CA 1
ATOM 5770 C C . LEU A 1 723 ? -27.461 9.855 61.891 1.00 73.31 723 LEU A C 1
ATOM 5772 O O . LEU A 1 723 ? -27.033 10.070 60.762 1.00 73.31 723 LEU A O 1
ATOM 5776 N N . ALA A 1 724 ? -27.212 10.683 62.911 1.00 79.81 724 ALA A N 1
ATOM 5777 C CA . ALA A 1 724 ? -26.444 11.922 62.762 1.00 79.81 724 ALA A CA 1
ATOM 5778 C C . ALA A 1 724 ? -24.968 11.674 62.374 1.00 79.81 724 ALA A C 1
ATOM 5780 O O . ALA A 1 724 ? -24.412 12.401 61.547 1.00 79.81 724 ALA A O 1
ATOM 5781 N N . GLU A 1 725 ? -24.337 10.631 62.918 1.00 81.44 725 GLU A N 1
ATOM 5782 C CA . GLU A 1 725 ? -22.986 10.192 62.533 1.00 81.44 725 GLU A CA 1
ATOM 5783 C C . GLU A 1 725 ? -22.940 9.723 61.068 1.00 81.44 725 GLU A C 1
ATOM 5785 O O . GLU A 1 725 ? -22.074 10.148 60.302 1.00 81.44 725 GLU A O 1
ATOM 5790 N N . MET A 1 726 ? -23.911 8.913 60.636 1.00 74.12 726 MET A N 1
ATOM 5791 C CA . MET A 1 726 ? -23.998 8.436 59.252 1.00 74.12 726 MET A CA 1
ATOM 5792 C C . MET A 1 726 ? -24.338 9.559 58.264 1.00 74.12 726 MET A C 1
ATOM 5794 O O . MET A 1 726 ? -23.748 9.621 57.185 1.00 74.12 726 MET A O 1
ATOM 5798 N N . GLU A 1 727 ? -25.220 10.494 58.628 1.00 75.75 727 GLU A N 1
ATOM 5799 C CA . GLU A 1 727 ? -25.508 11.683 57.822 1.00 75.75 727 GLU A CA 1
ATOM 5800 C C . GLU A 1 727 ? -24.284 12.593 57.675 1.00 75.75 727 GLU A C 1
ATOM 5802 O O . GLU A 1 727 ? -24.001 13.068 56.574 1.00 75.75 727 GLU A O 1
ATOM 5807 N N . THR A 1 728 ? -23.539 12.850 58.753 1.00 77.88 728 THR A N 1
ATOM 5808 C CA . THR A 1 728 ? -22.345 13.710 58.693 1.00 77.88 728 THR A CA 1
ATOM 5809 C C . THR A 1 728 ? -21.206 13.044 57.920 1.00 77.88 728 THR A C 1
ATOM 5811 O O . THR A 1 728 ? -20.596 13.697 57.068 1.00 77.88 728 THR A O 1
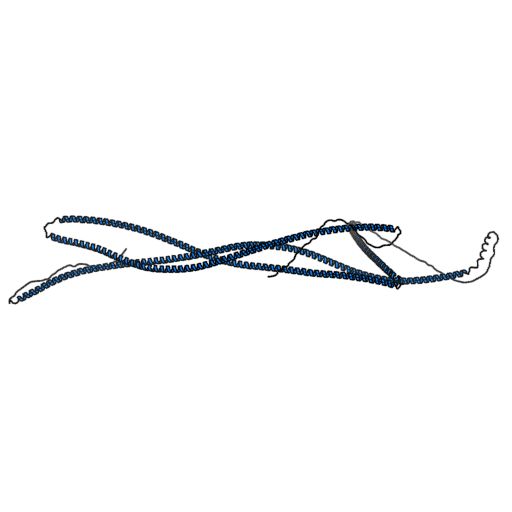ATOM 5814 N N . ALA A 1 729 ? -20.984 11.738 58.103 1.00 75.81 729 ALA A N 1
ATOM 5815 C CA . ALA A 1 729 ? -20.047 10.956 57.295 1.00 75.81 729 ALA A CA 1
ATOM 5816 C C . ALA A 1 729 ? -20.453 10.904 55.808 1.00 75.81 729 ALA A C 1
ATOM 5818 O O . ALA A 1 729 ? -19.598 11.028 54.927 1.00 75.81 729 ALA A O 1
ATOM 5819 N N . GLY A 1 730 ? -21.751 10.771 55.513 1.00 77.75 730 GLY A N 1
ATOM 5820 C CA . GLY A 1 730 ? -22.301 10.823 54.157 1.00 77.75 730 GLY A CA 1
ATOM 5821 C C . GLY A 1 730 ? -22.064 12.180 53.492 1.00 77.75 730 GLY A C 1
ATOM 5822 O O . GLY A 1 730 ? -21.457 12.245 52.425 1.00 77.75 730 GLY A O 1
ATOM 5823 N N . ARG A 1 731 ? -22.443 13.279 54.160 1.00 79.25 731 ARG A N 1
ATOM 5824 C CA . ARG A 1 731 ? -22.211 14.656 53.679 1.00 79.25 731 ARG A CA 1
ATOM 5825 C C . ARG A 1 731 ? -20.722 14.937 53.434 1.00 79.25 731 ARG A C 1
ATOM 5827 O O . ARG A 1 731 ? -20.388 15.569 52.434 1.00 79.25 731 ARG A O 1
ATOM 5834 N N . ALA A 1 732 ? -19.828 14.442 54.295 1.00 77.00 732 ALA A N 1
ATOM 5835 C CA . ALA A 1 732 ? -18.381 14.574 54.115 1.00 77.00 732 ALA A CA 1
ATOM 5836 C C . ALA A 1 732 ? -17.871 13.831 52.864 1.00 77.00 732 ALA A C 1
ATOM 5838 O O . ALA A 1 732 ? -17.138 14.417 52.065 1.00 77.00 732 ALA A O 1
ATOM 5839 N N . LYS A 1 733 ? -18.305 12.579 52.648 1.00 79.94 733 LYS A N 1
ATOM 5840 C CA . LYS A 1 733 ? -17.975 11.802 51.438 1.00 79.94 733 LYS A CA 1
ATOM 5841 C C . LYS A 1 733 ? -18.497 12.480 50.171 1.00 79.94 733 LYS A C 1
ATOM 5843 O O . LYS A 1 733 ? -17.720 12.694 49.243 1.00 79.94 733 LYS A O 1
ATOM 5848 N N . SER A 1 734 ? -19.769 12.880 50.149 1.00 76.50 734 SER A N 1
ATOM 5849 C CA . SER A 1 734 ? -20.365 13.569 48.999 1.00 76.50 734 SER A CA 1
ATOM 5850 C C . SER A 1 734 ? -19.636 14.872 48.677 1.00 76.50 734 SER A C 1
ATOM 5852 O O . SER A 1 734 ? -19.344 15.121 47.513 1.00 76.50 734 SER A O 1
ATOM 5854 N N . LYS A 1 735 ? -19.249 15.667 49.687 1.00 86.56 735 LYS A N 1
ATOM 5855 C CA . LYS A 1 735 ? -18.476 16.900 49.474 1.00 86.56 735 LYS A CA 1
ATOM 5856 C C . LYS A 1 735 ? -17.098 16.637 48.850 1.00 86.56 735 LYS A C 1
ATOM 5858 O O . LYS A 1 735 ? -16.696 17.390 47.972 1.00 86.56 735 LYS A O 1
ATOM 5863 N N . GLY A 1 736 ? -16.402 15.571 49.254 1.00 79.56 736 GLY A N 1
ATOM 5864 C CA . GLY A 1 736 ? -15.119 15.176 48.651 1.00 79.56 736 GLY A CA 1
ATOM 5865 C C . GLY A 1 736 ? -15.241 14.617 47.225 1.00 79.56 736 GLY A C 1
ATOM 5866 O O . GLY A 1 736 ? -14.347 14.810 46.404 1.00 79.56 736 GLY A O 1
ATOM 5867 N N . ILE A 1 737 ? -16.360 13.959 46.903 1.00 81.62 737 ILE A N 1
ATOM 5868 C CA . ILE A 1 737 ? -16.670 13.533 45.529 1.00 81.62 737 ILE A CA 1
ATOM 5869 C C . ILE A 1 737 ? -16.984 14.755 44.657 1.00 81.62 737 ILE A C 1
ATOM 5871 O O . ILE A 1 737 ? -16.463 14.850 43.549 1.00 81.62 737 ILE A O 1
ATOM 5875 N N . ILE A 1 738 ? -17.774 15.705 45.169 1.00 81.62 738 ILE A N 1
ATOM 5876 C CA . ILE A 1 738 ? -18.118 16.955 44.479 1.00 81.62 738 ILE A CA 1
ATOM 5877 C C . ILE A 1 738 ? -16.853 17.746 44.130 1.00 81.62 738 ILE A C 1
ATOM 5879 O O . ILE A 1 738 ? -16.636 17.996 42.950 1.00 81.62 738 ILE A O 1
ATOM 5883 N N . THR A 1 739 ? -15.949 18.019 45.079 1.00 84.50 739 THR A N 1
ATOM 5884 C CA . THR A 1 739 ? -14.713 18.769 44.769 1.00 84.50 739 THR A CA 1
ATOM 5885 C C . THR A 1 739 ? -13.772 18.029 43.813 1.00 84.50 739 THR A C 1
ATOM 5887 O O . THR A 1 739 ? -13.069 18.659 43.024 1.00 84.50 739 THR A O 1
ATOM 5890 N N . SER A 1 740 ? -13.777 16.690 43.812 1.00 85.31 740 SER A N 1
ATOM 5891 C CA . SER A 1 740 ? -13.042 15.891 42.818 1.00 85.31 740 SER A CA 1
ATOM 5892 C C . SER A 1 740 ? -13.666 15.951 41.416 1.00 85.31 740 SER A C 1
ATOM 5894 O O . SER A 1 740 ? -12.947 15.817 40.423 1.00 85.31 740 SER A O 1
ATOM 5896 N N . LEU A 1 741 ? -14.984 16.145 41.315 1.00 79.12 741 LEU A N 1
ATOM 5897 C CA . LEU A 1 741 ? -15.685 16.351 40.047 1.00 79.12 741 LEU A CA 1
ATOM 5898 C C . LEU A 1 741 ? -15.542 17.796 39.554 1.00 79.12 741 LEU A C 1
ATOM 5900 O O . LEU A 1 741 ? -15.268 17.979 38.376 1.00 79.12 741 LEU A O 1
ATOM 5904 N N . GLU A 1 742 ? -15.625 18.795 40.435 1.00 84.88 742 GLU A N 1
ATOM 5905 C CA . GLU A 1 742 ? -15.387 20.214 40.123 1.00 84.88 742 GLU A CA 1
ATOM 5906 C C . GLU A 1 742 ? -13.980 20.429 39.534 1.00 84.88 742 GLU A C 1
ATOM 5908 O O . GLU A 1 742 ? -13.843 21.030 38.472 1.00 84.88 742 GLU A O 1
ATOM 5913 N N . LEU A 1 743 ? -12.942 19.830 40.136 1.00 87.19 743 LEU A N 1
ATOM 5914 C CA . LEU A 1 743 ? -11.578 19.832 39.580 1.00 87.19 743 LEU A CA 1
ATOM 5915 C C . LEU A 1 743 ? -11.478 19.150 38.205 1.00 87.19 743 LEU A C 1
ATOM 5917 O O . LEU A 1 743 ? -10.694 19.573 37.360 1.00 87.19 743 LEU A O 1
ATOM 5921 N N . LYS A 1 744 ? -12.264 18.096 37.953 1.00 86.75 744 LYS A N 1
ATOM 5922 C CA . LYS A 1 744 ? -12.288 17.430 36.640 1.00 86.75 744 LYS A CA 1
ATOM 5923 C C . LYS A 1 744 ? -13.024 18.254 35.591 1.00 86.75 744 LYS A C 1
ATOM 5925 O O . LYS A 1 744 ? -12.580 18.266 34.450 1.00 86.75 744 LYS A O 1
ATOM 5930 N N . VAL A 1 745 ? -14.104 18.937 35.968 1.00 80.81 745 VAL A N 1
ATOM 5931 C CA . VAL A 1 745 ? -14.811 19.882 35.094 1.00 80.81 745 VAL A CA 1
ATOM 5932 C C . VAL A 1 745 ? -13.869 21.025 34.711 1.00 80.81 745 VAL A C 1
ATOM 5934 O O . VAL A 1 745 ? -13.628 21.200 33.524 1.00 80.81 745 VAL A O 1
ATOM 5937 N N . SER A 1 746 ? -13.214 21.673 35.681 1.00 88.44 746 SER A N 1
ATOM 5938 C CA . SER A 1 746 ? -12.249 22.754 35.418 1.00 88.44 746 SER A CA 1
ATOM 5939 C C . SER A 1 746 ? -11.109 22.324 34.481 1.00 88.44 746 SER A C 1
ATOM 5941 O O . SER A 1 746 ? -10.772 23.052 33.552 1.00 88.44 746 SER A O 1
ATOM 5943 N N . ASN A 1 747 ? -10.537 21.128 34.669 1.00 80.31 747 ASN A N 1
ATOM 5944 C CA . ASN A 1 747 ? -9.477 20.626 33.785 1.00 80.31 747 ASN A CA 1
ATOM 5945 C C . ASN A 1 747 ? -9.985 20.312 32.363 1.00 80.31 747 ASN A C 1
ATOM 5947 O O . ASN A 1 747 ? -9.243 20.483 31.398 1.00 80.31 747 ASN A O 1
ATOM 5951 N N . LEU A 1 748 ? -11.228 19.838 32.218 1.00 77.56 748 LEU A N 1
ATOM 5952 C CA . LEU A 1 748 ? -11.848 19.589 30.910 1.00 77.56 748 LEU A CA 1
ATOM 5953 C C . LEU A 1 748 ? -12.232 20.899 30.204 1.00 77.56 748 LEU A C 1
ATOM 5955 O O . LEU A 1 748 ? -12.135 20.980 28.982 1.00 77.56 748 LEU A O 1
ATOM 5959 N N . GLU A 1 749 ? -12.614 21.932 30.954 1.00 82.50 749 GLU A N 1
ATOM 5960 C CA . GLU A 1 749 ? -12.870 23.281 30.438 1.00 82.50 749 GLU A CA 1
ATOM 5961 C C . GLU A 1 749 ? -11.572 23.939 29.933 1.00 82.50 749 GLU A C 1
ATOM 5963 O O . GLU A 1 749 ? -11.551 24.456 28.815 1.00 82.50 749 GLU A O 1
ATOM 5968 N N . GLU A 1 750 ? -10.458 23.826 30.670 1.00 86.56 750 GLU A N 1
ATOM 5969 C CA . GLU A 1 750 ? -9.138 24.274 30.193 1.00 86.56 750 GLU A CA 1
ATOM 5970 C C . GLU A 1 750 ? -8.668 23.512 28.940 1.00 86.56 750 GLU A C 1
ATOM 5972 O O . GLU A 1 750 ? -8.111 24.120 28.021 1.00 86.56 750 GLU A O 1
ATOM 5977 N N . GLN A 1 751 ? -8.914 22.198 28.861 1.00 75.50 751 GLN A N 1
ATOM 5978 C CA . GLN A 1 751 ? -8.603 21.397 27.669 1.00 75.50 751 GLN A CA 1
ATOM 5979 C C . GLN A 1 751 ? -9.457 21.804 26.459 1.00 75.50 751 GLN A C 1
ATOM 5981 O O . GLN A 1 751 ? -8.918 21.981 25.366 1.00 75.50 751 GLN A O 1
ATOM 5986 N N . LEU A 1 752 ? -10.759 22.038 26.651 1.00 74.88 752 LEU A N 1
ATOM 5987 C CA . LEU A 1 752 ? -11.657 22.511 25.596 1.00 74.88 752 LEU A CA 1
ATOM 5988 C C . LEU A 1 752 ? -11.271 23.917 25.101 1.00 74.88 752 LEU A C 1
ATOM 5990 O O . LEU A 1 752 ? -11.331 24.195 23.900 1.00 74.88 752 LEU A O 1
ATOM 5994 N N . GLU A 1 753 ? -10.821 24.802 25.995 1.00 84.56 753 GLU A N 1
ATOM 5995 C CA . GLU A 1 753 ? -10.232 26.082 25.597 1.00 84.56 753 GLU A CA 1
ATOM 5996 C C . GLU A 1 753 ? -8.927 25.908 24.807 1.00 84.56 753 GLU A C 1
ATOM 5998 O O . GLU A 1 753 ? -8.725 26.611 23.813 1.00 84.56 753 GLU A O 1
ATOM 6003 N N . ALA A 1 754 ? -8.050 24.981 25.203 1.00 79.19 754 ALA A N 1
ATOM 6004 C CA . ALA A 1 754 ? -6.808 24.702 24.485 1.00 79.19 754 ALA A CA 1
ATOM 6005 C C . ALA A 1 754 ? -7.075 24.200 23.053 1.00 79.19 754 ALA A C 1
ATOM 6007 O O . ALA A 1 754 ? -6.557 24.792 22.102 1.00 79.19 754 ALA A O 1
ATOM 6008 N N . GLU A 1 755 ? -7.951 23.205 22.879 1.00 70.12 755 GLU A N 1
ATOM 6009 C CA . GLU A 1 755 ? -8.369 22.718 21.556 1.00 70.12 755 GLU A CA 1
ATOM 6010 C C . GLU A 1 755 ? -9.038 23.818 20.720 1.00 70.12 755 GLU A C 1
ATOM 6012 O O . GLU A 1 755 ? -8.763 23.955 19.527 1.00 70.12 755 GLU A O 1
ATOM 6017 N N . SER A 1 756 ? -9.883 24.654 21.332 1.00 78.75 756 SER A N 1
ATOM 6018 C CA . SER A 1 756 ? -10.534 25.782 20.652 1.00 78.75 756 SER A CA 1
ATOM 6019 C C . SER A 1 756 ? -9.514 26.798 20.116 1.00 78.75 756 SER A C 1
ATOM 6021 O O . SER A 1 756 ? -9.604 27.236 18.961 1.00 78.75 756 SER A O 1
ATOM 6023 N N . ARG A 1 757 ? -8.488 27.129 20.916 1.00 85.12 757 ARG A N 1
ATOM 6024 C CA . ARG A 1 757 ? -7.368 27.996 20.510 1.00 85.12 757 ARG A CA 1
ATOM 6025 C C . ARG A 1 757 ? -6.534 27.351 19.399 1.00 85.12 757 ARG A C 1
ATOM 6027 O O . ARG A 1 757 ? -6.193 28.039 18.433 1.00 85.12 757 ARG A O 1
ATOM 6034 N N . GLU A 1 758 ? -6.235 26.054 19.495 1.00 77.06 758 GLU A N 1
ATOM 6035 C CA . GLU A 1 758 ? -5.450 25.343 18.481 1.00 77.06 758 GLU A CA 1
ATOM 6036 C C . GLU A 1 758 ? -6.211 25.225 17.155 1.00 77.06 758 GLU A C 1
ATOM 6038 O O . GLU A 1 758 ? -5.681 25.596 16.109 1.00 77.06 758 GLU A O 1
ATOM 6043 N N . ARG A 1 759 ? -7.492 24.845 17.181 1.00 78.81 759 ARG A N 1
ATOM 6044 C CA . ARG A 1 759 ? -8.376 24.816 16.005 1.00 78.81 759 ARG A CA 1
ATOM 6045 C C . ARG A 1 759 ? -8.446 26.179 15.306 1.00 78.81 759 ARG A C 1
ATOM 6047 O O . ARG A 1 759 ? -8.448 26.251 14.076 1.00 78.81 759 ARG A O 1
ATOM 6054 N N . LEU A 1 760 ? -8.442 27.278 16.068 1.00 81.12 760 LEU A N 1
ATOM 6055 C CA . LEU A 1 760 ? -8.341 28.645 15.540 1.00 81.12 760 LEU A CA 1
ATOM 6056 C C . LEU A 1 760 ? -6.971 28.962 14.917 1.00 81.12 760 LEU A C 1
ATOM 6058 O O . LEU A 1 760 ? -6.907 29.743 13.963 1.00 81.12 760 LEU A O 1
ATOM 6062 N N . ALA A 1 761 ? -5.880 28.380 15.419 1.00 81.69 761 ALA A N 1
ATOM 6063 C CA . ALA A 1 761 ? -4.551 28.492 14.819 1.00 81.69 761 ALA A CA 1
ATOM 6064 C C . ALA A 1 761 ? -4.439 27.656 13.530 1.00 81.69 761 ALA A C 1
ATOM 6066 O O . ALA A 1 761 ? -4.026 28.185 12.496 1.00 81.69 761 ALA A O 1
ATOM 6067 N N . GLN A 1 762 ? -4.900 26.403 13.551 1.00 75.88 762 GLN A N 1
ATOM 6068 C CA . GLN A 1 762 ? -4.960 25.509 12.393 1.00 75.88 762 GLN A CA 1
ATOM 6069 C C . GLN A 1 762 ? -5.832 26.101 11.269 1.00 75.88 762 GLN A C 1
ATOM 6071 O O . GLN A 1 762 ? -5.399 26.150 10.119 1.00 75.88 762 GLN A O 1
ATOM 6076 N N . GLN A 1 763 ? -7.002 26.680 11.581 1.00 76.88 763 GLN A N 1
ATOM 6077 C CA . GLN A 1 763 ? -7.834 27.374 10.584 1.00 76.88 763 GLN A CA 1
ATOM 6078 C C . GLN A 1 763 ? -7.118 28.594 9.967 1.00 76.88 763 GLN A C 1
ATOM 6080 O O . GLN A 1 763 ? -7.265 28.869 8.775 1.00 76.88 763 GLN A O 1
ATOM 6085 N N . LYS A 1 764 ? -6.314 29.332 10.747 1.00 88.75 764 LYS A N 1
ATOM 6086 C CA . LYS A 1 764 ? -5.478 30.430 10.224 1.00 88.75 764 LYS A CA 1
ATOM 6087 C C . LYS A 1 764 ? -4.311 29.915 9.372 1.00 88.75 764 LYS A C 1
ATOM 6089 O O . LYS A 1 764 ? -3.905 30.620 8.451 1.00 88.75 764 LYS A O 1
ATOM 6094 N N . ALA A 1 765 ? -3.784 28.722 9.653 1.00 79.56 765 ALA A N 1
ATOM 6095 C CA . ALA A 1 765 ? -2.751 28.073 8.847 1.00 79.56 765 ALA A CA 1
ATOM 6096 C C . ALA A 1 765 ? -3.313 27.563 7.508 1.00 79.56 765 ALA A C 1
ATOM 6098 O O . ALA A 1 765 ? -2.765 27.913 6.464 1.00 79.56 765 ALA A O 1
ATOM 6099 N N . SER A 1 766 ? -4.454 26.860 7.517 1.00 72.00 766 SER A N 1
ATOM 6100 C CA . SER A 1 766 ? -5.172 26.443 6.299 1.00 72.00 766 SER A CA 1
ATOM 6101 C C . SER A 1 766 ? -5.432 27.642 5.383 1.00 72.00 766 SER A C 1
ATOM 6103 O O . SER A 1 766 ? -4.963 27.639 4.251 1.00 72.00 766 SER A O 1
ATOM 6105 N N . ARG A 1 767 ? -5.991 28.748 5.899 1.00 85.56 767 ARG A N 1
ATOM 6106 C CA . ARG A 1 767 ? -6.224 29.976 5.109 1.00 85.56 767 ARG A CA 1
ATOM 6107 C C . ARG A 1 767 ? -4.960 30.636 4.532 1.00 85.56 767 ARG A C 1
ATOM 6109 O O . ARG A 1 767 ? -5.084 31.485 3.650 1.00 85.56 767 ARG A O 1
ATOM 6116 N N . LYS A 1 768 ? -3.756 30.309 5.023 1.00 84.81 768 LYS A N 1
ATOM 6117 C CA . LYS A 1 768 ? -2.478 30.722 4.407 1.00 84.81 768 LYS A CA 1
ATOM 6118 C C . LYS A 1 768 ? -2.055 29.754 3.300 1.00 84.81 768 LYS A C 1
ATOM 6120 O O . LYS A 1 768 ? -1.586 30.208 2.261 1.00 84.81 768 LYS A O 1
ATOM 6125 N N . LEU A 1 769 ? -2.249 28.450 3.499 1.00 75.00 769 LEU A N 1
ATOM 6126 C CA . LEU A 1 769 ? -2.011 27.431 2.473 1.00 75.00 769 LEU A CA 1
ATOM 6127 C C . LEU A 1 769 ? -2.981 27.598 1.292 1.00 75.00 769 LEU A C 1
ATOM 6129 O O . LEU A 1 769 ? -2.535 27.607 0.152 1.00 75.00 769 LEU A O 1
ATOM 6133 N N . ASP A 1 770 ? -4.262 27.880 1.547 1.00 74.19 770 ASP A N 1
ATOM 6134 C CA . ASP A 1 770 ? -5.280 28.173 0.523 1.00 74.19 770 ASP A CA 1
ATOM 6135 C C . ASP A 1 770 ? -4.926 29.388 -0.352 1.00 74.19 770 ASP A C 1
ATOM 6137 O O . ASP A 1 770 ? -5.351 29.472 -1.505 1.00 74.19 770 ASP A O 1
ATOM 6141 N N . LYS A 1 771 ? -4.171 30.352 0.196 1.00 88.56 771 LYS A N 1
ATOM 6142 C CA . LYS A 1 771 ? -3.637 31.493 -0.560 1.00 88.56 771 LYS A CA 1
ATOM 6143 C C . LYS A 1 771 ? -2.445 31.077 -1.413 1.00 88.56 771 LYS A C 1
ATOM 6145 O O . LYS A 1 771 ? -2.511 31.254 -2.625 1.00 88.56 771 LYS A O 1
ATOM 6150 N N . LYS A 1 772 ? -1.446 30.410 -0.821 1.00 84.06 772 LYS A N 1
ATOM 6151 C CA . LYS A 1 772 ? -0.295 29.866 -1.562 1.00 84.06 772 LYS A CA 1
ATOM 6152 C C . LYS A 1 772 ? -0.709 28.941 -2.708 1.00 84.06 772 LYS A C 1
ATOM 6154 O O . LYS A 1 772 ? -0.156 29.038 -3.792 1.00 84.06 772 LYS A O 1
ATOM 6159 N N . MET A 1 773 ? -1.716 28.091 -2.506 1.00 73.88 773 MET A N 1
ATOM 6160 C CA . MET A 1 773 ? -2.256 27.220 -3.556 1.00 73.88 773 MET A CA 1
ATOM 6161 C C . MET A 1 773 ? -2.885 28.004 -4.715 1.00 73.88 773 MET A C 1
ATOM 6163 O O . MET A 1 773 ? -2.809 27.560 -5.856 1.00 73.88 773 MET A O 1
ATOM 6167 N N . LYS A 1 774 ? -3.487 29.172 -4.453 1.00 88.62 774 LYS A N 1
ATOM 6168 C CA . LYS A 1 774 ? -4.037 30.055 -5.496 1.00 88.62 774 LYS A CA 1
ATOM 6169 C C . LYS A 1 774 ? -2.954 30.875 -6.189 1.00 88.62 774 LYS A C 1
ATOM 6171 O O . LYS A 1 774 ? -3.035 31.060 -7.394 1.00 88.62 774 LYS A O 1
ATOM 6176 N N . GLU A 1 775 ? -1.944 31.319 -5.448 1.00 85.62 775 GLU A N 1
ATOM 6177 C CA . GLU A 1 775 ? -0.752 31.986 -5.985 1.00 85.62 775 GLU A CA 1
ATOM 6178 C C . GLU A 1 775 ? 0.006 31.041 -6.941 1.00 85.62 775 GLU A C 1
ATOM 6180 O O . GLU A 1 775 ? 0.234 31.398 -8.093 1.00 85.62 775 GLU A O 1
ATOM 6185 N N . LEU A 1 776 ? 0.257 29.793 -6.527 1.00 79.31 776 LEU A N 1
ATOM 6186 C CA . LEU A 1 776 ? 0.859 28.746 -7.367 1.00 79.31 776 LEU A CA 1
ATOM 6187 C C . LEU A 1 776 ? -0.018 28.357 -8.571 1.00 79.31 776 LEU A C 1
ATOM 6189 O O . LEU A 1 776 ? 0.503 28.107 -9.654 1.00 79.31 776 LEU A O 1
ATOM 6193 N N . ALA A 1 777 ? -1.347 28.313 -8.416 1.00 76.75 777 ALA A N 1
ATOM 6194 C CA . ALA A 1 777 ? -2.252 28.035 -9.534 1.00 76.75 777 ALA A CA 1
ATOM 6195 C C . ALA A 1 777 ? -2.232 29.153 -10.593 1.00 76.75 777 ALA A C 1
ATOM 6197 O O . ALA A 1 777 ? -2.252 28.858 -11.785 1.00 76.75 777 ALA A O 1
ATOM 6198 N N . LEU A 1 778 ? -2.148 30.420 -10.168 1.00 85.44 778 LEU A N 1
ATOM 6199 C CA . LEU A 1 778 ? -1.990 31.556 -11.080 1.00 85.44 778 LEU A CA 1
ATOM 6200 C C . LEU A 1 778 ? -0.637 31.510 -11.801 1.00 85.44 778 LEU A C 1
ATOM 6202 O O . LEU A 1 778 ? -0.613 31.679 -13.015 1.00 85.44 778 LEU A O 1
ATOM 6206 N N . GLN A 1 779 ? 0.452 31.188 -11.093 1.00 76.75 779 GLN A N 1
ATOM 6207 C CA . GLN A 1 779 ? 1.773 31.001 -11.705 1.00 76.75 779 GLN A CA 1
ATOM 6208 C C . GLN A 1 779 ? 1.768 29.885 -12.761 1.00 76.75 779 GLN A C 1
ATOM 6210 O O . GLN A 1 779 ? 2.271 30.089 -13.860 1.00 76.75 779 GLN A O 1
ATOM 6215 N N . LEU A 1 780 ? 1.122 28.744 -12.493 1.00 74.44 780 LEU A N 1
ATOM 6216 C CA . LEU A 1 780 ? 0.975 27.661 -13.477 1.00 74.44 780 LEU A CA 1
ATOM 6217 C C . LEU A 1 780 ? 0.154 28.076 -14.712 1.00 74.44 780 LEU A C 1
ATOM 6219 O O . LEU A 1 780 ? 0.460 27.649 -15.825 1.00 74.44 780 LEU A O 1
ATOM 6223 N N . ASP A 1 781 ? -0.877 28.909 -14.551 1.00 82.31 781 ASP A N 1
ATOM 6224 C CA . ASP A 1 781 ? -1.649 29.443 -15.682 1.00 82.31 781 ASP A CA 1
ATOM 6225 C C . ASP A 1 781 ? -0.909 30.564 -16.442 1.00 82.31 781 ASP A C 1
ATOM 6227 O O . ASP A 1 781 ? -1.155 30.763 -17.635 1.00 82.31 781 ASP A O 1
ATOM 6231 N N . GLU A 1 782 ? 0.041 31.255 -15.810 1.00 84.38 782 GLU A N 1
ATOM 6232 C CA . GLU A 1 782 ? 0.975 32.185 -16.461 1.00 84.38 782 GLU A CA 1
ATOM 6233 C C . GLU A 1 782 ? 2.073 31.436 -17.236 1.00 84.38 782 GLU A C 1
ATOM 6235 O O . GLU A 1 782 ? 2.280 31.714 -18.419 1.00 84.38 782 GLU A O 1
ATOM 6240 N N . GLU A 1 783 ? 2.689 30.404 -16.650 1.00 78.69 783 GLU A N 1
ATOM 6241 C CA . GLU A 1 783 ? 3.626 29.502 -17.339 1.00 78.69 783 GLU A CA 1
ATOM 6242 C C . GLU A 1 783 ? 2.984 28.833 -18.564 1.00 78.69 783 GLU A C 1
ATOM 6244 O O . GLU A 1 783 ? 3.598 28.771 -19.630 1.00 78.69 783 GLU A O 1
ATOM 6249 N N . ARG A 1 784 ? 1.719 28.398 -18.460 1.00 83.00 784 ARG A N 1
ATOM 6250 C CA . ARG A 1 784 ? 0.944 27.875 -19.601 1.00 83.00 784 ARG A CA 1
ATOM 6251 C C . ARG A 1 784 ? 0.789 28.900 -20.721 1.00 83.00 784 ARG A C 1
ATOM 6253 O O . ARG A 1 784 ? 1.019 28.562 -21.880 1.00 83.00 784 ARG A O 1
ATOM 6260 N N . ARG A 1 785 ? 0.454 30.155 -20.395 1.00 82.88 785 ARG A N 1
ATOM 6261 C CA . ARG A 1 785 ? 0.354 31.239 -21.390 1.00 82.88 785 ARG A CA 1
ATOM 6262 C C . ARG A 1 785 ? 1.690 31.492 -22.081 1.00 82.88 785 ARG A C 1
ATOM 6264 O O . ARG A 1 785 ? 1.702 31.681 -23.294 1.00 82.88 785 ARG A O 1
ATOM 6271 N N . HIS A 1 786 ? 2.802 31.449 -21.351 1.00 81.69 786 HIS A N 1
ATOM 6272 C CA . HIS A 1 786 ? 4.132 31.555 -21.950 1.00 81.69 786 HIS A CA 1
ATOM 6273 C C . HIS A 1 786 ? 4.469 30.343 -22.831 1.00 81.69 786 HIS A C 1
ATOM 6275 O O . HIS A 1 786 ? 4.945 30.520 -23.950 1.00 81.69 786 HIS A O 1
ATOM 6281 N N . ALA A 1 787 ? 4.148 29.120 -22.403 1.00 78.94 787 ALA A N 1
ATOM 6282 C CA . ALA A 1 787 ? 4.323 27.921 -23.222 1.00 78.94 787 ALA A CA 1
ATOM 6283 C C . ALA A 1 787 ? 3.516 27.985 -24.534 1.00 78.94 787 ALA A C 1
ATOM 6285 O O . ALA A 1 787 ? 4.032 27.614 -25.588 1.00 78.94 787 ALA A O 1
ATOM 6286 N N . ASP A 1 788 ? 2.283 28.497 -24.501 1.00 82.38 788 ASP A N 1
ATOM 6287 C CA . ASP A 1 788 ? 1.457 28.681 -25.700 1.00 82.38 788 ASP A CA 1
ATOM 6288 C C . ASP A 1 788 ? 1.956 29.833 -26.595 1.00 82.38 788 ASP A C 1
ATOM 6290 O O . ASP A 1 788 ? 1.964 29.693 -27.819 1.00 82.38 788 ASP A O 1
ATOM 6294 N N . GLN A 1 789 ? 2.486 30.921 -26.020 1.00 82.62 789 GLN A N 1
ATOM 6295 C CA . GLN A 1 789 ? 3.199 31.966 -26.775 1.00 82.62 789 GLN A CA 1
ATOM 6296 C C . GLN A 1 789 ? 4.432 31.403 -27.501 1.00 82.62 789 GLN A C 1
ATOM 6298 O O . GLN A 1 789 ? 4.647 31.710 -28.675 1.00 82.62 789 GLN A O 1
ATOM 6303 N N . TYR A 1 790 ? 5.225 30.546 -26.846 1.00 83.25 790 TYR A N 1
ATOM 6304 C CA . TYR A 1 790 ? 6.375 29.896 -27.480 1.00 83.25 790 TYR A CA 1
ATOM 6305 C C . TYR A 1 790 ? 5.955 28.917 -28.586 1.00 83.25 790 TYR A C 1
ATOM 6307 O O . TYR A 1 790 ? 6.598 28.896 -29.636 1.00 83.25 790 TYR A O 1
ATOM 6315 N N . LYS A 1 791 ? 4.847 28.172 -28.429 1.00 83.50 791 LYS A N 1
ATOM 6316 C CA . LYS A 1 791 ? 4.271 27.367 -29.528 1.00 83.50 791 LYS A CA 1
ATOM 6317 C C . LYS A 1 791 ? 3.906 28.243 -30.726 1.00 83.50 791 LYS A C 1
ATOM 6319 O O . LYS A 1 791 ? 4.307 27.927 -31.841 1.00 83.50 791 LYS A O 1
ATOM 6324 N N . GLU A 1 792 ? 3.223 29.367 -30.508 1.00 86.88 792 GLU A N 1
ATOM 6325 C CA . GLU A 1 792 ? 2.831 30.277 -31.593 1.00 86.88 792 GLU A CA 1
ATOM 6326 C C . GLU A 1 792 ? 4.057 30.883 -32.311 1.00 86.88 792 GLU A C 1
ATOM 6328 O O . GLU A 1 792 ? 4.060 31.038 -33.535 1.00 86.88 792 GLU A O 1
ATOM 6333 N N . GLN A 1 793 ? 5.140 31.183 -31.581 1.00 75.62 793 GLN A N 1
ATOM 6334 C CA . GLN A 1 793 ? 6.420 31.595 -32.174 1.00 75.62 793 GLN A CA 1
ATOM 6335 C C . GLN A 1 793 ? 7.061 30.470 -33.002 1.00 75.62 793 GLN A C 1
ATOM 6337 O O . GLN A 1 793 ? 7.481 30.708 -34.137 1.00 75.62 793 GLN A O 1
ATOM 6342 N N . ILE A 1 794 ? 7.087 29.238 -32.483 1.00 82.38 794 ILE A N 1
ATOM 6343 C CA . ILE A 1 794 ? 7.598 28.053 -33.188 1.00 82.38 794 ILE A CA 1
ATOM 6344 C C . ILE A 1 794 ? 6.779 27.777 -34.459 1.00 82.38 794 ILE A C 1
ATOM 6346 O O . ILE A 1 794 ? 7.355 27.483 -35.505 1.00 82.38 794 ILE A O 1
ATOM 6350 N N . GLU A 1 795 ? 5.454 27.928 -34.428 1.00 87.81 795 GLU A N 1
ATOM 6351 C CA . GLU A 1 795 ? 4.597 27.805 -35.612 1.00 87.81 795 GLU A CA 1
ATOM 6352 C C . GLU A 1 795 ? 4.860 28.908 -36.645 1.00 87.81 795 GLU A C 1
ATOM 6354 O O . GLU A 1 795 ? 4.966 28.613 -37.839 1.00 87.81 795 GLU A O 1
ATOM 6359 N N . LYS A 1 796 ? 5.048 30.164 -36.213 1.00 87.38 796 LYS A N 1
ATOM 6360 C CA . LYS A 1 796 ? 5.441 31.279 -37.097 1.00 87.38 796 LYS A CA 1
ATOM 6361 C C . LYS A 1 796 ? 6.791 31.014 -37.774 1.00 87.38 796 LYS A C 1
ATOM 6363 O O . LYS A 1 796 ? 6.905 31.203 -38.988 1.00 87.38 796 LYS A O 1
ATOM 6368 N N . VAL A 1 797 ? 7.787 30.517 -37.036 1.00 81.88 797 VAL A N 1
ATOM 6369 C CA . VAL A 1 797 ? 9.096 30.124 -37.590 1.00 81.88 797 VAL A CA 1
ATOM 6370 C C . VAL A 1 797 ? 8.955 28.938 -38.547 1.00 81.88 797 VAL A C 1
ATOM 6372 O O . VAL A 1 797 ? 9.427 29.019 -39.678 1.00 81.88 797 VAL A O 1
ATOM 6375 N N . ASN A 1 798 ? 8.242 27.876 -38.165 1.00 80.44 798 ASN A N 1
ATOM 6376 C CA . ASN A 1 798 ? 8.023 26.703 -39.017 1.00 80.44 798 ASN A CA 1
ATOM 6377 C C . ASN A 1 798 ? 7.282 27.045 -40.316 1.00 80.44 798 ASN A C 1
ATOM 6379 O O . ASN A 1 798 ? 7.627 26.529 -41.379 1.00 80.44 798 ASN A O 1
ATOM 6383 N N . ASN A 1 799 ? 6.294 27.938 -40.271 1.00 87.12 799 ASN A N 1
ATOM 6384 C CA . ASN A 1 799 ? 5.604 28.399 -41.473 1.00 87.12 799 ASN A CA 1
ATOM 6385 C C . ASN A 1 799 ? 6.512 29.282 -42.346 1.00 87.12 799 ASN A C 1
ATOM 6387 O O . ASN A 1 799 ? 6.497 29.134 -43.567 1.00 87.12 799 ASN A O 1
ATOM 6391 N N . ARG A 1 800 ? 7.392 30.104 -41.754 1.00 85.25 800 ARG A N 1
ATOM 6392 C CA . ARG A 1 800 ? 8.431 30.837 -42.500 1.00 85.25 800 ARG A CA 1
ATOM 6393 C C . ARG A 1 800 ? 9.452 29.893 -43.151 1.00 85.25 800 ARG A C 1
ATOM 6395 O O . ARG A 1 800 ? 9.819 30.118 -44.299 1.00 85.25 800 ARG A O 1
ATOM 6402 N N . VAL A 1 801 ? 9.842 28.806 -42.479 1.00 82.25 801 VAL A N 1
ATOM 6403 C CA . VAL A 1 801 ? 10.696 27.741 -43.042 1.00 82.25 801 VAL A CA 1
ATOM 6404 C C . VAL A 1 801 ? 10.002 27.015 -44.200 1.00 82.25 801 VAL A C 1
ATOM 6406 O O . VAL A 1 801 ? 10.645 26.773 -45.217 1.00 82.25 801 VAL A O 1
ATOM 6409 N N . LYS A 1 802 ? 8.697 26.713 -44.108 1.00 87.81 802 LYS A N 1
ATOM 6410 C CA . LYS A 1 802 ? 7.928 26.142 -45.235 1.00 87.81 802 LYS A CA 1
ATOM 6411 C C . LYS A 1 802 ? 7.922 27.075 -46.452 1.00 87.81 802 LYS A C 1
ATOM 6413 O O . LYS A 1 802 ? 8.152 26.607 -47.562 1.00 87.81 802 LYS A O 1
ATOM 6418 N N . THR A 1 803 ? 7.711 28.379 -46.253 1.00 84.31 803 THR A N 1
ATOM 6419 C CA . THR A 1 803 ? 7.764 29.370 -47.342 1.00 84.31 803 THR A CA 1
ATOM 6420 C C . THR A 1 803 ? 9.158 29.458 -47.964 1.00 84.31 803 THR A C 1
ATOM 6422 O O . THR A 1 803 ? 9.271 29.419 -49.184 1.00 84.31 803 THR A O 1
ATOM 6425 N N . LEU A 1 804 ? 10.217 29.507 -47.146 1.00 80.69 804 LEU A N 1
ATOM 6426 C CA . LEU A 1 804 ? 11.603 29.538 -47.629 1.00 80.69 804 LEU A CA 1
ATOM 6427 C C . LEU A 1 804 ? 11.985 28.266 -48.399 1.00 80.69 804 LEU A C 1
ATOM 6429 O O . LEU A 1 804 ? 12.684 28.362 -49.402 1.00 80.69 804 LEU A O 1
ATOM 6433 N N . LYS A 1 805 ? 11.493 27.088 -47.984 1.00 79.94 805 LYS A N 1
ATOM 6434 C CA . LYS A 1 805 ? 11.649 25.849 -48.763 1.00 79.94 805 LYS A CA 1
ATOM 6435 C C . LYS A 1 805 ? 10.957 25.952 -50.119 1.00 79.94 805 LYS A C 1
ATOM 6437 O O . LYS A 1 805 ? 11.620 25.750 -51.122 1.00 79.94 805 LYS A O 1
ATOM 6442 N N . ARG A 1 806 ? 9.695 26.396 -50.169 1.00 85.94 806 ARG A N 1
ATOM 6443 C CA . ARG A 1 806 ? 8.978 26.570 -51.445 1.00 85.94 806 ARG A CA 1
ATOM 6444 C C . ARG A 1 806 ? 9.680 27.556 -52.392 1.00 85.94 806 ARG A C 1
ATOM 6446 O O . ARG A 1 806 ? 9.667 27.351 -53.596 1.00 85.94 806 ARG A O 1
ATOM 6453 N N . GLN A 1 807 ? 10.311 28.602 -51.853 1.00 75.25 807 GLN A N 1
ATOM 6454 C CA . GLN A 1 807 ? 11.123 29.549 -52.630 1.00 75.25 807 GLN A CA 1
ATOM 6455 C C . GLN A 1 807 ? 12.444 28.939 -53.127 1.00 75.25 807 GLN A C 1
ATOM 6457 O O . GLN A 1 807 ? 12.898 29.288 -54.214 1.00 75.25 807 GLN A O 1
ATOM 6462 N N . LEU A 1 808 ? 13.053 28.024 -52.364 1.00 76.81 808 LEU A N 1
ATOM 6463 C CA . LEU A 1 808 ? 14.197 27.236 -52.826 1.00 76.81 808 LEU A CA 1
ATOM 6464 C C . LEU A 1 808 ? 13.777 26.268 -53.941 1.00 76.81 808 LEU A C 1
ATOM 6466 O O . LEU A 1 808 ? 14.434 26.239 -54.974 1.00 76.81 808 LEU A O 1
ATOM 6470 N N . ASP A 1 809 ? 12.658 25.556 -53.774 1.00 84.56 809 ASP A N 1
ATOM 6471 C CA . ASP A 1 809 ? 12.102 24.644 -54.782 1.00 84.56 809 ASP A CA 1
ATOM 6472 C C . ASP A 1 809 ? 11.803 25.395 -56.104 1.00 84.56 809 ASP A C 1
ATOM 6474 O O . ASP A 1 809 ? 12.191 24.952 -57.186 1.00 84.56 809 ASP A O 1
ATOM 6478 N N . GLU A 1 810 ? 11.184 26.582 -56.021 1.00 85.25 810 GLU A N 1
ATOM 6479 C CA . GLU A 1 810 ? 10.924 27.481 -57.161 1.00 85.25 810 GLU A CA 1
ATOM 6480 C C . GLU A 1 810 ? 12.214 27.940 -57.866 1.00 85.25 810 GLU A C 1
ATOM 6482 O O . GLU A 1 810 ? 12.282 27.937 -59.099 1.00 85.25 810 GLU A O 1
ATOM 6487 N N . ALA A 1 811 ? 13.252 28.298 -57.102 1.00 78.81 811 ALA A N 1
ATOM 6488 C CA . ALA A 1 811 ? 14.546 28.711 -57.644 1.00 78.81 811 ALA A CA 1
ATOM 6489 C C . ALA A 1 811 ? 15.337 27.533 -58.247 1.00 78.81 811 ALA A C 1
ATOM 6491 O O . ALA A 1 811 ? 16.011 27.692 -59.268 1.00 78.81 811 ALA A O 1
ATOM 6492 N N . GLU A 1 812 ? 15.242 26.336 -57.663 1.00 80.25 812 GLU A N 1
ATOM 6493 C CA . GLU A 1 812 ? 15.833 25.125 -58.231 1.00 80.25 812 GLU A CA 1
ATOM 6494 C C . GLU A 1 812 ? 15.154 24.742 -59.548 1.00 80.25 812 GLU A C 1
ATOM 6496 O O . GLU A 1 812 ? 15.857 24.439 -60.517 1.00 80.25 812 GLU A O 1
ATOM 6501 N N . GLU A 1 813 ? 13.822 24.838 -59.646 1.00 84.38 813 GLU A N 1
ATOM 6502 C CA . GLU A 1 813 ? 13.126 24.701 -60.928 1.00 84.38 813 GLU A CA 1
ATOM 6503 C C . GLU A 1 813 ? 13.625 25.713 -61.965 1.00 84.38 813 GLU A C 1
ATOM 6505 O O . GLU A 1 813 ? 13.855 25.333 -63.113 1.00 84.38 813 GLU A O 1
ATOM 6510 N N . GLU A 1 814 ? 13.818 26.982 -61.597 1.00 79.69 814 GLU A N 1
ATOM 6511 C CA . GLU A 1 814 ? 14.340 28.006 -62.512 1.00 79.69 814 GLU A CA 1
ATOM 6512 C C . GLU A 1 814 ? 15.739 27.668 -63.015 1.00 79.69 814 GLU A C 1
ATOM 6514 O O . GLU A 1 814 ? 15.976 27.664 -64.225 1.00 79.69 814 GLU A O 1
ATOM 6519 N N . VAL A 1 815 ? 16.626 27.233 -62.124 1.00 80.81 815 VAL A N 1
ATOM 6520 C CA . VAL A 1 815 ? 17.953 26.735 -62.494 1.00 80.81 815 VAL A CA 1
ATOM 6521 C C . VAL A 1 815 ? 17.866 25.494 -63.402 1.00 80.81 815 VAL A C 1
ATOM 6523 O O . VAL A 1 815 ? 18.713 25.324 -64.284 1.00 80.81 815 VAL A O 1
ATOM 6526 N N . GLN A 1 816 ? 16.859 24.621 -63.262 1.00 81.31 816 GLN A N 1
ATOM 6527 C CA . GLN A 1 816 ? 16.645 23.515 -64.211 1.00 81.31 816 GLN A CA 1
ATOM 6528 C C . GLN A 1 816 ? 16.091 23.997 -65.563 1.00 81.31 816 GLN A C 1
ATOM 6530 O O . GLN A 1 816 ? 16.562 23.527 -66.604 1.00 81.31 816 GLN A O 1
ATOM 6535 N N . ARG A 1 817 ? 15.160 24.965 -65.584 1.00 84.00 817 ARG A N 1
ATOM 6536 C CA . ARG A 1 817 ? 14.665 25.613 -66.817 1.00 84.00 817 ARG A CA 1
ATOM 6537 C C . ARG A 1 817 ? 15.829 26.259 -67.582 1.00 84.00 817 ARG A C 1
ATOM 6539 O O . ARG A 1 817 ? 15.975 26.016 -68.781 1.00 84.00 817 ARG A O 1
ATOM 6546 N N . GLU A 1 818 ? 16.720 26.976 -66.893 1.00 75.62 818 GLU A N 1
ATOM 6547 C CA . GLU A 1 818 ? 17.943 27.540 -67.479 1.00 75.62 818 GLU A CA 1
ATOM 6548 C C . GLU A 1 818 ? 18.917 26.466 -67.979 1.00 75.62 818 GLU A C 1
ATOM 6550 O O . GLU A 1 818 ? 19.430 26.580 -69.092 1.00 75.62 818 GLU A O 1
ATOM 6555 N N . LYS A 1 819 ? 19.154 25.383 -67.222 1.00 80.56 819 LYS A N 1
ATOM 6556 C CA . LYS A 1 819 ? 20.003 24.258 -67.671 1.00 80.56 819 LYS A CA 1
ATOM 6557 C C . LYS A 1 819 ? 19.461 23.600 -68.945 1.00 80.56 819 LYS A C 1
ATOM 6559 O O . LYS A 1 819 ? 20.247 23.231 -69.820 1.00 80.56 819 LYS A O 1
ATOM 6564 N N . VAL A 1 820 ? 18.139 23.466 -69.081 1.00 86.31 820 VAL A N 1
ATOM 6565 C CA . VAL A 1 820 ? 17.491 22.975 -70.311 1.00 86.31 820 VAL A CA 1
ATOM 6566 C C . VAL A 1 820 ? 17.641 23.986 -71.452 1.00 86.31 820 VAL A C 1
ATOM 6568 O O . VAL A 1 820 ? 18.033 23.594 -72.553 1.00 86.31 820 VAL A O 1
ATOM 6571 N N . GLY A 1 821 ? 17.428 25.280 -71.191 1.00 81.50 821 GLY A N 1
ATOM 6572 C CA . GLY A 1 821 ? 17.659 26.358 -72.159 1.00 81.50 821 GLY A CA 1
ATOM 6573 C C . GLY A 1 821 ? 19.102 26.395 -72.672 1.00 81.50 821 GLY A C 1
ATOM 6574 O O . GLY A 1 821 ? 19.326 26.410 -73.881 1.00 81.50 821 GLY A O 1
ATOM 6575 N N . LYS A 1 822 ? 20.087 26.287 -71.773 1.00 81.81 822 LYS A N 1
ATOM 6576 C CA . LYS A 1 822 ? 21.515 26.206 -72.105 1.00 81.81 822 LYS A CA 1
ATOM 6577 C C . LYS A 1 822 ? 21.826 24.992 -72.981 1.00 81.81 822 LYS A C 1
ATOM 6579 O O . LYS A 1 822 ? 22.490 25.147 -73.997 1.00 81.81 822 LYS A O 1
ATOM 6584 N N . ARG A 1 823 ? 21.307 23.802 -72.648 1.00 83.19 823 ARG A N 1
ATOM 6585 C CA . ARG A 1 823 ? 21.469 22.591 -73.481 1.00 83.19 823 ARG A CA 1
ATOM 6586 C C . ARG A 1 823 ? 20.854 22.748 -74.876 1.00 83.19 823 ARG A C 1
ATOM 6588 O O . ARG A 1 823 ? 21.399 22.209 -75.833 1.00 83.19 823 ARG A O 1
ATOM 6595 N N . LYS A 1 824 ? 19.740 23.478 -75.006 1.00 84.19 824 LYS A N 1
ATOM 6596 C CA . LYS A 1 824 ? 19.122 23.792 -76.304 1.00 84.19 824 LYS A CA 1
ATOM 6597 C C . LYS A 1 824 ? 19.983 24.769 -77.112 1.00 84.19 824 LYS A C 1
ATOM 6599 O O . LYS A 1 824 ? 20.287 24.475 -78.260 1.00 84.19 824 LYS A O 1
ATOM 6604 N N . ALA A 1 825 ? 20.456 25.849 -76.491 1.00 75.62 825 ALA A N 1
ATOM 6605 C CA . ALA A 1 825 ? 21.351 26.819 -77.124 1.00 75.62 825 ALA A CA 1
ATOM 6606 C C . ALA A 1 825 ? 22.725 26.225 -77.499 1.00 75.62 825 ALA A C 1
ATOM 6608 O O . ALA A 1 825 ? 23.316 26.641 -78.489 1.00 75.62 825 ALA A O 1
ATOM 6609 N N . GLN A 1 826 ? 23.231 25.241 -76.743 1.00 70.44 826 GLN A N 1
ATOM 6610 C CA . GLN A 1 826 ? 24.437 24.490 -77.113 1.00 70.44 826 GLN A CA 1
ATOM 6611 C C . GLN A 1 826 ? 24.220 23.678 -78.393 1.00 70.44 826 GLN A C 1
ATOM 6613 O O . GLN A 1 826 ? 25.028 23.805 -79.303 1.00 70.44 826 GLN A O 1
ATOM 6618 N N . ARG A 1 827 ? 23.101 22.951 -78.515 1.00 81.50 827 ARG A N 1
ATOM 6619 C CA . ARG A 1 827 ? 22.756 22.221 -79.749 1.00 81.50 827 ARG A CA 1
ATOM 6620 C C . ARG A 1 827 ? 22.558 23.146 -80.943 1.00 81.50 827 ARG A C 1
ATOM 6622 O O . ARG A 1 827 ? 23.111 22.893 -81.996 1.00 81.50 827 ARG A O 1
ATOM 6629 N N . GLU A 1 828 ? 21.850 24.259 -80.763 1.00 81.69 828 GLU A N 1
ATOM 6630 C CA . GLU A 1 828 ? 21.683 25.263 -81.826 1.00 81.69 828 GLU A CA 1
ATOM 6631 C C . GLU A 1 828 ? 23.030 25.864 -82.267 1.00 81.69 828 GLU A C 1
ATOM 6633 O O . GLU A 1 828 ? 23.207 26.204 -83.434 1.00 81.69 828 GLU A O 1
ATOM 6638 N N . LEU A 1 829 ? 24.005 25.966 -81.357 1.00 74.19 829 LEU A N 1
ATOM 6639 C CA . LEU A 1 829 ? 25.367 26.392 -81.672 1.00 74.19 829 LEU A CA 1
ATOM 6640 C C . LEU A 1 829 ? 26.196 25.269 -82.325 1.00 74.19 829 LEU A C 1
ATOM 6642 O O . LEU A 1 829 ? 26.993 25.563 -83.210 1.00 74.19 829 LEU A O 1
ATOM 6646 N N . GLU A 1 830 ? 25.985 24.008 -81.948 1.00 83.50 830 GLU A N 1
ATOM 6647 C CA . GLU A 1 830 ? 26.553 22.818 -82.600 1.00 83.50 830 GLU A CA 1
ATOM 6648 C C . GLU A 1 830 ? 26.029 22.685 -84.047 1.00 83.50 830 GLU A C 1
ATOM 6650 O O . GLU A 1 830 ? 26.837 22.589 -84.967 1.00 83.50 830 GLU A O 1
ATOM 6655 N N . ASP A 1 831 ? 24.720 22.838 -84.284 1.00 84.88 831 ASP A N 1
ATOM 6656 C CA . ASP A 1 831 ? 24.091 22.886 -85.617 1.00 84.88 831 ASP A CA 1
ATOM 6657 C C . ASP A 1 831 ? 24.663 24.038 -86.480 1.00 84.88 831 ASP A C 1
ATOM 6659 O O . ASP A 1 831 ? 24.936 23.890 -87.680 1.00 84.88 831 ASP A O 1
ATOM 6663 N N . ILE A 1 832 ? 24.883 25.213 -85.874 1.00 79.94 832 ILE A N 1
ATOM 6664 C CA . ILE A 1 832 ? 25.517 26.367 -86.534 1.00 79.94 832 ILE A CA 1
ATOM 6665 C C . ILE A 1 832 ? 27.002 26.101 -86.832 1.00 79.94 832 ILE A C 1
ATOM 6667 O O . ILE A 1 832 ? 27.507 26.553 -87.861 1.00 79.94 832 ILE A O 1
ATOM 6671 N N . LEU A 1 833 ? 27.711 25.347 -85.987 1.00 77.00 833 LEU A N 1
ATOM 6672 C CA . LEU A 1 833 ? 29.091 24.934 -86.250 1.00 77.00 833 LEU A CA 1
ATOM 6673 C C . LEU A 1 833 ? 29.169 23.868 -87.348 1.00 77.00 833 LEU A C 1
ATOM 6675 O O . LEU A 1 833 ? 30.004 24.014 -88.236 1.00 77.00 833 LEU A O 1
ATOM 6679 N N . GLU A 1 834 ? 28.286 22.865 -87.373 1.00 81.69 834 GLU A N 1
ATOM 6680 C CA . GLU A 1 834 ? 28.235 21.871 -88.455 1.00 81.69 834 GLU A CA 1
ATOM 6681 C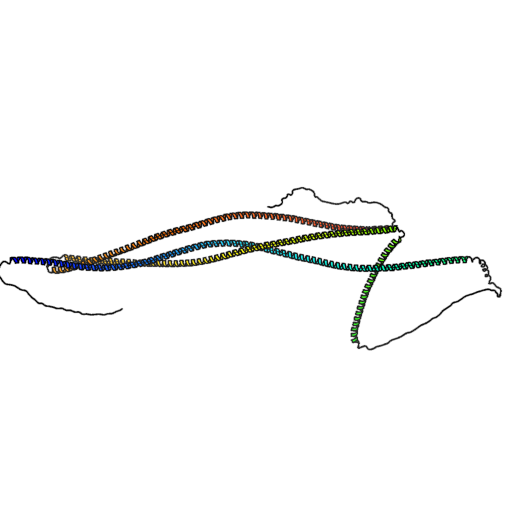 C . GLU A 1 834 ? 27.897 22.509 -89.809 1.00 81.69 834 GLU A C 1
ATOM 6683 O O . GLU A 1 834 ? 28.521 22.188 -90.825 1.00 81.69 834 GLU A O 1
ATOM 6688 N N . THR A 1 835 ? 26.957 23.458 -89.842 1.00 81.62 835 THR A N 1
ATOM 6689 C CA . THR A 1 835 ? 26.632 24.205 -91.069 1.00 81.62 835 THR A CA 1
ATOM 6690 C C . THR A 1 835 ? 27.739 25.185 -91.468 1.00 81.62 835 THR A C 1
ATOM 6692 O O . THR A 1 835 ? 28.049 25.305 -92.654 1.00 81.62 835 THR A O 1
ATOM 6695 N N . HIS A 1 836 ? 28.421 25.829 -90.517 1.00 76.81 836 HIS A N 1
ATOM 6696 C CA . HIS A 1 836 ? 29.628 26.607 -90.810 1.00 76.81 836 HIS A CA 1
ATOM 6697 C C . HIS A 1 836 ? 30.775 25.717 -91.321 1.00 76.81 836 HIS A C 1
ATOM 6699 O O . HIS A 1 836 ? 31.516 26.115 -92.224 1.00 76.81 836 HIS A O 1
ATOM 6705 N N . GLU A 1 837 ? 30.927 24.501 -90.796 1.00 81.94 837 GLU A N 1
ATOM 6706 C CA . GLU A 1 837 ? 31.898 23.525 -91.280 1.00 81.94 837 GLU A CA 1
ATOM 6707 C C . GLU A 1 837 ? 31.549 23.003 -92.671 1.00 81.94 837 GLU A C 1
ATOM 6709 O O . GLU A 1 837 ? 32.447 22.912 -93.507 1.00 81.94 837 GLU A O 1
ATOM 6714 N N . SER A 1 838 ? 30.282 22.709 -92.973 1.00 77.19 838 SER A N 1
ATOM 6715 C CA . SER A 1 838 ? 29.874 22.295 -94.320 1.00 77.19 838 SER A CA 1
ATOM 6716 C C . SER A 1 838 ? 30.129 23.415 -95.334 1.00 77.19 838 SER A C 1
ATOM 6718 O O . SER A 1 838 ? 30.810 23.179 -96.333 1.00 77.19 838 SER A O 1
ATOM 6720 N N . LEU A 1 839 ? 29.758 24.660 -95.012 1.00 77.75 839 LEU A N 1
ATOM 6721 C CA . LEU A 1 839 ? 30.090 25.849 -95.804 1.00 77.75 839 LEU A CA 1
ATOM 6722 C C . LEU A 1 839 ? 31.606 26.087 -95.911 1.00 77.75 839 LEU A C 1
ATOM 6724 O O . LEU A 1 839 ? 32.088 26.523 -96.955 1.00 77.75 839 LEU A O 1
ATOM 6728 N N . THR A 1 840 ? 32.391 25.763 -94.881 1.00 74.94 840 THR A N 1
ATOM 6729 C CA . THR A 1 840 ? 33.863 25.844 -94.914 1.00 74.94 840 THR A CA 1
ATOM 6730 C C . THR A 1 840 ? 34.464 24.760 -95.811 1.00 74.94 840 THR A C 1
ATOM 6732 O O . THR A 1 840 ? 35.383 25.043 -96.584 1.00 74.94 840 THR A O 1
ATOM 6735 N N . ARG A 1 841 ? 33.929 23.534 -95.773 1.00 80.81 841 ARG A N 1
ATOM 6736 C CA . ARG A 1 841 ? 34.296 22.422 -96.664 1.00 80.81 841 ARG A CA 1
ATOM 6737 C C . ARG A 1 841 ? 33.929 22.766 -98.114 1.00 80.81 841 ARG A C 1
ATOM 6739 O O . ARG A 1 841 ? 34.759 22.580 -99.003 1.00 80.81 841 ARG A O 1
ATOM 6746 N N . GLU A 1 842 ? 32.767 23.372 -98.365 1.00 74.88 842 GLU A N 1
ATOM 6747 C CA . GLU A 1 842 ? 32.386 23.909 -99.679 1.00 74.88 842 GLU A CA 1
ATOM 6748 C C . GLU A 1 842 ? 33.291 25.059 -100.134 1.00 74.88 842 GLU A C 1
ATOM 6750 O O . GLU A 1 842 ? 33.812 25.015 -101.248 1.00 74.88 842 GLU A O 1
ATOM 6755 N N . CYS A 1 843 ? 33.567 26.047 -99.280 1.00 70.50 843 CYS A N 1
ATOM 6756 C CA . CYS A 1 843 ? 34.487 27.145 -99.587 1.00 70.50 843 CYS A CA 1
ATOM 6757 C C . CYS A 1 843 ? 35.906 26.639 -99.873 1.00 70.50 843 CYS A C 1
ATOM 6759 O O . CYS A 1 843 ? 36.577 27.160 -100.762 1.00 70.50 843 CYS A O 1
ATOM 6761 N N . ASN A 1 844 ? 36.367 25.597 -99.179 1.00 72.38 844 ASN A N 1
ATOM 6762 C CA . ASN A 1 844 ? 37.651 24.959 -99.455 1.00 72.38 844 ASN A CA 1
ATOM 6763 C C . ASN A 1 844 ? 37.614 24.125 -100.746 1.00 72.38 844 ASN A C 1
ATOM 6765 O O . ASN A 1 844 ? 38.575 24.164 -101.510 1.00 72.38 844 ASN A O 1
ATOM 6769 N N . ASN A 1 845 ? 36.496 23.478 -101.079 1.00 72.44 845 ASN A N 1
ATOM 6770 C CA . ASN A 1 845 ? 36.290 22.847 -102.387 1.00 72.44 845 ASN A CA 1
ATOM 6771 C C . ASN A 1 845 ? 36.251 23.878 -103.532 1.00 72.44 845 ASN A C 1
ATOM 6773 O O . ASN A 1 845 ? 36.805 23.626 -104.602 1.00 72.44 845 ASN A O 1
ATOM 6777 N N . LEU A 1 846 ? 35.672 25.062 -103.315 1.00 67.56 846 LEU A N 1
ATOM 6778 C CA . LEU A 1 846 ? 35.691 26.183 -104.260 1.00 67.56 846 LEU A CA 1
ATOM 6779 C C . LEU A 1 846 ? 37.095 26.797 -104.388 1.00 67.56 846 LEU A C 1
ATOM 6781 O O . LEU A 1 846 ? 37.548 27.029 -105.506 1.00 67.56 846 LEU A O 1
ATOM 6785 N N . ARG A 1 847 ? 37.842 26.959 -103.286 1.00 65.81 847 ARG A N 1
ATOM 6786 C CA . ARG A 1 847 ? 39.271 27.341 -103.301 1.00 65.81 847 ARG A CA 1
ATOM 6787 C C . ARG A 1 847 ? 40.138 26.306 -104.020 1.00 65.81 847 ARG A C 1
ATOM 6789 O O . ARG A 1 847 ? 41.044 26.689 -104.751 1.00 65.81 847 ARG A O 1
ATOM 6796 N N . ASN A 1 848 ? 39.857 25.013 -103.862 1.00 60.53 848 ASN A N 1
ATOM 6797 C CA . ASN A 1 848 ? 40.576 23.933 -104.543 1.00 60.53 848 ASN A CA 1
ATOM 6798 C C . ASN A 1 848 ? 40.227 23.846 -106.038 1.00 60.53 848 ASN A C 1
ATOM 6800 O O . ASN A 1 848 ? 41.095 23.501 -106.838 1.00 60.53 848 ASN A O 1
ATOM 6804 N N . LYS A 1 849 ? 39.005 24.232 -106.437 1.00 58.06 849 LYS A N 1
ATOM 6805 C CA . LYS A 1 849 ? 38.663 24.500 -107.844 1.00 58.06 849 LYS A CA 1
ATOM 6806 C C . LYS A 1 849 ? 39.442 25.715 -108.369 1.00 58.06 849 LYS A C 1
ATOM 6808 O O . LYS A 1 849 ? 40.116 25.585 -109.384 1.00 58.06 849 LYS A O 1
ATOM 6813 N N . LEU A 1 850 ? 39.464 26.835 -107.636 1.00 51.34 850 LEU A N 1
ATOM 6814 C CA . LEU A 1 850 ? 40.258 28.029 -107.980 1.00 51.34 850 LEU A CA 1
ATOM 6815 C C . LEU A 1 850 ? 41.757 27.719 -108.136 1.00 51.34 850 LEU A C 1
ATOM 6817 O O . LEU A 1 850 ? 42.376 28.151 -109.102 1.00 51.34 850 LEU A O 1
ATOM 6821 N N . ARG A 1 851 ? 42.340 26.903 -107.247 1.00 55.22 851 ARG A N 1
ATOM 6822 C CA . ARG A 1 851 ? 43.748 26.465 -107.321 1.00 55.22 851 ARG A CA 1
ATOM 6823 C C . ARG A 1 851 ? 44.082 25.601 -108.545 1.00 55.22 851 ARG A C 1
ATOM 6825 O O . ARG A 1 851 ? 45.262 25.379 -108.797 1.00 55.22 851 ARG A O 1
ATOM 6832 N N . ARG A 1 852 ? 43.092 25.128 -109.314 1.00 51.31 852 ARG A N 1
ATOM 6833 C CA . ARG A 1 852 ? 43.310 24.477 -110.620 1.00 51.31 852 ARG A CA 1
ATOM 6834 C C . ARG A 1 852 ? 43.190 25.440 -111.810 1.00 51.31 852 ARG A C 1
ATOM 6836 O O . ARG A 1 852 ? 43.526 25.042 -112.921 1.00 51.31 852 ARG A O 1
ATOM 6843 N N . THR A 1 853 ? 42.761 26.688 -111.601 1.00 45.00 853 THR A N 1
ATOM 6844 C CA . THR A 1 853 ? 42.588 27.707 -112.653 1.00 45.00 853 THR A CA 1
ATOM 6845 C C . THR A 1 853 ? 42.843 29.128 -112.128 1.00 45.00 853 THR A C 1
ATOM 6847 O O . THR A 1 853 ? 41.910 29.814 -111.710 1.00 45.00 853 THR A O 1
ATOM 6850 N N . GLY A 1 854 ? 44.088 29.607 -112.212 1.00 36.00 854 GLY A N 1
ATOM 6851 C CA . GLY A 1 854 ? 44.404 31.029 -112.015 1.00 36.00 854 GLY A CA 1
ATOM 6852 C C . GLY A 1 854 ? 45.764 31.286 -111.369 1.00 36.00 854 GLY A C 1
ATOM 6853 O O . GLY A 1 854 ? 46.061 30.760 -110.300 1.00 36.00 854 GLY A O 1
ATOM 6854 N N . ALA A 1 855 ? 46.583 32.117 -112.019 1.00 34.78 855 ALA A N 1
ATOM 6855 C CA . ALA A 1 855 ? 47.831 32.623 -111.453 1.00 34.78 855 ALA A CA 1
ATOM 6856 C C . ALA A 1 855 ? 47.566 33.564 -110.260 1.00 34.78 855 ALA A C 1
ATOM 6858 O O . ALA A 1 855 ? 46.501 34.171 -110.155 1.00 34.78 855 ALA A O 1
ATOM 6859 N N . GLY A 1 856 ? 48.537 33.664 -109.350 1.00 35.06 856 GLY A N 1
ATOM 6860 C CA . GLY A 1 856 ? 48.401 34.449 -108.122 1.00 35.06 856 GLY A CA 1
ATOM 6861 C C . GLY A 1 856 ? 48.725 35.937 -108.272 1.00 35.06 856 GLY A C 1
ATOM 6862 O O . GLY A 1 856 ? 49.099 36.407 -109.339 1.00 35.06 856 GLY A O 1
ATOM 6863 N N . ILE A 1 857 ? 48.639 36.636 -107.140 1.00 38.94 857 ILE A N 1
ATOM 6864 C CA . ILE A 1 857 ? 49.291 37.905 -106.780 1.00 38.94 857 ILE A CA 1
ATOM 6865 C C . ILE A 1 857 ? 49.376 37.886 -105.244 1.00 38.94 857 ILE A C 1
ATOM 6867 O O . ILE A 1 857 ? 48.452 37.409 -104.585 1.00 38.94 857 ILE A O 1
ATOM 6871 N N . GLY A 1 858 ? 50.477 38.371 -104.672 1.00 33.44 858 GLY A N 1
ATOM 6872 C CA . GLY A 1 858 ? 50.613 38.595 -103.229 1.00 33.44 858 GLY A CA 1
ATOM 6873 C C . GLY A 1 858 ? 50.844 40.075 -102.932 1.00 33.44 858 GLY A C 1
ATOM 6874 O O . GLY A 1 858 ? 51.351 40.788 -103.792 1.00 33.44 858 GLY A O 1
ATOM 6875 N N . ILE A 1 859 ? 50.491 40.517 -101.724 1.00 37.19 859 ILE A N 1
ATOM 6876 C CA . ILE A 1 859 ? 50.846 41.815 -101.122 1.00 37.19 859 ILE A CA 1
ATOM 6877 C C . ILE A 1 859 ? 50.790 41.654 -99.592 1.00 37.19 859 ILE A C 1
ATOM 6879 O O . ILE A 1 859 ? 50.042 40.817 -99.085 1.00 37.19 859 ILE A O 1
ATOM 6883 N N . SER A 1 860 ? 51.602 42.430 -98.870 1.00 31.84 860 SER A N 1
ATOM 6884 C CA . SER A 1 860 ? 51.831 42.301 -97.422 1.00 31.84 860 SER A CA 1
ATOM 6885 C C 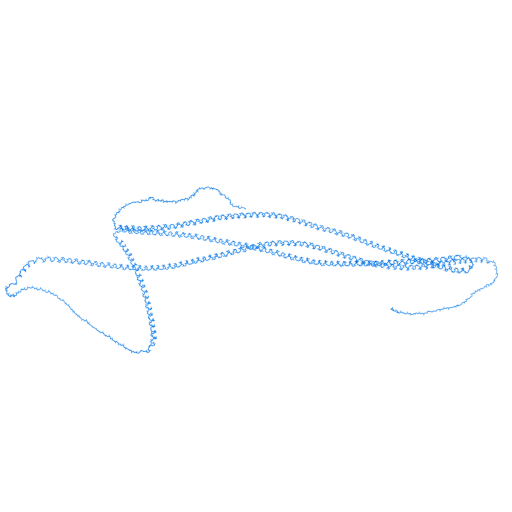. SER A 1 860 ? 51.337 43.521 -96.633 1.00 31.84 860 SER A C 1
ATOM 6887 O O . SER A 1 860 ? 51.316 44.629 -97.163 1.00 31.84 860 SER A O 1
ATOM 6889 N N . GLY A 1 861 ? 51.055 43.325 -95.338 1.00 33.03 861 GLY A N 1
ATOM 6890 C CA . GLY A 1 861 ? 50.710 44.383 -94.371 1.00 33.03 861 GLY A CA 1
ATOM 6891 C C . GLY A 1 861 ? 49.204 44.482 -94.050 1.00 33.03 861 GLY A C 1
ATOM 6892 O O . GLY A 1 861 ? 48.376 44.102 -94.868 1.00 33.03 861 GLY A O 1
ATOM 6893 N N . THR A 1 862 ? 48.781 44.951 -92.868 1.00 32.53 862 THR A N 1
ATOM 6894 C CA . THR A 1 862 ? 49.575 45.370 -91.690 1.00 32.53 862 THR A CA 1
ATOM 6895 C C . THR A 1 862 ? 48.720 45.366 -90.407 1.00 32.53 862 THR A C 1
ATOM 6897 O O . THR A 1 862 ? 47.540 45.685 -90.458 1.00 32.53 862 THR A O 1
ATOM 6900 N N . THR A 1 863 ? 49.350 45.063 -89.262 1.00 33.84 863 THR A N 1
ATOM 6901 C CA . THR A 1 863 ? 48.998 45.465 -87.870 1.00 33.84 863 THR A CA 1
ATOM 6902 C C . THR A 1 863 ? 47.566 45.329 -87.303 1.00 33.84 863 THR A C 1
ATOM 6904 O O . THR A 1 863 ? 46.627 46.013 -87.696 1.00 33.84 863 THR A O 1
ATOM 6907 N N . SER A 1 864 ? 47.495 44.589 -86.187 1.00 33.28 864 SER A N 1
ATOM 6908 C CA . SER A 1 864 ? 46.743 44.878 -84.943 1.00 33.28 864 SER A CA 1
ATOM 6909 C C . SER A 1 864 ? 46.388 46.357 -84.654 1.00 33.28 864 SER A C 1
ATOM 6911 O O . SER A 1 864 ? 47.152 47.246 -85.003 1.00 33.28 864 SER A O 1
ATOM 6913 N N . SER A 1 865 ? 45.339 46.694 -83.883 1.00 34.31 865 SER A N 1
ATOM 6914 C CA . SER A 1 865 ? 44.274 45.859 -83.282 1.00 34.31 865 SER A CA 1
ATOM 6915 C C . SER A 1 865 ? 43.168 46.689 -82.593 1.00 34.31 865 SER A C 1
ATOM 6917 O O . SER A 1 865 ? 43.466 47.694 -81.959 1.00 34.31 865 SER A O 1
ATOM 6919 N N . ARG A 1 866 ? 41.944 46.130 -82.551 1.00 34.09 866 ARG A N 1
ATOM 6920 C CA . ARG A 1 866 ? 40.962 46.218 -81.438 1.00 34.09 866 ARG A CA 1
ATOM 6921 C C . ARG A 1 866 ? 40.466 47.617 -81.000 1.00 34.09 866 ARG A C 1
ATOM 6923 O O . ARG A 1 866 ? 40.969 48.194 -80.044 1.00 34.09 866 ARG A O 1
ATOM 6930 N N . ILE A 1 867 ? 39.323 48.044 -81.553 1.00 33.00 867 ILE A N 1
ATOM 6931 C CA . ILE A 1 867 ? 38.399 49.024 -80.938 1.00 33.00 867 ILE A CA 1
ATOM 6932 C C . ILE A 1 867 ? 36.956 48.483 -81.005 1.00 33.00 867 ILE A C 1
ATOM 6934 O O . ILE A 1 867 ? 36.596 47.840 -81.983 1.00 33.00 867 ILE A O 1
ATOM 6938 N N . LYS A 1 868 ? 36.155 48.773 -79.962 1.00 30.61 868 LYS A N 1
ATOM 6939 C CA . LYS A 1 868 ? 34.690 48.576 -79.813 1.00 30.61 868 LYS A CA 1
ATOM 6940 C C . LYS A 1 868 ? 34.104 47.198 -80.177 1.00 30.61 868 LYS A C 1
ATOM 6942 O O . LYS A 1 868 ? 33.906 46.863 -81.338 1.00 30.61 868 LYS A O 1
ATOM 6947 N N . ARG A 1 869 ? 33.595 46.506 -79.153 1.00 32.62 869 ARG A N 1
ATOM 6948 C CA . ARG A 1 869 ? 32.375 45.689 -79.266 1.00 32.62 869 ARG A CA 1
ATOM 6949 C C . ARG A 1 869 ? 31.277 46.430 -78.502 1.00 32.62 869 ARG A C 1
ATOM 6951 O O . ARG A 1 869 ? 31.530 46.903 -77.399 1.00 32.62 869 ARG A O 1
ATOM 6958 N N . GLY A 1 870 ? 30.095 46.553 -79.087 1.00 31.02 870 GLY A N 1
ATOM 6959 C CA . GLY A 1 870 ? 28.904 47.065 -78.414 1.00 31.02 870 GLY A CA 1
ATOM 6960 C C . GLY A 1 870 ? 27.724 46.157 -78.728 1.00 31.02 870 GLY A C 1
ATOM 6961 O O . GLY A 1 870 ? 27.756 45.457 -79.739 1.00 31.02 870 GLY A O 1
ATOM 6962 N N . SER A 1 871 ? 26.702 46.167 -77.876 1.00 34.47 871 SER A N 1
ATOM 6963 C CA . SER A 1 871 ? 25.422 45.533 -78.178 1.00 34.47 871 SER A CA 1
ATOM 6964 C C . SER A 1 871 ? 24.282 46.324 -77.548 1.00 34.47 871 SER A C 1
ATOM 6966 O O . SER A 1 871 ? 24.309 46.632 -76.359 1.00 34.47 871 SER A O 1
ATOM 6968 N N . LEU A 1 872 ? 23.276 46.624 -78.365 1.00 32.94 872 LEU A N 1
ATOM 6969 C CA . LEU A 1 872 ? 21.892 46.790 -77.928 1.00 32.94 872 LEU A CA 1
ATOM 6970 C C . LEU A 1 872 ? 21.341 45.394 -77.547 1.00 32.94 872 LEU A C 1
ATOM 6972 O O . LEU A 1 872 ? 21.963 44.390 -77.893 1.00 32.94 872 LEU A O 1
ATOM 6976 N N . ALA A 1 873 ? 20.152 45.204 -76.977 1.00 33.06 873 ALA A N 1
ATOM 6977 C CA . ALA A 1 873 ? 19.315 45.949 -76.020 1.00 33.06 873 ALA A CA 1
ATOM 6978 C C . ALA A 1 873 ? 17.978 45.178 -75.938 1.00 33.06 873 ALA A C 1
ATOM 6980 O O . ALA A 1 873 ? 17.575 44.623 -76.957 1.00 33.06 873 ALA A O 1
ATOM 6981 N N . THR A 1 874 ? 17.271 45.178 -74.799 1.00 30.56 874 THR A N 1
ATOM 6982 C CA . THR A 1 874 ? 15.786 45.273 -74.673 1.00 30.56 874 THR A CA 1
ATOM 6983 C C . THR A 1 874 ? 15.311 44.995 -73.235 1.00 30.56 874 THR A C 1
ATOM 6985 O O . THR A 1 874 ? 15.900 44.182 -72.539 1.00 30.56 874 THR A O 1
ATOM 6988 N N . SER A 1 875 ? 14.262 45.726 -72.826 1.00 33.56 875 SER A N 1
ATOM 6989 C CA . SER A 1 875 ? 13.232 45.465 -71.786 1.00 33.56 875 SER A CA 1
ATOM 6990 C C . SER A 1 875 ? 13.422 44.365 -70.712 1.00 33.56 875 SER A C 1
ATOM 6992 O O . SER A 1 875 ? 13.678 43.220 -71.054 1.00 33.56 875 SER A O 1
ATOM 6994 N N . GLY A 1 876 ? 13.101 44.582 -69.427 1.00 32.62 876 GLY A N 1
ATOM 6995 C CA . GLY A 1 876 ? 12.646 45.802 -68.730 1.00 32.62 876 GLY A CA 1
ATOM 6996 C C . GLY A 1 876 ? 11.476 45.575 -67.753 1.00 32.62 876 GLY A C 1
ATOM 6997 O O . GLY A 1 876 ? 10.690 44.655 -67.940 1.00 32.62 876 GLY A O 1
ATOM 6998 N N . GLY A 1 877 ? 11.324 46.475 -66.769 1.00 35.12 877 GLY A N 1
ATOM 6999 C CA . GLY A 1 877 ? 10.160 46.553 -65.868 1.00 35.12 877 GLY A CA 1
ATOM 7000 C C . GLY A 1 877 ? 10.431 46.187 -64.399 1.00 35.12 877 GLY A C 1
ATOM 7001 O O . GLY A 1 877 ? 10.867 45.083 -64.122 1.00 35.12 877 GLY A O 1
ATOM 7002 N N . THR A 1 878 ? 10.114 47.129 -63.495 1.00 37.03 878 THR A N 1
ATOM 7003 C CA . THR A 1 878 ? 9.720 46.975 -62.064 1.00 37.03 878 THR A CA 1
ATOM 7004 C C . THR A 1 878 ? 10.516 46.039 -61.121 1.00 37.03 878 THR A C 1
ATOM 7006 O O . THR A 1 878 ? 10.603 44.846 -61.359 1.00 37.03 878 THR A O 1
ATOM 7009 N N . GLY A 1 879 ? 10.974 46.476 -59.938 1.00 33.88 879 GLY A N 1
ATOM 7010 C CA . GLY A 1 879 ? 10.914 47.821 -59.346 1.00 33.88 879 GLY A CA 1
ATOM 7011 C C . GLY A 1 879 ? 11.238 47.863 -57.839 1.00 33.88 879 GLY A C 1
ATOM 7012 O O . GLY A 1 879 ? 11.240 46.837 -57.176 1.00 33.88 879 GLY A O 1
ATOM 7013 N N . ALA A 1 880 ? 11.475 49.082 -57.337 1.00 39.78 880 ALA A N 1
ATOM 7014 C CA . ALA A 1 880 ? 11.433 49.536 -55.936 1.00 39.78 880 ALA A CA 1
ATOM 7015 C C . ALA A 1 880 ? 12.062 48.671 -54.810 1.00 39.78 880 ALA A C 1
ATOM 7017 O O . ALA A 1 880 ? 11.430 47.775 -54.260 1.00 39.78 880 ALA A O 1
ATOM 7018 N N . ALA A 1 881 ? 13.215 49.125 -54.308 1.00 35.06 881 ALA A N 1
ATOM 7019 C CA . ALA A 1 881 ? 13.568 49.050 -52.886 1.00 35.06 881 ALA A CA 1
ATOM 7020 C C . ALA A 1 881 ? 14.229 50.381 -52.477 1.00 35.06 881 ALA A C 1
ATOM 7022 O O . ALA A 1 881 ? 15.112 50.866 -53.184 1.00 35.06 881 ALA A O 1
ATOM 7023 N N . GLY A 1 882 ? 13.761 51.000 -51.389 1.00 34.78 882 GLY A N 1
ATOM 7024 C CA . GLY A 1 882 ? 14.258 52.283 -50.871 1.00 34.78 882 GLY A CA 1
ATOM 7025 C C . GLY A 1 882 ? 14.939 52.129 -49.509 1.00 34.78 882 GLY A C 1
ATOM 7026 O O . GLY A 1 882 ? 14.655 51.181 -48.782 1.00 34.78 882 GLY A O 1
ATOM 7027 N N . SER A 1 883 ? 15.842 53.053 -49.183 1.00 38.75 883 SER A N 1
ATOM 7028 C CA . SER A 1 883 ? 16.653 53.083 -47.955 1.00 38.75 883 SER A CA 1
ATOM 7029 C C . SER A 1 883 ? 16.069 53.984 -46.855 1.00 38.75 883 SER A C 1
ATOM 7031 O O . SER A 1 883 ? 15.392 54.960 -47.174 1.00 38.75 883 SER A O 1
ATOM 7033 N N . GLY A 1 884 ? 16.428 53.715 -45.594 1.00 35.66 884 GLY A N 1
ATOM 7034 C CA . GLY A 1 884 ? 16.028 54.466 -44.389 1.00 35.66 884 GLY A CA 1
ATOM 7035 C C . GLY A 1 884 ? 15.577 53.482 -43.295 1.00 35.66 884 GLY A C 1
ATOM 7036 O O . GLY A 1 884 ? 14.546 52.853 -43.508 1.00 35.66 884 GLY A O 1
ATOM 7037 N N . ASP A 1 885 ? 16.316 53.123 -42.234 1.00 36.50 885 ASP A N 1
ATOM 7038 C CA . ASP A 1 885 ? 17.224 53.835 -41.292 1.00 36.50 885 ASP A CA 1
ATOM 7039 C C . ASP A 1 885 ? 16.490 54.290 -40.005 1.00 36.50 885 ASP A C 1
ATOM 7041 O O . ASP A 1 885 ? 15.265 54.388 -40.018 1.00 36.50 885 ASP A O 1
ATOM 7045 N N . GLU A 1 886 ? 17.245 54.519 -38.919 1.00 35.09 886 GLU A N 1
ATOM 7046 C CA . GLU A 1 886 ? 16.820 54.767 -37.519 1.00 35.09 886 GLU A CA 1
ATOM 7047 C C . GLU A 1 886 ? 16.218 53.542 -36.767 1.00 35.09 886 GLU A C 1
ATOM 7049 O O . GLU A 1 886 ? 15.451 52.761 -37.326 1.00 35.09 886 GLU A O 1
ATOM 7054 N N . SER A 1 887 ? 16.517 53.282 -35.480 1.00 36.28 887 SER A N 1
ATOM 7055 C CA . SER A 1 887 ? 17.533 53.858 -34.568 1.00 36.28 887 SER A CA 1
ATOM 7056 C C . SER A 1 887 ? 17.849 52.909 -33.377 1.00 36.28 887 SER A C 1
ATOM 7058 O O . SER A 1 887 ? 17.445 51.749 -33.374 1.00 36.28 887 SER A O 1
ATOM 7060 N N . LEU A 1 888 ? 18.602 53.430 -32.398 1.00 39.34 888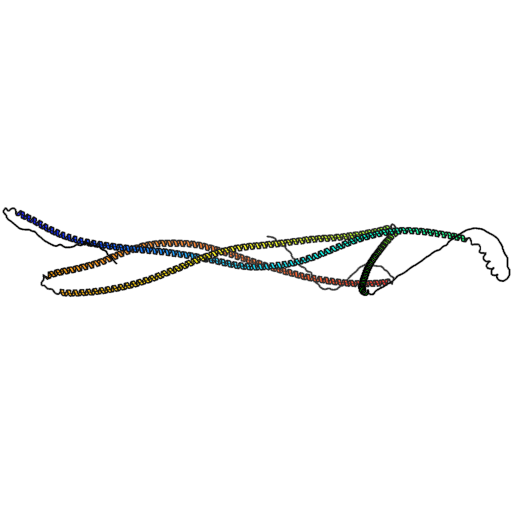 LEU A N 1
ATOM 7061 C CA . LEU A 1 888 ? 19.133 52.842 -31.155 1.00 39.34 888 LEU A CA 1
ATOM 7062 C C . LEU A 1 888 ? 18.009 52.347 -30.173 1.00 39.34 888 LEU A C 1
ATOM 7064 O O . LEU A 1 888 ? 16.832 52.524 -30.481 1.00 39.34 888 LEU A O 1
ATOM 7068 N N . ASP A 1 889 ? 18.231 51.681 -29.021 1.00 34.84 889 ASP A N 1
ATOM 7069 C CA . ASP A 1 889 ? 19.256 51.899 -27.974 1.00 34.84 889 ASP A CA 1
ATOM 7070 C C . ASP A 1 889 ? 19.553 50.710 -27.027 1.00 34.84 889 ASP A C 1
ATOM 7072 O O . ASP A 1 889 ? 18.789 49.753 -26.927 1.00 34.84 889 ASP A O 1
ATOM 7076 N N . ASP A 1 890 ? 20.701 50.859 -26.351 1.00 36.47 890 ASP A N 1
ATOM 7077 C CA . ASP A 1 890 ? 21.285 50.215 -25.157 1.00 36.47 890 ASP A CA 1
ATOM 7078 C C . ASP A 1 890 ? 20.868 48.813 -24.647 1.00 36.47 890 ASP A C 1
ATOM 7080 O O . ASP A 1 890 ? 19.729 48.505 -24.292 1.00 36.47 890 ASP A O 1
ATOM 7084 N N . ILE A 1 891 ? 21.918 48.017 -24.409 1.00 40.47 891 ILE A N 1
ATOM 7085 C CA . ILE A 1 891 ? 21.960 46.856 -23.509 1.00 40.47 891 ILE A CA 1
ATOM 7086 C C . ILE A 1 891 ? 22.396 47.344 -22.119 1.00 40.47 891 ILE A C 1
ATOM 7088 O O . ILE A 1 891 ? 23.324 48.144 -22.019 1.00 40.47 891 ILE A O 1
ATOM 7092 N N . ASN A 1 892 ? 21.830 46.791 -21.042 1.00 37.94 892 ASN A N 1
ATOM 7093 C CA . ASN A 1 892 ? 22.479 46.830 -19.730 1.00 37.94 892 ASN A CA 1
ATOM 7094 C C . ASN A 1 892 ? 22.346 45.481 -19.008 1.00 37.94 892 ASN A C 1
ATOM 7096 O O . ASN A 1 892 ? 21.279 44.865 -19.018 1.00 37.94 892 ASN A O 1
ATOM 7100 N N . ASP A 1 893 ? 23.434 45.036 -18.387 1.00 44.34 893 ASP A N 1
ATOM 7101 C CA . ASP A 1 893 ? 23.525 43.764 -17.676 1.00 44.34 893 ASP A CA 1
ATOM 7102 C C . ASP A 1 893 ? 22.827 43.805 -16.311 1.00 44.34 893 ASP A C 1
ATOM 7104 O O . ASP A 1 893 ? 22.900 44.792 -15.577 1.00 44.34 893 ASP A O 1
ATOM 7108 N N . THR A 1 894 ? 22.296 42.661 -15.869 1.00 36.44 894 THR A N 1
ATOM 7109 C CA . THR A 1 894 ? 22.493 42.247 -14.469 1.00 36.44 894 THR A CA 1
ATOM 7110 C C . THR A 1 894 ? 22.484 40.722 -14.348 1.00 36.44 894 THR A C 1
ATOM 7112 O O . THR A 1 894 ? 21.488 40.065 -14.640 1.00 36.44 894 THR A O 1
ATOM 7115 N N . THR A 1 895 ? 23.603 40.145 -13.910 1.00 49.22 895 THR A N 1
ATOM 7116 C CA . THR A 1 895 ? 23.763 38.700 -13.683 1.00 49.22 895 THR A CA 1
ATOM 7117 C C . THR A 1 895 ? 23.328 38.270 -12.280 1.00 49.22 895 THR A C 1
ATOM 7119 O O . THR A 1 895 ? 23.395 39.050 -11.333 1.00 49.22 895 THR A O 1
ATOM 7122 N N . ASN A 1 896 ? 22.982 36.987 -12.128 1.00 49.53 896 ASN A N 1
ATOM 7123 C CA . ASN A 1 896 ? 22.800 36.320 -10.831 1.00 49.53 896 ASN A CA 1
ATOM 7124 C C . ASN A 1 896 ? 23.973 36.552 -9.860 1.00 49.53 896 ASN A C 1
ATOM 7126 O O . ASN A 1 896 ? 25.130 36.450 -10.273 1.00 49.53 896 ASN A O 1
ATOM 7130 N N . SER A 1 897 ? 23.678 36.656 -8.557 1.00 45.66 897 SER A N 1
ATOM 7131 C CA . SER A 1 897 ? 24.454 35.996 -7.489 1.00 45.66 897 SER A CA 1
ATOM 7132 C C . SER A 1 897 ? 23.711 35.956 -6.146 1.00 45.66 897 SER A C 1
ATOM 7134 O O . SER A 1 897 ? 23.358 36.994 -5.605 1.00 45.66 897 SER A O 1
ATOM 7136 N N . ILE A 1 898 ? 23.521 34.731 -5.643 1.00 44.81 898 ILE A N 1
ATOM 7137 C CA . ILE A 1 898 ? 23.792 34.268 -4.266 1.00 44.81 898 ILE A CA 1
ATOM 7138 C C . ILE A 1 898 ? 23.518 35.261 -3.112 1.00 44.81 898 ILE A C 1
ATOM 7140 O O . ILE A 1 898 ? 24.376 36.079 -2.792 1.00 44.81 898 ILE A O 1
ATOM 7144 N N . GLU A 1 899 ? 22.415 35.040 -2.386 1.00 42.81 899 GLU A N 1
ATOM 7145 C CA . GLU A 1 899 ? 22.437 34.492 -1.008 1.00 42.81 899 GLU A CA 1
ATOM 7146 C C . GLU A 1 899 ? 21.147 33.698 -0.719 1.00 42.81 899 GLU A C 1
ATOM 7148 O O . GLU A 1 899 ? 20.091 34.064 -1.287 1.00 42.81 899 GLU A O 1
#

Organism: Eumeta variegata (NCBI:txid151549)

Foldseek 3Di:
DDDDDDDDDDDDDDDDDDDDDDDDDDDDDDDDDDDDDDDCPVVVVVVVVVVVVVVVVVVVVVVVVVVVVVVVVVVVVVVVVVVVVVVVVVVVVVVVVVVVVVVVVVVVVVVVVVVVVVVVVVVVVVVVVVVVVVVVVVVVVVVVVVVVVVVVVVVVVVVVVVVVVVVVVVVVVVVVVVVVVVVVVVVVVVVVVVVVVVVVVVVVVVVVVVVVVVVVVVVVVVVVVVVVVVVVVVVVVVVVVVVVVVVVVVVVVVVVVVVVVVVVVVVVVVVVVVVVVVVVVVVVVVVVVVVVVVVVVPPPPDDDPPPPPPVPPPPPDDDDDDDDDDDDDDDDDDDDDDDDDDDYYDDDDYDYDDDDYDYDDDDDDDDDVCVVVVVVCVVVVVVVVVVVVVVVVVVVVVVVVVVVVVVVVVVVVVVVVVVVVVVVVVVVVVVVVVVVVVCVLVVVPVPVPVSCVVVVVVVVVVVVVVVVVVVVVVVVVVVVVVVVVVVVVVVVVVVVVVVVVVVVVVVVVVVVVVVVVVVVVVVVVVVVVVVVVVVVVVVVVVVVVVVVVVVVVVVVVVVVVVVVVVVVVVVVVVVVVVVVVVVVVVVVVVVVVVVVVVVVVVVVVVVVVVVVVVVVVVVVVVVVVVVVVVVVVVVVVVVVPDDDDDDPDPVVVVVVVVVVVVVVVVVVVVVVVVVVVVVVVVVVVVVVVVVVVVVVVVVVVVVVVVVVVVVVVVVVVVVVVVVVVVVVVVVVVVVVVVVVVVVVVVVVVVVVVVVVVVVVVVVVVVVVVVVVVVVVVVVVVVVVVVVVVVVVVVVVVVVVVVVVVVVVVVVVVVVVVVVVVVVVVVVVVVVVVVVVVVVVVVVVVVVVVVVVDDDDDDDDDDDDDDDDDDDDDDDDDDDDDDDDDDDDDDDDDDDDDDD

Secondary structure (DSSP, 8-state):
-------------------------------------SSSHHHHHHHHHHHHHHHHHHHHHHHHHHHHHHHHHHHHHHHHHHHHHHHHHHHHHHHHHHHHHHHHHHHHHHHHHHHHHHHHHHHHHHHHHHHHHHHHHHHHHHHHHHHHHHHHHHHHHHHHHHHHHHHHHHHHHHHHHHHHHHHHHHHHHHHHHHHHHHHHHHHHHHHHHHHHHHHHHHHHHHHHHHHHHHHHHHHHHHHHHHHHHHHHHHHHHHHHHHHHHHHHHHHHHHHHHHHHHHHHHHHHHHHHHHHHHHHHTTSS-SS-SSTTSGGGSTTS---S-----------------------------------------------STTHHHHHHHHHHHHHHHHHHHHHHHHHHHHHHHHHHHHHHHHHHHHHHHHHHHHHHHHHHHHHHHHHHHHHHHHTTTT-TTHHHHHHHHHHHHHHHHHHHHHHHHHHHHHHHHHHHHHHHHHHHHHHHHHHHHHHHHHHHHHHHHHHHHHHHHHHHHHHHHHHHHHHHHHHHHHHHHHHHHHHHHHHHHHHHHHHHHHHHHHHHHHHHHHHHHHHHHHHHHHHHHHHHHHHHHHHHHHHHHHHHHHHHHHHHHHHHHHHHHHHHHHHHHHHHT------TTTHHHHHHHHHHHHHHHHHHHHHHHHHHHHHHHHHHHHHHHHHHHHHHHHHHHHHHHHHHHHHHHHHHHHHHHHHHHHHHHHHHHHHHHHHHHHHHHHHHHHHHHHHHHHHHHHHHHHHHHHHHHHHHHHHHHHHHHHHHHHHHHHHHHHHHHHHHHHHHHHHHHHHHHHHHHHHHHHHHHHHHHHHHHHHHHHHHHHHHHHTTS----------------------------------------------